Protein 4HWT (pdb70)

Solvent-accessible surface area: 33401 Å² total; per-residue (Å²): 197,27,10,97,89,16,0,128,92,15,58,0,1,14,66,51,131,16,2,44,10,5,7,0,2,10,25,40,1,1,52,0,2,37,16,0,11,82,2,0,53,29,17,7,65,124,59,37,21,76,33,1,21,4,0,3,2,2,7,8,122,0,1,84,51,0,0,0,48,82,33,34,42,120,55,12,11,43,11,123,4,87,190,74,64,8,0,2,2,0,24,2,4,0,3,0,0,16,0,2,78,62,84,116,16,35,121,181,54,13,36,15,45,2,0,3,16,19,12,0,4,51,52,36,125,54,84,39,31,61,11,1,60,114,17,14,13,19,24,32,0,8,0,3,1,0,0,8,95,141,50,6,72,101,18,0,91,33,9,3,64,3,1,113,42,1,0,68,40,7,50,12,70,38,90,1,22,10,0,29,62,26,167,135,59,18,39,93,107,140,53,3,52,114,2,26,133,48,0,74,85,2,0,88,88,31,67,93,176,69,103,116,42,95,28,82,8,14,16,5,1,2,36,0,29,1,43,0,83,6,84,101,37,94,105,33,128,12,4,24,4,20,0,0,27,11,0,0,101,94,19,107,0,52,9,69,59,138,134,116,83,2,0,1,0,7,7,7,5,0,14,12,0,3,64,0,0,4,6,0,0,29,14,47,47,0,90,2,4,10,12,0,1,1,16,0,0,22,0,0,3,81,25,106,103,2,41,150,16,0,80,117,0,44,81,64,0,28,91,30,124,0,37,5,44,42,29,64,73,121,72,35,96,54,110,115,11,6,139,56,3,24,114,37,32,12,13,25,0,0,17,0,4,95,124,13,73,137,51,30,13,0,49,12,57,18,23,93,86,136,113,76,25,69,112,63,14,84,75,6,34,120,145,4,54,104,30,55,114,143,52,30,107,141,142,220,46,9,109,103,26,0,119,86,22,69,0,2,13,71,62,155,24,1,48,10,2,8,0,2,13,23,34,1,1,40,0,2,38,16,0,15,90,3,0,64,30,15,7,80,157,69,43,21,71,34,2,19,5,0,4,13,2,9,9,113,1,0,98,54,0,1,0,67,132,25,43,46,133,43,11,4,49,15,114,13,102,192,78,72,11,0,1,2,0,24,2,4,0,2,0,0,16,1,1,78,58,84,114,19,32,68,173,49,18,32,16,43,1,0,2,16,19,13,0,2,42,39,37,134,62,84,42,32,51,11,2,59,114,17,4,13,18,22,30,0,8,0,2,1,0,0,10,99,140,45,5,90,101,20,0,115,34,4,1,43,3,1,100,50,0,0,71,56,9,62,13,64,29,64,1,6,6,0,28,73,22,152,117,53,14,47,88,85,127,41,3,72,101,2,30,124,46,0,68,69,3,0,105,96,16,76,80,194,62,105,111,51,92,30,74,8,18,13,3,2,1,41,0,26,2,38,0,85,5,86,99,41,84,105,36,129,14,6,24,2,18,1,0,28,7,0,1,93,100,22,101,0,39,7,80,5,98,134,83,86,121,123,84,97,3,1,1,0,8,3,8,3,0,13,12,0,3,75,0,0,4,7,0,0,25,20,29,42,0,89,3,2,1,9,0,1,1,18,0,0,21,0,0,4,83,24,98,112,4,40,142,14,0,80,112,0,44,72,70,0,37,70,20,108,4,43,5,39,42,28,59,79,116,67,56,96,55,110,109,12,6,127,64,4,12,111,43,38,13,0,2,0,0,14,0,5,92,133,13,66,134,60,30,12,0,49,1,54,5,19,100,84,96,95,35,20,71,74,56,14,80,76,1,29,115,66,0,50,82,6,51,118,160,49,28,110,18,72,97,8,142

CATH classification: 3.30.930.10 (+1 more: 3.40.50.800)

Sequence (797 aa):
RDHRKIGRDQELYFFHELSPGSCFFLPKGAYIYNALIEFIRSEYRKRGFQEVVTPNIFNSRLWMTSGHWQHYSENMFSFEVEKELFALKPMNCPGHCLMFDHRPRSWRELPLRLADFGVLHRNELSGALTGLTRVRRFQQDDAHIFCAMEQIEDEIKGCLDFLRTVYSVFGFSFKLNLSTRPEKFLGDIEVWDQAEKQLENSLNEFGEKWELNSGDGAFYGPKIDIQIKDAIGRYHQCATIQLDFQLPIRFNLTYVSDKKRPVIVHRAILGSVERMIAILTENYGGKWPFWLSPRQVMVVPVGPTCDEYAQKVRQQFHDAKFMADIDLDPGCTLNKKIRNAQLAQYNFILVVGEKEKISGTVNIRTRDNKVHGERTISETIERLQQLKEFRSKQARDHRKIGRDQELYFFHELSPGSCFFLPKGAYIYNALIEFIRSEYRKRGFQEVVTPNIFNSRLWMTSGHWQHYSENMFSFEVEKELFALKPMNCPGHCLMFDHRPRSWRELPLRLADFGVLHRNELSGALTGLTRVRRFQQDDAHIFCAMEQIEDEIKGCLDFLRTVYSVFGFSFKLNLSTRPEKFLGDIEVWDQAEKQLENSLNEFGEKWELNSGDGAFYGPKIDIQIKDAIGRYHQCATIQLDFQLPIRFNLTYVSHDGDDKKRPVIVHRAILGSVERMIAILTENYGGKWPFWLSPRQVMVVPVGPTCDEYAQKVRQQFHDAKFMADIDLDPGCTLNKKIRNAQLAQYNFILVVGEKEKISGTVNIRTRDNKVHGERTISETIERLQQLKEFRSKQAEEE

Organism: Homo sapiens (NCBI:txid9606)

GO terms:
  GO:0005829 cytosol (C, TAS)
  GO:0005515 protein binding (F, IPI)
  GO:0004829 threonine-tRNA ligase activity (F, IDA)
  GO:0008270 zinc ion binding (F, IDA)
  GO:0006435 threonyl-tRNA aminoacylation (P, IDA)
  GO:0005524 ATP binding (F, IMP)
  GO:0070062 extracellular exosome (C, HDA)
  GO:0042802 identical protein binding (F, IPI)

B-factor: mean 44.94, std 14.16, range [25.44, 132.17]

Foldseek 3Di:
DFLQVLCVLLVQWHDDPVFFQDIDGGPQVVLLLVLVVVVLVVVCVVQVADEDEFDFKDFCVLCVLQVCCVPPVQFWDWDDDPNTIMTGAQDCVSVVLCVLVVDAAALVCPQHKYWYFDKHATDDDRVPGDFLAGGGIFTFRKMKTWHDPVCVLVVVVVLVVSQVVVVVLQPKDKAKEKEAAAPQADDDPVVQVVQSVSCVVSVCVPPGDYYYDYRRADSFFIKIWMWIAFQVRDTDTAKIWTKGPRSQVSSVDWHPNVTHTIIMIMITRRRTSSNVSRVQCVRCVSQDQQLSGLQAEEEEEQAPVCVVVSVVLQVVCVVLPHNGYYDHPRPAHPVRVLVVSLVSNHQKYWYHYPVCSVVQWTWIAGSVGDTPGIDHSVVVSVVSCVCNVSSDDDD/DFLQVLCVVLVQWHDDPVFFQDIGGGPQNVLLLVLVVVVLVVLCVVQQADEDEFDQKDFCVLCVLQVCCVQPVQWWDWDDDPRTIMTGAQDCVSRVLCVLVVDAAALVCPFHKYWYQDKHATDDDPVVGDFLAGGGIFGFRKIKTWHDPVCVLVVLVVQVVSLVVVVVLLPKDKAKEKEAAAPLAADDPVVQVVQSVSVVVSVVVPDDDYYYPYRGADNFHIKIWMWIAFPVGDTHTAKIWTKGPGSCVSSVAWHHYPPPDHIDGIIMIMITRRRTSSNNSRVVCVRCVQQDAQLSGLQAEEEEEQAQVCVVVSVVLQVVLVVLPHNYYYDHDHPDHPVVVVVVSLVSNHAWYWYDYPVCSVVQWTWIAGSVGDTPGIDHSVVQSVLSVVCNVVSHGPVPSD

InterPro domains:
  IPR002314 Aminoacyl-tRNA synthetase, class II (G/ P/ S/T) [PF00587] (399-608)
  IPR002320 Threonine-tRNA ligase, class IIa [MF_00184] (148-710)
  IPR002320 Threonine-tRNA ligase, class IIa [PR01047] (408-436)
  IPR002320 Threonine-tRNA ligase, class IIa [PR01047] (441-464)
  IPR002320 Threonine-tRNA ligase, class IIa [PR01047] (542-570)
  IPR002320 Threonine-tRNA ligase, class IIa [PR01047] (586-599)
  IPR002320 Threonine-tRNA ligase, class IIa [PR01047] (613-625)
  IPR002320 Threonine-tRNA ligase, class IIa [TIGR00418] (154-710)
  IPR004095 TGS [PF02824] (83-143)
  IPR004095 TGS [PS51880] (79-143)
  IPR004154 Anticodon-binding [PF03129] (620-710)
  IPR006195 Aminoacyl-tRNA synthetase, class II [PS50862] (347-613)
  IPR012675 Beta-grasp domain superfamily [G3DSA:3.10.20.30] (81-142)
  IPR012676 TGS-like [SSF81271] (83-143)
  IPR012947 Threonyl/alanyl tRNA synthetase, SAD [PF07973] (250-298)
  IPR012947 Threonyl/alanyl tRNA synthetase, SAD [SM00863] (249-298)
  IPR018163 Threonyl/alanyl tRNA synthetase, class II-like, putative editing domain superfamily [SSF55186] (145-321)
  IPR033728 Threonine-tRNA ligase catalytic core domain [cd00771] (321-618)
  IPR036621 Anticodon-binding domain superfamily [G3DSA:3.40.50.800] (612-723)
  IPR045864 Class II Aminoacyl-tRNA synthetase/Biotinyl protein ligase (BPL) and lipoyl protein ligase (LPL) [G3DSA:3.30.930.10] (304-611)

Secondary structure (DSSP, 8-state):
--HHHHHHHTTSEE--TTSTT--EE-HHHHHHHHHHHHHHHHHHHHTT-EE-B--SEEEHHHHHHHTHHHHSGGGS-EEEETTEEEEE-S-SHHHHHHHHHTS--BGGG-SEEEEE--EEE----GGG-BTTTB-SEEE--EEEEEE-GGGHHHHHHHHHHHHHHHHHHHT-EEEEEEE---SS--S-HHHHHHHHHHHHHHHHHTTS-EEEETT-SBTTB-EEEEEEE-TTS-EEEEEEEEEESHHHHHTT--EE--EEPPEEEEEESSS-HHHHHHHHHHHTTT---GGG-S--EEEEESSGGGHHHHHHHHHHHHTTT--EEE---TTS-HHHHHHHHHHTT-SEEEEE-HHHHHHTEEEEEETTS-EEEEEEHHHHHHHHHHHHHTT----/--HHHHHHHTTSEE--TTSTT--EE-HHHHHHHHHHHHHHHHHHHHHT-EE-B--SEEEHHHHHHHTHHHHHGGG--EEEETTEEEEE-S-SHHHHHHHHTTS--BGGGPSEEEEE--EEE----GGG-BTTTB-SEEE--EEEEEE-GGGHHHHHHHHHHHHHHHHHHHT-EEEEEEE---SS--S-HHHHHHHHHHHHHHHHHSSS-EEEETT-S-SS--EEEEEEE-SSS-EEEEEEEEEESSHHHHTT--BB-STTSPPBPPEEEEEESSS-HHHHHHHHHHHHTT---GGG-S--EEEEESSGGGHHHHHHHHHHHHHTT--EEE---TTS-HHHHHHHHHHTT-SEEEEE-HHHHHHTEEEEEETT--EEEEEEHHHHHHHHHHHHHTT--SS---

Nearest PDB structures (foldseek):
  4hwt-assembly1_A  TM=1.003E+00  e=1.333E-90  Homo sapiens
  4p3n-assembly2_C  TM=9.675E-01  e=3.488E-82  Homo sapiens
  4hwr-assembly1_A  TM=9.822E-01  e=8.538E-59  Escherichia coli K-12
  4eo4-assembly2_D  TM=9.541E-01  e=7.694E-54  Saccharomyces cerevisiae S288C
  3qo5-assembly1_A-2  TM=8.547E-01  e=5.492E-16  Candida albicans

Radius of gyration: 27.37 Å; Cα contacts (8 Å, |Δi|>4): 1613; chains: 2; bounding box: 66×72×77 Å

Structure (mmCIF, N/CA/C/O backbone):
data_4HWT
#
_entry.id   4HWT
#
_cell.length_a   73.897
_cell.length_b   73.897
_cell.length_c   357.587
_cell.angle_alpha   90.000
_cell.angle_beta   90.000
_cell.angle_gamma   90.000
#
_symmetry.space_group_name_H-M   'P 41 21 2'
#
loop_
_entity.id
_entity.type
_entity.pdbx_description
1 polymer 'Threonine--tRNA ligase, cytoplasmic'
2 non-polymer 'ZINC ION'
3 non-polymer N-{[3-(2H-indazol-5-yl)phenyl]sulfonyl}-L-threoninamide
4 water water
#
loop_
_atom_site.group_PDB
_atom_site.id
_atom_site.type_symbol
_atom_site.label_atom_id
_atom_site.label_alt_id
_atom_site.label_comp_id
_atom_site.label_asym_id
_atom_site.label_entity_id
_atom_site.label_seq_id
_atom_site.pdbx_PDB_ins_code
_atom_site.Cartn_x
_atom_site.Cartn_y
_atom_site.Cartn_z
_atom_site.occupancy
_atom_site.B_iso_or_equiv
_atom_site.auth_seq_id
_atom_site.auth_comp_id
_atom_site.auth_asym_id
_atom_site.auth_atom_id
_atom_site.pdbx_PDB_model_num
ATOM 1 N N . ARG A 1 3 ? -3.517 -26.681 -40.501 1.00 69.33 354 ARG A N 1
ATOM 2 C CA . ARG A 1 3 ? -3.539 -25.629 -39.427 1.00 69.86 354 ARG A CA 1
ATOM 3 C C . ARG A 1 3 ? -3.445 -26.223 -38.020 1.00 66.30 354 ARG A C 1
ATOM 4 O O . ARG A 1 3 ? -3.108 -25.528 -37.059 1.00 72.20 354 ARG A O 1
ATOM 12 N N . ASP A 1 4 ? -3.767 -27.506 -37.915 1.00 60.14 355 ASP A N 1
ATOM 13 C CA . ASP A 1 4 ? -3.747 -28.262 -36.668 1.00 54.43 355 ASP A CA 1
ATOM 14 C C . ASP A 1 4 ? -2.460 -29.099 -36.617 1.00 49.06 355 ASP A C 1
ATOM 15 O O . ASP A 1 4 ? -2.140 -29.792 -37.587 1.00 45.87 355 ASP A O 1
ATOM 20 N N . HIS A 1 5 ? -1.728 -29.040 -35.499 1.00 45.67 356 HIS A N 1
ATOM 21 C CA . HIS A 1 5 ? -0.427 -29.746 -35.411 1.00 43.67 356 HIS A CA 1
ATOM 22 C C . HIS A 1 5 ? -0.529 -31.225 -35.635 1.00 42.53 356 HIS A C 1
ATOM 23 O O . HIS A 1 5 ? 0.337 -31.804 -36.285 1.00 42.74 356 HIS A O 1
ATOM 30 N N . ARG A 1 6 ? -1.585 -31.844 -35.132 1.00 42.50 357 ARG A N 1
ATOM 31 C CA . ARG A 1 6 ? -1.866 -33.264 -35.431 1.00 44.13 357 ARG A CA 1
ATOM 32 C C . ARG A 1 6 ? -1.909 -33.560 -36.924 1.00 43.15 357 ARG A C 1
ATOM 33 O O . ARG A 1 6 ? -1.254 -34.494 -37.391 1.00 42.32 357 ARG A O 1
ATOM 41 N N . LYS A 1 7 ? -2.681 -32.780 -37.674 1.00 42.45 358 LYS A N 1
ATOM 42 C CA . LYS A 1 7 ? -2.725 -33.006 -39.112 1.00 42.26 358 LYS A CA 1
ATOM 43 C C . LYS A 1 7 ? -1.373 -32.696 -39.790 1.00 40.02 358 LYS A C 1
ATOM 44 O O . LYS A 1 7 ? -0.861 -33.514 -40.537 1.00 38.39 358 LYS A O 1
ATOM 50 N N . ILE A 1 8 ? -0.797 -31.531 -39.510 1.00 38.97 359 ILE A N 1
ATOM 51 C CA . ILE A 1 8 ? 0.506 -31.200 -40.076 1.00 38.60 359 ILE A CA 1
ATOM 52 C C . ILE A 1 8 ? 1.547 -32.283 -39.729 1.00 37.76 359 ILE A C 1
ATOM 53 O O . ILE A 1 8 ? 2.311 -32.685 -40.593 1.00 35.69 359 ILE A O 1
ATOM 58 N N . GLY A 1 9 ? 1.519 -32.771 -38.484 1.00 37.55 360 GLY A N 1
ATOM 59 C CA . GLY A 1 9 ? 2.479 -33.764 -38.000 1.00 37.59 360 GLY A CA 1
ATOM 60 C C . GLY A 1 9 ? 2.379 -35.067 -38.739 1.00 37.86 360 GLY A C 1
ATOM 61 O O . GLY A 1 9 ? 3.383 -35.728 -39.017 1.00 37.86 360 GLY A O 1
ATOM 62 N N . ARG A 1 10 ? 1.149 -35.408 -39.081 1.00 39.21 361 ARG A N 1
ATOM 63 C CA . ARG A 1 10 ? 0.829 -36.611 -39.820 1.00 40.67 361 ARG A CA 1
ATOM 64 C C . ARG A 1 10 ? 1.340 -36.463 -41.262 1.00 40.03 361 ARG A C 1
ATOM 65 O O . ARG A 1 10 ? 2.082 -37.338 -41.762 1.00 39.18 361 ARG A O 1
ATOM 73 N N . ASP A 1 11 ? 0.962 -35.352 -41.909 1.00 39.01 362 ASP A N 1
ATOM 74 C CA . ASP A 1 11 ? 1.320 -35.092 -43.299 1.00 39.64 362 ASP A CA 1
ATOM 75 C C . ASP A 1 11 ? 2.830 -34.957 -43.487 1.00 38.49 362 ASP A C 1
ATOM 76 O O . ASP A 1 11 ? 3.336 -35.273 -44.567 1.00 38.03 362 ASP A O 1
ATOM 81 N N . GLN A 1 12 ? 3.539 -34.452 -42.470 1.00 36.72 363 GLN A N 1
ATOM 82 C CA . GLN A 1 12 ? 4.965 -34.181 -42.619 1.00 35.91 363 GLN A CA 1
ATOM 83 C C . GLN A 1 12 ? 5.793 -35.341 -42.088 1.00 35.30 363 GLN A C 1
ATOM 84 O O . GLN A 1 12 ? 7.028 -35.292 -42.098 1.00 33.19 363 GLN A O 1
ATOM 90 N N . GLU A 1 13 ? 5.101 -36.387 -41.635 1.00 34.84 364 GLU A N 1
ATOM 91 C CA . GLU A 1 13 ? 5.754 -37.535 -41.059 1.00 35.64 364 GLU A CA 1
ATOM 92 C C . GLU A 1 13 ? 6.669 -37.177 -39.894 1.00 34.10 364 GLU A C 1
ATOM 93 O O . GLU A 1 13 ? 7.773 -37.732 -39.770 1.00 33.85 364 GLU A O 1
ATOM 99 N N . LEU A 1 14 ? 6.188 -36.287 -39.037 1.00 32.04 365 LEU A N 1
ATOM 100 C CA . LEU A 1 14 ? 6.893 -35.878 -37.822 1.00 32.02 365 LEU A CA 1
ATOM 101 C C . LEU A 1 14 ? 6.516 -36.745 -36.589 1.00 31.80 365 LEU A C 1
ATOM 102 O O . LEU A 1 14 ? 7.373 -37.166 -35.806 1.00 31.18 365 LEU A O 1
ATOM 107 N N . TYR A 1 15 ? 5.220 -36.984 -36.418 1.00 31.76 366 TYR A N 1
ATOM 108 C CA . TYR A 1 15 ? 4.729 -37.684 -35.234 1.00 32.50 366 TYR A CA 1
ATOM 109 C C . TYR A 1 15 ? 3.328 -38.140 -35.455 1.00 32.93 366 TYR A C 1
ATOM 110 O O . TYR A 1 15 ? 2.618 -37.604 -36.299 1.00 32.89 366 TYR A O 1
ATOM 119 N N . PHE A 1 16 ? 2.936 -39.131 -34.675 1.00 33.44 367 PHE A N 1
ATOM 120 C CA . PHE A 1 16 ? 1.569 -39.593 -34.665 1.00 34.31 367 PHE A CA 1
ATOM 121 C C . PHE A 1 16 ? 1.212 -40.084 -33.267 1.00 35.00 367 PHE A C 1
ATOM 122 O O . PHE A 1 16 ? 2.081 -40.145 -32.394 1.00 35.18 367 PHE A O 1
ATOM 130 N N . PHE A 1 17 ? -0.056 -40.445 -33.067 1.00 36.06 368 PHE A N 1
ATOM 131 C CA . PHE A 1 17 ? -0.555 -40.882 -31.744 1.00 36.50 368 PHE A CA 1
ATOM 132 C C . PHE A 1 17 ? -1.216 -42.224 -31.876 1.00 36.50 368 PHE A C 1
ATOM 133 O O . PHE A 1 17 ? -1.698 -42.581 -32.950 1.00 36.91 368 PHE A O 1
ATOM 141 N N . HIS A 1 18 ? -1.228 -42.982 -30.800 1.00 36.69 369 HIS A N 1
ATOM 142 C CA . HIS A 1 18 ? -1.799 -44.318 -30.852 1.00 38.24 369 HIS A CA 1
ATOM 143 C C . HIS A 1 18 ? -2.629 -44.555 -29.636 1.00 39.83 369 HIS A C 1
ATOM 144 O O . HIS A 1 18 ? -2.275 -44.093 -28.563 1.00 39.87 369 HIS A O 1
ATOM 151 N N . GLU A 1 19 ? -3.756 -45.242 -29.807 1.00 42.22 370 GLU A N 1
ATOM 152 C CA . GLU A 1 19 ? -4.712 -45.558 -28.704 1.00 44.96 370 GLU A CA 1
ATOM 153 C C . GLU A 1 19 ? -4.041 -46.391 -27.611 1.00 43.86 370 GLU A C 1
ATOM 154 O O . GLU A 1 19 ? -4.463 -46.353 -26.469 1.00 45.07 370 GLU A O 1
ATOM 160 N N . LEU A 1 20 ? -3.011 -47.157 -27.968 1.00 42.65 371 LEU A N 1
ATOM 161 C CA . LEU A 1 20 ? -2.329 -48.030 -27.018 1.00 41.40 371 LEU A CA 1
ATOM 162 C C . LEU A 1 20 ? -1.452 -47.244 -26.041 1.00 41.18 371 LEU A C 1
ATOM 163 O O . LEU A 1 20 ? -0.968 -47.786 -25.047 1.00 41.58 371 LEU A O 1
ATOM 168 N N . SER A 1 21 ? -1.252 -45.960 -26.315 1.00 40.90 372 SER A N 1
ATOM 169 C CA . SER A 1 21 ? -0.565 -45.090 -25.370 1.00 40.51 372 SER A CA 1
ATOM 170 C C . SER A 1 21 ? -1.134 -43.670 -25.397 1.00 40.25 372 SER A C 1
ATOM 171 O O . SER A 1 21 ? -0.452 -42.731 -25.828 1.00 40.19 372 SER A O 1
ATOM 174 N N . PRO A 1 22 ? -2.377 -43.496 -24.895 1.00 40.66 373 PRO A N 1
ATOM 175 C CA . PRO A 1 22 ? -3.016 -42.170 -24.992 1.00 40.40 373 PRO A CA 1
ATOM 176 C C . PRO A 1 22 ? -2.215 -41.138 -24.201 1.00 40.51 373 PRO A C 1
ATOM 177 O O . PRO A 1 22 ? -1.741 -41.433 -23.107 1.00 40.62 373 PRO A O 1
ATOM 181 N N . GLY A 1 23 ? -2.018 -39.954 -24.771 1.00 40.06 374 GLY A N 1
ATOM 182 C CA . GLY A 1 23 ? -1.263 -38.917 -24.087 1.00 38.80 374 GLY A CA 1
ATOM 183 C C . GLY A 1 23 ? 0.255 -38.979 -24.196 1.00 37.82 374 GLY A C 1
ATOM 184 O O . GLY A 1 23 ? 0.948 -38.170 -23.561 1.00 36.98 374 GLY A O 1
ATOM 185 N N . SER A 1 24 ? 0.771 -39.929 -24.975 1.00 36.94 375 SER A N 1
ATOM 186 C CA . SER A 1 24 ? 2.200 -39.983 -25.316 1.00 36.23 375 SER A CA 1
ATOM 187 C C . SER A 1 24 ? 2.383 -39.929 -26.826 1.00 36.30 375 SER A C 1
ATOM 188 O O . SER A 1 24 ? 1.529 -40.368 -27.574 1.00 38.76 375 SER A O 1
ATOM 191 N N . CYS A 1 25 ? 3.508 -39.401 -27.285 1.00 35.58 376 CYS A N 1
ATOM 192 C CA . CYS A 1 25 ? 3.703 -39.204 -28.706 1.00 33.78 376 CYS A CA 1
ATOM 193 C C . CYS A 1 25 ? 4.751 -40.156 -29.320 1.00 33.33 376 CYS A C 1
ATOM 194 O O . CYS A 1 25 ? 5.749 -40.521 -28.680 1.00 33.15 376 CYS A O 1
ATOM 197 N N . PHE A 1 26 ? 4.522 -40.558 -30.564 1.00 32.56 377 PHE A N 1
ATOM 198 C CA . PHE A 1 26 ? 5.548 -41.272 -31.331 1.00 31.57 377 PHE A CA 1
ATOM 199 C C . PHE A 1 26 ? 6.147 -40.280 -32.290 1.00 31.16 377 PHE A C 1
ATOM 200 O O . PHE A 1 26 ? 5.459 -39.848 -33.235 1.00 31.47 377 PHE A O 1
ATOM 208 N N . PHE A 1 27 ? 7.402 -39.909 -32.058 1.00 29.73 378 PHE A N 1
ATOM 209 C CA . PHE A 1 27 ? 8.087 -39.002 -32.947 1.00 29.41 378 PHE A CA 1
ATOM 210 C C . PHE A 1 27 ? 8.864 -39.778 -33.981 1.00 29.25 378 PHE A C 1
ATOM 211 O O . PHE A 1 27 ? 9.884 -40.405 -33.668 1.00 29.54 378 PHE A O 1
ATOM 219 N N . LEU A 1 28 ? 8.400 -39.707 -35.228 1.00 29.32 379 LEU A N 1
ATOM 220 C CA . LEU A 1 28 ? 9.115 -40.305 -36.344 1.00 29.21 379 LEU A CA 1
ATOM 221 C C . LEU A 1 28 ? 10.481 -39.588 -36.521 1.00 29.04 379 LEU A C 1
ATOM 222 O O . LEU A 1 28 ? 10.688 -38.504 -35.953 1.00 29.05 379 LEU A O 1
ATOM 227 N N . PRO A 1 29 ? 11.411 -40.154 -37.300 1.00 28.92 380 PRO A N 1
ATOM 228 C CA . PRO A 1 29 ? 12.750 -39.523 -37.427 1.00 28.78 380 PRO A CA 1
ATOM 229 C C . PRO A 1 29 ? 12.734 -37.978 -37.624 1.00 28.87 380 PRO A C 1
ATOM 230 O O . PRO A 1 29 ? 13.401 -37.268 -36.878 1.00 28.81 380 PRO A O 1
ATOM 234 N N . LYS A 1 30 ? 11.915 -37.458 -38.542 1.00 29.03 381 LYS A N 1
ATOM 235 C CA . LYS A 1 30 ? 11.882 -36.008 -38.802 1.00 29.14 381 LYS A CA 1
ATOM 236 C C . LYS A 1 30 ? 11.322 -35.182 -37.627 1.00 29.23 381 LYS A C 1
ATOM 237 O O . LYS A 1 30 ? 11.747 -34.036 -37.414 1.00 29.26 381 LYS A O 1
ATOM 243 N N . GLY A 1 31 ? 10.391 -35.755 -36.857 1.00 29.28 382 GLY A N 1
ATOM 244 C CA . GLY A 1 31 ? 9.904 -35.106 -35.632 1.00 29.37 382 GLY A CA 1
ATOM 245 C C . GLY A 1 31 ? 10.919 -35.190 -34.506 1.00 29.22 382 GLY A C 1
ATOM 246 O O . GLY A 1 31 ? 11.094 -34.237 -33.704 1.00 29.27 382 GLY A O 1
ATOM 247 N N . ALA A 1 32 ? 11.604 -36.338 -34.451 1.00 29.04 383 ALA A N 1
ATOM 248 C CA . ALA A 1 32 ? 12.672 -36.549 -33.463 1.00 28.90 383 ALA A CA 1
ATOM 249 C C . ALA A 1 32 ? 13.800 -35.581 -33.712 1.00 28.84 383 ALA A C 1
ATOM 250 O O . ALA A 1 32 ? 14.395 -35.082 -32.771 1.00 28.89 383 ALA A O 1
ATOM 252 N N . TYR A 1 33 ? 14.109 -35.317 -34.976 1.00 28.83 384 TYR A N 1
ATOM 253 C CA . TYR A 1 33 ? 15.087 -34.264 -35.317 1.00 28.83 384 TYR A CA 1
ATOM 254 C C . TYR A 1 33 ? 14.723 -32.906 -34.680 1.00 28.99 384 TYR A C 1
ATOM 255 O O . TYR A 1 33 ? 15.593 -32.225 -34.096 1.00 28.97 384 TYR A O 1
ATOM 264 N N . ILE A 1 34 ? 13.441 -32.528 -34.803 1.00 29.16 385 ILE A N 1
ATOM 265 C CA . ILE A 1 34 ? 12.943 -31.260 -34.271 1.00 29.35 385 ILE A CA 1
ATOM 266 C C . ILE A 1 34 ? 13.029 -31.252 -32.741 1.00 29.34 385 ILE A C 1
ATOM 267 O O . ILE A 1 34 ? 13.457 -30.273 -32.124 1.00 29.42 385 ILE A O 1
ATOM 272 N N . TYR A 1 35 ? 12.617 -32.360 -32.153 1.00 29.28 386 TYR A N 1
ATOM 273 C CA . TYR A 1 35 ? 12.678 -32.570 -30.719 1.00 29.28 386 TYR A CA 1
ATOM 274 C C . TYR A 1 35 ? 14.093 -32.275 -30.192 1.00 29.17 386 TYR A C 1
ATOM 275 O O . TYR A 1 35 ? 14.268 -31.490 -29.248 1.00 29.27 386 TYR A O 1
ATOM 284 N N . ASN A 1 36 ? 15.088 -32.934 -30.790 1.00 28.98 387 ASN A N 1
ATOM 285 C CA . ASN A 1 36 ? 16.461 -32.777 -30.352 1.00 28.87 387 ASN A CA 1
ATOM 286 C C . ASN A 1 36 ? 17.053 -31.420 -30.682 1.00 28.96 387 ASN A C 1
ATOM 287 O O . ASN A 1 36 ? 17.910 -30.929 -29.943 1.00 28.96 387 ASN A O 1
ATOM 292 N N . ALA A 1 37 ? 16.626 -30.809 -31.790 1.00 29.19 388 ALA A N 1
ATOM 293 C CA . ALA A 1 37 ? 17.162 -29.490 -32.127 1.00 29.94 388 ALA A CA 1
ATOM 294 C C . ALA A 1 37 ? 16.719 -28.494 -31.050 1.00 30.93 388 ALA A C 1
ATOM 295 O O . ALA A 1 37 ? 17.491 -27.605 -30.666 1.00 32.06 388 ALA A O 1
ATOM 297 N N . LEU A 1 38 ? 15.512 -28.683 -30.525 1.00 30.79 389 LEU A N 1
ATOM 298 C CA . LEU A 1 38 ? 15.026 -27.793 -29.467 1.00 30.83 389 LEU A CA 1
ATOM 299 C C . LEU A 1 38 ? 15.836 -27.993 -28.175 1.00 30.85 389 LEU A C 1
ATOM 300 O O . LEU A 1 38 ? 16.277 -27.013 -27.564 1.00 30.42 389 LEU A O 1
ATOM 305 N N . ILE A 1 39 ? 16.035 -29.248 -27.755 1.00 30.04 390 ILE A N 1
ATOM 306 C CA . ILE A 1 39 ? 16.851 -29.517 -26.581 1.00 30.55 390 ILE A CA 1
ATOM 307 C C . ILE A 1 39 ? 18.262 -28.900 -26.806 1.00 31.45 390 ILE A C 1
ATOM 308 O O . ILE A 1 39 ? 18.822 -28.243 -25.912 1.00 30.89 390 ILE A O 1
ATOM 313 N N . GLU A 1 40 ? 18.805 -29.076 -28.015 1.00 32.22 391 GLU A N 1
ATOM 314 C CA . GLU A 1 40 ? 20.148 -28.547 -28.340 1.00 33.09 391 GLU A CA 1
ATOM 315 C C . GLU A 1 40 ? 20.266 -27.024 -28.198 1.00 32.03 391 GLU A C 1
ATOM 316 O O . GLU A 1 40 ? 21.267 -26.506 -27.691 1.00 30.94 391 GLU A O 1
ATOM 322 N N . PHE A 1 41 ? 19.249 -26.327 -28.691 1.00 31.04 392 PHE A N 1
ATOM 323 C CA . PHE A 1 41 ? 19.141 -24.879 -28.599 1.00 30.71 392 PHE A CA 1
ATOM 324 C C . PHE A 1 41 ? 19.171 -24.440 -27.126 1.00 31.01 392 PHE A C 1
ATOM 325 O O . PHE A 1 41 ? 20.013 -23.624 -26.722 1.00 30.77 392 PHE A O 1
ATOM 333 N N . ILE A 1 42 ? 18.265 -24.999 -26.319 1.00 30.01 393 ILE A N 1
ATOM 334 C CA . ILE A 1 42 ? 18.316 -24.743 -24.901 1.00 30.12 393 ILE A CA 1
ATOM 335 C C . ILE A 1 42 ? 19.707 -25.073 -24.302 1.00 30.32 393 ILE A C 1
ATOM 336 O O . ILE A 1 42 ? 20.300 -24.255 -23.591 1.00 30.76 393 ILE A O 1
ATOM 341 N N . ARG A 1 43 ? 20.233 -26.262 -24.579 1.00 29.87 394 ARG A N 1
ATOM 342 C CA . ARG A 1 43 ? 21.582 -26.593 -24.094 1.00 29.77 394 ARG A CA 1
ATOM 343 C C . ARG A 1 43 ? 22.603 -25.524 -24.367 1.00 30.62 394 ARG A C 1
ATOM 344 O O . ARG A 1 43 ? 23.385 -25.224 -23.489 1.00 31.68 394 ARG A O 1
ATOM 352 N N . SER A 1 44 ? 22.591 -24.916 -25.557 1.00 31.59 395 SER A N 1
ATOM 353 C CA . SER A 1 44 ? 23.660 -23.981 -25.903 1.00 32.36 395 SER A CA 1
ATOM 354 C C . SER A 1 44 ? 23.523 -22.665 -25.124 1.00 32.98 395 SER A C 1
ATOM 355 O O . SER A 1 44 ? 24.513 -21.975 -24.880 1.00 33.81 395 SER A O 1
ATOM 358 N N . GLU A 1 45 ? 22.294 -22.320 -24.756 1.00 33.21 396 GLU A N 1
ATOM 359 C CA . GLU A 1 45 ? 22.062 -21.221 -23.840 1.00 33.79 396 GLU A CA 1
ATOM 360 C C . GLU A 1 45 ? 22.511 -21.547 -22.399 1.00 34.14 396 GLU A C 1
ATOM 361 O O . GLU A 1 45 ? 23.144 -20.705 -21.754 1.00 34.91 396 GLU A O 1
ATOM 367 N N . TYR A 1 46 ? 22.227 -22.758 -21.913 1.00 33.60 397 TYR A N 1
ATOM 368 C CA . TYR A 1 46 ? 22.710 -23.201 -20.591 1.00 34.24 397 TYR A CA 1
ATOM 369 C C . TYR A 1 46 ? 24.216 -23.017 -20.426 1.00 35.30 397 TYR A C 1
ATOM 370 O O . TYR A 1 46 ? 24.682 -22.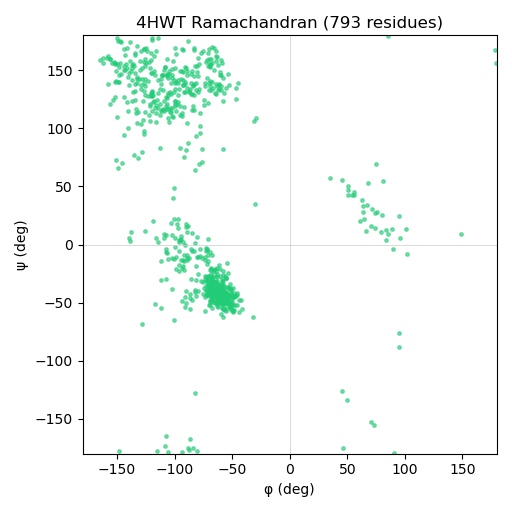568 -19.387 1.00 35.57 397 TYR A O 1
ATOM 379 N N . ARG A 1 47 ? 24.973 -23.383 -21.451 1.00 36.60 398 ARG A N 1
ATOM 380 C CA . ARG A 1 47 ? 26.409 -23.321 -21.375 1.00 38.63 398 ARG A CA 1
ATOM 381 C C . ARG A 1 47 ? 26.846 -21.860 -21.202 1.00 38.91 398 ARG A C 1
ATOM 382 O O . ARG A 1 47 ? 27.818 -21.585 -20.524 1.00 39.92 398 ARG A O 1
ATOM 390 N N . LYS A 1 48 ? 26.088 -20.933 -21.776 1.00 39.34 399 LYS A N 1
ATOM 391 C CA . LYS A 1 48 ? 26.435 -19.511 -21.755 1.00 38.87 399 LYS A CA 1
ATOM 392 C C . LYS A 1 48 ? 26.018 -18.867 -20.437 1.00 38.33 399 LYS A C 1
ATOM 393 O O . LYS A 1 48 ? 26.507 -17.789 -20.069 1.00 38.96 399 LYS A O 1
ATOM 399 N N . ARG A 1 49 ? 25.123 -19.531 -19.719 1.00 36.25 400 ARG A N 1
ATOM 400 C CA . ARG A 1 49 ? 24.500 -18.928 -18.559 1.00 35.53 400 ARG A CA 1
ATOM 401 C C . ARG A 1 49 ? 24.736 -19.639 -17.229 1.00 34.65 400 ARG A C 1
ATOM 402 O O . ARG A 1 49 ? 23.980 -19.453 -16.305 1.00 34.72 400 ARG A O 1
ATOM 410 N N . GLY A 1 50 ? 25.774 -20.457 -17.142 1.00 34.59 401 GLY A N 1
ATOM 411 C CA . GLY A 1 50 ? 26.107 -21.179 -15.910 1.00 34.43 401 GLY A CA 1
ATOM 412 C C . GLY A 1 50 ? 25.063 -22.199 -15.432 1.00 34.14 401 GLY A C 1
ATOM 413 O O . GLY A 1 50 ? 24.896 -22.392 -14.218 1.00 34.64 401 GLY A O 1
ATOM 414 N N . PHE A 1 51 ? 24.351 -22.846 -16.360 1.00 32.73 402 PHE A N 1
ATOM 415 C CA . PHE A 1 51 ? 23.455 -23.956 -15.995 1.00 31.71 402 PHE A CA 1
ATOM 416 C C . PHE A 1 51 ? 24.141 -25.310 -16.259 1.00 31.24 402 PHE A C 1
ATOM 417 O O . PHE A 1 51 ? 24.760 -25.499 -17.303 1.00 31.31 402 PHE A O 1
ATOM 425 N N . GLN A 1 52 ? 23.949 -26.266 -15.355 1.00 31.12 403 GLN A N 1
ATOM 426 C CA . GLN A 1 52 ? 24.646 -27.555 -15.384 1.00 31.54 403 GLN A CA 1
ATOM 427 C C . GLN A 1 52 ? 23.641 -28.706 -15.467 1.00 31.43 403 GLN A C 1
ATOM 428 O O . GLN A 1 52 ? 22.781 -28.863 -14.599 1.00 31.83 403 GLN A O 1
ATOM 434 N N . GLU A 1 53 ? 23.740 -29.507 -16.512 1.00 30.76 404 GLU A N 1
ATOM 435 C CA . GLU A 1 53 ? 22.707 -30.502 -16.788 1.00 31.32 404 GLU A CA 1
ATOM 436 C C . GLU A 1 53 ? 22.957 -31.762 -15.944 1.00 30.77 404 GLU A C 1
ATOM 437 O O . GLU A 1 53 ? 24.113 -32.120 -15.678 1.00 31.37 404 GLU A O 1
ATOM 443 N N . VAL A 1 54 ? 21.891 -32.414 -15.506 1.00 30.15 405 VAL A N 1
ATOM 444 C CA . VAL A 1 54 ? 22.034 -33.621 -14.700 1.00 30.47 405 VAL A CA 1
ATOM 445 C C . VAL A 1 54 ? 21.075 -34.692 -15.208 1.00 31.30 405 VAL A C 1
ATOM 446 O O . VAL A 1 54 ? 20.142 -34.407 -15.961 1.00 32.05 405 VAL A O 1
ATOM 450 N N . VAL A 1 55 ? 21.316 -35.931 -14.828 1.00 31.51 406 VAL A N 1
ATOM 451 C CA . VAL A 1 55 ? 20.371 -36.988 -15.158 1.00 32.05 406 VAL A CA 1
ATOM 452 C C . VAL A 1 55 ? 19.870 -37.623 -13.865 1.00 32.18 406 VAL A C 1
ATOM 453 O O . VAL A 1 55 ? 20.671 -37.939 -12.995 1.00 32.88 406 VAL A O 1
ATOM 457 N N . THR A 1 56 ? 18.554 -37.765 -13.717 1.00 32.20 407 THR A N 1
ATOM 458 C CA . THR A 1 56 ? 17.969 -38.277 -12.494 1.00 32.77 407 THR A CA 1
ATOM 459 C C . THR A 1 56 ? 17.087 -39.486 -12.784 1.00 33.64 407 THR A C 1
ATOM 460 O O . THR A 1 56 ? 16.745 -39.750 -13.940 1.00 33.43 407 THR A O 1
ATOM 464 N N . PRO A 1 57 ? 16.710 -40.222 -11.736 1.00 33.66 408 PRO A N 1
ATOM 465 C CA . PRO A 1 57 ? 15.781 -41.358 -11.856 1.00 34.43 408 PRO A CA 1
ATOM 466 C C . PRO A 1 57 ? 14.397 -40.890 -12.284 1.00 35.07 408 PRO A C 1
ATOM 467 O O . PRO A 1 57 ? 14.112 -39.680 -12.279 1.00 33.79 408 PRO A O 1
ATOM 471 N N . ASN A 1 58 ? 13.552 -41.851 -12.642 1.00 35.63 409 ASN A N 1
ATOM 472 C CA . ASN A 1 58 ? 12.175 -41.572 -13.054 1.00 37.40 409 ASN A CA 1
ATOM 473 C C . ASN A 1 58 ? 11.162 -42.095 -12.028 1.00 37.93 409 ASN A C 1
ATOM 474 O O . ASN A 1 58 ? 10.084 -41.525 -11.885 1.00 38.51 409 ASN A O 1
ATOM 479 N N . ILE A 1 59 ? 11.527 -43.179 -11.342 1.00 38.44 410 ILE A N 1
ATOM 480 C CA . ILE A 1 59 ? 10.713 -43.752 -10.283 1.00 40.71 410 ILE A CA 1
ATOM 481 C C . ILE A 1 59 ? 11.344 -43.554 -8.886 1.00 41.21 410 ILE A C 1
ATOM 482 O O . ILE A 1 59 ? 12.557 -43.750 -8.683 1.00 40.61 410 ILE A O 1
ATOM 487 N N . PHE A 1 60 ? 10.525 -43.106 -7.945 1.00 40.99 411 PHE A N 1
ATOM 488 C CA . PHE A 1 60 ? 10.977 -42.841 -6.581 1.00 41.67 411 PHE A CA 1
ATOM 489 C C . PHE A 1 60 ? 9.983 -43.428 -5.586 1.00 42.79 411 PHE A C 1
ATOM 490 O O . PHE A 1 60 ? 8.758 -43.303 -5.772 1.00 42.55 411 PHE A O 1
ATOM 498 N N . ASN A 1 61 ? 10.516 -44.048 -4.535 1.00 43.17 412 ASN A N 1
ATOM 499 C CA . ASN A 1 61 ? 9.747 -44.466 -3.374 1.00 44.28 412 ASN A CA 1
ATOM 500 C C . ASN A 1 61 ? 8.806 -43.350 -2.926 1.00 45.21 412 ASN A C 1
ATOM 501 O O . ASN A 1 61 ? 9.202 -42.178 -2.905 1.00 45.07 412 ASN A O 1
ATOM 506 N N . SER A 1 62 ? 7.576 -43.705 -2.549 1.00 46.28 413 SER A N 1
ATOM 507 C CA . SER A 1 62 ? 6.582 -42.703 -2.126 1.00 48.04 413 SER A CA 1
ATOM 508 C C . SER A 1 62 ? 7.039 -41.794 -0.976 1.00 48.87 413 SER A C 1
ATOM 509 O O . SER A 1 62 ? 6.602 -40.640 -0.885 1.00 48.66 413 SER A O 1
ATOM 512 N N . ARG A 1 63 ? 7.921 -42.295 -0.110 1.00 50.30 414 ARG A N 1
ATOM 513 C CA . ARG A 1 63 ? 8.452 -41.473 0.998 1.00 52.18 414 ARG A CA 1
ATOM 514 C C . ARG A 1 63 ? 9.018 -40.109 0.554 1.00 51.63 414 ARG A C 1
ATOM 515 O O . ARG A 1 63 ? 8.904 -39.099 1.272 1.00 52.29 414 ARG A O 1
ATOM 523 N N . LEU A 1 64 ? 9.601 -40.070 -0.641 1.00 50.27 415 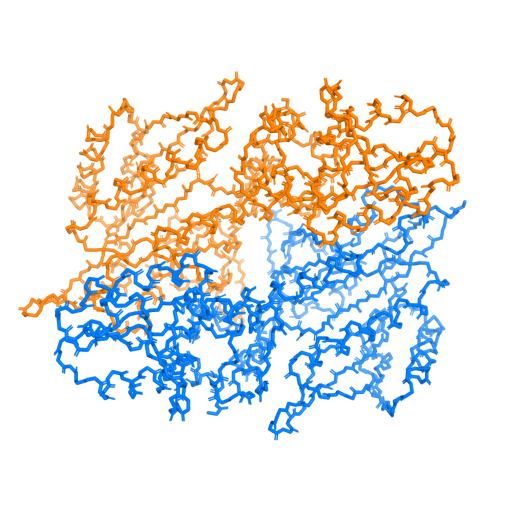LEU A N 1
ATOM 524 C CA . LEU A 1 64 ? 10.150 -38.822 -1.187 1.00 48.31 415 LEU A CA 1
ATOM 525 C C . LEU A 1 64 ? 9.038 -37.834 -1.517 1.00 48.02 415 LEU A C 1
ATOM 526 O O . LEU A 1 64 ? 9.167 -36.628 -1.265 1.00 48.48 415 LEU A O 1
ATOM 531 N N . TRP A 1 65 ? 7.936 -38.351 -2.053 1.00 46.91 416 TRP A N 1
ATOM 532 C CA . TRP A 1 65 ? 6.783 -37.519 -2.365 1.00 47.67 416 TRP A CA 1
ATOM 533 C C . TRP A 1 65 ? 6.069 -37.020 -1.119 1.00 50.27 416 TRP A C 1
ATOM 534 O O . TRP A 1 65 ? 5.448 -35.941 -1.149 1.00 49.91 416 TRP A O 1
ATOM 545 N N . MET A 1 66 ? 6.175 -37.785 -0.021 1.00 52.44 417 MET A N 1
ATOM 546 C CA . MET A 1 66 ? 5.719 -37.355 1.302 1.00 54.57 417 MET A CA 1
ATOM 547 C C . MET A 1 66 ? 6.613 -36.241 1.821 1.00 54.71 417 MET A C 1
ATOM 548 O O . MET A 1 66 ? 6.113 -35.205 2.265 1.00 55.82 417 MET A O 1
ATOM 553 N N . THR A 1 67 ? 7.930 -36.445 1.763 1.00 52.90 418 THR A N 1
ATOM 554 C CA . THR A 1 67 ? 8.877 -35.400 2.154 1.00 51.93 418 THR A CA 1
ATOM 555 C C . THR A 1 67 ? 8.666 -34.120 1.338 1.00 52.25 418 THR A C 1
ATOM 556 O O . THR A 1 67 ? 8.626 -33.026 1.895 1.00 53.61 418 THR A O 1
ATOM 560 N N . SER A 1 68 ? 8.525 -34.253 0.022 1.00 51.10 419 SER A N 1
ATOM 561 C CA . SER A 1 68 ? 8.427 -33.076 -0.837 1.00 50.89 419 SER A CA 1
ATOM 562 C C . SER A 1 68 ? 7.098 -32.348 -0.677 1.00 51.15 419 SER A C 1
ATOM 563 O O . SER A 1 68 ? 7.036 -31.128 -0.829 1.00 50.44 419 SER A O 1
ATOM 566 N N . GLY A 1 69 ? 6.047 -33.096 -0.357 1.00 51.60 420 GLY A N 1
ATOM 567 C CA . GLY A 1 69 ? 4.697 -32.527 -0.244 1.00 53.65 420 GLY A CA 1
ATOM 568 C C . GLY A 1 69 ? 3.873 -32.811 -1.487 1.00 55.11 420 GLY A C 1
ATOM 569 O O . GLY A 1 69 ? 2.812 -32.227 -1.694 1.00 56.19 420 GLY A O 1
ATOM 570 N N . HIS A 1 70 ? 4.372 -33.726 -2.313 1.00 52.48 421 HIS A N 1
ATOM 571 C CA . HIS A 1 70 ? 3.729 -34.106 -3.562 1.00 53.32 421 HIS A CA 1
ATOM 572 C C . HIS A 1 70 ? 2.696 -35.174 -3.357 1.00 53.52 421 HIS A C 1
ATOM 573 O O . HIS A 1 70 ? 1.738 -35.262 -4.100 1.00 53.78 421 HIS A O 1
ATOM 580 N N . TRP A 1 71 ? 2.893 -36.011 -2.353 1.00 55.74 422 TRP A N 1
ATOM 581 C CA . TRP A 1 71 ? 1.973 -37.097 -2.119 1.00 59.47 422 TRP A CA 1
ATOM 582 C C . TRP A 1 71 ? 0.680 -36.563 -1.554 1.00 61.68 422 TRP A C 1
ATOM 583 O O . TRP A 1 71 ? -0.392 -37.099 -1.831 1.00 63.44 422 TRP A O 1
ATOM 594 N N . GLN A 1 72 ? 0.772 -35.477 -0.786 1.00 65.01 423 GLN A N 1
ATOM 595 C CA . GLN A 1 72 ? -0.393 -34.862 -0.138 1.00 69.41 423 GLN A CA 1
ATOM 596 C C . GLN A 1 72 ? -1.171 -33.951 -1.092 1.00 71.67 423 GLN A C 1
ATOM 597 O O . GLN A 1 72 ? -2.393 -33.818 -0.978 1.00 72.99 423 GLN A O 1
ATOM 603 N N . HIS A 1 73 ? -0.452 -33.352 -2.046 1.00 74.80 424 HIS A N 1
ATOM 604 C CA . HIS A 1 73 ? -0.990 -32.298 -2.916 1.00 75.17 424 HIS A CA 1
ATOM 605 C C . HIS A 1 73 ? -1.149 -32.686 -4.372 1.00 73.93 424 HIS A C 1
ATOM 606 O O . HIS A 1 73 ? -1.834 -31.990 -5.134 1.00 74.59 424 HIS A O 1
ATOM 613 N N . TYR A 1 74 ? -0.540 -33.798 -4.774 1.00 70.61 425 TYR A N 1
ATOM 614 C CA . TYR A 1 74 ? -0.431 -34.135 -6.193 1.00 70.82 425 TYR A CA 1
ATOM 615 C C . TYR A 1 74 ? -0.685 -35.622 -6.438 1.00 72.53 425 TYR A C 1
ATOM 616 O O . TYR A 1 74 ? -0.578 -36.094 -7.573 1.00 73.55 425 TYR A O 1
ATOM 625 N N . SER A 1 75 ? -1.018 -36.343 -5.366 1.00 72.39 426 SER A N 1
ATOM 626 C CA . SER A 1 75 ? -1.254 -37.793 -5.376 1.00 73.01 426 SER A CA 1
ATOM 627 C C . SER A 1 75 ? -2.042 -38.249 -6.604 1.00 76.92 426 SER A C 1
ATOM 628 O O . SER A 1 75 ? -1.599 -39.115 -7.364 1.00 78.22 426 SER A O 1
ATOM 631 N N . GLU A 1 76 ? -3.209 -37.642 -6.791 1.00 79.89 427 GLU A N 1
ATOM 632 C CA . GLU A 1 76 ? -4.142 -38.016 -7.853 1.00 84.16 427 GLU A CA 1
ATOM 633 C C . GLU A 1 76 ? -3.532 -37.854 -9.259 1.00 79.34 427 GLU A C 1
ATOM 634 O O . GLU A 1 76 ? -3.737 -38.702 -10.133 1.00 80.03 427 GLU A O 1
ATOM 640 N N . ASN A 1 77 ? -2.743 -36.792 -9.436 1.00 73.36 428 ASN A N 1
ATOM 641 C CA . ASN A 1 77 ? -2.002 -36.526 -10.681 1.00 71.61 428 ASN A CA 1
ATOM 642 C C . ASN A 1 77 ? -0.815 -37.455 -10.961 1.00 65.43 428 ASN A C 1
ATOM 643 O O . ASN A 1 77 ? -0.075 -37.233 -11.919 1.00 64.63 428 ASN A O 1
ATOM 648 N N . MET A 1 78 ? -0.604 -38.468 -10.129 1.00 55.37 429 MET A N 1
ATOM 649 C CA . MET A 1 78 ? 0.608 -39.274 -10.248 1.00 53.47 429 MET A CA 1
ATOM 650 C C . MET A 1 78 ? 0.291 -40.732 -10.521 1.00 52.61 429 MET A C 1
ATOM 651 O O . MET A 1 78 ? -0.724 -41.225 -10.063 1.00 52.00 429 MET A O 1
ATOM 656 N N . PHE A 1 79 ? 1.159 -41.408 -11.271 1.00 52.35 430 PHE A N 1
ATOM 657 C CA . PHE A 1 79 ? 1.060 -42.854 -11.450 1.00 53.59 430 PHE A CA 1
ATOM 658 C C . PHE A 1 79 ? 1.892 -43.611 -10.419 1.00 54.14 430 PHE A C 1
ATOM 659 O O . PHE A 1 79 ? 3.135 -43.483 -10.376 1.00 50.47 430 PHE A O 1
ATOM 667 N N . SER A 1 80 ? 1.205 -44.418 -9.610 1.00 54.14 431 SER A N 1
ATOM 668 C CA . SER A 1 80 ? 1.866 -45.192 -8.571 1.00 55.33 431 SER A CA 1
ATOM 669 C C . SER A 1 80 ? 1.669 -46.700 -8.717 1.00 54.89 431 SER A C 1
ATOM 670 O O . SER A 1 80 ? 0.736 -47.153 -9.369 1.00 55.56 431 SER A O 1
ATOM 673 N N . PHE A 1 81 ? 2.568 -47.465 -8.100 1.00 54.16 432 PHE A N 1
ATOM 674 C CA . PHE A 1 81 ? 2.548 -48.926 -8.154 1.00 53.82 432 PHE A CA 1
ATOM 675 C C . PHE A 1 81 ? 3.398 -49.499 -7.024 1.00 54.98 432 PHE A C 1
ATOM 676 O O . PHE A 1 81 ? 4.253 -48.809 -6.451 1.00 52.80 432 PHE A O 1
ATOM 684 N N . GLU A 1 82 ? 3.156 -50.765 -6.706 1.00 57.39 433 GLU A N 1
ATOM 685 C CA . GLU A 1 82 ? 3.907 -51.445 -5.660 1.00 58.99 433 GLU A CA 1
ATOM 686 C C . GLU A 1 82 ? 5.101 -52.178 -6.214 1.00 58.66 433 GLU A C 1
ATOM 687 O O . GLU A 1 82 ? 5.084 -52.642 -7.349 1.00 59.91 433 GLU A O 1
ATOM 693 N N . VAL A 1 83 ? 6.141 -52.260 -5.397 1.00 57.81 434 VAL A N 1
ATOM 694 C CA . VAL A 1 83 ? 7.334 -53.034 -5.691 1.00 59.88 434 VAL A CA 1
ATOM 695 C C . VAL A 1 83 ? 7.803 -53.616 -4.353 1.00 62.11 434 VAL A C 1
ATOM 696 O O . VAL A 1 83 ? 7.993 -52.861 -3.396 1.00 61.57 434 VAL A O 1
ATOM 700 N N . GLU A 1 84 ? 8.010 -54.934 -4.290 1.00 64.74 435 GLU A N 1
ATOM 701 C CA . GLU A 1 84 ? 8.338 -55.652 -3.033 1.00 68.30 435 GLU A CA 1
ATOM 702 C C . GLU A 1 84 ? 7.635 -55.039 -1.816 1.00 69.57 435 GLU A C 1
ATOM 703 O O . GLU A 1 84 ? 8.284 -54.610 -0.850 1.00 69.37 435 GLU A O 1
ATOM 709 N N . LYS A 1 85 ? 6.311 -54.965 -1.875 1.00 71.20 436 LYS A N 1
ATOM 710 C CA . LYS A 1 85 ? 5.532 -54.502 -0.721 1.00 76.43 436 LYS A CA 1
ATOM 711 C C . LYS A 1 85 ? 5.767 -53.020 -0.363 1.00 74.14 436 LYS A C 1
ATOM 712 O O . LYS A 1 85 ? 5.359 -52.557 0.704 1.00 75.74 436 LYS A O 1
ATOM 718 N N . GLU A 1 86 ? 6.424 -52.278 -1.247 1.00 69.08 437 GLU A N 1
ATOM 719 C CA . GLU A 1 86 ? 6.573 -50.846 -1.039 1.00 65.86 437 GLU A CA 1
ATOM 720 C C . GLU A 1 86 ? 5.997 -50.067 -2.215 1.00 61.55 437 GLU A C 1
ATOM 721 O O . GLU A 1 86 ? 5.866 -50.602 -3.310 1.00 61.92 437 GLU A O 1
ATOM 727 N N . LEU A 1 87 ? 5.633 -48.812 -1.971 1.00 57.80 438 LEU A N 1
ATOM 728 C CA . LEU A 1 87 ? 4.947 -47.977 -2.952 1.00 54.65 438 LEU A CA 1
ATOM 729 C C . LEU A 1 87 ? 5.907 -47.000 -3.662 1.00 52.37 438 LEU A C 1
ATOM 730 O O . LEU A 1 87 ? 6.600 -46.198 -3.010 1.00 51.23 438 LEU A O 1
ATOM 735 N N . PHE A 1 88 ? 5.936 -47.086 -4.994 1.00 49.41 439 PHE A N 1
ATOM 736 C CA . PHE A 1 88 ? 6.708 -46.172 -5.848 1.00 47.77 439 PHE A CA 1
ATOM 737 C C . PHE A 1 88 ? 5.814 -45.362 -6.789 1.00 46.75 439 PHE A C 1
ATOM 738 O O . PHE A 1 88 ? 4.658 -45.715 -7.019 1.00 48.94 439 PHE A O 1
ATOM 746 N N . ALA A 1 89 ? 6.349 -44.275 -7.335 1.00 44.94 440 ALA A N 1
ATOM 747 C CA . ALA A 1 89 ? 5.625 -43.472 -8.319 1.00 43.30 440 ALA A CA 1
ATOM 748 C C . ALA A 1 89 ? 6.569 -42.825 -9.329 1.00 41.67 440 ALA A C 1
ATOM 749 O O . ALA A 1 89 ? 7.692 -42.475 -8.993 1.00 42.61 440 ALA A O 1
ATOM 751 N N . LEU A 1 90 ? 6.095 -42.701 -10.565 1.00 39.93 441 LEU A N 1
ATOM 752 C CA . LEU A 1 90 ? 6.800 -42.037 -11.641 1.00 38.41 441 LEU A CA 1
ATOM 753 C C . LEU A 1 90 ? 6.832 -40.544 -11.313 1.00 37.77 441 LEU A C 1
ATOM 754 O O . LEU A 1 90 ? 5.855 -40.005 -10.795 1.00 38.06 441 LEU A O 1
ATOM 759 N N . LYS A 1 91 ? 7.944 -39.878 -11.594 1.00 35.78 442 LYS A N 1
ATOM 760 C CA . LYS A 1 91 ? 8.041 -38.457 -11.251 1.00 35.18 442 LYS A CA 1
ATOM 761 C C . LYS A 1 91 ? 7.139 -37.586 -12.112 1.00 35.18 442 LYS A C 1
ATOM 762 O O . LYS A 1 91 ? 7.033 -37.794 -13.315 1.00 35.22 442 LYS A O 1
ATOM 768 N N . PRO A 1 92 ? 6.449 -36.628 -11.478 1.00 35.42 443 PRO A N 1
ATOM 769 C CA . PRO A 1 92 ? 5.725 -35.600 -12.210 1.00 35.02 443 PRO A CA 1
ATOM 770 C C . PRO A 1 92 ? 6.521 -34.309 -12.287 1.00 35.05 443 PRO A C 1
ATOM 771 O O . PRO A 1 92 ? 6.149 -33.398 -13.024 1.00 33.65 443 PRO A O 1
ATOM 775 N N . MET A 1 93 ? 7.605 -34.243 -11.516 1.00 35.34 444 MET A N 1
ATOM 776 C CA . MET A 1 93 ? 8.454 -33.058 -11.461 1.00 36.39 444 MET A CA 1
ATOM 777 C C . MET A 1 93 ? 9.870 -33.496 -11.120 1.00 35.59 444 MET A C 1
ATOM 778 O O . MET A 1 93 ? 10.064 -34.589 -10.548 1.00 35.50 444 MET A O 1
ATOM 783 N N . ASN A 1 94 ? 10.861 -32.688 -11.497 1.00 34.99 445 ASN A N 1
ATOM 784 C CA . ASN A 1 94 ? 12.252 -33.028 -11.176 1.00 35.31 445 ASN A CA 1
ATOM 785 C C . ASN A 1 94 ? 12.738 -32.503 -9.832 1.00 35.46 445 ASN A C 1
ATOM 786 O O . ASN A 1 94 ? 13.806 -32.912 -9.359 1.00 36.66 445 ASN A O 1
ATOM 791 N N . CYS A 1 95 ? 11.981 -31.598 -9.228 1.00 34.97 446 CYS A N 1
ATOM 792 C CA . CYS A 1 95 ? 12.489 -30.808 -8.087 1.00 36.07 446 CYS A CA 1
ATOM 793 C C . CYS A 1 95 ? 12.982 -31.664 -6.910 1.00 36.12 446 CYS A C 1
ATOM 794 O O . CYS A 1 95 ? 14.085 -31.421 -6.388 1.00 36.05 446 CYS A O 1
ATOM 797 N N . PRO A 1 96 ? 12.196 -32.681 -6.506 1.00 35.96 447 PRO A N 1
ATOM 798 C CA . PRO A 1 96 ? 12.644 -33.467 -5.337 1.00 35.60 447 PRO A CA 1
ATOM 799 C C . PRO A 1 96 ? 13.956 -34.208 -5.600 1.00 35.47 447 PRO A C 1
ATOM 800 O O . PRO A 1 96 ? 14.829 -34.258 -4.736 1.00 35.43 447 PRO A O 1
ATOM 804 N N . GLY A 1 97 ? 14.123 -34.772 -6.785 1.00 35.08 448 GLY A N 1
ATOM 805 C CA . GLY A 1 97 ? 15.410 -35.381 -7.117 1.00 34.37 448 GLY A CA 1
ATOM 806 C C . GLY A 1 97 ? 16.523 -34.354 -7.017 1.00 33.96 448 GLY A C 1
ATOM 807 O O . GLY A 1 97 ? 17.582 -34.639 -6.493 1.00 34.61 448 GLY A O 1
ATOM 808 N N . HIS A 1 98 ? 16.280 -33.137 -7.470 1.00 33.33 449 HIS A N 1
ATOM 809 C CA . HIS A 1 98 ? 17.314 -32.112 -7.360 1.00 33.63 449 HIS A CA 1
ATOM 810 C C . HIS A 1 98 ? 17.655 -31.744 -5.935 1.00 34.89 449 HIS A C 1
ATOM 811 O O . HIS A 1 98 ? 18.820 -31.462 -5.628 1.00 35.56 449 HIS A O 1
ATOM 818 N N . CYS A 1 99 ? 16.664 -31.807 -5.043 1.00 35.35 450 CYS A N 1
ATOM 819 C CA . CYS A 1 99 ? 16.883 -31.534 -3.629 1.00 36.15 450 CYS A CA 1
ATOM 820 C C . CYS A 1 99 ? 17.812 -32.592 -3.042 1.00 36.33 450 CYS A C 1
ATOM 821 O O . CYS A 1 99 ? 18.766 -32.267 -2.331 1.00 36.10 450 CYS A O 1
ATOM 824 N N . LEU A 1 100 ? 17.552 -33.853 -3.392 1.00 36.22 451 LEU A N 1
ATOM 825 C CA . LEU A 1 100 ? 18.443 -34.932 -3.023 1.00 36.63 451 LEU A CA 1
ATOM 826 C C . LEU A 1 100 ? 19.889 -34.646 -3.478 1.00 36.76 451 LEU A C 1
ATOM 827 O O . LEU A 1 100 ? 20.839 -34.830 -2.699 1.00 36.61 451 LEU A O 1
ATOM 832 N N . MET A 1 101 ? 20.043 -34.164 -4.718 1.00 35.96 452 MET A N 1
ATOM 833 C CA . MET A 1 101 ? 21.366 -33.906 -5.284 1.00 35.46 452 MET A CA 1
ATOM 834 C C . MET A 1 101 ? 22.054 -32.776 -4.553 1.00 35.60 452 MET A C 1
ATOM 835 O O . MET A 1 101 ? 23.242 -32.860 -4.257 1.00 35.69 452 MET A O 1
ATOM 840 N N . PHE A 1 102 ? 21.313 -31.713 -4.270 1.00 35.50 453 PHE A N 1
ATOM 841 C CA . PHE A 1 102 ? 21.880 -30.600 -3.550 1.00 35.94 453 PHE A CA 1
ATOM 842 C C . PHE A 1 102 ? 22.307 -31.061 -2.161 1.00 36.45 453 PHE A C 1
ATOM 843 O O . PHE A 1 102 ? 23.318 -30.607 -1.640 1.00 35.94 453 PHE A O 1
ATOM 851 N N . ASP A 1 103 ? 21.509 -31.948 -1.569 1.00 37.07 454 ASP A N 1
ATOM 852 C CA . ASP A 1 103 ? 21.734 -32.414 -0.210 1.00 37.83 454 ASP A CA 1
ATOM 853 C C . ASP A 1 103 ? 22.797 -33.503 -0.104 1.00 37.86 454 ASP A C 1
ATOM 854 O O . ASP A 1 103 ? 23.221 -33.824 0.987 1.00 39.14 454 ASP A O 1
ATOM 859 N N . HIS A 1 104 ? 23.231 -34.050 -1.239 1.00 37.09 455 HIS A N 1
ATOM 860 C CA . HIS A 1 104 ? 24.173 -35.174 -1.293 1.00 37.27 455 HIS A CA 1
ATOM 861 C C . HIS A 1 104 ? 25.484 -34.992 -0.526 1.00 37.72 455 HIS A C 1
ATOM 862 O O . HIS A 1 104 ? 26.140 -35.958 -0.151 1.00 37.71 455 HIS A O 1
ATOM 869 N N . ARG A 1 105 ? 25.891 -33.747 -0.321 1.00 38.65 456 ARG A N 1
ATOM 870 C CA . ARG A 1 105 ? 27.163 -33.419 0.356 1.00 39.77 456 ARG A CA 1
ATOM 871 C C . ARG A 1 105 ? 27.067 -31.963 0.805 1.00 40.52 456 ARG A C 1
ATOM 872 O O . ARG A 1 105 ? 26.295 -31.212 0.211 1.00 39.36 456 ARG A O 1
ATOM 880 N N . PRO A 1 106 ? 27.850 -31.557 1.841 1.00 42.55 457 PRO A N 1
ATOM 881 C CA . PRO A 1 106 ? 27.702 -30.189 2.353 1.00 43.16 457 PRO A CA 1
ATOM 882 C C . PRO A 1 106 ? 28.003 -29.171 1.267 1.00 43.25 457 PRO A C 1
ATOM 883 O O . PRO A 1 106 ? 28.867 -29.403 0.418 1.00 43.67 457 PRO A O 1
ATOM 887 N N . ARG A 1 107 ? 27.287 -28.054 1.307 1.00 43.82 458 ARG A N 1
ATOM 888 C CA . ARG A 1 107 ? 27.389 -27.039 0.291 1.00 43.38 458 ARG A CA 1
ATOM 889 C C . ARG A 1 107 ? 27.966 -25.742 0.820 1.00 44.63 458 ARG A C 1
ATOM 890 O O . ARG A 1 107 ? 27.661 -25.288 1.923 1.00 45.47 458 ARG A O 1
ATOM 898 N N . SER A 1 108 ? 28.781 -25.135 -0.022 1.00 46.00 459 SER A N 1
ATOM 899 C CA . SER A 1 108 ? 29.495 -23.938 0.313 1.00 47.08 459 SER A CA 1
ATOM 900 C C . SER A 1 108 ? 28.825 -22.778 -0.426 1.00 47.90 459 SER A C 1
ATOM 901 O O . SER A 1 108 ? 28.378 -22.936 -1.552 1.00 48.18 459 SER A O 1
ATOM 904 N N . TRP A 1 109 ? 28.753 -21.617 0.211 1.00 49.85 460 TRP A N 1
ATOM 905 C CA . TRP A 1 109 ? 28.170 -20.426 -0.414 1.00 51.14 460 TRP A CA 1
ATOM 906 C C . TRP A 1 109 ? 28.878 -20.056 -1.691 1.00 51.05 460 TRP A C 1
ATOM 907 O O . TRP A 1 109 ? 28.314 -19.361 -2.526 1.00 51.87 460 TRP A O 1
ATOM 918 N N . ARG A 1 110 ? 30.129 -20.498 -1.836 1.00 51.69 461 ARG A N 1
ATOM 919 C CA . ARG A 1 110 ? 30.948 -20.195 -3.019 1.00 52.26 461 ARG A CA 1
ATOM 920 C C . ARG A 1 110 ? 30.453 -20.873 -4.302 1.00 49.79 461 ARG A C 1
ATOM 921 O O . ARG A 1 110 ? 30.710 -20.373 -5.389 1.00 48.99 461 ARG A O 1
ATOM 929 N N . GLU A 1 111 ? 29.786 -22.023 -4.176 1.00 47.02 462 GLU A N 1
ATOM 930 C CA . GLU A 1 111 ? 29.251 -22.718 -5.347 1.00 44.54 462 GLU A CA 1
ATOM 931 C C . GLU A 1 111 ? 27.844 -22.195 -5.739 1.00 43.02 462 GLU A C 1
ATOM 932 O O . GLU A 1 111 ? 27.310 -22.574 -6.775 1.00 41.52 462 GLU A O 1
ATOM 938 N N . LEU A 1 112 ? 27.292 -21.281 -4.938 1.00 41.79 463 LEU A N 1
ATOM 939 C CA . LEU A 1 112 ? 25.992 -20.669 -5.240 1.00 41.19 463 LEU A CA 1
ATOM 940 C C . LEU A 1 112 ? 26.114 -19.364 -6.023 1.00 40.61 463 LEU A C 1
ATOM 941 O O . LEU A 1 112 ? 26.967 -18.544 -5.705 1.00 40.35 463 LEU A O 1
ATOM 946 N N . PRO A 1 113 ? 25.202 -19.127 -6.996 1.00 40.30 464 PRO A N 1
ATOM 947 C CA . PRO A 1 113 ? 24.026 -19.949 -7.377 1.00 39.00 464 PRO A CA 1
ATOM 948 C C . PRO A 1 113 ? 24.393 -21.229 -8.123 1.00 37.96 464 PRO A C 1
ATOM 949 O O . PRO A 1 113 ? 25.265 -21.221 -8.988 1.00 38.05 464 PRO A O 1
ATOM 953 N N . LEU A 1 114 ? 23.746 -22.323 -7.752 1.00 37.30 465 LEU A N 1
ATOM 954 C CA . LEU A 1 114 ? 23.969 -23.623 -8.354 1.00 36.33 465 LEU A CA 1
ATOM 955 C C . LEU A 1 114 ? 22.713 -23.968 -9.138 1.00 36.25 465 LEU A C 1
ATOM 956 O O . LEU A 1 114 ? 21.597 -24.077 -8.572 1.00 37.56 465 LEU A O 1
ATOM 961 N N . ARG A 1 115 ? 22.870 -24.080 -10.452 1.00 34.69 466 ARG A N 1
ATOM 962 C CA . ARG A 1 115 ? 21.710 -24.222 -11.337 1.00 33.91 466 ARG A CA 1
ATOM 963 C C . ARG A 1 115 ? 21.685 -25.619 -11.976 1.00 33.44 466 ARG A C 1
ATOM 964 O O . ARG A 1 115 ? 22.566 -25.951 -12.773 1.00 33.27 466 ARG A O 1
ATOM 972 N N . LEU A 1 116 ? 20.716 -26.446 -11.591 1.00 32.30 467 LEU A N 1
ATOM 973 C CA . LEU A 1 116 ? 20.643 -27.795 -12.109 1.00 31.92 467 LEU A CA 1
ATOM 974 C C . LEU A 1 116 ? 19.551 -27.943 -13.166 1.00 31.39 467 LEU A C 1
ATOM 975 O O . LEU A 1 116 ? 18.358 -27.754 -12.878 1.00 32.15 467 LEU A O 1
ATOM 980 N N . ALA A 1 117 ? 19.969 -28.275 -14.387 1.00 29.67 468 ALA A N 1
ATOM 981 C CA . ALA A 1 117 ? 19.062 -28.459 -15.506 1.00 29.04 468 ALA A CA 1
ATOM 982 C C . ALA A 1 117 ? 18.855 -29.944 -15.747 1.00 29.24 468 ALA A C 1
ATOM 983 O O . ALA A 1 117 ? 19.799 -30.738 -15.566 1.00 28.82 468 ALA A O 1
ATOM 985 N N . ASP A 1 118 ? 17.638 -30.314 -16.167 1.00 28.94 469 ASP A N 1
ATOM 986 C CA . ASP A 1 118 ? 17.240 -31.705 -16.320 1.00 29.44 469 ASP A CA 1
ATOM 987 C C . ASP A 1 118 ? 16.160 -31.820 -17.404 1.00 29.93 469 ASP A C 1
ATOM 988 O O . ASP A 1 118 ? 15.131 -31.106 -17.324 1.00 30.26 469 ASP A O 1
ATOM 993 N N . PHE A 1 119 ? 16.378 -32.703 -18.394 1.00 29.10 470 PHE A N 1
ATOM 994 C CA . PHE A 1 119 ? 15.400 -32.933 -19.493 1.00 28.54 470 PHE A CA 1
ATOM 995 C C . PHE A 1 119 ? 14.623 -34.232 -19.302 1.00 29.09 470 PHE A C 1
ATOM 996 O O . PHE A 1 119 ? 14.069 -34.771 -20.237 1.00 29.48 470 PHE A O 1
ATOM 1004 N N . GLY A 1 120 ? 14.607 -34.754 -18.092 1.00 29.27 471 GLY A N 1
ATOM 1005 C CA . GLY A 1 120 ? 14.013 -36.036 -17.826 1.00 29.52 471 GLY A CA 1
ATOM 1006 C C . GLY A 1 120 ? 12.553 -36.128 -18.196 1.00 30.77 471 GLY A C 1
ATOM 1007 O O . GLY A 1 120 ? 11.830 -35.110 -18.312 1.00 31.04 471 GLY A O 1
ATOM 1008 N N . VAL A 1 121 ? 12.129 -37.364 -18.423 1.00 30.74 472 VAL A N 1
ATOM 1009 C CA . VAL A 1 121 ? 10.754 -37.663 -18.765 1.00 31.11 472 VAL A CA 1
ATOM 1010 C C . VAL A 1 121 ? 9.920 -37.519 -17.503 1.00 32.00 472 VAL A C 1
ATOM 1011 O O . VAL A 1 121 ? 10.190 -38.136 -16.483 1.00 32.28 472 VAL A O 1
ATOM 1015 N N . LEU A 1 122 ? 8.907 -36.680 -17.593 1.00 33.16 473 LEU A N 1
ATOM 1016 C CA . LEU A 1 122 ? 7.934 -36.510 -16.523 1.00 34.53 473 LEU A CA 1
ATOM 1017 C C . LEU A 1 122 ? 6.619 -37.181 -16.934 1.00 35.53 473 LEU A C 1
ATOM 1018 O O . LEU A 1 122 ? 6.267 -37.176 -18.113 1.00 35.89 473 LEU A O 1
ATOM 1023 N N . HIS A 1 123 ? 5.891 -37.745 -15.977 1.00 36.50 474 HIS A N 1
ATOM 1024 C CA . HIS A 1 123 ? 4.524 -38.200 -16.235 1.00 37.88 474 HIS A CA 1
ATOM 1025 C C . HIS A 1 123 ? 3.527 -37.602 -15.263 1.00 40.35 474 HIS A C 1
ATOM 1026 O O . HIS A 1 123 ? 3.765 -37.547 -14.043 1.00 39.84 474 HIS A O 1
ATOM 1033 N N . ARG A 1 124 ? 2.383 -37.163 -15.789 1.00 42.44 475 ARG A N 1
ATOM 1034 C CA . ARG A 1 124 ? 1.271 -36.717 -14.947 1.00 45.05 475 ARG A CA 1
ATOM 1035 C C . ARG A 1 124 ? -0.016 -37.357 -15.445 1.00 47.62 475 ARG A C 1
ATOM 1036 O O . ARG A 1 124 ? -0.198 -37.519 -16.650 1.00 48.16 475 ARG A O 1
ATOM 1044 N N . ASN A 1 125 ? -0.907 -37.730 -14.527 1.00 49.95 476 ASN A N 1
ATOM 1045 C CA . ASN A 1 125 ? -2.110 -38.465 -14.917 1.00 52.25 476 ASN A CA 1
ATOM 1046 C C . ASN A 1 125 ? -3.255 -37.537 -15.288 1.00 53.33 476 ASN A C 1
ATOM 1047 O O . ASN A 1 125 ? -4.055 -37.171 -14.451 1.00 56.70 476 ASN A O 1
ATOM 1052 N N . GLU A 1 126 ? -3.302 -37.137 -16.551 1.00 57.03 477 GLU A N 1
ATOM 1053 C CA . GLU A 1 126 ? -4.450 -36.407 -17.085 1.00 59.75 477 GLU A CA 1
ATOM 1054 C C . GLU A 1 126 ? -5.588 -37.359 -17.424 1.00 59.84 477 GLU A C 1
ATOM 1055 O O . GLU A 1 126 ? -5.362 -38.501 -17.864 1.00 57.32 477 GLU A O 1
ATOM 1061 N N . LEU A 1 127 ? -6.809 -36.875 -17.221 1.00 61.55 478 LEU A N 1
ATOM 1062 C CA . LEU A 1 127 ? -8.008 -37.596 -17.636 1.00 61.94 478 LEU A CA 1
ATOM 1063 C C . LEU A 1 127 ? -8.001 -37.779 -19.171 1.00 59.79 478 LEU A C 1
ATOM 1064 O O . LEU A 1 127 ? -7.718 -36.828 -19.917 1.00 58.83 478 LEU A O 1
ATOM 1069 N N . SER A 1 128 ? -8.304 -38.995 -19.628 1.00 57.69 479 SER A N 1
ATOM 1070 C CA . SER A 1 128 ? -8.334 -39.325 -21.066 1.00 58.53 479 SER A CA 1
ATOM 1071 C C . SER A 1 128 ? -9.167 -38.374 -21.941 1.00 59.33 479 SER A C 1
ATOM 1072 O O . SER A 1 128 ? -8.733 -38.009 -23.038 1.00 59.12 479 SER A O 1
ATOM 1075 N N . GLY A 1 129 ? -10.354 -37.990 -21.460 1.00 60.09 480 GLY A N 1
ATOM 1076 C CA . GLY A 1 129 ? -11.247 -37.085 -22.191 1.00 58.68 480 GLY A CA 1
ATOM 1077 C C . GLY A 1 129 ? -10.717 -35.663 -22.332 1.00 59.17 480 GLY A C 1
ATOM 1078 O O . GLY A 1 129 ? -11.302 -34.855 -23.053 1.00 58.97 480 GLY A O 1
ATOM 1079 N N . ALA A 1 130 ? -9.620 -35.349 -21.642 1.00 58.29 481 ALA A N 1
ATOM 1080 C CA . ALA A 1 130 ? -8.988 -34.035 -21.768 1.00 59.46 481 ALA A CA 1
ATOM 1081 C C . ALA A 1 130 ? -7.655 -34.072 -22.545 1.00 59.30 481 ALA A C 1
ATOM 1082 O O . ALA A 1 130 ? -6.942 -33.068 -22.599 1.00 61.62 481 ALA A O 1
ATOM 1084 N N . LEU A 1 131 ? -7.329 -35.220 -23.142 1.00 57.94 482 LEU A N 1
ATOM 1085 C CA . LEU A 1 131 ? -6.076 -35.400 -23.896 1.00 55.38 482 LEU A CA 1
ATOM 1086 C C . LEU A 1 131 ? -6.198 -34.985 -25.370 1.00 55.78 482 LEU A C 1
ATOM 1087 O O . LEU A 1 131 ? -7.135 -35.412 -26.061 1.00 57.22 482 LEU A O 1
ATOM 1092 N N . THR A 1 132 ? -5.247 -34.174 -25.850 1.00 53.21 483 THR A N 1
ATOM 1093 C CA . THR A 1 132 ? -5.259 -33.678 -27.232 1.00 51.21 483 THR A CA 1
ATOM 1094 C C . THR A 1 132 ? -3.852 -33.439 -27.762 1.00 47.34 483 THR A C 1
ATOM 1095 O O . THR A 1 132 ? -3.176 -32.490 -27.357 1.00 45.59 483 THR A O 1
ATOM 1099 N N . GLY A 1 133 ? -3.448 -34.290 -28.698 1.00 44.26 484 GLY A N 1
ATOM 1100 C CA . GLY A 1 133 ? -2.182 -34.148 -29.394 1.00 43.28 484 GLY A CA 1
ATOM 1101 C C . GLY A 1 133 ? -1.041 -33.839 -28.446 1.00 42.93 484 GLY A C 1
ATOM 1102 O O . GLY A 1 133 ? -0.834 -34.526 -27.450 1.00 42.97 484 GLY A O 1
ATOM 1103 N N . LEU A 1 134 ? -0.330 -32.763 -28.730 1.00 41.27 485 LEU A N 1
ATOM 1104 C CA . LEU A 1 134 ? 0.811 -32.415 -27.929 1.00 41.56 485 LEU A CA 1
ATOM 1105 C C . LEU A 1 134 ? 0.520 -31.324 -26.898 1.00 43.30 485 LEU A C 1
ATOM 1106 O O . LEU A 1 134 ? 1.427 -30.900 -26.189 1.00 42.61 485 LEU A O 1
ATOM 1111 N N . THR A 1 135 ? -0.748 -30.926 -26.789 1.00 45.50 486 THR A N 1
ATOM 1112 C CA . THR A 1 135 ? -1.187 -29.819 -25.935 1.00 48.78 486 THR A CA 1
ATOM 1113 C C . THR A 1 135 ? -1.483 -30.262 -24.504 1.00 49.76 486 THR A C 1
ATOM 1114 O O . THR A 1 135 ? -0.913 -29.723 -23.563 1.00 52.30 486 THR A O 1
ATOM 1118 N N . ARG A 1 136 ? -2.362 -31.243 -24.337 1.00 51.79 487 ARG A N 1
ATOM 1119 C CA . ARG A 1 136 ? -2.634 -31.829 -23.026 1.00 52.74 487 ARG A CA 1
ATOM 1120 C C . ARG A 1 136 ? -2.193 -33.301 -23.087 1.00 50.10 487 ARG A C 1
ATOM 1121 O O . ARG A 1 136 ? -2.764 -34.100 -23.827 1.00 49.80 487 ARG A O 1
ATOM 1129 N N . VAL A 1 137 ? -1.155 -33.645 -22.326 1.00 46.91 488 VAL A N 1
ATOM 1130 C CA . VAL A 1 137 ? -0.483 -34.950 -22.457 1.00 44.82 488 VAL A CA 1
ATOM 1131 C C . VAL A 1 137 ? -0.239 -35.646 -21.104 1.00 45.10 488 VAL A C 1
ATOM 1132 O O . VAL A 1 137 ? -0.443 -35.049 -20.039 1.00 46.79 488 VAL A O 1
ATOM 1136 N N . ARG A 1 138 ? 0.186 -36.904 -21.144 1.00 42.93 489 ARG A N 1
ATOM 1137 C CA . ARG A 1 138 ? 0.592 -37.576 -19.932 1.00 41.82 489 ARG A CA 1
ATOM 1138 C C . ARG A 1 138 ? 2.118 -37.659 -19.777 1.00 40.52 489 ARG A C 1
ATOM 1139 O O . ARG A 1 138 ? 2.614 -37.537 -18.653 1.00 40.15 489 ARG A O 1
ATOM 1147 N N . ARG A 1 139 ? 2.856 -37.892 -20.871 1.00 39.54 490 ARG A N 1
ATOM 1148 C CA . ARG A 1 139 ? 4.333 -37.881 -20.786 1.00 38.17 490 ARG A CA 1
ATOM 1149 C C . ARG A 1 139 ? 4.917 -36.703 -21.540 1.00 37.25 490 ARG A C 1
ATOM 1150 O O . ARG A 1 139 ? 4.445 -36.362 -22.636 1.00 37.10 490 ARG A O 1
ATOM 1158 N N . PHE A 1 140 ? 5.920 -36.064 -20.939 1.00 35.91 491 PHE A N 1
ATOM 1159 C CA . PHE A 1 140 ? 6.551 -34.882 -21.549 1.00 35.00 491 PHE A CA 1
ATOM 1160 C C . PHE A 1 140 ? 7.973 -34.659 -21.037 1.00 33.93 491 PHE A C 1
ATOM 1161 O O . PHE A 1 140 ? 8.348 -35.204 -20.010 1.00 33.56 491 PHE A O 1
ATOM 1169 N N . GLN A 1 141 ? 8.793 -33.921 -21.767 1.00 33.36 492 GLN A N 1
ATOM 1170 C CA . GLN A 1 141 ? 10.085 -33.551 -21.175 1.00 33.35 492 GLN A CA 1
ATOM 1171 C C . GLN A 1 141 ? 10.080 -32.060 -21.082 1.00 34.01 492 GLN A C 1
ATOM 1172 O O . GLN A 1 141 ? 9.857 -31.396 -22.102 1.00 35.72 492 GLN A O 1
ATOM 1178 N N . GLN A 1 142 ? 10.285 -31.524 -19.878 1.00 34.17 493 GLN A N 1
ATOM 1179 C CA . GLN A 1 142 ? 10.364 -30.086 -19.691 1.00 34.58 493 GLN A CA 1
ATOM 1180 C C . GLN A 1 142 ? 11.800 -29.643 -19.863 1.00 34.45 493 GLN A C 1
ATOM 1181 O O . GLN A 1 142 ? 12.707 -30.389 -19.487 1.00 34.54 493 GLN A O 1
ATOM 1187 N N . ASP A 1 143 ? 12.017 -28.418 -20.346 1.00 33.62 494 ASP A N 1
ATOM 1188 C CA . ASP A 1 143 ? 13.332 -27.797 -20.232 1.00 33.67 494 ASP A CA 1
ATOM 1189 C C . ASP A 1 143 ? 13.441 -27.196 -18.837 1.00 34.37 494 ASP A C 1
ATOM 1190 O O . ASP A 1 143 ? 13.531 -25.986 -18.676 1.00 35.10 494 ASP A O 1
ATOM 1195 N N . ASP A 1 144 ? 13.412 -28.075 -17.840 1.00 33.96 495 ASP A N 1
ATOM 1196 C CA . ASP A 1 144 ? 13.388 -27.733 -16.435 1.00 33.99 495 ASP A CA 1
ATOM 1197 C C . ASP A 1 144 ? 14.779 -27.384 -15.870 1.00 33.62 495 ASP A C 1
ATOM 1198 O O . ASP A 1 144 ? 15.816 -27.897 -16.334 1.00 33.43 495 ASP A O 1
ATOM 1203 N N . ALA A 1 145 ? 14.795 -26.487 -14.888 1.00 33.66 496 ALA A N 1
ATOM 1204 C CA . ALA A 1 145 ? 15.965 -26.289 -14.033 1.00 33.70 496 ALA A CA 1
ATOM 1205 C C . ALA A 1 145 ? 15.557 -25.731 -12.660 1.00 34.34 496 ALA A C 1
ATOM 1206 O O . ALA A 1 145 ? 14.496 -25.110 -12.524 1.00 34.44 496 ALA A O 1
ATOM 1208 N N . HIS A 1 146 ? 16.416 -25.968 -11.660 1.00 34.65 497 HIS A N 1
ATOM 1209 C CA . HIS A 1 146 ? 16.260 -25.429 -10.306 1.00 35.29 497 HIS A CA 1
ATOM 1210 C C . HIS A 1 146 ? 17.508 -24.738 -9.902 1.00 35.95 497 HIS A C 1
ATOM 1211 O O . HIS A 1 146 ? 18.608 -25.330 -9.933 1.00 35.52 497 HIS A O 1
ATOM 1218 N N . ILE A 1 147 ? 17.337 -23.464 -9.542 1.00 36.70 498 ILE A N 1
ATOM 1219 C CA . ILE A 1 147 ? 18.422 -22.612 -9.144 1.00 36.99 498 ILE A CA 1
ATOM 1220 C C . ILE A 1 147 ? 18.425 -22.640 -7.630 1.00 37.71 498 ILE A C 1
ATOM 1221 O O . ILE A 1 147 ? 17.419 -22.295 -7.015 1.00 38.87 498 ILE A O 1
ATOM 1226 N N . PHE A 1 148 ? 19.553 -23.072 -7.055 1.00 37.36 499 PHE A N 1
ATOM 1227 C CA . PHE A 1 148 ? 19.802 -22.988 -5.625 1.00 37.88 499 PHE A CA 1
ATOM 1228 C C . PHE A 1 148 ? 20.663 -21.753 -5.357 1.00 39.28 499 PHE A C 1
ATOM 1229 O O . PHE A 1 148 ? 21.808 -21.669 -5.825 1.00 38.55 499 PHE A O 1
ATOM 1237 N N . CYS A 1 149 ? 20.093 -20.777 -4.643 1.00 40.23 500 CYS A N 1
ATOM 1238 C CA . CYS A 1 149 ? 20.801 -19.526 -4.384 1.00 40.69 500 CYS A CA 1
ATOM 1239 C C . CYS A 1 149 ? 20.587 -18.960 -2.970 1.00 42.27 500 CYS A C 1
ATOM 1240 O O . CYS A 1 149 ? 19.730 -19.440 -2.196 1.00 41.51 500 CYS A O 1
ATOM 1243 N N . ALA A 1 150 ? 21.399 -17.959 -2.640 1.00 43.70 501 ALA A N 1
ATOM 1244 C CA . ALA A 1 150 ? 21.285 -17.233 -1.372 1.00 46.51 501 ALA A CA 1
ATOM 1245 C C . ALA A 1 150 ? 20.205 -16.169 -1.478 1.00 48.99 501 ALA A C 1
ATOM 1246 O O . ALA A 1 150 ? 19.906 -15.684 -2.573 1.00 49.31 501 ALA A O 1
ATOM 1248 N N . MET A 1 151 ? 19.626 -15.818 -0.334 1.00 52.23 502 MET A N 1
ATOM 1249 C CA . MET A 1 151 ? 18.567 -14.823 -0.255 1.00 55.86 502 MET A CA 1
ATOM 1250 C C . MET A 1 151 ? 18.887 -13.565 -1.067 1.00 55.91 502 MET A C 1
ATOM 1251 O O . MET A 1 151 ? 18.087 -13.108 -1.888 1.00 54.91 502 MET A O 1
ATOM 1256 N N . GLU A 1 152 ? 20.066 -13.010 -0.821 1.00 56.31 503 GLU A N 1
ATOM 1257 C CA . GLU A 1 152 ? 20.480 -11.784 -1.473 1.00 58.00 503 GLU A CA 1
ATOM 1258 C C . GLU A 1 152 ? 20.836 -11.997 -2.947 1.00 56.43 503 GLU A C 1
ATOM 1259 O O . GLU A 1 152 ? 21.140 -11.050 -3.658 1.00 57.59 503 GLU A O 1
ATOM 1265 N N . GLN A 1 153 ? 20.786 -13.237 -3.412 1.00 53.82 504 GLN A N 1
ATOM 1266 C CA . GLN A 1 153 ? 21.040 -13.488 -4.821 1.00 52.52 504 GLN A CA 1
ATOM 1267 C C . GLN A 1 153 ? 19.773 -13.515 -5.683 1.00 51.72 504 GLN A C 1
ATOM 1268 O O . GLN A 1 153 ? 19.867 -13.331 -6.894 1.00 51.97 504 GLN A O 1
ATOM 1274 N N . ILE A 1 154 ? 18.608 -13.735 -5.057 1.00 51.93 505 ILE A N 1
ATOM 1275 C CA . ILE A 1 154 ? 17.298 -13.829 -5.745 1.00 52.05 505 ILE A CA 1
ATOM 1276 C C . ILE A 1 154 ? 17.092 -12.774 -6.834 1.00 52.57 505 ILE A C 1
ATOM 1277 O O . ILE A 1 154 ? 16.679 -13.089 -7.946 1.00 52.33 505 ILE A O 1
ATOM 1282 N N . GLU A 1 155 ? 17.391 -11.523 -6.499 1.00 54.54 506 GLU A N 1
ATOM 1283 C CA . GLU A 1 155 ? 17.088 -10.403 -7.372 1.00 55.34 506 GLU A CA 1
ATOM 1284 C C . GLU A 1 155 ? 17.777 -10.561 -8.724 1.00 52.87 506 GLU A C 1
ATOM 1285 O O . GLU A 1 155 ? 17.136 -10.415 -9.748 1.00 50.28 506 GLU A O 1
ATOM 1291 N N . ASP A 1 156 ? 19.069 -10.883 -8.720 1.00 54.38 507 ASP A N 1
ATOM 1292 C CA . ASP A 1 156 ? 19.838 -11.016 -9.968 1.00 55.01 507 ASP A CA 1
ATOM 1293 C C . ASP A 1 156 ? 19.401 -12.222 -10.784 1.00 51.77 507 ASP A C 1
ATOM 1294 O O . ASP A 1 156 ? 19.322 -12.143 -12.008 1.00 51.20 507 ASP A O 1
ATOM 1299 N N . GLU A 1 157 ? 19.138 -13.329 -10.089 1.00 49.35 508 GLU A N 1
ATOM 1300 C CA . GLU A 1 157 ? 18.761 -14.590 -10.728 1.00 48.07 508 GLU A CA 1
ATOM 1301 C C . GLU A 1 157 ? 17.435 -14.473 -11.449 1.00 48.27 508 GLU A C 1
ATOM 1302 O O . GLU A 1 157 ? 17.285 -14.990 -12.575 1.00 46.38 508 GLU A O 1
ATOM 1308 N N . ILE A 1 158 ? 16.480 -13.788 -10.811 1.00 47.79 509 ILE A N 1
ATOM 1309 C CA . ILE A 1 158 ? 15.194 -13.572 -11.448 1.00 48.61 509 ILE A CA 1
ATOM 1310 C C . ILE A 1 158 ? 15.360 -12.624 -12.640 1.00 49.99 509 ILE A C 1
ATOM 1311 O O . ILE A 1 158 ? 14.799 -12.870 -13.708 1.00 49.70 509 ILE A O 1
ATOM 1316 N N . LYS A 1 159 ? 16.154 -11.567 -12.476 1.00 51.35 510 LYS A N 1
ATOM 1317 C CA . LYS A 1 159 ? 16.576 -10.779 -13.632 1.00 53.21 510 LYS A CA 1
ATOM 1318 C C . LYS A 1 159 ? 17.136 -11.687 -14.737 1.00 51.14 510 LYS A C 1
ATOM 1319 O O . LYS A 1 159 ? 16.780 -11.521 -15.900 1.00 50.91 510 LYS A O 1
ATOM 1325 N N . GLY A 1 160 ? 17.993 -12.643 -14.360 1.00 47.35 511 GLY A N 1
ATOM 1326 C CA . GLY A 1 160 ? 18.637 -13.536 -15.319 1.00 44.70 511 GLY A CA 1
ATOM 1327 C C . GLY A 1 160 ? 17.624 -14.409 -16.040 1.00 42.62 511 GLY A C 1
ATOM 1328 O O . GLY A 1 160 ? 17.690 -14.555 -17.255 1.00 41.22 511 GLY A O 1
ATOM 1329 N N . CYS A 1 161 ? 16.690 -14.975 -15.275 1.00 41.13 512 CYS A N 1
ATOM 1330 C CA . CYS A 1 161 ? 15.573 -15.734 -15.800 1.00 41.02 512 CYS A CA 1
ATOM 1331 C C . CYS A 1 161 ? 14.748 -14.943 -16.835 1.00 41.28 512 CYS A C 1
ATOM 1332 O O . CYS A 1 161 ? 14.255 -15.503 -17.833 1.00 40.70 512 CYS A O 1
ATOM 1335 N N . LEU A 1 162 ? 14.608 -13.645 -16.592 1.00 41.28 513 LEU A N 1
ATOM 1336 C CA . LEU A 1 162 ? 13.909 -12.751 -17.508 1.00 41.28 513 LEU A CA 1
ATOM 1337 C C . LEU A 1 162 ? 14.692 -12.565 -18.781 1.00 40.51 513 LEU A C 1
ATOM 1338 O O . LEU A 1 162 ? 14.126 -12.689 -19.861 1.00 40.81 513 LEU A O 1
ATOM 1343 N N . ASP A 1 163 ? 15.987 -12.280 -18.654 1.00 40.67 514 ASP A N 1
ATOM 1344 C CA . ASP A 1 163 ? 16.869 -12.193 -19.814 1.00 40.98 514 ASP A CA 1
ATOM 1345 C C . ASP A 1 163 ? 16.877 -13.470 -20.640 1.00 39.61 514 ASP A C 1
ATOM 1346 O O . ASP A 1 163 ? 16.697 -13.410 -21.851 1.00 39.83 514 ASP A O 1
ATOM 1351 N N . PHE A 1 164 ? 17.084 -14.617 -19.990 1.00 38.88 515 PHE A N 1
ATOM 1352 C CA . PHE A 1 164 ? 17.049 -15.931 -20.664 1.00 38.06 515 PHE A CA 1
ATOM 1353 C C . PHE A 1 164 ? 15.775 -16.044 -21.526 1.00 38.20 515 PHE A C 1
ATOM 1354 O O . PHE A 1 164 ? 15.837 -16.319 -22.734 1.00 37.47 515 PHE A O 1
ATOM 1362 N N . LEU A 1 165 ? 14.633 -15.780 -20.893 1.00 40.07 516 LEU A N 1
ATOM 1363 C CA . LEU A 1 165 ? 13.313 -15.734 -21.536 1.00 41.33 516 LEU A CA 1
ATOM 1364 C C . LEU A 1 165 ? 13.267 -14.882 -22.796 1.00 42.37 516 LEU A C 1
ATOM 1365 O O . LEU A 1 165 ? 12.832 -15.341 -23.873 1.00 39.79 516 LEU A O 1
ATOM 1370 N N . ARG A 1 166 ? 13.661 -13.617 -22.639 1.00 43.72 517 ARG A N 1
ATOM 1371 C CA . ARG A 1 166 ? 13.587 -12.697 -23.753 1.00 46.05 517 ARG A CA 1
ATOM 1372 C C . ARG A 1 166 ? 14.427 -13.223 -24.897 1.00 43.65 517 ARG A C 1
ATOM 1373 O O . ARG A 1 166 ? 13.947 -13.251 -26.022 1.00 43.19 517 ARG A O 1
ATOM 1381 N N . THR A 1 167 ? 15.646 -13.688 -24.617 1.00 43.33 518 THR A N 1
ATOM 1382 C CA . THR A 1 167 ? 16.559 -14.060 -25.698 1.00 42.62 518 THR A CA 1
ATOM 1383 C C . THR A 1 167 ? 16.066 -15.275 -26.461 1.00 41.35 518 THR A C 1
ATOM 1384 O O . THR A 1 167 ? 16.217 -15.314 -27.675 1.00 42.31 518 THR A O 1
ATOM 1388 N N . VAL A 1 168 ? 15.455 -16.236 -25.762 1.00 40.23 519 VAL A N 1
ATOM 1389 C CA . VAL A 1 168 ? 14.901 -17.441 -26.416 1.00 39.04 519 VAL A CA 1
ATOM 1390 C C . VAL A 1 168 ? 13.716 -17.042 -27.283 1.00 39.56 519 VAL A C 1
ATOM 1391 O O . VAL A 1 168 ? 13.706 -17.338 -28.487 1.00 38.94 519 VAL A O 1
ATOM 1395 N N . TYR A 1 169 ? 12.738 -16.357 -26.686 1.00 39.18 520 TYR A N 1
ATOM 1396 C CA . TYR A 1 169 ? 11.516 -16.003 -27.408 1.00 40.57 520 TYR A CA 1
ATOM 1397 C C . TYR A 1 169 ? 11.764 -15.045 -28.564 1.00 40.53 520 TYR A C 1
ATOM 1398 O O . TYR A 1 169 ? 11.089 -15.105 -29.590 1.00 40.07 520 TYR A O 1
ATOM 1407 N N . SER A 1 170 ? 12.762 -14.194 -28.399 1.00 40.20 521 SER A N 1
ATOM 1408 C CA . SER A 1 170 ? 13.253 -13.379 -29.496 1.00 41.63 521 SER A CA 1
ATOM 1409 C C . SER A 1 170 ? 13.779 -14.216 -30.686 1.00 40.95 521 SER A C 1
ATOM 1410 O O . SER A 1 170 ? 13.442 -13.890 -31.815 1.00 41.34 521 SER A O 1
ATOM 1413 N N . VAL A 1 171 ? 14.560 -15.289 -30.448 1.00 40.25 522 VAL A N 1
ATOM 1414 C CA . VAL A 1 171 ? 14.894 -16.270 -31.524 1.00 39.20 522 VAL A CA 1
ATOM 1415 C C . VAL A 1 171 ? 13.641 -16.817 -32.241 1.00 38.19 522 VAL A C 1
ATOM 1416 O O . VAL A 1 171 ? 13.565 -16.791 -33.462 1.00 38.43 522 VAL A O 1
ATOM 1420 N N . PHE A 1 172 ? 12.636 -17.269 -31.511 1.00 38.44 523 PHE A N 1
ATOM 1421 C CA . PHE A 1 172 ? 11.367 -17.640 -32.187 1.00 38.22 523 PHE A CA 1
ATOM 1422 C C . PHE A 1 172 ? 10.612 -16.481 -32.856 1.00 40.41 523 PHE A C 1
ATOM 1423 O O . PHE A 1 172 ? 9.798 -16.726 -33.755 1.00 41.99 523 PHE A O 1
ATOM 1431 N N . GLY A 1 173 ? 10.866 -15.232 -32.441 1.00 40.78 524 GLY A N 1
ATOM 1432 C CA . GLY A 1 173 ? 10.065 -14.090 -32.926 1.00 42.14 524 GLY A CA 1
ATOM 1433 C C . GLY A 1 173 ? 8.807 -13.760 -32.108 1.00 44.13 524 GLY A C 1
ATOM 1434 O O . GLY A 1 173 ? 7.952 -12.972 -32.544 1.00 45.44 524 GLY A O 1
ATOM 1435 N N . PHE A 1 174 ? 8.693 -14.335 -30.913 1.00 44.17 525 PHE A N 1
ATOM 1436 C CA . PHE A 1 174 ? 7.496 -14.143 -30.074 1.00 45.34 525 PHE A CA 1
ATOM 1437 C C . PHE A 1 174 ? 7.601 -12.999 -29.075 1.00 46.22 525 PHE A C 1
ATOM 1438 O O . PHE A 1 174 ? 8.600 -12.858 -28.382 1.00 45.81 525 PHE A O 1
ATOM 1446 N N . SER A 1 175 ? 6.526 -12.224 -28.957 1.00 48.66 526 SER A N 1
ATOM 1447 C CA . SER A 1 175 ? 6.327 -11.365 -27.787 1.00 49.92 526 SER A CA 1
ATOM 1448 C C . SER A 1 175 ? 5.722 -12.184 -26.660 1.00 49.17 526 SER A C 1
ATOM 1449 O O . SER A 1 175 ? 5.257 -13.290 -26.880 1.00 47.94 526 SER A O 1
ATOM 1452 N N . PHE A 1 176 ? 5.694 -11.610 -25.462 1.00 50.05 527 PHE A N 1
ATOM 1453 C CA . PHE A 1 176 ? 5.192 -12.303 -24.286 1.00 52.38 527 PHE A CA 1
ATOM 1454 C C . PHE A 1 176 ? 4.641 -11.295 -23.283 1.00 56.20 527 PHE A C 1
ATOM 1455 O O . PHE A 1 176 ? 5.017 -10.120 -23.314 1.00 56.91 527 PHE A O 1
ATOM 1463 N N . LYS A 1 177 ? 3.743 -11.766 -22.414 1.00 59.76 528 LYS A N 1
ATOM 1464 C CA . LYS A 1 177 ? 3.155 -10.976 -21.329 1.00 63.69 528 LYS A CA 1
ATOM 1465 C C . LYS A 1 177 ? 3.400 -11.738 -20.039 1.00 65.03 528 LYS A C 1
ATOM 1466 O O . LYS A 1 177 ? 3.557 -12.968 -20.058 1.00 64.85 528 LYS A O 1
ATOM 1472 N N . LEU A 1 178 ? 3.407 -11.004 -18.927 1.00 67.05 529 LEU A N 1
ATOM 1473 C CA . LEU A 1 178 ? 3.681 -11.555 -17.595 1.00 68.67 529 LEU A CA 1
ATOM 1474 C C . LEU A 1 178 ? 2.473 -11.529 -16.632 1.00 68.43 529 LEU A C 1
ATOM 1475 O O . LEU A 1 178 ? 1.784 -10.513 -16.489 1.00 66.04 529 LEU A O 1
ATOM 1480 N N . ASN A 1 179 ? 2.254 -12.658 -15.960 1.00 70.00 530 ASN A N 1
ATOM 1481 C CA . ASN A 1 179 ? 1.260 -12.785 -14.893 1.00 70.96 530 ASN A CA 1
ATOM 1482 C C . ASN A 1 179 ? 1.925 -13.139 -13.578 1.00 70.60 530 ASN A C 1
ATOM 1483 O O . ASN A 1 179 ? 2.970 -13.790 -13.583 1.00 72.93 530 ASN A O 1
ATOM 1488 N N . LEU A 1 180 ? 1.339 -12.703 -12.460 1.00 68.34 531 LEU A N 1
ATOM 1489 C CA . LEU A 1 180 ? 1.764 -13.155 -11.133 1.00 65.63 531 LEU A CA 1
ATOM 1490 C C . LEU A 1 180 ? 0.711 -14.088 -10.563 1.00 66.68 531 LEU A C 1
ATOM 1491 O O . LEU A 1 180 ? -0.443 -13.691 -10.370 1.00 67.84 531 LEU A O 1
ATOM 1496 N N . SER A 1 181 ? 1.124 -15.324 -10.299 1.00 66.14 532 SER A N 1
ATOM 1497 C CA . SER A 1 181 ? 0.281 -16.334 -9.676 1.00 67.58 532 SER A CA 1
ATOM 1498 C C . SER A 1 181 ? 0.449 -16.378 -8.151 1.00 69.78 532 SER A C 1
ATOM 1499 O O . SER A 1 181 ? 1.505 -16.758 -7.635 1.00 70.83 532 SER A O 1
ATOM 1502 N N . THR A 1 182 ? -0.624 -16.002 -7.459 1.00 71.41 533 THR A N 1
ATOM 1503 C CA . THR A 1 182 ? -0.714 -15.893 -6.002 1.00 72.13 533 THR A CA 1
ATOM 1504 C C . THR A 1 182 ? -0.921 -17.272 -5.362 1.00 71.69 533 THR A C 1
ATOM 1505 O O . THR A 1 182 ? -1.364 -18.194 -6.032 1.00 68.97 533 THR A O 1
ATOM 1509 N N . ARG A 1 183 ? -0.634 -17.403 -4.066 1.00 73.58 534 ARG A N 1
ATOM 1510 C CA . ARG A 1 183 ? -0.879 -18.664 -3.354 1.00 76.03 534 ARG A CA 1
ATOM 1511 C C . ARG A 1 183 ? -2.259 -19.259 -3.621 1.00 76.88 534 ARG A C 1
ATOM 1512 O O . ARG A 1 183 ? -3.260 -18.544 -3.611 1.00 77.37 534 ARG A O 1
ATOM 1520 N N . PRO A 1 184 ? -2.309 -20.574 -3.878 1.00 76.54 535 PRO A N 1
ATOM 1521 C CA . PRO A 1 184 ? -3.582 -21.252 -4.059 1.00 78.78 535 PRO A CA 1
ATOM 1522 C C . PRO A 1 184 ? -4.194 -21.664 -2.715 1.00 81.40 535 PRO A C 1
ATOM 1523 O O . PRO A 1 184 ? -3.664 -21.313 -1.657 1.00 81.35 535 PRO A O 1
ATOM 1527 N N . GLU A 1 185 ? -5.313 -22.379 -2.767 1.00 85.61 536 GLU A N 1
ATOM 1528 C CA . GLU A 1 185 ? -5.842 -23.071 -1.594 1.00 89.55 536 GLU A CA 1
ATOM 1529 C C . GLU A 1 185 ? -5.266 -24.483 -1.586 1.00 90.96 536 GLU A C 1
ATOM 1530 O O . GLU A 1 185 ? -5.173 -25.114 -2.648 1.00 90.65 536 GLU A O 1
ATOM 1536 N N . LYS A 1 186 ? -4.871 -24.963 -0.402 1.00 90.49 537 LYS A N 1
ATOM 1537 C CA . LYS A 1 186 ? -4.169 -26.250 -0.260 1.00 92.54 537 LYS A CA 1
ATOM 1538 C C . LYS A 1 186 ? -2.654 -26.083 -0.586 1.00 91.46 537 LYS A C 1
ATOM 1539 O O . LYS A 1 186 ? -2.099 -26.786 -1.442 1.00 94.44 537 LYS A O 1
ATOM 1545 N N . PHE A 1 187 ? -2.000 -25.136 0.099 1.00 86.86 538 PHE A N 1
ATOM 1546 C CA . PHE A 1 187 ? -0.542 -24.909 -0.018 1.00 82.24 538 PHE A CA 1
ATOM 1547 C C . PHE A 1 187 ? 0.223 -25.424 1.213 1.00 78.43 538 PHE A C 1
ATOM 1548 O O . PHE A 1 187 ? -0.377 -25.989 2.137 1.00 75.97 538 PHE A O 1
ATOM 1556 N N . LEU A 1 188 ? 1.545 -25.238 1.223 1.00 73.66 539 LEU A N 1
ATOM 1557 C CA . LEU A 1 188 ? 2.320 -25.492 2.441 1.00 71.48 539 LEU A CA 1
ATOM 1558 C C . LEU A 1 188 ? 3.207 -24.345 2.927 1.00 68.89 539 LEU A C 1
ATOM 1559 O O . LEU A 1 188 ? 3.559 -23.445 2.159 1.00 65.87 539 LEU A O 1
ATOM 1564 N N . GLY A 1 189 ? 3.516 -24.372 4.225 1.00 68.53 540 GLY A N 1
ATOM 1565 C CA . GLY A 1 189 ? 4.299 -23.327 4.881 1.00 68.19 540 GLY A CA 1
ATOM 1566 C C . GLY A 1 189 ? 3.462 -22.200 5.460 1.00 71.36 540 GLY A C 1
ATOM 1567 O O . GLY A 1 189 ? 2.227 -22.216 5.361 1.00 71.59 540 GLY A O 1
ATOM 1568 N N . ASP A 1 190 ? 4.145 -21.219 6.055 1.00 71.32 541 ASP A N 1
ATOM 1569 C CA . ASP A 1 190 ? 3.513 -20.074 6.712 1.00 72.85 541 ASP A CA 1
ATOM 1570 C C . ASP A 1 190 ? 3.053 -19.011 5.729 1.00 73.06 541 ASP A C 1
ATOM 1571 O O . ASP A 1 190 ? 3.794 -18.627 4.825 1.00 71.68 541 ASP A O 1
ATOM 1576 N N . ILE A 1 191 ? 1.829 -18.529 5.926 1.00 76.06 542 ILE A N 1
ATOM 1577 C CA . ILE A 1 191 ? 1.267 -17.455 5.109 1.00 79.11 542 ILE A CA 1
ATOM 1578 C C . ILE A 1 191 ? 2.266 -16.292 5.019 1.00 77.33 542 ILE A C 1
ATOM 1579 O O . ILE A 1 191 ? 2.404 -15.662 3.966 1.00 74.80 542 ILE A O 1
ATOM 1584 N N . GLU A 1 192 ? 2.962 -16.038 6.129 1.00 78.13 543 GLU A N 1
ATOM 1585 C CA . GLU A 1 192 ? 3.868 -14.905 6.277 1.00 79.10 543 GLU A CA 1
ATOM 1586 C C . GLU A 1 192 ? 4.991 -14.958 5.244 1.00 75.94 543 GLU A C 1
ATOM 1587 O O . GLU A 1 192 ? 5.258 -13.979 4.551 1.00 74.50 543 GLU A O 1
ATOM 1593 N N . VAL A 1 193 ? 5.633 -16.120 5.152 1.00 75.03 544 VAL A N 1
ATOM 1594 C CA . VAL A 1 193 ? 6.723 -16.385 4.199 1.00 72.35 544 VAL A CA 1
ATOM 1595 C C . VAL A 1 193 ? 6.261 -16.237 2.738 1.00 67.98 544 VAL A C 1
ATOM 1596 O O . VAL A 1 193 ? 6.948 -15.625 1.917 1.00 67.05 544 VAL A O 1
ATOM 1600 N N . TRP A 1 194 ? 5.101 -16.815 2.432 1.00 65.11 545 TRP A N 1
ATOM 1601 C CA . TRP A 1 194 ? 4.419 -16.611 1.158 1.00 63.91 545 TRP A CA 1
ATOM 1602 C C . TRP A 1 194 ? 4.314 -15.154 0.775 1.00 64.01 545 TRP A C 1
ATOM 1603 O O . TRP A 1 194 ? 4.781 -14.764 -0.303 1.00 65.60 545 TRP A O 1
ATOM 1614 N N . ASP A 1 195 ? 3.720 -14.345 1.657 1.00 64.81 546 ASP A N 1
ATOM 1615 C CA . ASP A 1 195 ? 3.630 -12.884 1.484 1.00 67.97 546 ASP A CA 1
ATOM 1616 C C . ASP A 1 195 ? 4.989 -12.287 1.083 1.00 65.58 546 ASP A C 1
ATOM 1617 O O . ASP A 1 195 ? 5.070 -11.451 0.183 1.00 64.99 546 ASP A O 1
ATOM 1622 N N . GLN A 1 196 ? 6.039 -12.739 1.765 1.00 67.02 547 GLN A N 1
ATOM 1623 C CA . GLN A 1 196 ? 7.426 -12.329 1.530 1.00 70.04 547 GLN A CA 1
ATOM 1624 C C . GLN A 1 196 ? 7.912 -12.694 0.119 1.00 68.60 547 GLN A C 1
ATOM 1625 O O . GLN A 1 196 ? 8.692 -11.941 -0.491 1.00 67.68 547 GLN A O 1
ATOM 1631 N N . ALA A 1 197 ? 7.438 -13.847 -0.376 1.00 66.99 548 ALA A N 1
ATOM 1632 C CA . ALA A 1 197 ? 7.811 -14.394 -1.691 1.00 66.60 548 ALA A CA 1
ATOM 1633 C C . ALA A 1 197 ? 7.033 -13.702 -2.797 1.00 65.24 548 ALA A C 1
ATOM 1634 O O . ALA A 1 197 ? 7.579 -13.404 -3.862 1.00 64.20 548 ALA A O 1
ATOM 1636 N N . GLU A 1 198 ? 5.754 -13.450 -2.535 1.00 64.38 549 GLU A N 1
ATOM 1637 C CA . GLU A 1 198 ? 4.928 -12.660 -3.436 1.00 66.57 549 GLU A CA 1
ATOM 1638 C C . GLU A 1 198 ? 5.446 -11.227 -3.600 1.00 64.94 549 GLU A C 1
ATOM 1639 O O . GLU A 1 198 ? 5.410 -10.677 -4.704 1.00 63.79 549 GLU A O 1
ATOM 1645 N N . LYS A 1 199 ? 5.934 -10.631 -2.512 1.00 64.45 550 LYS A N 1
ATOM 1646 C CA . LYS A 1 199 ? 6.457 -9.259 -2.569 1.00 66.33 550 LYS A CA 1
ATOM 1647 C C . LYS A 1 199 ? 7.706 -9.147 -3.445 1.00 64.22 550 LYS A C 1
ATOM 1648 O O . LYS A 1 199 ? 7.853 -8.178 -4.196 1.00 65.34 550 LYS A O 1
ATOM 1654 N N . GLN A 1 200 ? 8.578 -10.147 -3.380 1.00 62.77 551 GLN A N 1
ATOM 1655 C CA . GLN A 1 200 ? 9.765 -10.157 -4.232 1.00 64.24 551 GLN A CA 1
ATOM 1656 C C . GLN A 1 200 ? 9.431 -10.347 -5.726 1.00 64.81 551 GLN A C 1
ATOM 1657 O O . GLN A 1 200 ? 10.112 -9.775 -6.600 1.00 67.15 551 GLN A O 1
ATOM 1663 N N . LEU A 1 201 ? 8.398 -11.141 -6.024 1.00 64.04 552 LEU A N 1
ATOM 1664 C CA . LEU A 1 201 ? 7.975 -11.359 -7.430 1.00 65.48 552 LEU A CA 1
ATOM 1665 C C . LEU A 1 201 ? 7.320 -10.102 -8.009 1.00 67.37 552 LEU A C 1
ATOM 1666 O O . LEU A 1 201 ? 7.594 -9.714 -9.144 1.00 70.09 552 LEU A O 1
ATOM 1671 N N . GLU A 1 202 ? 6.458 -9.481 -7.210 1.00 67.74 553 GLU A N 1
ATOM 1672 C CA . GLU A 1 202 ? 5.886 -8.186 -7.513 1.00 69.84 553 GLU A CA 1
ATOM 1673 C C . GLU A 1 202 ? 7.002 -7.192 -7.873 1.00 68.71 553 GLU A C 1
ATOM 1674 O O . GLU A 1 202 ? 6.970 -6.580 -8.943 1.00 68.87 553 GLU A O 1
ATOM 1680 N N . ASN A 1 203 ? 7.996 -7.055 -6.989 1.00 68.57 554 ASN A N 1
ATOM 1681 C CA . ASN A 1 203 ? 9.090 -6.091 -7.181 1.00 68.12 554 ASN A CA 1
ATOM 1682 C C . ASN A 1 203 ? 9.854 -6.308 -8.485 1.00 68.59 554 ASN A C 1
ATOM 1683 O O . ASN A 1 203 ? 9.848 -5.441 -9.363 1.00 68.62 554 ASN A O 1
ATOM 1688 N N . SER A 1 204 ? 10.480 -7.475 -8.618 1.00 67.50 555 SER A N 1
ATOM 1689 C CA . SER A 1 204 ? 11.203 -7.827 -9.843 1.00 71.44 555 SER A CA 1
ATOM 1690 C C . SER A 1 204 ? 10.343 -7.731 -11.114 1.00 73.79 555 SER A C 1
ATOM 1691 O O . SER A 1 204 ? 10.860 -7.452 -12.200 1.00 76.44 555 SER A O 1
ATOM 1694 N N . LEU A 1 205 ? 9.036 -7.941 -10.954 1.00 67.87 556 LEU A N 1
ATOM 1695 C CA . LEU A 1 205 ? 8.051 -7.866 -12.043 1.00 69.72 556 LEU A CA 1
ATOM 1696 C C . LEU A 1 205 ? 7.830 -6.448 -12.594 1.00 73.04 556 LEU A C 1
ATOM 1697 O O . LEU A 1 205 ? 7.407 -6.281 -13.742 1.00 74.78 556 LEU A O 1
ATOM 1702 N N . ASN A 1 206 ? 8.089 -5.427 -11.782 1.00 77.74 557 ASN A N 1
ATOM 1703 C CA . ASN A 1 206 ? 8.129 -4.068 -12.322 1.00 80.38 557 ASN A CA 1
ATOM 1704 C C . ASN A 1 206 ? 9.491 -3.347 -12.245 1.00 80.68 557 ASN A C 1
ATOM 1705 O O . ASN A 1 206 ? 9.582 -2.177 -12.607 1.00 82.63 557 ASN A O 1
ATOM 1710 N N . GLU A 1 207 ? 10.541 -4.051 -11.808 1.00 79.21 558 GLU A N 1
ATOM 1711 C CA . GLU A 1 207 ? 11.916 -3.655 -12.145 1.00 80.10 558 GLU A CA 1
ATOM 1712 C C . GLU A 1 207 ? 12.069 -3.919 -13.644 1.00 77.43 558 GLU A C 1
ATOM 1713 O O . GLU A 1 207 ? 12.611 -3.102 -14.386 1.00 75.32 558 GLU A O 1
ATOM 1719 N N . PHE A 1 208 ? 11.572 -5.080 -14.066 1.00 73.14 559 PHE A N 1
ATOM 1720 C CA . PHE A 1 208 ? 11.436 -5.446 -15.466 1.00 75.33 559 PHE A CA 1
ATOM 1721 C C . PHE A 1 208 ? 10.239 -4.699 -16.050 1.00 79.47 559 PHE A C 1
ATOM 1722 O O . PHE A 1 208 ? 9.133 -5.244 -16.143 1.00 82.91 559 PHE A O 1
ATOM 1730 N N . GLY A 1 209 ? 10.470 -3.446 -16.431 1.00 83.40 560 GLY A N 1
ATOM 1731 C CA . GLY A 1 209 ? 9.400 -2.498 -16.751 1.00 84.32 560 GLY A CA 1
ATOM 1732 C C . GLY A 1 209 ? 8.464 -2.947 -17.850 1.00 85.49 560 GLY A C 1
ATOM 1733 O O . GLY A 1 209 ? 8.617 -2.558 -19.010 1.00 89.99 560 GLY A O 1
ATOM 1734 N N . GLU A 1 210 ? 7.488 -3.768 -17.478 1.00 82.91 561 GLU A N 1
ATOM 1735 C CA . GLU A 1 210 ? 6.549 -4.327 -18.429 1.00 79.87 561 GLU A CA 1
ATOM 1736 C C . GLU A 1 210 ? 5.220 -4.507 -17.725 1.00 79.07 561 GLU A C 1
ATOM 1737 O O . GLU A 1 210 ? 5.179 -4.890 -16.557 1.00 78.97 561 GLU A O 1
ATOM 1743 N N . LYS A 1 211 ? 4.139 -4.193 -18.431 1.00 80.86 562 LYS A N 1
ATOM 1744 C CA . LYS A 1 211 ? 2.788 -4.333 -17.896 1.00 83.79 562 LYS A CA 1
ATOM 1745 C C . LYS A 1 211 ? 2.592 -5.760 -17.432 1.00 80.88 562 LYS A C 1
ATOM 1746 O O . LYS A 1 211 ? 2.962 -6.700 -18.136 1.00 81.33 562 LYS A O 1
ATOM 1752 N N . TRP A 1 212 ? 2.018 -5.927 -16.248 1.00 78.94 563 TRP A N 1
ATOM 1753 C CA . TRP A 1 212 ? 1.791 -7.266 -15.727 1.00 74.40 563 TRP A CA 1
ATOM 1754 C C . TRP A 1 212 ? 0.495 -7.411 -14.998 1.00 77.09 563 TRP A C 1
ATOM 1755 O O . TRP A 1 212 ? -0.015 -6.455 -14.404 1.00 77.49 563 TRP A O 1
ATOM 1766 N N . GLU A 1 213 ? -0.030 -8.630 -15.028 1.00 79.47 564 GLU A N 1
ATOM 1767 C CA . GLU A 1 213 ? -1.364 -8.919 -14.531 1.00 85.52 564 GLU A CA 1
ATOM 1768 C C . GLU A 1 213 ? -1.328 -9.753 -13.267 1.00 85.98 564 GLU A C 1
ATOM 1769 O O . GLU A 1 213 ? -0.442 -10.589 -13.091 1.00 86.17 564 GLU A O 1
ATOM 1775 N N . LEU A 1 214 ? -2.295 -9.507 -12.387 1.00 90.17 565 LEU A N 1
ATOM 1776 C CA . LEU A 1 214 ? -2.527 -10.376 -11.247 1.00 89.59 565 LEU A CA 1
ATOM 1777 C C . LEU A 1 214 ? -3.343 -11.578 -11.736 1.00 87.67 565 LEU A C 1
ATOM 1778 O O . LEU A 1 214 ? -4.062 -11.492 -12.734 1.00 88.09 565 LEU A O 1
ATOM 1783 N N . ASN A 1 215 ? -3.200 -12.699 -11.038 1.00 86.93 566 ASN A N 1
ATOM 1784 C CA . ASN A 1 215 ? -3.767 -13.979 -11.446 1.00 83.40 566 ASN A CA 1
ATOM 1785 C C . ASN A 1 215 ? -4.058 -14.824 -10.187 1.00 81.36 566 ASN A C 1
ATOM 1786 O O . ASN A 1 215 ? -3.364 -15.805 -9.895 1.00 77.89 566 ASN A O 1
ATOM 1791 N N . SER A 1 216 ? -5.096 -14.426 -9.452 1.00 80.08 567 SER A N 1
ATOM 1792 C CA . SER A 1 216 ? -5.287 -14.867 -8.061 1.00 79.65 567 SER A CA 1
ATOM 1793 C C . SER A 1 216 ? -5.347 -16.382 -7.852 1.00 76.01 567 SER A C 1
ATOM 1794 O O . SER A 1 216 ? -6.077 -17.091 -8.547 1.00 73.20 567 SER A O 1
ATOM 1797 N N . GLY A 1 217 ? -4.552 -16.859 -6.895 1.00 75.01 568 GLY A N 1
ATOM 1798 C CA . GLY A 1 217 ? -4.603 -18.246 -6.438 1.00 75.34 568 GLY A CA 1
ATOM 1799 C C . GLY A 1 217 ? -4.100 -19.317 -7.391 1.00 73.44 568 GLY A C 1
ATOM 1800 O O . GLY A 1 217 ? -4.375 -20.499 -7.187 1.00 74.79 568 GLY A O 1
ATOM 1801 N N . ASP A 1 218 ? -3.360 -18.922 -8.425 1.00 72.19 569 ASP A N 1
ATOM 1802 C CA . ASP A 1 218 ? -2.833 -19.891 -9.392 1.00 70.81 569 ASP A CA 1
ATOM 1803 C C . ASP A 1 218 ? -1.407 -20.348 -9.107 1.00 67.76 569 ASP A C 1
ATOM 1804 O O . ASP A 1 218 ? -0.826 -21.109 -9.879 1.00 67.83 569 ASP A O 1
ATOM 1809 N N . GLY A 1 219 ? -0.848 -19.892 -7.992 1.00 66.79 570 GLY A N 1
ATOM 1810 C CA . GLY A 1 219 ? 0.492 -20.317 -7.570 1.00 63.12 570 GLY A CA 1
ATOM 1811 C C . GLY A 1 219 ? 0.579 -21.819 -7.349 1.00 60.11 570 GLY A C 1
ATOM 1812 O O . GLY A 1 219 ? -0.457 -22.491 -7.183 1.00 59.32 570 GLY A O 1
ATOM 1813 N N . ALA A 1 220 ? 1.810 -22.344 -7.392 1.00 54.86 571 ALA A N 1
ATOM 1814 C CA . ALA A 1 220 ? 2.091 -23.743 -7.017 1.00 53.96 571 ALA A CA 1
ATOM 1815 C C . ALA A 1 220 ? 1.986 -23.901 -5.499 1.00 54.46 571 ALA A C 1
ATOM 1816 O O . ALA A 1 220 ? 2.140 -22.922 -4.750 1.00 54.18 571 ALA A O 1
ATOM 1818 N N . PHE A 1 221 ? 1.737 -25.130 -5.047 1.00 54.16 572 PHE A N 1
ATOM 1819 C CA . PHE A 1 221 ? 1.603 -25.408 -3.614 1.00 55.30 572 PHE A CA 1
ATOM 1820 C C . PHE A 1 221 ? 2.875 -25.082 -2.811 1.00 54.80 572 PHE A C 1
ATOM 1821 O O . PHE A 1 221 ? 2.825 -24.955 -1.595 1.00 57.20 572 PHE A O 1
ATOM 1829 N N . TYR A 1 222 ? 4.014 -24.944 -3.488 1.00 52.32 573 TYR A N 1
ATOM 1830 C CA . TYR A 1 222 ? 5.279 -24.689 -2.800 1.00 51.98 573 TYR A CA 1
ATOM 1831 C C . TYR A 1 222 ? 5.763 -23.255 -3.004 1.00 51.03 573 TYR A C 1
ATOM 1832 O O . TYR A 1 222 ? 6.753 -22.849 -2.401 1.00 52.46 573 TYR A O 1
ATOM 1841 N N . GLY A 1 223 ? 5.080 -22.493 -3.852 1.00 49.97 574 GLY A N 1
ATOM 1842 C CA . GLY A 1 223 ? 5.510 -21.123 -4.133 1.00 50.08 574 GLY A CA 1
ATOM 1843 C C . GLY A 1 223 ? 4.667 -20.336 -5.131 1.00 50.16 574 GLY A C 1
ATOM 1844 O O . GLY A 1 223 ? 3.976 -20.928 -5.965 1.00 46.96 574 GLY A O 1
ATOM 1845 N N . PRO A 1 224 ? 4.722 -18.986 -5.035 1.00 51.91 575 PRO A N 1
ATOM 1846 C CA . PRO A 1 224 ? 4.151 -18.087 -6.029 1.00 51.97 575 PRO A CA 1
ATOM 1847 C C . PRO A 1 224 ? 4.931 -18.145 -7.346 1.00 51.91 575 PRO A C 1
ATOM 1848 O O . PRO A 1 224 ? 6.126 -18.488 -7.353 1.00 51.78 575 PRO A O 1
ATOM 1852 N N . LYS A 1 225 ? 4.263 -17.801 -8.445 1.00 53.38 576 LYS A N 1
ATOM 1853 C CA . LYS A 1 225 ? 4.844 -17.949 -9.770 1.00 52.79 576 LYS A CA 1
ATOM 1854 C C . LYS A 1 225 ? 4.740 -16.672 -10.571 1.00 53.14 576 LYS A C 1
ATOM 1855 O O . LYS A 1 225 ? 3.693 -16.021 -10.575 1.00 53.44 576 LYS A O 1
ATOM 1861 N N . ILE A 1 226 ? 5.820 -16.328 -11.269 1.00 50.92 577 ILE A N 1
ATOM 1862 C CA . ILE A 1 226 ? 5.691 -15.512 -12.459 1.00 49.77 577 ILE A CA 1
ATOM 1863 C C . ILE A 1 226 ? 5.344 -16.462 -13.600 1.00 49.85 577 ILE A C 1
ATOM 1864 O O . ILE A 1 226 ? 6.138 -17.341 -13.942 1.00 48.92 577 ILE A O 1
ATOM 1869 N N . ASP A 1 227 ? 4.150 -16.299 -14.169 1.00 50.69 578 ASP A N 1
ATOM 1870 C CA . ASP A 1 227 ? 3.759 -17.044 -15.359 1.00 51.31 578 ASP A CA 1
ATOM 1871 C C . ASP A 1 227 ? 3.871 -16.162 -16.599 1.00 52.63 578 ASP A C 1
ATOM 1872 O O . ASP A 1 227 ? 3.764 -14.929 -16.510 1.00 53.04 578 ASP A O 1
ATOM 1877 N N . ILE A 1 228 ? 4.133 -16.800 -17.743 1.00 51.65 579 ILE A N 1
ATOM 1878 C CA . ILE A 1 228 ? 4.419 -16.090 -18.989 1.00 50.14 579 ILE A CA 1
ATOM 1879 C C . ILE A 1 228 ? 3.682 -16.753 -20.141 1.00 51.25 579 ILE A C 1
ATOM 1880 O O . ILE A 1 228 ? 3.825 -17.954 -20.383 1.00 52.52 579 ILE A O 1
ATOM 1885 N N . GLN A 1 229 ? 2.864 -15.973 -20.834 1.00 52.25 580 GLN A N 1
ATOM 1886 C CA . GLN A 1 229 ? 2.273 -16.441 -22.075 1.00 52.69 580 GLN A CA 1
ATOM 1887 C C . GLN A 1 229 ? 3.028 -15.785 -23.200 1.00 51.06 580 GLN A C 1
ATOM 1888 O O . GLN A 1 229 ? 3.383 -14.616 -23.115 1.00 49.61 580 GLN A O 1
ATOM 1894 N N . ILE A 1 230 ? 3.298 -16.557 -24.238 1.00 50.67 581 ILE A N 1
ATOM 1895 C CA . ILE A 1 230 ? 3.901 -16.024 -25.434 1.00 49.44 581 ILE A CA 1
ATOM 1896 C C . ILE A 1 230 ? 2.798 -15.813 -26.471 1.00 49.83 581 ILE A C 1
ATOM 1897 O O . ILE A 1 230 ? 1.778 -16.505 -26.454 1.00 47.98 581 ILE A O 1
ATOM 1902 N N . LYS A 1 231 ? 3.006 -14.849 -27.358 1.00 50.36 582 LYS A N 1
ATOM 1903 C CA . LYS A 1 231 ? 2.088 -14.616 -28.461 1.00 51.62 582 LYS A CA 1
ATOM 1904 C C . LYS A 1 231 ? 2.783 -15.045 -29.746 1.00 50.27 582 LYS A C 1
ATOM 1905 O O . LYS A 1 231 ? 3.879 -14.569 -30.067 1.00 50.50 582 LYS A O 1
ATOM 1911 N N . ASP A 1 232 ? 2.148 -15.950 -30.474 1.00 49.33 583 ASP A N 1
ATOM 1912 C CA . ASP A 1 232 ? 2.756 -16.461 -31.681 1.00 50.03 583 ASP A CA 1
ATOM 1913 C C . ASP A 1 232 ? 2.400 -15.598 -32.903 1.00 52.05 583 ASP A C 1
ATOM 1914 O O . ASP A 1 232 ? 1.745 -14.551 -32.780 1.00 56.02 583 ASP A O 1
ATOM 1919 N N . ALA A 1 233 ? 2.828 -16.051 -34.076 1.00 51.74 584 ALA A N 1
ATOM 1920 C CA . ALA A 1 233 ? 2.678 -15.301 -35.310 1.00 53.36 584 ALA A CA 1
ATOM 1921 C C . ALA A 1 233 ? 1.224 -15.156 -35.748 1.00 53.51 584 ALA A C 1
ATOM 1922 O O . ALA A 1 233 ? 0.892 -14.192 -36.415 1.00 55.38 584 ALA A O 1
ATOM 1924 N N . ILE A 1 234 ? 0.371 -16.110 -35.374 1.00 53.08 585 ILE A N 1
ATOM 1925 C CA . ILE A 1 234 ? -1.064 -16.054 -35.692 1.00 52.48 585 ILE A CA 1
ATOM 1926 C C . ILE A 1 234 ? -1.787 -15.130 -34.713 1.00 52.25 585 ILE A C 1
ATOM 1927 O O . ILE A 1 234 ? -2.956 -14.771 -34.936 1.00 53.54 585 ILE A O 1
ATOM 1932 N N . GLY A 1 235 ? -1.081 -14.742 -33.647 1.00 50.23 586 GLY A N 1
ATOM 1933 C CA . GLY A 1 235 ? -1.627 -13.891 -32.596 1.00 50.46 586 GLY A CA 1
ATOM 1934 C C . GLY A 1 235 ? -2.166 -14.645 -31.384 1.00 50.66 586 GLY A C 1
ATOM 1935 O O . GLY A 1 235 ? -2.723 -14.031 -30.492 1.00 51.61 586 GLY A O 1
ATOM 1936 N N . ARG A 1 236 ? -1.998 -15.969 -31.339 1.00 50.43 587 ARG A N 1
ATOM 1937 C CA . ARG A 1 236 ? -2.495 -16.783 -30.218 1.00 50.84 587 ARG A CA 1
ATOM 1938 C C . ARG A 1 236 ? -1.534 -16.818 -29.027 1.00 50.54 587 ARG A C 1
ATOM 1939 O O . ARG A 1 236 ? -0.322 -16.983 -29.193 1.00 49.30 587 ARG A O 1
ATOM 1947 N N . TYR A 1 237 ? -2.088 -16.693 -27.824 1.00 51.38 588 TYR A N 1
ATOM 1948 C CA . TYR A 1 237 ? -1.290 -16.808 -26.597 1.00 50.93 588 TYR A CA 1
ATOM 1949 C C . TYR A 1 237 ? -1.228 -18.230 -26.065 1.00 49.43 588 TYR A C 1
ATOM 1950 O O . TYR A 1 237 ? -2.221 -18.957 -26.074 1.00 49.59 588 TYR A O 1
ATOM 1959 N N . HIS A 1 238 ? -0.045 -18.611 -25.601 1.00 48.63 589 HIS A N 1
ATOM 1960 C CA . HIS A 1 238 ? 0.201 -19.941 -25.067 1.00 49.18 589 HIS A CA 1
ATOM 1961 C C . HIS A 1 238 ? 0.934 -19.802 -23.766 1.00 51.20 589 HIS A C 1
ATOM 1962 O O . HIS A 1 238 ? 1.831 -18.969 -23.645 1.00 50.45 589 HIS A O 1
ATOM 1969 N N . GLN A 1 239 ? 0.562 -20.601 -22.772 1.00 54.27 590 GLN A N 1
ATOM 1970 C CA . GLN A 1 239 ? 1.322 -20.648 -21.518 1.00 56.17 590 GLN A CA 1
ATOM 1971 C C . GLN A 1 239 ? 2.505 -21.594 -21.621 1.00 54.47 590 GLN A C 1
ATOM 1972 O O . GLN A 1 239 ? 2.331 -22.790 -21.855 1.00 55.90 590 GLN A O 1
ATOM 1978 N N . CYS A 1 240 ? 3.705 -21.052 -21.451 1.00 51.43 591 CYS A N 1
ATOM 1979 C CA . CYS A 1 240 ? 4.917 -21.830 -21.593 1.00 49.52 591 CYS A CA 1
ATOM 1980 C C . CYS A 1 240 ? 5.805 -21.670 -20.374 1.00 48.95 591 CYS A C 1
ATOM 1981 O O . CYS A 1 240 ? 5.998 -22.611 -19.606 1.00 50.21 591 CYS A O 1
ATOM 1984 N N . ALA A 1 241 ? 6.349 -20.467 -20.219 1.00 46.48 592 ALA A N 1
ATOM 1985 C CA . ALA A 1 241 ? 7.366 -20.205 -19.234 1.00 46.09 592 ALA A CA 1
ATOM 1986 C C . ALA A 1 241 ? 6.798 -19.890 -17.866 1.00 47.57 592 ALA A C 1
ATOM 1987 O O . ALA A 1 241 ? 5.712 -19.331 -17.727 1.00 48.28 592 ALA A O 1
ATOM 1989 N N . THR A 1 242 ? 7.577 -20.262 -16.864 1.00 47.38 593 THR A N 1
ATOM 1990 C CA . THR A 1 242 ? 7.241 -20.042 -15.488 1.00 49.17 593 THR A CA 1
ATOM 1991 C C . THR A 1 242 ? 8.537 -19.839 -14.686 1.00 48.92 593 THR A C 1
ATOM 1992 O O . THR A 1 242 ? 9.540 -20.484 -14.958 1.00 47.73 593 THR A O 1
ATOM 1996 N N . ILE A 1 243 ? 8.505 -18.895 -13.748 1.00 44.80 594 ILE A N 1
ATOM 1997 C CA . ILE A 1 243 ? 9.581 -18.638 -12.785 1.00 44.04 594 ILE A CA 1
ATOM 1998 C C . ILE A 1 243 ? 8.919 -18.703 -11.413 1.00 45.71 594 ILE A C 1
ATOM 1999 O O . ILE A 1 243 ? 8.075 -17.863 -11.089 1.00 47.39 594 ILE A O 1
ATOM 2004 N N . GLN A 1 244 ? 9.300 -19.697 -10.619 1.00 44.87 595 GLN A N 1
ATOM 2005 C CA . GLN A 1 244 ? 8.601 -20.017 -9.398 1.00 46.25 595 GLN A CA 1
ATOM 2006 C C . GLN A 1 244 ? 9.564 -19.873 -8.235 1.00 46.53 595 GLN A C 1
ATOM 2007 O O . GLN A 1 244 ? 10.694 -20.374 -8.271 1.00 44.68 595 GLN A O 1
ATOM 2013 N N . LEU A 1 245 ? 9.114 -19.189 -7.195 1.00 47.99 596 LEU A N 1
ATOM 2014 C CA . LEU A 1 245 ? 9.977 -18.882 -6.079 1.00 48.91 596 LEU A CA 1
ATOM 2015 C C . LEU A 1 245 ? 9.609 -19.736 -4.870 1.00 49.28 596 LEU A C 1
ATOM 2016 O O . LEU A 1 245 ? 8.517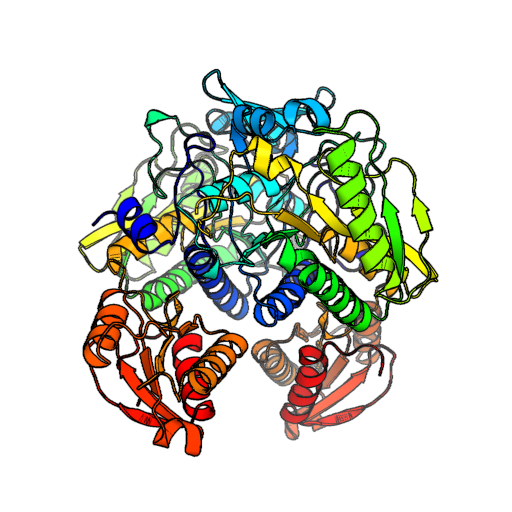 -19.618 -4.330 1.00 51.74 596 LEU A O 1
ATOM 2021 N N . ASP A 1 246 ? 10.541 -20.581 -4.446 1.00 48.63 597 ASP A N 1
ATOM 2022 C CA . ASP A 1 246 ? 10.225 -21.672 -3.526 1.00 49.15 597 ASP A CA 1
ATOM 2023 C C . ASP A 1 246 ? 11.042 -21.606 -2.255 1.00 49.61 597 ASP A C 1
ATOM 2024 O O . ASP A 1 246 ? 12.253 -21.823 -2.275 1.00 49.47 597 ASP A O 1
ATOM 2029 N N . PHE A 1 247 ? 10.353 -21.312 -1.152 1.00 52.04 598 PHE A N 1
ATOM 2030 C CA . PHE A 1 247 ? 10.941 -21.288 0.178 1.00 51.76 598 PHE A CA 1
ATOM 2031 C C . PHE A 1 247 ? 10.579 -22.544 0.970 1.00 50.97 598 PHE A C 1
ATOM 2032 O O . PHE A 1 247 ? 11.140 -22.801 2.032 1.00 50.47 598 PHE A O 1
ATOM 2040 N N . GLN A 1 248 ? 9.635 -23.315 0.452 1.00 50.85 599 GLN A N 1
ATOM 2041 C CA . GLN A 1 248 ? 9.060 -24.418 1.207 1.00 51.39 599 GLN A CA 1
ATOM 2042 C C . GLN A 1 248 ? 9.869 -25.702 1.108 1.00 48.97 599 GLN A C 1
ATOM 2043 O O . GLN A 1 248 ? 10.153 -26.335 2.132 1.00 48.48 599 GLN A O 1
ATOM 2049 N N . LEU A 1 249 ? 10.246 -26.084 -0.109 1.00 47.02 600 LEU A N 1
ATOM 2050 C CA . LEU A 1 249 ? 11.040 -27.291 -0.290 1.00 45.61 600 LEU A CA 1
ATOM 2051 C C . LEU A 1 249 ? 12.357 -27.289 0.493 1.00 45.03 600 LEU A C 1
ATOM 2052 O O . LEU A 1 249 ? 12.735 -28.325 1.028 1.00 44.67 600 LEU A O 1
ATOM 2057 N N . PRO A 1 250 ? 13.052 -26.132 0.588 1.00 45.39 601 PRO A N 1
ATOM 2058 C CA . PRO A 1 250 ? 14.225 -26.146 1.467 1.00 46.15 601 PRO A CA 1
ATOM 2059 C C . PRO A 1 250 ? 13.940 -26.557 2.920 1.00 47.94 601 PRO A C 1
ATOM 2060 O O . PRO A 1 250 ? 14.707 -27.357 3.471 1.00 48.69 601 PRO A O 1
ATOM 2064 N N . ILE A 1 251 ? 12.853 -26.056 3.518 1.00 50.30 602 ILE A N 1
ATOM 2065 C CA . ILE A 1 251 ? 12.417 -26.488 4.870 1.00 51.20 602 ILE A CA 1
ATOM 2066 C C . ILE A 1 251 ? 12.141 -28.006 4.872 1.00 51.47 602 ILE A C 1
ATOM 2067 O O . ILE A 1 251 ? 12.775 -28.764 5.599 1.00 50.19 602 ILE A O 1
ATOM 2072 N N . ARG A 1 252 ? 11.200 -28.426 4.027 1.00 52.19 603 ARG A N 1
ATOM 2073 C CA . ARG A 1 252 ? 10.815 -29.833 3.866 1.00 53.94 603 ARG A CA 1
ATOM 2074 C C . ARG A 1 252 ? 11.996 -30.814 3.741 1.00 52.57 603 ARG A C 1
ATOM 2075 O O . ARG A 1 252 ? 11.975 -31.911 4.324 1.00 52.26 603 ARG A O 1
ATOM 2083 N N . PHE A 1 253 ? 13.015 -30.420 2.975 1.00 49.10 604 PHE A N 1
ATOM 2084 C CA . PHE A 1 253 ? 14.189 -31.270 2.781 1.00 48.31 604 PHE A CA 1
ATOM 2085 C C . PHE A 1 253 ? 15.344 -31.018 3.755 1.00 47.72 604 PHE A C 1
ATOM 2086 O O . PHE A 1 253 ? 16.385 -31.649 3.642 1.00 47.83 604 PHE A O 1
ATOM 2094 N N . ASN A 1 254 ? 15.159 -30.100 4.697 1.00 48.55 605 ASN A N 1
ATOM 2095 C CA . ASN A 1 254 ? 16.218 -29.731 5.659 1.00 49.08 605 ASN A CA 1
ATOM 2096 C C . ASN A 1 254 ? 17.517 -29.334 4.943 1.00 47.54 605 ASN A C 1
ATOM 2097 O O . ASN A 1 254 ? 18.607 -29.746 5.340 1.00 48.00 605 ASN A O 1
ATOM 2102 N N . LEU A 1 255 ? 17.377 -28.550 3.873 1.00 45.87 606 LEU A N 1
ATOM 2103 C CA . LEU A 1 255 ? 18.512 -28.117 3.064 1.00 44.79 606 LEU A CA 1
ATOM 2104 C C . LEU A 1 255 ? 19.180 -26.902 3.705 1.00 44.62 606 LEU A C 1
ATOM 2105 O O . LEU A 1 255 ? 18.510 -25.926 4.056 1.00 45.03 606 LEU A O 1
ATOM 2110 N N . THR A 1 256 ? 20.495 -26.989 3.871 1.00 43.81 607 THR A N 1
ATOM 2111 C CA . THR A 1 256 ? 21.302 -25.886 4.370 1.00 44.67 607 THR A CA 1
ATOM 2112 C C . THR A 1 256 ? 22.561 -25.746 3.513 1.00 44.07 607 THR A C 1
ATOM 2113 O O . THR A 1 256 ? 22.891 -26.645 2.759 1.00 44.44 607 THR A O 1
ATOM 2117 N N . TYR A 1 257 ? 23.247 -24.614 3.632 1.00 44.59 608 TYR A N 1
ATOM 2118 C CA . TYR A 1 257 ? 24.591 -24.423 3.061 1.00 44.89 608 TYR A CA 1
ATOM 2119 C C . TYR A 1 257 ? 25.501 -23.688 4.070 1.00 46.53 608 TYR A C 1
ATOM 2120 O O . TYR A 1 257 ? 25.017 -22.955 4.927 1.00 48.60 608 TYR A O 1
ATOM 2129 N N . VAL A 1 258 ? 26.812 -23.883 3.974 1.00 46.95 609 VAL A N 1
ATOM 2130 C CA . VAL A 1 258 ? 27.761 -23.146 4.825 1.00 48.03 609 VAL A CA 1
ATOM 2131 C C . VAL A 1 258 ? 27.993 -21.719 4.333 1.00 48.73 609 VAL A C 1
ATOM 2132 O O . VAL A 1 258 ? 28.550 -21.510 3.256 1.00 49.75 609 VAL A O 1
ATOM 2136 N N . SER A 1 259 ? 27.558 -20.738 5.117 1.00 87.36 610 SER A N 1
ATOM 2137 C CA . SER A 1 259 ? 27.855 -19.341 4.817 1.00 91.39 610 SER A CA 1
ATOM 2138 C C . SER A 1 259 ? 29.203 -18.895 5.405 1.00 87.17 610 SER A C 1
ATOM 2139 O O . SER A 1 259 ? 29.940 -18.117 4.791 1.00 96.62 610 SER A O 1
ATOM 2142 N N . ASP A 1 264 ? 28.671 -20.707 9.718 1.00 92.50 615 ASP A N 1
ATOM 2143 C CA . ASP A 1 264 ? 27.267 -20.965 10.066 1.00 98.91 615 ASP A CA 1
ATOM 2144 C C . ASP A 1 264 ? 26.454 -21.684 8.956 1.00 97.78 615 ASP A C 1
ATOM 2145 O O . ASP A 1 264 ? 27.035 -22.060 7.945 1.00 90.87 615 ASP A O 1
ATOM 2150 N N . LYS A 1 265 ? 25.135 -21.876 9.151 1.00 60.28 616 LYS A N 1
ATOM 2151 C CA . LYS A 1 265 ? 24.291 -22.770 8.289 1.00 60.56 616 LYS A CA 1
ATOM 2152 C C . LYS A 1 265 ? 22.816 -22.342 7.976 1.00 61.13 616 LYS A C 1
ATOM 2153 O O . LYS A 1 265 ? 21.885 -22.675 8.723 1.00 61.62 616 LYS A O 1
ATOM 2159 N N . LYS A 1 266 ? 22.642 -21.670 6.827 1.00 58.44 617 LYS A N 1
ATOM 2160 C CA . LYS A 1 266 ? 21.375 -21.118 6.325 1.00 56.16 617 LYS A CA 1
ATOM 2161 C C . LYS A 1 266 ? 20.661 -21.979 5.254 1.00 53.65 617 LYS A C 1
ATOM 2162 O O . LYS A 1 266 ? 21.236 -22.908 4.699 1.00 52.40 617 LYS A O 1
ATOM 2168 N N . ARG A 1 267 ? 19.419 -21.624 4.946 1.00 51.38 618 ARG A N 1
ATOM 2169 C CA . ARG A 1 267 ? 18.603 -22.302 3.949 1.00 51.23 618 ARG A CA 1
ATOM 2170 C C . ARG A 1 267 ? 18.875 -21.701 2.562 1.00 49.65 618 ARG A C 1
ATOM 2171 O O . ARG A 1 267 ? 18.912 -20.473 2.413 1.00 50.70 618 ARG A O 1
ATOM 2179 N N . PRO A 1 268 ? 19.066 -22.558 1.541 1.00 47.09 619 PRO A N 1
ATOM 2180 C CA . PRO A 1 268 ? 18.994 -22.079 0.155 1.00 45.88 619 PRO A CA 1
ATOM 2181 C C . PRO A 1 268 ? 17.580 -21.684 -0.269 1.00 45.81 619 PRO A C 1
ATOM 2182 O O . PRO A 1 268 ? 16.615 -22.212 0.257 1.00 46.64 619 PRO A O 1
ATOM 2186 N N . VAL A 1 269 ? 17.482 -20.775 -1.233 1.00 45.10 620 VAL A N 1
ATOM 2187 C CA . VAL A 1 269 ? 16.238 -20.481 -1.926 1.00 45.36 620 VAL A CA 1
ATOM 2188 C C . VAL A 1 269 ? 16.219 -21.266 -3.254 1.00 43.30 620 VAL A C 1
ATOM 2189 O O . VAL A 1 269 ? 17.266 -21.370 -3.927 1.00 41.90 620 VAL A O 1
ATOM 2193 N N . ILE A 1 270 ? 15.059 -21.836 -3.616 1.00 42.14 621 ILE A N 1
ATOM 2194 C CA . ILE A 1 270 ? 14.908 -22.497 -4.922 1.00 41.55 621 ILE A CA 1
ATOM 2195 C C . ILE A 1 270 ? 14.075 -21.683 -5.903 1.00 42.30 621 ILE A C 1
ATOM 2196 O O . ILE A 1 270 ? 12.982 -21.243 -5.568 1.00 43.56 621 ILE A O 1
ATOM 2201 N N . VAL A 1 271 ? 14.598 -21.497 -7.113 1.00 41.24 622 VAL A N 1
ATOM 2202 C CA . VAL A 1 271 ? 13.812 -20.931 -8.205 1.00 40.14 622 VAL A CA 1
ATOM 2203 C C . VAL A 1 271 ? 13.551 -22.025 -9.219 1.00 38.64 622 VAL A C 1
ATOM 2204 O O . VAL A 1 271 ? 14.490 -22.584 -9.802 1.00 37.90 622 VAL A O 1
ATOM 2208 N N . HIS A 1 272 ? 12.281 -22.367 -9.403 1.00 38.82 623 HIS A N 1
ATOM 2209 C CA . HIS A 1 272 ? 11.943 -23.315 -10.434 1.00 37.82 623 HIS A CA 1
ATOM 2210 C C . HIS A 1 272 ? 11.720 -22.482 -11.641 1.00 37.95 623 HIS A C 1
ATOM 2211 O O . HIS A 1 272 ? 11.168 -21.374 -11.537 1.00 38.73 623 HIS A O 1
ATOM 2218 N N . ARG A 1 273 ? 12.079 -23.023 -12.800 1.00 35.96 624 ARG A N 1
ATOM 2219 C CA . ARG A 1 273 ? 12.029 -22.274 -14.030 1.00 36.85 624 ARG A CA 1
ATOM 2220 C C . ARG A 1 273 ? 11.948 -23.234 -15.237 1.00 35.82 624 ARG A C 1
ATOM 2221 O O . ARG A 1 273 ? 12.620 -24.264 -15.282 1.00 35.28 624 ARG A O 1
ATOM 2229 N N . ALA A 1 274 ? 11.116 -22.886 -16.205 1.00 36.25 625 ALA A N 1
ATOM 2230 C CA . ALA A 1 274 ? 11.136 -23.521 -17.506 1.00 35.93 625 ALA A CA 1
ATOM 2231 C C . ALA A 1 274 ? 10.824 -22.436 -18.507 1.00 36.45 625 ALA A C 1
ATOM 2232 O O . ALA A 1 274 ? 10.145 -21.452 -18.168 1.00 38.40 625 ALA A O 1
ATOM 2234 N N . ILE A 1 275 ? 11.298 -22.598 -19.737 1.00 35.08 626 ILE A N 1
ATOM 2235 C CA . ILE A 1 275 ? 11.106 -21.549 -20.717 1.00 35.17 626 ILE A CA 1
ATOM 2236 C C . ILE A 1 275 ? 10.256 -22.072 -21.849 1.00 35.52 626 ILE A C 1
ATOM 2237 O O . ILE A 1 275 ? 9.261 -21.445 -22.234 1.00 37.09 626 ILE A O 1
ATOM 2242 N N . LEU A 1 276 ? 10.648 -23.212 -22.405 1.00 34.71 627 LEU A N 1
ATOM 2243 C CA . LEU A 1 276 ? 9.829 -23.828 -23.433 1.00 34.55 627 LEU A CA 1
ATOM 2244 C C . LEU A 1 276 ? 8.547 -24.399 -22.854 1.00 34.79 627 LEU A C 1
ATOM 2245 O O . LEU A 1 276 ? 7.547 -24.495 -23.562 1.00 34.58 627 LEU A O 1
ATOM 2250 N N . GLY A 1 277 ? 8.584 -24.802 -21.581 1.00 34.59 628 GLY A N 1
ATOM 2251 C CA . GLY A 1 277 ? 7.430 -25.471 -20.954 1.00 35.48 628 GLY A CA 1
ATOM 2252 C C . GLY A 1 277 ? 7.635 -26.955 -21.055 1.00 35.78 628 GLY A C 1
ATOM 2253 O O . GLY A 1 277 ? 8.196 -27.554 -20.165 1.00 36.73 628 GLY A O 1
ATOM 2254 N N . SER A 1 278 ? 7.194 -27.557 -22.151 1.00 36.14 629 SER A N 1
ATOM 2255 C CA . SER A 1 278 ? 7.619 -28.897 -22.510 1.00 34.76 629 SER A CA 1
ATOM 2256 C C . SER A 1 278 ? 8.076 -28.874 -23.954 1.00 35.00 629 SER A C 1
ATOM 2257 O O . SER A 1 278 ? 7.609 -28.061 -24.741 1.00 35.55 629 SER A O 1
ATOM 2260 N N . VAL A 1 279 ? 9.016 -29.741 -24.302 1.00 33.97 630 VAL A N 1
ATOM 2261 C CA . VAL A 1 279 ? 9.407 -29.858 -25.689 1.00 34.61 630 VAL A CA 1
ATOM 2262 C C . VAL A 1 279 ? 8.156 -30.213 -26.498 1.00 36.12 630 VAL A C 1
ATOM 2263 O O . VAL A 1 279 ? 7.867 -29.570 -27.515 1.00 37.07 630 VAL A O 1
ATOM 2267 N N . GLU A 1 280 ? 7.383 -31.188 -26.023 1.00 36.09 631 GLU A N 1
ATOM 2268 C CA . GLU A 1 280 ? 6.089 -31.505 -26.634 1.00 37.35 631 GLU A CA 1
ATOM 2269 C C . GLU A 1 280 ? 5.248 -30.253 -26.972 1.00 39.07 631 GLU A C 1
ATOM 2270 O O . GLU A 1 280 ? 4.894 -30.043 -28.146 1.00 38.78 631 GLU A O 1
ATOM 2276 N N . ARG A 1 281 ? 4.954 -29.421 -25.966 1.00 40.22 632 ARG A N 1
ATOM 2277 C CA . ARG A 1 281 ? 4.035 -28.279 -26.168 1.00 41.91 632 ARG A CA 1
ATOM 2278 C C . ARG A 1 281 ? 4.604 -27.272 -27.171 1.00 40.78 632 ARG A C 1
ATOM 2279 O O . ARG A 1 281 ? 3.887 -26.734 -28.029 1.00 41.70 632 ARG A O 1
ATOM 2287 N N . MET A 1 282 ? 5.906 -27.051 -27.091 1.00 36.89 633 MET A N 1
ATOM 2288 C CA . MET A 1 282 ? 6.535 -26.091 -27.966 1.00 36.79 633 MET A CA 1
ATOM 2289 C C . MET A 1 282 ? 6.514 -26.615 -29.403 1.00 35.91 633 MET A C 1
ATOM 2290 O O . MET A 1 282 ? 6.350 -25.842 -30.356 1.00 36.22 633 MET A O 1
ATOM 2295 N N . ILE A 1 283 ? 6.638 -27.927 -29.554 1.00 34.72 634 ILE A N 1
ATOM 2296 C CA . ILE A 1 283 ? 6.516 -28.529 -30.864 1.00 33.72 634 ILE A CA 1
ATOM 2297 C C . ILE A 1 283 ? 5.119 -28.300 -31.452 1.00 33.75 634 ILE A C 1
ATOM 2298 O O . ILE A 1 283 ? 5.006 -27.926 -32.629 1.00 33.95 634 ILE A O 1
ATOM 2303 N N . ALA A 1 284 ? 4.065 -28.498 -30.665 1.00 33.25 635 ALA A N 1
ATOM 2304 C CA . ALA A 1 284 ? 2.737 -28.186 -31.207 1.00 34.12 635 ALA A CA 1
ATOM 2305 C C . ALA A 1 284 ? 2.683 -26.706 -31.657 1.00 33.73 635 ALA A C 1
ATOM 2306 O O . ALA A 1 284 ? 2.283 -26.398 -32.787 1.00 33.09 635 ALA A O 1
ATOM 2308 N N . ILE A 1 285 ? 3.134 -25.818 -30.783 1.00 33.87 636 ILE A N 1
ATOM 2309 C CA . ILE A 1 285 ? 3.072 -24.383 -31.038 1.00 34.49 636 ILE A CA 1
ATOM 2310 C C . ILE A 1 285 ? 3.854 -24.064 -32.317 1.00 34.99 636 ILE A C 1
ATOM 2311 O O . ILE A 1 285 ? 3.333 -23.410 -33.216 1.00 35.52 636 ILE A O 1
ATOM 2316 N N . LEU A 1 286 ? 5.070 -24.593 -32.448 1.00 34.67 637 LEU A N 1
ATOM 2317 C CA . LEU A 1 286 ? 5.851 -24.286 -33.637 1.00 34.48 637 LEU A CA 1
ATOM 2318 C C . LEU A 1 286 ? 5.286 -24.897 -34.922 1.00 34.39 637 LEU A C 1
ATOM 2319 O O . LEU A 1 286 ? 5.362 -24.277 -35.981 1.00 34.76 637 LEU A O 1
ATOM 2324 N N . THR A 1 287 ? 4.743 -26.104 -34.841 1.00 33.76 638 THR A N 1
ATOM 2325 C CA . THR A 1 287 ? 4.102 -26.716 -36.000 1.00 34.50 638 THR A CA 1
ATOM 2326 C C . THR A 1 287 ? 2.968 -25.809 -36.555 1.00 36.07 638 THR A C 1
ATOM 2327 O O . THR A 1 287 ? 2.895 -25.547 -37.765 1.00 36.65 638 THR A O 1
ATOM 2331 N N . GLU A 1 288 ? 2.120 -25.306 -35.665 1.00 36.72 639 GLU A N 1
ATOM 2332 C CA . GLU A 1 288 ? 1.037 -24.402 -36.057 1.00 38.72 639 GLU A CA 1
ATOM 2333 C C . GLU A 1 288 ? 1.517 -22.996 -36.443 1.00 40.35 639 GLU A C 1
ATOM 2334 O O . GLU A 1 288 ? 1.074 -22.428 -37.456 1.00 41.42 639 GLU A O 1
ATOM 2340 N N . ASN A 1 289 ? 2.438 -22.449 -35.652 1.00 40.58 640 ASN A N 1
ATOM 2341 C CA . ASN A 1 289 ? 2.916 -21.091 -35.845 1.00 41.23 640 ASN A CA 1
ATOM 2342 C C . ASN A 1 289 ? 3.350 -20.831 -37.285 1.00 41.83 640 ASN A C 1
ATOM 2343 O O . ASN A 1 289 ? 3.054 -19.782 -37.861 1.00 41.30 640 ASN A O 1
ATOM 2348 N N . TYR A 1 290 ? 4.055 -21.802 -37.853 1.00 42.95 641 TYR A N 1
ATOM 2349 C CA . TYR A 1 290 ? 4.642 -21.666 -39.190 1.00 44.40 641 TYR A CA 1
ATOM 2350 C C . TYR A 1 290 ? 3.709 -22.182 -40.286 1.00 43.53 641 TYR A C 1
ATOM 2351 O O . TYR A 1 290 ? 3.955 -21.988 -41.482 1.00 44.18 641 TYR A O 1
ATOM 2360 N N . GLY A 1 291 ? 2.630 -22.830 -39.876 1.00 42.63 642 GLY A N 1
ATOM 2361 C CA . GLY A 1 291 ? 1.759 -23.531 -40.819 1.00 42.07 642 GLY A CA 1
ATOM 2362 C C . GLY A 1 291 ? 2.489 -24.690 -41.476 1.00 41.06 642 GLY A C 1
ATOM 2363 O O . GLY A 1 291 ? 2.106 -25.125 -42.557 1.00 41.63 642 GLY A O 1
ATOM 2364 N N . GLY A 1 292 ? 3.553 -25.180 -40.840 1.00 39.31 643 GLY A N 1
ATOM 2365 C CA . GLY A 1 292 ? 4.334 -26.288 -41.390 1.00 38.07 643 GLY A CA 1
ATOM 2366 C C . GLY A 1 292 ? 5.630 -25.849 -42.048 1.00 37.22 643 GLY A C 1
ATOM 2367 O O . GLY A 1 292 ? 6.459 -26.662 -42.414 1.00 35.78 643 GLY A O 1
ATOM 2368 N N . LYS A 1 293 ? 5.806 -24.542 -42.182 1.00 37.81 644 LYS A N 1
ATOM 2369 C CA . LYS A 1 293 ? 6.943 -23.978 -42.885 1.00 37.42 644 LYS A CA 1
ATOM 2370 C C . LYS A 1 293 ? 8.128 -23.733 -41.936 1.00 36.56 644 LYS A C 1
ATOM 2371 O O . LYS A 1 293 ? 8.360 -22.611 -41.475 1.00 37.51 644 LYS A O 1
ATOM 2377 N N . TRP A 1 294 ? 8.885 -24.780 -41.650 1.00 34.46 645 TRP A N 1
ATOM 2378 C CA . TRP A 1 294 ? 9.980 -24.700 -40.686 1.00 33.27 645 TRP A CA 1
ATOM 2379 C C . TRP A 1 294 ? 11.064 -23.746 -41.088 1.00 32.86 645 TRP A C 1
ATOM 2380 O O . TRP A 1 294 ? 11.510 -23.758 -42.223 1.00 33.80 645 TRP A O 1
ATOM 2391 N N . PRO A 1 295 ? 11.502 -22.889 -40.161 1.00 32.26 646 PRO A N 1
ATOM 2392 C CA . PRO A 1 295 ? 12.745 -22.167 -40.424 1.00 32.63 646 PRO A CA 1
ATOM 2393 C C . PRO A 1 295 ? 13.914 -23.154 -40.507 1.00 32.18 646 PRO A C 1
ATOM 2394 O O . PRO A 1 295 ? 13.821 -24.276 -39.955 1.00 31.15 646 PRO A O 1
ATOM 2398 N N . PHE A 1 296 ? 14.990 -22.729 -41.182 1.00 31.80 647 PHE A N 1
ATOM 2399 C CA . PHE A 1 296 ? 16.044 -23.650 -41.633 1.00 31.99 647 PHE A CA 1
ATOM 2400 C C . PHE A 1 296 ? 16.617 -24.418 -40.451 1.00 32.12 647 PHE A C 1
ATOM 2401 O O . PHE A 1 296 ? 16.656 -25.654 -40.466 1.00 32.69 647 PHE A O 1
ATOM 2409 N N . TRP A 1 297 ? 16.995 -23.709 -39.398 1.00 32.50 648 TRP A N 1
ATOM 2410 C CA . TRP A 1 297 ? 17.582 -24.352 -38.223 1.00 32.65 648 TRP A CA 1
ATOM 2411 C C . TRP A 1 297 ? 16.704 -25.409 -37.575 1.00 32.59 648 TRP A C 1
ATOM 2412 O O . TRP A 1 297 ? 17.218 -26.296 -36.944 1.00 33.27 648 TRP A O 1
ATOM 2423 N N . LEU A 1 298 ? 15.383 -25.321 -37.725 1.00 32.45 649 LEU A N 1
ATOM 2424 C CA . LEU A 1 298 ? 14.456 -26.321 -37.178 1.00 31.88 649 LEU A CA 1
ATOM 2425 C C . LEU A 1 298 ? 13.963 -27.375 -38.182 1.00 31.48 649 LEU A C 1
ATOM 2426 O O . LEU A 1 298 ? 13.445 -28.422 -37.782 1.00 31.32 649 LEU A O 1
ATOM 2431 N N . SER A 1 299 ? 14.053 -27.054 -39.473 1.00 30.67 650 SER A N 1
ATOM 2432 C CA . SER A 1 299 ? 13.574 -27.941 -40.531 1.00 30.11 650 SER A CA 1
ATOM 2433 C C . SER A 1 299 ? 14.333 -29.261 -40.602 1.00 29.67 650 SER A C 1
ATOM 2434 O O . SER A 1 299 ? 15.571 -29.264 -40.662 1.00 29.56 650 SER A O 1
ATOM 2437 N N . PRO A 1 300 ? 13.587 -30.389 -40.620 1.00 29.71 651 PRO A N 1
ATOM 2438 C CA . PRO A 1 300 ? 14.226 -31.695 -40.862 1.00 29.78 651 PRO A CA 1
ATOM 2439 C C . PRO A 1 300 ? 14.274 -32.036 -42.359 1.00 29.60 651 PRO A C 1
ATOM 2440 O O . PRO A 1 300 ? 14.533 -33.188 -42.737 1.00 29.78 651 PRO A O 1
ATOM 2444 N N . ARG A 1 301 ? 13.963 -31.049 -43.185 1.00 29.48 652 ARG A N 1
ATOM 2445 C CA . ARG A 1 301 ? 13.979 -31.172 -44.648 1.00 29.51 652 ARG A CA 1
ATOM 2446 C C . ARG A 1 301 ? 14.671 -29.890 -45.114 1.00 29.42 652 ARG A C 1
ATOM 2447 O O . ARG A 1 301 ? 14.039 -28.926 -45.526 1.00 29.44 652 ARG A O 1
ATOM 2455 N N . GLN A 1 302 ? 15.977 -29.876 -44.971 1.00 29.42 653 GLN A N 1
ATOM 2456 C CA . GLN A 1 302 ? 16.732 -28.665 -45.245 1.00 30.40 653 GLN A CA 1
ATOM 2457 C C . GLN A 1 302 ? 17.109 -28.546 -46.717 1.00 29.67 653 GLN A C 1
ATOM 2458 O O . GLN A 1 302 ? 17.023 -27.487 -47.290 1.00 29.64 653 GLN A O 1
ATOM 2464 N N . VAL A 1 303 ? 17.533 -29.647 -47.310 1.00 30.04 654 VAL A N 1
ATOM 2465 C CA . VAL A 1 303 ? 17.956 -29.676 -48.695 1.00 30.81 654 VAL A CA 1
ATOM 2466 C C . VAL A 1 303 ? 17.369 -30.870 -49.461 1.00 31.13 654 VAL A C 1
ATOM 2467 O O . VAL A 1 303 ? 17.398 -32.022 -48.956 1.00 31.72 654 VAL A O 1
ATOM 2471 N N . MET A 1 304 ? 16.819 -30.596 -50.650 1.00 30.55 655 MET A N 1
ATOM 2472 C CA . MET A 1 304 ? 16.499 -31.648 -51.622 1.00 30.89 655 MET A CA 1
ATOM 2473 C C . MET A 1 304 ? 17.368 -31.517 -52.892 1.00 31.32 655 MET A C 1
ATOM 2474 O O . MET A 1 304 ? 17.307 -30.503 -53.584 1.00 30.88 655 MET A O 1
ATOM 2479 N N . VAL A 1 305 ? 18.197 -32.528 -53.174 1.00 31.49 656 VAL A N 1
ATOM 2480 C CA . VAL A 1 305 ? 19.028 -32.531 -54.376 1.00 31.78 656 VAL A CA 1
ATOM 2481 C C . VAL A 1 305 ? 18.241 -33.226 -55.488 1.00 32.97 656 VAL A C 1
ATOM 2482 O O . VAL A 1 305 ? 17.684 -34.322 -55.284 1.00 33.12 656 VAL A O 1
ATOM 2486 N N . VAL A 1 306 ? 18.194 -32.578 -56.658 1.00 33.76 657 VAL A N 1
ATOM 2487 C CA . VAL A 1 306 ? 17.431 -33.088 -57.800 1.00 34.90 657 VAL A CA 1
ATOM 2488 C C . VAL A 1 306 ? 18.280 -33.056 -59.076 1.00 36.01 657 VAL A C 1
ATOM 2489 O O . VAL A 1 306 ? 18.618 -31.963 -59.587 1.00 35.11 657 VAL A O 1
ATOM 2493 N N . PRO A 1 307 ? 18.604 -34.246 -59.626 1.00 37.57 658 PRO A N 1
ATOM 2494 C CA . PRO A 1 307 ? 19.311 -34.256 -60.909 1.00 38.59 658 PRO A CA 1
ATOM 2495 C C . PRO A 1 307 ? 18.352 -33.787 -62.008 1.00 40.25 658 PRO A C 1
ATOM 2496 O O . PRO A 1 307 ? 17.136 -33.792 -61.795 1.00 40.72 658 PRO A O 1
ATOM 2500 N N . VAL A 1 308 ? 18.875 -33.328 -63.143 1.00 41.54 659 VAL A N 1
ATOM 2501 C CA . VAL A 1 308 ? 18.008 -32.912 -64.252 1.00 43.21 659 VAL A CA 1
ATOM 2502 C C . VAL A 1 308 ? 17.557 -34.126 -65.087 1.00 44.82 659 VAL A C 1
ATOM 2503 O O . VAL A 1 308 ? 16.397 -34.202 -65.524 1.00 44.55 659 VAL A O 1
ATOM 2507 N N . GLY A 1 309 ? 18.469 -35.075 -65.290 1.00 45.98 660 GLY A N 1
ATOM 2508 C CA . GLY A 1 309 ? 18.116 -36.389 -65.827 1.00 49.08 660 GLY A CA 1
ATOM 2509 C C . GLY A 1 309 ? 19.034 -37.474 -65.283 1.00 51.44 660 GLY A C 1
ATOM 2510 O O . GLY A 1 309 ? 19.921 -37.186 -64.474 1.00 49.31 660 GLY A O 1
ATOM 2511 N N . PRO A 1 310 ? 18.852 -38.732 -65.742 1.00 53.79 661 PRO A N 1
ATOM 2512 C CA . PRO A 1 310 ? 19.619 -39.872 -65.186 1.00 52.96 661 PRO A CA 1
ATOM 2513 C C . PRO A 1 310 ? 21.144 -39.785 -65.339 1.00 51.37 661 PRO A C 1
ATOM 2514 O O . PRO A 1 310 ? 21.876 -40.431 -64.586 1.00 51.18 661 PRO A O 1
ATOM 2518 N N . THR A 1 311 ? 21.621 -38.979 -66.280 1.00 49.63 662 THR A N 1
ATOM 2519 C CA . THR A 1 311 ? 23.065 -38.803 -66.479 1.00 48.69 662 THR A CA 1
ATOM 2520 C C . THR A 1 311 ? 23.728 -38.006 -65.331 1.00 47.76 662 THR A C 1
ATOM 2521 O O . THR A 1 311 ? 24.963 -37.969 -65.192 1.00 45.20 662 THR A O 1
ATOM 2525 N N . CYS A 1 312 ? 22.902 -37.362 -64.512 1.00 46.68 663 CYS A N 1
ATOM 2526 C CA . CYS A 1 312 ? 23.411 -36.571 -63.406 1.00 45.31 663 CYS A CA 1
ATOM 2527 C C . CYS A 1 312 ? 23.133 -37.190 -62.044 1.00 44.75 663 CYS A C 1
ATOM 2528 O O . CYS A 1 312 ? 23.368 -36.527 -61.035 1.00 45.57 663 CYS A O 1
ATOM 2531 N N . ASP A 1 313 ? 22.648 -38.439 -62.019 1.00 44.44 664 ASP A N 1
ATOM 2532 C CA . ASP A 1 313 ? 22.332 -39.167 -60.760 1.00 45.36 664 ASP A CA 1
ATOM 2533 C C . ASP A 1 313 ? 23.530 -39.278 -59.838 1.00 44.74 664 ASP A C 1
ATOM 2534 O O . ASP A 1 313 ? 23.472 -38.830 -58.688 1.00 45.51 664 ASP A O 1
ATOM 2539 N N . GLU A 1 314 ? 24.622 -39.843 -60.345 1.00 45.01 665 GLU A N 1
ATOM 2540 C CA . GLU A 1 314 ? 25.873 -39.954 -59.573 1.00 44.95 665 GLU A CA 1
ATOM 2541 C C . GLU A 1 314 ? 26.394 -38.586 -59.021 1.00 42.14 665 GLU A C 1
ATOM 2542 O O . GLU A 1 314 ? 26.754 -38.494 -57.854 1.00 41.32 665 GLU A O 1
ATOM 2548 N N . TYR A 1 315 ? 26.398 -37.538 -59.836 1.00 39.90 666 TYR A N 1
ATOM 2549 C CA . TYR A 1 315 ? 26.770 -36.196 -59.352 1.00 37.89 666 TYR A CA 1
ATOM 2550 C C . TYR A 1 315 ? 25.804 -35.678 -58.273 1.00 37.76 666 TYR A C 1
ATOM 2551 O O . TYR A 1 315 ? 26.240 -35.137 -57.241 1.00 36.76 666 TYR A O 1
ATOM 2560 N N . ALA A 1 316 ? 24.503 -35.866 -58.483 1.00 37.67 667 ALA A N 1
ATOM 2561 C CA . ALA A 1 316 ? 23.529 -35.484 -57.447 1.00 38.13 667 ALA A CA 1
ATOM 2562 C C . ALA A 1 316 ? 23.752 -36.241 -56.120 1.00 39.40 667 ALA A C 1
ATOM 2563 O O . ALA A 1 316 ? 23.585 -35.686 -55.025 1.00 39.02 667 ALA A O 1
ATOM 2565 N N . GLN A 1 317 ? 24.143 -37.502 -56.238 1.00 40.73 668 GLN A N 1
ATOM 2566 C CA . GLN A 1 317 ? 24.456 -38.311 -55.088 1.00 42.89 668 GLN A CA 1
ATOM 2567 C C . GLN A 1 317 ? 25.634 -37.706 -54.308 1.00 41.69 668 GLN A C 1
ATOM 2568 O O . GLN A 1 317 ? 25.589 -37.587 -53.067 1.00 41.53 668 GLN A O 1
ATOM 2574 N N . LYS A 1 318 ? 26.664 -37.306 -55.048 1.00 40.09 669 LYS A N 1
ATOM 2575 C CA . LYS A 1 318 ? 27.882 -36.787 -54.471 1.00 40.35 669 LYS A CA 1
ATOM 2576 C C . LYS A 1 318 ? 27.609 -35.447 -53.790 1.00 39.67 669 LYS A C 1
ATOM 2577 O O . LYS A 1 318 ? 28.221 -35.126 -52.765 1.00 40.05 669 LYS A O 1
ATOM 2583 N N . VAL A 1 319 ? 26.682 -34.669 -54.345 1.00 37.64 670 VAL A N 1
ATOM 2584 C CA . VAL A 1 319 ? 26.366 -33.361 -53.784 1.00 36.74 670 VAL A CA 1
ATOM 2585 C C . VAL A 1 319 ? 25.605 -33.543 -52.475 1.00 36.37 670 VAL A C 1
ATOM 2586 O O . VAL A 1 319 ? 25.870 -32.869 -51.497 1.00 35.46 670 VAL A O 1
ATOM 2590 N N . ARG A 1 320 ? 24.659 -34.470 -52.485 1.00 36.72 671 ARG A N 1
ATOM 2591 C CA . ARG A 1 320 ? 23.803 -34.723 -51.348 1.00 36.84 671 ARG A CA 1
ATOM 2592 C C . ARG A 1 320 ? 24.662 -35.243 -50.196 1.00 36.60 671 ARG A C 1
ATOM 2593 O O . ARG A 1 320 ? 24.515 -34.837 -49.047 1.00 35.51 671 ARG A O 1
ATOM 2601 N N . GLN A 1 321 ? 25.581 -36.132 -50.524 1.00 36.00 672 GLN A N 1
ATOM 2602 C CA . GLN A 1 321 ? 26.514 -36.623 -49.529 1.00 36.26 672 GLN A CA 1
ATOM 2603 C C . GLN A 1 321 ? 27.362 -35.497 -48.905 1.00 35.73 672 GLN A C 1
ATOM 2604 O O . GLN A 1 321 ? 27.654 -35.558 -47.713 1.00 35.25 672 GLN A O 1
ATOM 2610 N N . GLN A 1 322 ? 27.746 -34.477 -49.682 1.00 35.56 673 GLN A N 1
ATOM 2611 C CA . GLN A 1 322 ? 28.511 -33.335 -49.107 1.00 36.38 673 GLN A CA 1
ATOM 2612 C C . GLN A 1 322 ? 27.703 -32.455 -48.142 1.00 35.37 673 GLN A C 1
ATOM 2613 O O . GLN A 1 322 ? 28.233 -31.982 -47.133 1.00 36.02 673 GLN A O 1
ATOM 2619 N N . PHE A 1 323 ? 26.432 -32.231 -48.455 1.00 33.99 674 PHE A N 1
ATOM 2620 C CA . PHE A 1 323 ? 25.543 -31.514 -47.533 1.00 33.14 674 PHE A CA 1
ATOM 2621 C C . PHE A 1 323 ? 25.199 -32.337 -46.288 1.00 32.58 674 PHE A C 1
ATOM 2622 O O . PHE A 1 323 ? 25.199 -31.812 -45.169 1.00 32.18 674 PHE A O 1
ATOM 2630 N N . HIS A 1 324 ? 24.945 -33.629 -46.491 1.00 32.23 675 HIS A N 1
ATOM 2631 C CA . HIS A 1 324 ? 24.800 -34.564 -45.392 1.00 33.17 675 HIS A CA 1
ATOM 2632 C C . HIS A 1 324 ? 26.005 -34.526 -44.467 1.00 34.33 675 HIS A C 1
ATOM 2633 O O . HIS A 1 324 ? 25.854 -34.496 -43.247 1.00 34.77 675 HIS A O 1
ATOM 2640 N N . ASP A 1 325 ? 27.213 -34.556 -45.028 1.00 35.23 676 ASP A N 1
ATOM 2641 C CA . ASP A 1 325 ? 28.430 -34.587 -44.218 1.00 37.19 676 ASP A CA 1
ATOM 2642 C C . ASP A 1 325 ? 28.695 -33.260 -43.508 1.00 38.63 676 ASP A C 1
ATOM 2643 O O . ASP A 1 325 ? 29.559 -33.197 -42.650 1.00 39.18 676 ASP A O 1
ATOM 2648 N N . ALA A 1 326 ? 27.935 -32.212 -43.842 1.00 40.14 677 ALA A N 1
ATOM 2649 C CA . ALA A 1 326 ? 28.290 -30.845 -43.429 1.00 41.44 677 ALA A CA 1
ATOM 2650 C C . ALA A 1 326 ? 27.535 -30.052 -42.336 1.00 41.59 677 ALA A C 1
ATOM 2651 O O . ALA A 1 326 ? 27.983 -28.959 -42.020 1.00 48.59 677 ALA A O 1
ATOM 2653 N N . LYS A 1 327 ? 26.455 -30.477 -41.715 1.00 40.15 678 LYS A N 1
ATOM 2654 C CA . LYS A 1 327 ? 25.782 -31.754 -41.738 1.00 38.74 678 LYS A CA 1
ATOM 2655 C C . LYS A 1 327 ? 24.305 -31.356 -41.738 1.00 36.85 678 LYS A C 1
ATOM 2656 O O . LYS A 1 327 ? 23.729 -30.961 -40.713 1.00 36.53 678 LYS A O 1
ATOM 2662 N N . PHE A 1 328 ? 23.712 -31.394 -42.909 1.00 33.88 679 PHE A N 1
ATOM 2663 C CA . PHE A 1 328 ? 22.363 -30.931 -43.066 1.00 32.73 679 PHE A CA 1
ATOM 2664 C C . PHE A 1 328 ? 21.436 -32.126 -43.254 1.00 32.90 679 PHE A C 1
ATOM 2665 O O . PHE A 1 328 ? 21.875 -33.230 -43.596 1.00 32.66 679 PHE A O 1
ATOM 2673 N N . MET A 1 329 ? 20.154 -31.918 -43.000 1.00 32.75 680 MET A N 1
ATOM 2674 C CA . MET A 1 329 ? 19.169 -32.892 -43.393 1.00 32.22 680 MET A CA 1
ATOM 2675 C C . MET A 1 329 ? 18.940 -32.725 -44.904 1.00 32.23 680 MET A C 1
ATOM 2676 O O . MET A 1 329 ? 18.170 -31.863 -45.366 1.00 32.49 680 MET A O 1
ATOM 2681 N N . ALA A 1 330 ? 19.666 -33.560 -45.649 1.00 32.87 681 ALA A N 1
ATOM 2682 C CA . ALA A 1 330 ? 19.805 -33.540 -47.109 1.00 32.18 681 ALA A CA 1
ATOM 2683 C C . ALA A 1 330 ? 19.222 -34.829 -47.707 1.00 32.72 681 ALA A C 1
ATOM 2684 O O . ALA A 1 330 ? 19.657 -35.933 -47.381 1.00 32.52 681 ALA A O 1
ATOM 2686 N N . ASP A 1 331 ? 18.214 -34.665 -48.565 1.00 32.65 682 ASP A N 1
ATOM 2687 C CA . ASP A 1 331 ? 17.627 -35.777 -49.308 1.00 33.48 682 ASP A CA 1
ATOM 2688 C C . ASP A 1 331 ? 17.877 -35.650 -50.813 1.00 33.45 682 ASP A C 1
ATOM 2689 O O . ASP A 1 331 ? 18.482 -34.690 -51.272 1.00 32.58 682 ASP A O 1
ATOM 2694 N N . ILE A 1 332 ? 17.414 -36.640 -51.561 1.00 34.85 683 ILE A N 1
ATOM 2695 C CA . ILE A 1 332 ? 17.640 -36.723 -52.994 1.00 35.72 683 ILE A CA 1
ATOM 2696 C C . ILE A 1 332 ? 16.414 -37.371 -53.647 1.00 36.52 683 ILE A C 1
ATOM 2697 O O . ILE A 1 332 ? 15.746 -38.221 -53.044 1.00 36.90 683 ILE A O 1
ATOM 2702 N N . ASP A 1 333 ? 16.108 -36.943 -54.865 1.00 37.09 684 ASP A N 1
ATOM 2703 C CA . ASP A 1 333 ? 14.961 -37.457 -55.602 1.00 38.29 684 ASP 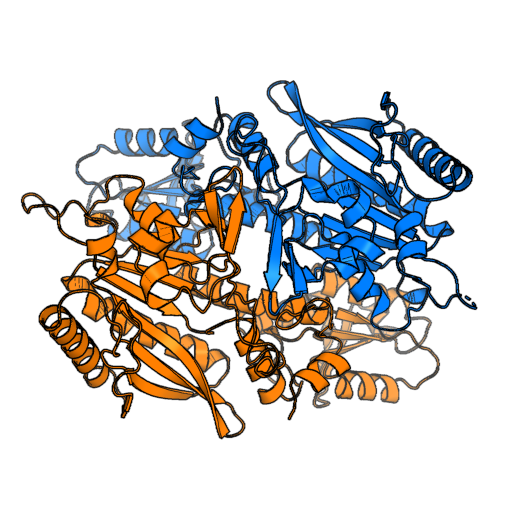A CA 1
ATOM 2704 C C . ASP A 1 333 ? 15.459 -37.935 -56.959 1.00 39.72 684 ASP A C 1
ATOM 2705 O O . ASP A 1 333 ? 15.667 -37.132 -57.863 1.00 39.29 684 ASP A O 1
ATOM 2710 N N . LEU A 1 334 ? 15.694 -39.241 -57.061 1.00 42.15 685 LEU A N 1
ATOM 2711 C CA . LEU A 1 334 ? 16.192 -39.888 -58.278 1.00 44.12 685 LEU A CA 1
ATOM 2712 C C . LEU A 1 334 ? 15.078 -40.419 -59.203 1.00 46.13 685 LEU A C 1
ATOM 2713 O O . LEU A 1 334 ? 15.326 -40.671 -60.385 1.00 47.38 685 LEU A O 1
ATOM 2718 N N . ASP A 1 335 ? 13.870 -40.583 -58.663 1.00 47.05 686 ASP A N 1
ATOM 2719 C CA . ASP A 1 335 ? 12.675 -41.008 -59.421 1.00 48.95 686 ASP A CA 1
ATOM 2720 C C . ASP A 1 335 ? 12.720 -40.572 -60.903 1.00 50.18 686 ASP A C 1
ATOM 2721 O O . ASP A 1 335 ? 12.595 -39.380 -61.212 1.00 49.36 686 ASP A O 1
ATOM 2726 N N . PRO A 1 336 ? 12.918 -41.537 -61.817 1.00 51.19 687 PRO A N 1
ATOM 2727 C CA . PRO A 1 336 ? 12.968 -41.218 -63.248 1.00 52.45 687 PRO A CA 1
ATOM 2728 C C . PRO A 1 336 ? 11.617 -40.887 -63.902 1.00 52.80 687 PRO A C 1
ATOM 2729 O O . PRO A 1 336 ? 11.610 -40.383 -65.018 1.00 54.71 687 PRO A O 1
ATOM 2733 N N . GLY A 1 337 ? 10.498 -41.164 -63.228 1.00 52.35 688 GLY A N 1
ATOM 2734 C CA . GLY A 1 337 ? 9.163 -40.900 -63.786 1.00 52.04 688 GLY A CA 1
ATOM 2735 C C . GLY A 1 337 ? 8.456 -39.606 -63.380 1.00 52.36 688 GLY A C 1
ATOM 2736 O O . GLY A 1 337 ? 7.226 -39.521 -63.446 1.00 54.64 688 GLY A O 1
ATOM 2737 N N . CYS A 1 338 ? 9.220 -38.609 -62.939 1.00 50.56 689 CYS A N 1
ATOM 2738 C CA . CYS A 1 338 ? 8.703 -37.284 -62.604 1.00 48.52 689 CYS A CA 1
ATOM 2739 C C . CYS A 1 338 ? 9.571 -36.291 -63.334 1.00 45.14 689 CYS A C 1
ATOM 2740 O O . CYS A 1 338 ? 10.803 -36.388 -63.285 1.00 44.59 689 CYS A O 1
ATOM 2743 N N . THR A 1 339 ? 8.959 -35.308 -63.982 1.00 43.01 690 THR A N 1
ATOM 2744 C CA . THR A 1 339 ? 9.746 -34.211 -64.567 1.00 40.51 690 THR A CA 1
ATOM 2745 C C . THR A 1 339 ? 10.487 -33.370 -63.510 1.00 38.21 690 THR A C 1
ATOM 2746 O O . THR A 1 339 ? 10.150 -33.398 -62.311 1.00 37.13 690 THR A O 1
ATOM 2750 N N . LEU A 1 340 ? 11.481 -32.609 -63.966 1.00 36.88 691 LEU A N 1
ATOM 2751 C CA . LEU A 1 340 ? 12.193 -31.659 -63.111 1.00 35.62 691 LEU A CA 1
ATOM 2752 C C . LEU A 1 340 ? 11.240 -30.760 -62.333 1.00 35.12 691 LEU A C 1
ATOM 2753 O O . LEU A 1 340 ? 11.391 -30.609 -61.129 1.00 33.97 691 LEU A O 1
ATOM 2758 N N . ASN A 1 341 ? 10.274 -30.169 -63.030 1.00 35.81 692 ASN A N 1
ATOM 2759 C CA . ASN A 1 341 ? 9.246 -29.306 -62.439 1.00 36.65 692 ASN A CA 1
ATOM 2760 C C . ASN A 1 341 ? 8.351 -30.012 -61.406 1.00 37.20 692 ASN A C 1
ATOM 2761 O O . ASN A 1 341 ? 7.957 -29.412 -60.408 1.00 36.49 692 ASN A O 1
ATOM 2766 N N . LYS A 1 342 ? 8.019 -31.275 -61.657 1.00 38.55 693 LYS A N 1
ATOM 2767 C CA . LYS A 1 342 ? 7.284 -32.060 -60.652 1.00 39.70 693 LYS A CA 1
ATOM 2768 C C . LYS A 1 342 ? 8.091 -32.326 -59.366 1.00 37.40 693 LYS A C 1
ATOM 2769 O O . LYS A 1 342 ? 7.564 -32.146 -58.275 1.00 36.74 693 LYS A O 1
ATOM 2775 N N . LYS A 1 343 ? 9.358 -32.733 -59.496 1.00 36.74 694 LYS A N 1
ATOM 2776 C CA . LYS A 1 343 ? 10.230 -32.944 -58.326 1.00 35.99 694 LYS A CA 1
ATOM 2777 C C . LYS A 1 343 ? 10.401 -31.653 -57.518 1.00 35.20 694 LYS A C 1
ATOM 2778 O O . LYS A 1 343 ? 10.291 -31.665 -56.284 1.00 34.93 694 LYS A O 1
ATOM 2784 N N . ILE A 1 344 ? 10.647 -30.539 -58.211 1.00 35.12 695 ILE A N 1
ATOM 2785 C CA . ILE A 1 344 ? 10.732 -29.236 -57.534 1.00 34.83 695 ILE A CA 1
ATOM 2786 C C . ILE A 1 344 ? 9.425 -28.969 -56.772 1.00 34.94 695 ILE A C 1
ATOM 2787 O O . ILE A 1 344 ? 9.446 -28.725 -55.568 1.00 34.37 695 ILE A O 1
ATOM 2792 N N . ARG A 1 345 ? 8.298 -29.044 -57.468 1.00 36.09 696 ARG A N 1
ATOM 2793 C CA . ARG A 1 345 ? 7.008 -28.781 -56.853 1.00 37.64 696 ARG A CA 1
ATOM 2794 C C . ARG A 1 345 ? 6.780 -29.684 -55.635 1.00 36.22 696 ARG A C 1
ATOM 2795 O O . ARG A 1 345 ? 6.385 -29.216 -54.561 1.00 35.90 696 ARG A O 1
ATOM 2803 N N . ASN A 1 346 ? 7.041 -30.973 -55.800 1.00 35.31 697 ASN A N 1
ATOM 2804 C CA . ASN A 1 346 ? 6.918 -31.925 -54.705 1.00 34.85 697 ASN A CA 1
ATOM 2805 C C . ASN A 1 346 ? 7.749 -31.539 -53.479 1.00 33.76 697 ASN A C 1
ATOM 2806 O O . ASN A 1 346 ? 7.201 -31.408 -52.382 1.00 34.58 697 ASN A O 1
ATOM 2811 N N . ALA A 1 347 ? 9.053 -31.341 -53.678 1.00 31.26 698 ALA A N 1
ATOM 2812 C CA . ALA A 1 347 ? 9.948 -30.920 -52.614 1.00 31.29 698 ALA A CA 1
ATOM 2813 C C . ALA A 1 347 ? 9.434 -29.663 -51.889 1.00 30.69 698 ALA A C 1
ATOM 2814 O O . ALA A 1 347 ? 9.589 -29.538 -50.693 1.00 30.20 698 ALA A O 1
ATOM 2816 N N . GLN A 1 348 ? 8.826 -28.742 -52.625 1.00 31.26 699 GLN A N 1
ATOM 2817 C CA . GLN A 1 348 ? 8.376 -27.492 -52.020 1.00 32.85 699 GLN A CA 1
ATOM 2818 C C . GLN A 1 348 ? 7.116 -27.737 -51.194 1.00 33.21 699 GLN A C 1
ATOM 2819 O O . GLN A 1 348 ? 6.902 -27.071 -50.191 1.00 33.50 699 GLN A O 1
ATOM 2825 N N . LEU A 1 349 ? 6.292 -28.681 -51.630 1.00 34.16 700 LEU A N 1
ATOM 2826 C CA . LEU A 1 349 ? 5.045 -28.990 -50.915 1.00 35.35 700 LEU A CA 1
ATOM 2827 C C . LEU A 1 349 ? 5.372 -29.810 -49.680 1.00 35.68 700 LEU A C 1
ATOM 2828 O O . LEU A 1 349 ? 4.691 -29.703 -48.669 1.00 36.74 700 LEU A O 1
ATOM 2833 N N . ALA A 1 350 ? 6.430 -30.622 -49.769 1.00 34.90 701 ALA A N 1
ATOM 2834 C CA . ALA A 1 350 ? 6.963 -31.323 -48.610 1.00 34.97 701 ALA A CA 1
ATOM 2835 C C . ALA A 1 350 ? 7.686 -30.367 -47.654 1.00 34.88 701 ALA A C 1
ATOM 2836 O O . ALA A 1 350 ? 8.150 -30.802 -46.601 1.00 35.53 701 ALA A O 1
ATOM 2838 N N . GLN A 1 351 ? 7.800 -29.082 -48.028 1.00 34.04 702 GLN A N 1
ATOM 2839 C CA . GLN A 1 351 ? 8.455 -28.050 -47.190 1.00 33.36 702 GLN A CA 1
ATOM 2840 C C . GLN A 1 351 ? 9.995 -28.059 -47.079 1.00 32.08 702 GLN A C 1
ATOM 2841 O O . GLN A 1 351 ? 10.533 -27.575 -46.107 1.00 31.88 702 GLN A O 1
ATOM 2847 N N . TYR A 1 352 ? 10.707 -28.567 -48.075 1.00 31.19 703 TYR A N 1
ATOM 2848 C CA . TYR A 1 352 ? 12.176 -28.427 -48.100 1.00 30.73 703 TYR A CA 1
ATOM 2849 C C . TYR A 1 352 ? 12.579 -26.952 -48.152 1.00 30.98 703 TYR A C 1
ATOM 2850 O O . TYR A 1 352 ? 11.970 -26.191 -48.918 1.00 31.42 703 TYR A O 1
ATOM 2859 N N . ASN A 1 353 ? 13.589 -26.530 -47.379 1.00 30.40 704 ASN A N 1
ATOM 2860 C CA . ASN A 1 353 ? 13.988 -25.099 -47.421 1.00 30.95 704 ASN A CA 1
ATOM 2861 C C . ASN A 1 353 ? 14.641 -24.701 -48.722 1.00 31.20 704 ASN A C 1
ATOM 2862 O O . ASN A 1 353 ? 14.407 -23.606 -49.206 1.00 31.64 704 ASN A O 1
ATOM 2867 N N . PHE A 1 354 ? 15.466 -25.584 -49.269 1.00 30.93 705 PHE A N 1
ATOM 2868 C CA . PHE A 1 354 ? 16.192 -25.288 -50.492 1.00 30.92 705 PHE A CA 1
ATOM 2869 C C . PHE A 1 354 ? 16.196 -26.531 -51.353 1.00 31.17 705 PHE A C 1
ATOM 2870 O O . PHE A 1 354 ? 16.389 -27.631 -50.839 1.00 30.95 705 PHE A O 1
ATOM 2878 N N . ILE A 1 355 ? 15.967 -26.348 -52.654 1.00 31.61 706 ILE A N 1
ATOM 2879 C CA . ILE A 1 355 ? 16.097 -27.425 -53.633 1.00 31.94 706 ILE A CA 1
ATOM 2880 C C . ILE A 1 355 ? 17.348 -27.172 -54.451 1.00 32.01 706 ILE A C 1
ATOM 2881 O O . ILE A 1 355 ? 17.516 -26.099 -55.041 1.00 32.70 706 ILE A O 1
ATOM 2886 N N . LEU A 1 356 ? 18.219 -28.164 -54.534 1.00 31.99 707 LEU A N 1
ATOM 2887 C CA . LEU A 1 356 ? 19.459 -27.979 -55.251 1.00 31.47 707 LEU A CA 1
ATOM 2888 C C . LEU A 1 356 ? 19.370 -28.701 -56.578 1.00 31.73 707 LEU A C 1
ATOM 2889 O O . LEU A 1 356 ? 19.422 -29.924 -56.648 1.00 31.95 707 LEU A O 1
ATOM 2894 N N . VAL A 1 357 ? 19.204 -27.920 -57.633 1.00 32.59 708 VAL A N 1
ATOM 2895 C CA . VAL A 1 357 ? 19.040 -28.468 -58.961 1.00 33.09 708 VAL A CA 1
ATOM 2896 C C . VAL A 1 357 ? 20.423 -28.716 -59.579 1.00 34.19 708 VAL A C 1
ATOM 2897 O O . VAL A 1 357 ? 21.335 -27.851 -59.598 1.00 33.81 708 VAL A O 1
ATOM 2901 N N . VAL A 1 358 ? 20.582 -29.920 -60.069 1.00 34.38 709 VAL A N 1
ATOM 2902 C CA . VAL A 1 358 ? 21.866 -30.317 -60.559 1.00 36.03 709 VAL A CA 1
ATOM 2903 C C . VAL A 1 358 ? 21.714 -30.916 -61.983 1.00 37.51 709 VAL A C 1
ATOM 2904 O O . VAL A 1 358 ? 21.191 -32.026 -62.184 1.00 37.73 709 VAL A O 1
ATOM 2908 N N . GLY A 1 359 ? 22.092 -30.108 -62.979 1.00 39.11 710 GLY A N 1
ATOM 2909 C CA . GLY A 1 359 ? 22.183 -30.556 -64.372 1.00 41.37 710 GLY A CA 1
ATOM 2910 C C . GLY A 1 359 ? 23.615 -30.701 -64.869 1.00 43.63 710 GLY A C 1
ATOM 2911 O O . GLY A 1 359 ? 24.576 -30.711 -64.070 1.00 43.82 710 GLY A O 1
ATOM 2912 N N . GLU A 1 360 ? 23.753 -30.800 -66.188 1.00 45.23 711 GLU A N 1
ATOM 2913 C CA . GLU A 1 360 ? 25.042 -31.040 -66.830 1.00 48.40 711 GLU A CA 1
ATOM 2914 C C . GLU A 1 360 ? 26.048 -29.886 -66.647 1.00 47.02 711 GLU A C 1
ATOM 2915 O O . GLU A 1 360 ? 27.220 -30.128 -66.413 1.00 45.34 711 GLU A O 1
ATOM 2921 N N . LYS A 1 361 ? 25.578 -28.646 -66.784 1.00 46.69 712 LYS A N 1
ATOM 2922 C CA . LYS A 1 361 ? 26.360 -27.463 -66.430 1.00 46.91 712 LYS A CA 1
ATOM 2923 C C . LYS A 1 361 ? 26.922 -27.570 -64.991 1.00 45.80 712 LYS A C 1
ATOM 2924 O O . LYS A 1 361 ? 28.132 -27.374 -64.757 1.00 44.71 712 LYS A O 1
ATOM 2930 N N . GLU A 1 362 ? 26.032 -27.893 -64.046 1.00 44.12 713 GLU A N 1
ATOM 2931 C CA . GLU A 1 362 ? 26.374 -27.946 -62.622 1.00 43.49 713 GLU A CA 1
ATOM 2932 C C . GLU A 1 362 ? 27.407 -29.039 -62.345 1.00 44.33 713 GLU A C 1
ATOM 2933 O O . GLU A 1 362 ? 28.342 -28.822 -61.579 1.00 43.83 713 GLU A O 1
ATOM 2939 N N . LYS A 1 363 ? 27.247 -30.192 -63.002 1.00 45.47 714 LYS A N 1
ATOM 2940 C CA . LYS A 1 363 ? 28.137 -31.337 -62.818 1.00 47.54 714 LYS A CA 1
ATOM 2941 C C . LYS A 1 363 ? 29.549 -30.994 -63.283 1.00 49.40 714 LYS A C 1
ATOM 2942 O O . LYS A 1 363 ? 30.531 -31.321 -62.609 1.00 50.50 714 LYS A O 1
ATOM 2948 N N . ILE A 1 364 ? 29.637 -30.306 -64.417 1.00 50.08 715 ILE A N 1
ATOM 2949 C CA . ILE A 1 364 ? 30.923 -29.928 -64.980 1.00 51.94 715 ILE A CA 1
ATOM 2950 C C . ILE A 1 364 ? 31.596 -28.914 -64.066 1.00 51.52 715 ILE A C 1
ATOM 2951 O O . ILE A 1 364 ? 32.799 -29.011 -63.827 1.00 52.24 715 ILE A O 1
ATOM 2956 N N . SER A 1 365 ? 30.805 -27.971 -63.542 1.00 51.67 716 SER A N 1
ATOM 2957 C CA . SER A 1 365 ? 31.320 -26.840 -62.751 1.00 51.42 716 SER A CA 1
ATOM 2958 C C . SER A 1 365 ? 31.482 -27.079 -61.241 1.00 50.62 716 SER A C 1
ATOM 2959 O O . SER A 1 365 ? 32.102 -26.265 -60.555 1.00 51.23 716 SER A O 1
ATOM 2962 N N . GLY A 1 366 ? 30.934 -28.176 -60.717 1.00 49.51 717 GLY A N 1
ATOM 2963 C CA . GLY A 1 366 ? 30.999 -28.432 -59.270 1.00 46.92 717 GLY A CA 1
ATOM 2964 C C . GLY A 1 366 ? 30.165 -27.405 -58.513 1.00 45.08 717 GLY A C 1
ATOM 2965 O O . GLY A 1 366 ? 30.522 -26.976 -57.408 1.00 45.68 717 GLY A O 1
ATOM 2966 N N . THR A 1 367 ? 29.065 -26.995 -59.138 1.00 43.01 718 THR A N 1
ATOM 2967 C CA . THR A 1 367 ? 28.114 -26.069 -58.560 1.00 40.93 718 THR A CA 1
ATOM 2968 C C . THR A 1 367 ? 26.738 -26.708 -58.317 1.00 39.37 718 THR A C 1
ATOM 2969 O O . THR A 1 367 ? 26.538 -27.916 -58.530 1.00 37.16 718 THR A O 1
ATOM 2973 N N . VAL A 1 368 ? 25.807 -25.872 -57.833 1.00 37.72 719 VAL A N 1
ATOM 2974 C CA . VAL A 1 368 ? 24.393 -26.215 -57.667 1.00 36.07 719 VAL A CA 1
ATOM 2975 C C . VAL A 1 368 ? 23.564 -25.016 -58.127 1.00 36.70 719 VAL A C 1
ATOM 2976 O O . VAL A 1 368 ? 24.003 -23.850 -58.039 1.00 36.99 719 VAL A O 1
ATOM 2980 N N . ASN A 1 369 ? 22.379 -25.302 -58.637 1.00 36.66 720 ASN A N 1
ATOM 2981 C CA . ASN A 1 369 ? 21.446 -24.267 -59.010 1.00 37.98 720 ASN A CA 1
ATOM 2982 C C . ASN A 1 369 ? 20.300 -24.282 -58.017 1.00 36.98 720 ASN A C 1
ATOM 2983 O O . ASN A 1 369 ? 19.568 -25.260 -57.953 1.00 36.22 720 ASN A O 1
ATOM 2988 N N . ILE A 1 370 ? 20.141 -23.213 -57.242 1.00 37.46 721 ILE A N 1
ATOM 2989 C CA . ILE A 1 370 ? 19.222 -23.285 -56.108 1.00 36.63 721 ILE A CA 1
ATOM 2990 C C . ILE A 1 370 ? 17.877 -22.592 -56.270 1.00 35.49 721 ILE A C 1
ATOM 2991 O O . ILE A 1 370 ? 17.786 -21.433 -56.667 1.00 35.32 721 ILE A O 1
ATOM 2996 N N . ARG A 1 371 ? 16.834 -23.336 -55.933 1.00 34.17 722 ARG A N 1
ATOM 2997 C CA . ARG A 1 371 ? 15.467 -22.839 -55.910 1.00 33.26 722 ARG A CA 1
ATOM 2998 C C . ARG A 1 371 ? 15.002 -22.857 -54.459 1.00 32.94 722 ARG A C 1
ATOM 2999 O O . ARG A 1 371 ? 15.162 -23.864 -53.802 1.00 33.14 722 ARG A O 1
ATOM 3007 N N . THR A 1 372 ? 14.430 -21.761 -53.961 1.00 33.33 723 THR A N 1
ATOM 3008 C CA . THR A 1 372 ? 13.940 -21.694 -52.588 1.00 33.36 723 THR A CA 1
ATOM 3009 C C . THR A 1 372 ? 12.611 -22.433 -52.431 1.00 33.50 723 THR A C 1
ATOM 3010 O O . THR A 1 372 ? 11.935 -22.722 -53.419 1.00 33.23 723 THR A O 1
ATOM 3014 N N . ARG A 1 373 ? 12.242 -22.710 -51.182 1.00 33.26 724 ARG A N 1
ATOM 3015 C CA . ARG A 1 373 ? 10.921 -23.260 -50.837 1.00 34.63 724 ARG A CA 1
ATOM 3016 C C . ARG A 1 373 ? 9.737 -22.515 -51.514 1.00 35.92 724 ARG A C 1
ATOM 3017 O O . ARG A 1 373 ? 8.812 -23.141 -52.027 1.00 35.63 724 ARG A O 1
ATOM 3025 N N . ASP A 1 374 ? 9.793 -21.184 -51.498 1.00 37.03 725 ASP A N 1
ATOM 3026 C CA . ASP A 1 374 ? 8.727 -20.319 -52.027 1.00 39.48 725 ASP A CA 1
ATOM 3027 C C . ASP A 1 374 ? 8.940 -19.988 -53.504 1.00 38.36 725 ASP A C 1
ATOM 3028 O O . ASP A 1 374 ? 8.356 -19.043 -54.025 1.00 37.59 725 ASP A O 1
ATOM 3033 N N . ASN A 1 375 ? 9.795 -20.791 -54.150 1.00 36.82 726 ASN A N 1
ATOM 3034 C CA . ASN A 1 375 ? 10.028 -20.791 -55.606 1.00 36.49 726 ASN A CA 1
ATOM 3035 C C . ASN A 1 375 ? 10.702 -19.548 -56.161 1.00 36.79 726 ASN A C 1
ATOM 3036 O O . ASN A 1 375 ? 10.180 -18.890 -57.072 1.00 36.99 726 ASN A O 1
ATOM 3041 N N . LYS A 1 376 ? 11.834 -19.190 -55.576 1.00 35.99 727 LYS A N 1
ATOM 3042 C CA . LYS A 1 376 ? 12.612 -18.092 -56.108 1.00 37.56 727 LYS A CA 1
ATOM 3043 C C . LYS A 1 376 ? 13.928 -18.673 -56.544 1.00 36.68 727 LYS A C 1
ATOM 3044 O O . LYS A 1 376 ? 14.415 -19.651 -55.946 1.00 35.78 727 LYS A O 1
ATOM 3050 N N . VAL A 1 377 ? 14.488 -18.126 -57.610 1.00 36.91 728 VAL A N 1
ATOM 3051 C CA . VAL A 1 377 ? 15.787 -18.614 -58.049 1.00 37.22 728 VAL A CA 1
ATOM 3052 C C . VAL A 1 377 ? 16.902 -17.885 -57.286 1.00 37.51 728 VAL A C 1
ATOM 3053 O O . VAL A 1 377 ? 16.815 -16.682 -57.057 1.00 38.11 728 VAL A O 1
ATOM 3057 N N . HIS A 1 378 ? 17.926 -18.628 -56.887 1.00 36.94 729 HIS A N 1
ATOM 3058 C CA . HIS A 1 378 ? 19.109 -18.027 -56.310 1.00 38.40 729 HIS A CA 1
ATOM 3059 C C . HIS A 1 378 ? 20.324 -18.207 -57.145 1.00 39.40 729 HIS A C 1
ATOM 3060 O O . HIS A 1 378 ? 21.409 -17.773 -56.766 1.00 41.84 729 HIS A O 1
ATOM 3067 N N . GLY A 1 379 ? 20.163 -18.834 -58.300 1.00 39.79 730 GLY A N 1
ATOM 3068 C CA . GLY A 1 379 ? 21.245 -18.927 -59.253 1.00 40.42 730 GLY A CA 1
ATOM 3069 C C . GLY A 1 379 ? 22.178 -20.086 -59.000 1.00 41.03 730 GLY A C 1
ATOM 3070 O O . GLY A 1 379 ? 21.988 -20.884 -58.076 1.00 39.14 730 GLY A O 1
ATOM 3071 N N . GLU A 1 380 ? 23.160 -20.188 -59.880 1.00 42.91 731 GLU A N 1
ATOM 3072 C CA . GLU A 1 380 ? 24.307 -21.067 -59.729 1.00 44.21 731 GLU A CA 1
ATOM 3073 C C . GLU A 1 380 ? 25.210 -20.611 -58.603 1.00 43.02 731 GLU A C 1
ATOM 3074 O O . GLU A 1 380 ? 25.549 -19.432 -58.515 1.00 43.78 731 GLU A O 1
ATOM 3080 N N . ARG A 1 381 ? 25.611 -21.553 -57.756 1.00 41.99 732 ARG A N 1
ATOM 3081 C CA . ARG A 1 381 ? 26.495 -21.258 -56.622 1.00 42.32 732 ARG A CA 1
ATOM 3082 C C . ARG A 1 381 ? 27.440 -22.438 -56.445 1.00 41.20 732 ARG A C 1
ATOM 3083 O O . ARG A 1 381 ? 27.078 -23.574 -56.767 1.00 40.01 732 ARG A O 1
ATOM 3091 N N . THR A 1 382 ? 28.644 -22.167 -55.948 1.00 40.28 733 THR A N 1
ATOM 3092 C CA . THR A 1 382 ? 29.569 -23.238 -55.631 1.00 40.66 733 THR A CA 1
ATOM 3093 C C . THR A 1 382 ? 29.008 -23.996 -54.417 1.00 40.39 733 THR A C 1
ATOM 3094 O O . THR A 1 382 ? 28.228 -23.445 -53.626 1.00 39.75 733 THR A O 1
ATOM 3098 N N . ILE A 1 383 ? 29.364 -25.269 -54.314 1.00 40.41 734 ILE A N 1
ATOM 3099 C CA . ILE A 1 383 ? 28.960 -26.086 -53.182 1.00 40.05 734 ILE A CA 1
ATOM 3100 C C . ILE A 1 383 ? 29.411 -25.386 -51.895 1.00 40.57 734 ILE A C 1
ATOM 3101 O O . ILE A 1 383 ? 28.603 -25.182 -50.966 1.00 40.28 734 ILE A O 1
ATOM 3106 N N . SER A 1 384 ? 30.675 -24.979 -51.852 1.00 40.78 735 SER A N 1
ATOM 3107 C CA . SER A 1 384 ? 31.234 -24.540 -50.588 1.00 42.31 735 SER A CA 1
ATOM 3108 C C . SER A 1 384 ? 30.653 -23.195 -50.139 1.00 42.76 735 SER A C 1
ATOM 3109 O O . SER A 1 384 ? 30.467 -22.982 -48.950 1.00 44.34 735 SER A O 1
ATOM 3112 N N . GLU A 1 385 ? 30.329 -22.304 -51.070 1.00 43.57 736 GLU A N 1
ATOM 3113 C CA . GLU A 1 385 ? 29.629 -21.076 -50.668 1.00 45.26 736 GLU A CA 1
ATOM 3114 C C . GLU A 1 385 ? 28.155 -21.322 -50.228 1.00 42.83 736 GLU A C 1
ATOM 3115 O O . GLU A 1 385 ? 27.653 -20.658 -49.325 1.00 42.07 736 GLU A O 1
ATOM 3121 N N . THR A 1 386 ? 27.491 -22.278 -50.861 1.00 40.43 737 THR A N 1
ATOM 3122 C CA . THR A 1 386 ? 26.146 -22.657 -50.447 1.00 39.89 737 THR A CA 1
ATOM 3123 C C . THR A 1 386 ? 26.198 -23.289 -49.050 1.00 40.02 737 THR A C 1
ATOM 3124 O O . THR A 1 386 ? 25.394 -22.972 -48.185 1.00 40.32 737 THR A O 1
ATOM 3128 N N . ILE A 1 387 ? 27.188 -24.139 -48.820 1.00 36.89 738 ILE A N 1
ATOM 3129 C CA . ILE A 1 387 ? 27.389 -24.719 -47.500 1.00 37.84 738 ILE A CA 1
ATOM 3130 C C . ILE A 1 387 ? 27.630 -23.658 -46.437 1.00 39.68 738 ILE A C 1
ATOM 3131 O O . ILE A 1 387 ? 27.006 -23.715 -45.375 1.00 41.93 738 ILE A O 1
ATOM 3136 N N . GLU A 1 388 ? 28.501 -22.685 -46.714 1.00 40.66 739 GLU A N 1
ATOM 3137 C CA . GLU A 1 388 ? 28.773 -21.632 -45.749 1.00 44.45 739 GLU A CA 1
ATOM 3138 C C . GLU A 1 388 ? 27.519 -20.853 -45.395 1.00 44.55 739 GLU A C 1
ATOM 3139 O O . GLU A 1 388 ? 27.242 -20.628 -44.224 1.00 44.21 739 GLU A O 1
ATOM 3145 N N . ARG A 1 389 ? 26.778 -20.426 -46.420 1.00 44.94 740 ARG A N 1
ATOM 3146 C CA . ARG A 1 389 ? 25.520 -19.712 -46.253 1.00 45.17 740 ARG A CA 1
ATOM 3147 C C . ARG A 1 389 ? 24.609 -20.505 -45.313 1.00 42.48 740 ARG A C 1
ATOM 3148 O O . ARG A 1 389 ? 24.115 -19.986 -44.305 1.00 43.18 740 ARG A O 1
ATOM 3156 N N . LEU A 1 390 ? 24.381 -21.770 -45.640 1.00 39.31 741 LEU A N 1
ATOM 3157 C CA . LEU A 1 390 ? 23.411 -22.539 -44.876 1.00 38.62 741 LEU A CA 1
ATOM 3158 C C . LEU A 1 390 ? 23.873 -22.765 -43.444 1.00 39.26 741 LEU A C 1
ATOM 3159 O O . LEU A 1 390 ? 23.026 -22.876 -42.544 1.00 37.80 741 LEU A O 1
ATOM 3164 N N . GLN A 1 391 ? 25.200 -22.788 -43.233 1.00 40.96 742 GLN A N 1
ATOM 3165 C CA . GLN A 1 391 ? 25.760 -22.807 -41.873 1.00 43.46 742 GLN A CA 1
ATOM 3166 C C . GLN A 1 391 ? 25.437 -21.557 -41.105 1.00 42.91 742 GLN A C 1
ATOM 3167 O O . GLN A 1 391 ? 25.149 -21.627 -39.919 1.00 43.13 742 GLN A O 1
ATOM 3173 N N . GLN A 1 392 ? 25.521 -20.412 -41.766 1.00 43.43 743 GLN A N 1
ATOM 3174 C CA . GLN A 1 392 ? 25.165 -19.157 -41.126 1.00 46.58 743 GLN A CA 1
ATOM 3175 C C . GLN A 1 392 ? 23.703 -19.235 -40.690 1.00 43.67 743 GLN A C 1
ATOM 3176 O O . GLN A 1 392 ? 23.369 -18.924 -39.550 1.00 44.14 743 GLN A O 1
ATOM 3182 N N . LEU A 1 393 ? 22.842 -19.691 -41.597 1.00 40.72 744 LEU A N 1
ATOM 3183 C CA . LEU A 1 393 ? 21.407 -19.738 -41.336 1.00 39.51 744 LEU A CA 1
ATOM 3184 C C . LEU A 1 393 ? 21.132 -20.632 -40.168 1.00 38.00 744 LEU A C 1
ATOM 3185 O O . LEU A 1 393 ? 20.220 -20.377 -39.398 1.00 37.07 744 LEU A O 1
ATOM 3190 N N . LYS A 1 394 ? 21.932 -21.678 -40.030 1.00 37.71 745 LYS A N 1
ATOM 3191 C CA . LYS A 1 394 ? 21.701 -22.641 -38.967 1.00 38.78 745 LYS A CA 1
ATOM 3192 C C . LYS A 1 394 ? 22.273 -22.155 -37.637 1.00 40.15 745 LYS A C 1
ATOM 3193 O O . LYS A 1 394 ? 21.627 -22.240 -36.583 1.00 38.97 745 LYS A O 1
ATOM 3199 N N . GLU A 1 395 ? 23.484 -21.631 -37.693 1.00 41.86 746 GLU A N 1
ATOM 3200 C CA . GLU A 1 395 ? 24.189 -21.276 -36.484 1.00 46.56 746 GLU A CA 1
ATOM 3201 C C . GLU A 1 395 ? 23.474 -20.133 -35.755 1.00 46.65 746 GLU A C 1
ATOM 3202 O O . GLU A 1 395 ? 23.338 -20.154 -34.538 1.00 48.70 746 GLU A O 1
ATOM 3208 N N . PHE A 1 396 ? 22.986 -19.168 -36.523 1.00 45.70 747 PHE A N 1
ATOM 3209 C CA . PHE A 1 396 ? 22.379 -17.971 -35.983 1.00 46.80 747 PHE A CA 1
ATOM 3210 C C . PHE A 1 396 ? 20.870 -18.115 -35.870 1.00 45.05 747 PHE A C 1
ATOM 3211 O O . PHE A 1 396 ? 20.180 -17.150 -35.540 1.00 44.70 747 PHE A O 1
ATOM 3219 N N . ARG A 1 397 ? 20.372 -19.329 -36.130 1.00 42.09 748 ARG A N 1
ATOM 3220 C CA . ARG A 1 397 ? 18.951 -19.651 -35.989 1.00 41.63 748 ARG A CA 1
ATOM 3221 C C . ARG A 1 397 ? 18.023 -18.646 -36.706 1.00 43.80 748 ARG A C 1
ATOM 3222 O O . ARG A 1 397 ? 16.972 -18.271 -36.188 1.00 44.59 748 ARG A O 1
ATOM 3230 N N . SER A 1 398 ? 18.412 -18.252 -37.922 1.00 45.95 749 SER A N 1
ATOM 3231 C CA . SER A 1 398 ? 17.726 -17.210 -38.687 1.00 49.94 749 SER A CA 1
ATOM 3232 C C . SER A 1 398 ? 16.252 -17.502 -39.004 1.00 52.34 749 SER A C 1
ATOM 3233 O O . SER A 1 398 ? 15.909 -18.608 -39.419 1.00 49.23 749 SER A O 1
ATOM 3236 N N . LYS A 1 399 ? 15.395 -16.493 -38.834 1.00 58.36 750 LYS A N 1
ATOM 3237 C CA . LYS A 1 399 ? 13.986 -16.576 -39.252 1.00 65.54 750 LYS A CA 1
ATOM 3238 C C . LYS A 1 399 ? 13.781 -16.271 -40.747 1.00 72.47 750 LYS A C 1
ATOM 3239 O O . LYS A 1 399 ? 14.440 -16.853 -41.598 1.00 73.52 750 LYS A O 1
ATOM 3245 N N . GLN A 1 400 ? 12.869 -15.341 -41.045 1.00 85.66 751 GLN A N 1
ATOM 3246 C CA . GLN A 1 400 ? 12.533 -14.935 -42.423 1.00 95.44 751 GLN A CA 1
ATOM 3247 C C . GLN A 1 400 ? 13.201 -13.620 -42.866 1.00 102.88 751 GLN A C 1
ATOM 3248 O O . GLN A 1 400 ? 12.536 -12.725 -43.398 1.00 110.33 751 GLN A O 1
ATOM 3254 N N . ALA A 1 401 ? 14.513 -13.512 -42.647 1.00 103.50 752 ALA A N 1
ATOM 3255 C CA . ALA A 1 401 ? 15.280 -12.326 -43.051 1.00 109.13 752 ALA A CA 1
ATOM 3256 C C . ALA A 1 401 ? 16.737 -12.711 -43.302 1.00 107.92 752 ALA A C 1
ATOM 3257 O O . ALA A 1 401 ? 17.572 -11.857 -43.618 1.00 112.58 752 ALA A O 1
ATOM 3259 N N . ARG B 1 3 ? 39.095 -51.063 -10.319 1.00 62.24 354 ARG B N 1
ATOM 3260 C CA . ARG B 1 3 ? 38.575 -51.101 -8.917 1.00 61.87 354 ARG B CA 1
ATOM 3261 C C . ARG B 1 3 ? 37.025 -51.019 -8.865 1.00 58.58 354 ARG B C 1
ATOM 3262 O O . ARG B 1 3 ? 36.361 -51.831 -9.516 1.00 57.64 354 ARG B O 1
ATOM 3270 N N . ASP B 1 4 ? 36.454 -50.061 -8.118 1.00 52.29 355 ASP B N 1
ATOM 3271 C CA . ASP B 1 4 ? 34.993 -50.025 -7.892 1.00 48.15 355 ASP B CA 1
ATOM 3272 C C . ASP B 1 4 ? 34.298 -48.747 -8.395 1.00 43.48 355 ASP B C 1
ATOM 3273 O O . ASP B 1 4 ? 34.526 -47.653 -7.836 1.00 42.01 355 ASP B O 1
ATOM 3278 N N . HIS B 1 5 ? 33.426 -48.891 -9.406 1.00 39.64 356 HIS B N 1
ATOM 3279 C CA . HIS B 1 5 ? 32.806 -47.728 -10.064 1.00 37.29 356 HIS B CA 1
ATOM 3280 C C . HIS B 1 5 ? 32.011 -46.886 -9.124 1.00 37.40 356 HIS B C 1
ATOM 3281 O O . HIS B 1 5 ? 32.052 -45.635 -9.201 1.00 36.51 356 HIS B O 1
ATOM 3288 N N . ARG B 1 6 ? 31.300 -47.541 -8.209 1.00 37.54 357 ARG B N 1
ATOM 3289 C CA . ARG B 1 6 ? 30.544 -46.820 -7.167 1.00 38.52 357 ARG B CA 1
ATOM 3290 C C . ARG B 1 6 ? 31.437 -45.870 -6.366 1.00 38.84 357 ARG B C 1
ATOM 3291 O O . ARG B 1 6 ? 31.103 -44.703 -6.177 1.00 39.66 357 ARG B O 1
ATOM 3299 N N . LYS B 1 7 ? 32.605 -46.346 -5.972 1.00 40.00 358 LYS B N 1
ATOM 3300 C CA . LYS B 1 7 ? 33.517 -45.544 -5.153 1.00 42.28 358 LYS B CA 1
ATOM 3301 C C . LYS B 1 7 ? 34.106 -44.375 -5.975 1.00 41.16 358 LYS B C 1
ATOM 3302 O O . LYS B 1 7 ? 34.006 -43.215 -5.572 1.00 41.47 358 LYS B O 1
ATOM 3308 N N . ILE B 1 8 ? 34.672 -44.691 -7.142 1.00 39.85 359 ILE B N 1
ATOM 3309 C CA . ILE B 1 8 ? 35.248 -43.698 -8.054 1.00 38.43 359 ILE B CA 1
ATOM 3310 C C . ILE B 1 8 ? 34.226 -42.659 -8.512 1.00 37.09 359 ILE B C 1
ATOM 3311 O O . ILE B 1 8 ? 34.523 -41.473 -8.563 1.00 36.06 359 ILE B O 1
ATOM 3316 N N . GLY B 1 9 ? 33.023 -43.119 -8.831 1.00 36.80 360 GLY B N 1
ATOM 3317 C CA . GLY B 1 9 ? 31.919 -42.233 -9.245 1.00 36.75 360 GLY B CA 1
ATOM 3318 C C . GLY B 1 9 ? 31.548 -41.279 -8.124 1.00 37.69 360 GLY B C 1
ATOM 3319 O O . GLY B 1 9 ? 31.371 -40.085 -8.357 1.00 37.59 360 GLY B O 1
ATOM 3320 N N . ARG B 1 10 ? 31.455 -41.797 -6.901 1.00 38.84 361 ARG B N 1
ATOM 3321 C CA . ARG B 1 10 ? 31.301 -40.950 -5.721 1.00 40.70 361 ARG B CA 1
ATOM 3322 C C . ARG B 1 10 ? 32.475 -39.952 -5.557 1.00 41.30 361 ARG B C 1
ATOM 3323 O O . ARG B 1 10 ? 32.258 -38.738 -5.459 1.00 40.52 361 ARG B O 1
ATOM 3331 N N . ASP B 1 11 ? 33.712 -40.452 -5.529 1.00 42.15 362 ASP B N 1
ATOM 3332 C CA . ASP B 1 11 ? 34.866 -39.575 -5.257 1.00 43.64 362 ASP B CA 1
ATOM 3333 C C . ASP B 1 11 ? 35.104 -38.503 -6.313 1.00 41.36 362 ASP B C 1
ATOM 3334 O O . ASP B 1 11 ? 35.476 -37.357 -5.997 1.00 40.90 362 ASP B O 1
ATOM 3339 N N . GLN B 1 12 ? 34.903 -38.876 -7.569 1.00 39.24 363 GLN B N 1
ATOM 3340 C CA . GLN B 1 12 ? 35.045 -37.910 -8.653 1.00 39.03 363 GLN B CA 1
ATOM 3341 C C . GLN B 1 12 ? 33.814 -37.005 -8.848 1.00 37.71 363 GLN B C 1
ATOM 3342 O O . GLN B 1 12 ? 33.772 -36.211 -9.783 1.00 37.84 363 GLN B O 1
ATOM 3348 N N . GLU B 1 13 ? 32.835 -37.113 -7.952 1.00 37.79 364 GLU B N 1
ATOM 3349 C CA . GLU B 1 13 ? 31.548 -36.409 -8.088 1.00 37.52 364 GLU B CA 1
ATOM 3350 C C . GLU B 1 13 ? 30.876 -36.602 -9.445 1.00 34.71 364 GLU B C 1
ATOM 3351 O O . GLU B 1 13 ? 30.414 -35.645 -10.052 1.00 33.66 364 GLU B O 1
ATOM 3357 N N . LEU B 1 14 ? 30.828 -37.845 -9.904 1.00 32.97 365 LEU B N 1
ATOM 3358 C CA . LEU B 1 14 ? 30.141 -38.233 -11.129 1.00 30.30 365 LEU B CA 1
ATOM 3359 C C . LEU B 1 14 ? 28.695 -38.624 -10.869 1.00 31.44 365 LEU B C 1
ATOM 3360 O O . LEU B 1 14 ? 27.773 -38.124 -11.524 1.00 31.14 365 LEU B O 1
ATOM 3365 N N . TYR B 1 15 ? 28.489 -39.560 -9.943 1.00 31.61 366 TYR B N 1
ATOM 3366 C CA . TYR B 1 15 ? 27.149 -40.100 -9.702 1.00 32.35 366 TYR B CA 1
ATOM 3367 C C . TYR B 1 15 ? 27.039 -40.658 -8.317 1.00 32.76 366 TYR B C 1
ATOM 3368 O O . TYR B 1 15 ? 28.044 -40.927 -7.687 1.00 33.76 366 TYR B O 1
ATOM 3377 N N . PHE B 1 16 ? 25.819 -40.795 -7.823 1.00 33.49 367 PHE B N 1
ATOM 3378 C CA . PHE B 1 16 ? 25.621 -41.488 -6.555 1.00 34.64 367 PHE B CA 1
ATOM 3379 C C . PHE B 1 16 ? 24.310 -42.224 -6.590 1.00 35.55 367 PHE B C 1
ATOM 3380 O O . PHE B 1 16 ? 23.546 -42.082 -7.548 1.00 36.11 367 PHE B O 1
ATOM 3388 N N . PHE B 1 17 ? 24.063 -43.003 -5.542 1.00 36.94 368 PHE B N 1
ATOM 3389 C CA . PHE B 1 17 ? 22.893 -43.857 -5.436 1.00 38.03 368 PHE B CA 1
ATOM 3390 C C . PHE B 1 17 ? 22.208 -43.519 -4.134 1.00 39.07 368 PHE B C 1
ATOM 3391 O O . PHE B 1 17 ? 22.884 -43.232 -3.150 1.00 39.44 368 PHE B O 1
ATOM 3399 N N . HIS B 1 18 ? 20.870 -43.533 -4.153 1.00 39.27 369 HIS B N 1
ATOM 3400 C CA . HIS B 1 18 ? 20.044 -43.198 -2.998 1.00 40.64 369 HIS B CA 1
ATOM 3401 C C . HIS B 1 18 ? 18.976 -44.249 -2.776 1.00 41.83 369 HIS B C 1
ATOM 3402 O O . HIS B 1 18 ? 18.407 -44.788 -3.740 1.00 40.60 369 HIS B O 1
ATOM 3409 N N . GLU B 1 19 ? 18.695 -44.536 -1.502 1.00 43.10 370 GLU B N 1
ATOM 3410 C CA . GLU B 1 19 ? 17.790 -45.612 -1.118 1.00 45.57 370 GLU B CA 1
ATOM 3411 C C . GLU B 1 19 ? 16.358 -45.393 -1.603 1.00 43.67 370 GLU B C 1
ATOM 3412 O O . GLU B 1 19 ? 15.618 -46.357 -1.775 1.00 43.23 370 GLU B O 1
ATOM 3418 N N . LEU B 1 20 ? 15.970 -44.129 -1.771 1.00 41.64 371 LEU B N 1
ATOM 3419 C CA . LEU B 1 20 ? 14.635 -43.756 -2.233 1.00 41.49 371 LEU B CA 1
ATOM 3420 C C . LEU B 1 20 ? 14.410 -44.061 -3.712 1.00 41.18 371 LEU B C 1
ATOM 3421 O O . LEU B 1 20 ? 13.290 -43.888 -4.228 1.00 41.03 371 LEU B O 1
ATOM 3426 N N . SER B 1 21 ? 15.462 -44.521 -4.387 1.00 40.08 372 SER B N 1
ATOM 3427 C CA . SER B 1 21 ? 15.341 -44.938 -5.773 1.00 39.77 372 SER B CA 1
ATOM 3428 C C . SER B 1 21 ? 16.321 -46.047 -6.135 1.00 39.43 372 SER B C 1
ATOM 3429 O O . SER B 1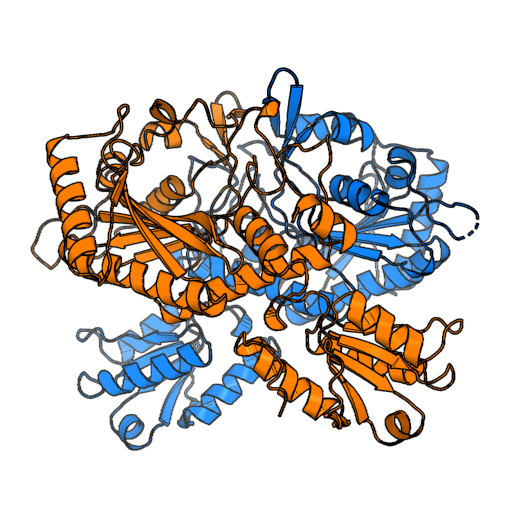 21 ? 17.210 -45.843 -6.967 1.00 39.22 372 SER B O 1
ATOM 3432 N N . PRO B 1 22 ? 16.141 -47.239 -5.536 1.00 39.84 373 PRO B N 1
ATOM 3433 C CA . PRO B 1 22 ? 17.138 -48.289 -5.746 1.00 39.49 373 PRO B CA 1
ATOM 3434 C C . PRO B 1 22 ? 17.086 -48.814 -7.165 1.00 38.45 373 PRO B C 1
ATOM 3435 O O . PRO B 1 22 ? 16.001 -48.964 -7.729 1.00 39.47 373 PRO B O 1
ATOM 3439 N N . GLY B 1 23 ? 18.260 -49.048 -7.748 1.00 37.08 374 GLY B N 1
ATOM 3440 C CA . GLY B 1 23 ? 18.367 -49.559 -9.112 1.00 36.23 374 GLY B CA 1
ATOM 3441 C C . GLY B 1 23 ? 18.308 -48.468 -10.171 1.00 35.18 374 GLY B C 1
ATOM 3442 O O . GLY B 1 23 ? 18.204 -48.756 -11.368 1.00 33.93 374 GLY B O 1
ATOM 3443 N N . SER B 1 24 ? 18.363 -47.216 -9.718 1.00 35.22 375 SER B N 1
ATOM 3444 C CA . SER B 1 24 ? 18.407 -46.043 -10.583 1.00 34.97 375 SER B CA 1
ATOM 3445 C C . SER B 1 24 ? 19.601 -45.206 -10.166 1.00 34.47 375 SER B C 1
ATOM 3446 O O . SER B 1 24 ? 20.183 -45.442 -9.121 1.00 36.12 375 SER B O 1
ATOM 3449 N N . CYS B 1 25 ? 19.973 -44.218 -10.956 1.00 33.13 376 CYS B N 1
ATOM 3450 C CA . CYS B 1 25 ? 21.175 -43.459 -10.631 1.00 32.39 376 CYS B CA 1
ATOM 3451 C C . CYS B 1 25 ? 20.950 -41.955 -10.711 1.00 32.03 376 CYS B C 1
ATOM 3452 O O . CYS B 1 25 ? 20.153 -41.501 -11.531 1.00 33.71 376 CYS B O 1
ATOM 3455 N N . PHE B 1 26 ? 21.602 -41.204 -9.821 1.00 31.19 377 PHE B N 1
ATOM 3456 C CA . PHE B 1 26 ? 21.663 -39.738 -9.855 1.00 30.15 377 PHE B CA 1
ATOM 3457 C C . PHE B 1 26 ? 23.017 -39.299 -10.430 1.00 30.49 377 PHE B C 1
ATOM 3458 O O . PHE B 1 26 ? 24.088 -39.481 -9.795 1.00 30.86 377 PHE B O 1
ATOM 3466 N N . PHE B 1 27 ? 22.975 -38.763 -11.641 1.00 29.17 378 PHE B N 1
ATOM 3467 C CA . PHE B 1 27 ? 24.180 -38.369 -12.364 1.00 29.09 378 PHE B CA 1
ATOM 3468 C C . PHE B 1 27 ? 24.401 -36.880 -12.119 1.00 30.51 378 PHE B C 1
ATOM 3469 O O . PHE B 1 27 ? 23.599 -36.038 -12.557 1.00 30.73 378 PHE B O 1
ATOM 3477 N N . LEU B 1 28 ? 25.456 -36.575 -11.375 1.00 30.28 379 LEU B N 1
ATOM 3478 C CA . LEU B 1 28 ? 25.843 -35.208 -11.093 1.00 31.50 379 LEU B CA 1
ATOM 3479 C C . LEU B 1 28 ? 26.387 -34.535 -12.381 1.00 31.23 379 LEU B C 1
ATOM 3480 O O . LEU B 1 28 ? 26.641 -35.229 -13.370 1.00 30.77 379 LEU B O 1
ATOM 3485 N N . PRO B 1 29 ? 26.576 -33.192 -12.379 1.00 31.46 380 PRO B N 1
ATOM 3486 C CA . PRO B 1 29 ? 26.941 -32.548 -13.644 1.00 31.55 380 PRO B CA 1
ATOM 3487 C C . PRO B 1 29 ? 28.089 -33.228 -14.341 1.00 30.87 380 PRO B C 1
ATOM 3488 O O . PRO B 1 29 ? 28.004 -33.483 -15.526 1.00 30.83 380 PRO B O 1
ATOM 3492 N N . LYS B 1 30 ? 29.147 -33.567 -13.611 1.00 31.30 381 LYS B N 1
ATOM 3493 C CA . LYS B 1 30 ? 30.284 -34.209 -14.263 1.00 30.67 381 LYS B CA 1
ATOM 3494 C C . LYS B 1 30 ? 29.931 -35.607 -14.826 1.00 29.86 381 LYS B C 1
ATOM 3495 O O . LYS B 1 30 ? 30.441 -36.009 -15.870 1.00 29.73 381 LYS B O 1
ATOM 3501 N N . GLY B 1 31 ? 29.049 -36.338 -14.137 1.00 29.60 382 GLY B N 1
ATOM 3502 C CA . GLY B 1 31 ? 28.593 -37.658 -14.611 1.00 29.18 382 GLY B CA 1
ATOM 3503 C C . GLY B 1 31 ? 27.650 -37.582 -15.810 1.00 29.01 382 GLY B C 1
ATOM 3504 O O . GLY B 1 31 ? 27.695 -38.434 -16.721 1.00 28.81 382 GLY B O 1
ATOM 3505 N N . ALA B 1 32 ? 26.804 -36.545 -15.833 1.00 29.19 383 ALA B N 1
ATOM 3506 C CA . ALA B 1 32 ? 25.865 -36.356 -16.924 1.00 29.16 383 ALA B CA 1
ATOM 3507 C C . ALA B 1 32 ? 26.602 -35.989 -18.212 1.00 29.30 383 ALA B C 1
ATOM 3508 O O . ALA B 1 32 ? 26.151 -36.355 -19.322 1.00 29.23 383 ALA B O 1
ATOM 3510 N N . TYR B 1 33 ? 27.712 -35.264 -18.060 1.00 29.57 384 TYR B N 1
ATOM 3511 C CA . TYR B 1 33 ? 28.588 -34.958 -19.177 1.00 29.78 384 TYR B CA 1
ATOM 3512 C C . TYR B 1 33 ? 29.072 -36.252 -19.842 1.00 29.48 384 TYR B C 1
ATOM 3513 O O . TYR B 1 33 ? 29.055 -36.334 -21.071 1.00 30.25 384 TYR B O 1
ATOM 3522 N N . ILE B 1 34 ? 29.510 -37.239 -19.048 1.00 29.24 385 ILE B N 1
ATOM 3523 C CA . ILE B 1 34 ? 29.983 -38.524 -19.609 1.00 29.05 385 ILE B CA 1
ATOM 3524 C C . ILE B 1 34 ? 28.820 -39.271 -20.288 1.00 28.85 385 ILE B C 1
ATOM 3525 O O . ILE B 1 34 ? 28.973 -39.840 -21.387 1.00 28.88 385 ILE B O 1
ATOM 3530 N N . TYR B 1 35 ? 27.652 -39.228 -19.640 1.00 28.72 386 TYR B N 1
ATOM 3531 C CA . TYR B 1 35 ? 26.448 -39.867 -20.134 1.00 28.62 386 TYR B CA 1
ATOM 3532 C C . TYR B 1 35 ? 26.114 -39.277 -21.528 1.00 28.84 386 TYR B C 1
ATOM 3533 O O . TYR B 1 35 ? 25.940 -40.012 -22.514 1.00 28.89 386 TYR B O 1
ATOM 3542 N N . ASN B 1 36 ? 26.058 -37.955 -21.612 1.00 29.08 387 ASN B N 1
ATOM 3543 C CA . ASN B 1 36 ? 25.758 -37.304 -22.883 1.00 29.42 387 ASN B CA 1
ATOM 3544 C C . ASN B 1 36 ? 26.833 -37.447 -23.942 1.00 29.59 387 ASN B C 1
ATOM 3545 O O . ASN B 1 36 ? 26.516 -37.475 -25.121 1.00 29.85 387 ASN B O 1
ATOM 3550 N N . ALA B 1 37 ? 28.094 -37.545 -23.541 1.00 29.54 388 ALA B N 1
ATOM 3551 C CA . ALA B 1 37 ? 29.142 -37.683 -24.543 1.00 29.78 388 ALA B CA 1
ATOM 3552 C C . ALA B 1 37 ? 29.064 -39.075 -25.218 1.00 29.66 388 ALA B C 1
ATOM 3553 O O . ALA B 1 37 ? 29.347 -39.238 -26.416 1.00 29.95 388 ALA B O 1
ATOM 3555 N N . LEU B 1 38 ? 28.674 -40.065 -24.434 1.00 29.31 389 LEU B N 1
ATOM 3556 C CA . LEU B 1 38 ? 28.522 -41.404 -24.952 1.00 29.29 389 LEU B CA 1
ATOM 3557 C C . LEU B 1 38 ? 27.383 -41.456 -25.964 1.00 29.49 389 LEU B C 1
ATOM 3558 O O . LEU B 1 38 ? 27.502 -42.112 -26.999 1.00 29.74 389 LEU B O 1
ATOM 3563 N N . ILE B 1 39 ? 26.290 -40.749 -25.659 1.00 29.46 390 ILE B N 1
ATOM 3564 C CA . ILE B 1 39 ? 25.182 -40.654 -26.587 1.00 30.76 390 ILE B CA 1
ATOM 3565 C C . ILE B 1 39 ? 25.604 -39.911 -27.859 1.00 31.62 390 ILE B C 1
ATOM 3566 O O . ILE B 1 39 ? 25.365 -40.406 -28.951 1.00 32.20 390 ILE B O 1
ATOM 3571 N N . GLU B 1 40 ? 26.223 -38.735 -27.720 1.00 32.39 391 GLU B N 1
ATOM 3572 C CA . GLU B 1 40 ? 26.698 -37.995 -28.881 1.00 32.78 391 GLU B CA 1
ATOM 3573 C C . GLU B 1 40 ? 27.606 -38.875 -29.756 1.00 31.91 391 GLU B C 1
ATOM 3574 O O . GLU B 1 40 ? 27.530 -38.784 -30.999 1.00 31.54 391 GLU B O 1
ATOM 3580 N N . PHE B 1 41 ? 28.432 -39.719 -29.123 1.00 29.58 392 PHE B N 1
ATOM 3581 C CA . PHE B 1 41 ? 29.352 -40.592 -29.863 1.00 29.70 392 PHE B CA 1
ATOM 3582 C C . PHE B 1 41 ? 28.566 -41.573 -30.743 1.00 29.63 392 PHE B C 1
ATOM 3583 O O . PHE B 1 41 ? 28.758 -41.655 -31.971 1.00 29.66 392 PHE B O 1
ATOM 3591 N N . ILE B 1 42 ? 27.654 -42.288 -30.114 1.00 29.56 393 ILE B N 1
ATOM 3592 C CA . ILE B 1 42 ? 26.749 -43.128 -30.861 1.00 29.50 393 ILE B CA 1
ATOM 3593 C C . ILE B 1 42 ? 25.999 -42.388 -31.994 1.00 29.39 393 ILE B C 1
ATOM 3594 O O . ILE B 1 42 ? 26.026 -42.864 -33.149 1.00 29.43 393 ILE B O 1
ATOM 3599 N N . ARG B 1 43 ? 25.398 -41.220 -31.686 1.00 29.30 394 ARG B N 1
ATOM 3600 C CA . ARG B 1 43 ? 24.625 -40.452 -32.704 1.00 29.24 394 ARG B CA 1
ATOM 3601 C C . ARG B 1 43 ? 25.490 -40.088 -33.894 1.00 29.34 394 ARG B C 1
ATOM 3602 O O . ARG B 1 43 ? 25.008 -40.073 -35.045 1.00 29.36 394 ARG B O 1
ATOM 3610 N N . SER B 1 44 ? 26.768 -39.802 -33.627 1.00 29.45 395 SER B N 1
ATOM 3611 C CA . SER B 1 44 ? 27.615 -39.381 -34.711 1.00 29.59 395 SER B CA 1
ATOM 3612 C C . SER B 1 44 ? 27.895 -40.556 -35.675 1.00 30.23 395 SER B C 1
ATOM 3613 O O . SER B 1 44 ? 27.940 -40.360 -36.900 1.00 31.07 395 SER B O 1
ATOM 3616 N N . GLU B 1 45 ? 28.075 -41.759 -35.124 1.00 30.29 396 GLU B N 1
ATOM 3617 C CA . GLU B 1 45 ? 28.098 -42.978 -35.955 1.00 30.24 396 GLU B CA 1
ATOM 3618 C C . GLU B 1 45 ? 26.791 -43.262 -36.685 1.00 29.66 396 GLU B C 1
ATOM 3619 O O . GLU B 1 45 ? 26.823 -43.612 -37.854 1.00 30.22 396 GLU B O 1
ATOM 3625 N N . TYR B 1 46 ? 25.656 -43.114 -36.007 1.00 29.51 397 TYR B N 1
ATOM 3626 C CA . TYR B 1 46 ? 24.350 -43.271 -36.661 1.00 29.45 397 TYR B CA 1
ATOM 3627 C C . TYR B 1 46 ? 24.231 -42.438 -37.952 1.00 29.51 397 TYR B C 1
ATOM 3628 O O . TYR B 1 46 ? 23.653 -42.882 -38.950 1.00 29.86 397 TYR B O 1
ATOM 3637 N N . ARG B 1 47 ? 24.761 -41.222 -37.897 1.00 31.47 398 ARG B N 1
ATOM 3638 C CA . ARG B 1 47 ? 24.690 -40.283 -38.987 1.00 33.82 398 ARG B CA 1
ATOM 3639 C C . ARG B 1 47 ? 25.521 -40.711 -40.210 1.00 33.74 398 ARG B C 1
ATOM 3640 O O . ARG B 1 47 ? 25.270 -40.218 -41.298 1.00 34.38 398 ARG B O 1
ATOM 3648 N N . LYS B 1 48 ? 26.508 -41.595 -40.037 1.00 32.22 399 LYS B N 1
ATOM 3649 C CA . LYS B 1 48 ? 27.268 -42.114 -41.176 1.00 32.47 399 LYS B CA 1
ATOM 3650 C C . LYS B 1 48 ? 26.774 -43.495 -41.594 1.00 31.06 399 LYS B C 1
ATOM 3651 O O . LYS B 1 48 ? 27.317 -44.073 -42.525 1.00 30.28 399 LYS B O 1
ATOM 3657 N N . ARG B 1 49 ? 25.797 -44.048 -40.881 1.00 29.94 400 ARG B N 1
ATOM 3658 C CA . ARG B 1 49 ? 25.404 -45.437 -41.142 1.00 29.96 400 ARG B CA 1
ATOM 3659 C C . ARG B 1 49 ? 23.917 -45.646 -41.439 1.00 29.89 400 ARG B C 1
ATOM 3660 O O . ARG B 1 49 ? 23.454 -46.766 -41.417 1.00 29.89 400 ARG B O 1
ATOM 3668 N N . GLY B 1 50 ? 23.166 -44.579 -41.675 1.00 29.84 401 GLY B N 1
ATOM 3669 C CA . GLY B 1 50 ? 21.748 -44.723 -42.042 1.00 29.93 401 GLY B CA 1
ATOM 3670 C C . GLY B 1 50 ? 20.877 -45.180 -40.878 1.00 30.70 401 GLY B C 1
ATOM 3671 O O . GLY B 1 50 ? 19.891 -45.913 -41.075 1.00 31.79 401 GLY B O 1
ATOM 3672 N N . PHE B 1 51 ? 21.247 -44.802 -39.656 1.00 29.54 402 PHE B N 1
ATOM 3673 C CA . PHE B 1 51 ? 20.341 -45.029 -38.523 1.00 29.41 402 PHE B CA 1
ATOM 3674 C C . PHE B 1 51 ? 19.622 -43.728 -38.212 1.00 29.74 402 PHE B C 1
ATOM 3675 O O . PHE B 1 51 ? 20.217 -42.662 -38.209 1.00 30.74 402 PHE B O 1
ATOM 3683 N N . GLN B 1 52 ? 18.348 -43.807 -37.924 1.00 29.98 403 GLN B N 1
ATOM 3684 C CA . GLN B 1 52 ? 17.529 -42.606 -37.759 1.00 29.62 403 GLN B CA 1
ATOM 3685 C C . GLN B 1 52 ? 16.938 -42.631 -36.362 1.00 29.37 403 GLN B C 1
ATOM 3686 O O . GLN B 1 52 ? 16.201 -43.551 -36.032 1.00 29.15 403 GLN B O 1
ATOM 3692 N N . GLU B 1 53 ? 17.244 -41.633 -35.543 1.00 29.50 404 GLU B N 1
ATOM 3693 C CA . GLU B 1 53 ? 16.705 -41.624 -34.168 1.00 29.62 404 GLU B CA 1
ATOM 3694 C C . GLU B 1 53 ? 15.194 -41.329 -34.103 1.00 29.02 404 GLU B C 1
ATOM 3695 O O . GLU B 1 53 ? 14.706 -40.513 -34.846 1.00 29.06 404 GLU B O 1
ATOM 3701 N N . VAL B 1 54 ? 14.482 -41.977 -33.188 1.00 29.34 405 VAL B N 1
ATOM 3702 C CA . VAL B 1 54 ? 13.058 -41.720 -32.931 1.00 29.05 405 VAL B CA 1
ATOM 3703 C C . VAL B 1 54 ? 12.820 -41.507 -31.444 1.00 29.64 405 VAL B C 1
ATOM 3704 O O . VAL B 1 54 ? 13.697 -41.804 -30.612 1.00 29.21 405 VAL B O 1
ATOM 3708 N N . VAL B 1 55 ? 11.630 -41.000 -31.096 1.00 29.58 406 VAL B N 1
ATOM 3709 C CA . VAL B 1 55 ? 11.265 -40.854 -29.690 1.00 29.43 406 VAL B CA 1
ATOM 3710 C C . VAL B 1 55 ? 9.934 -41.557 -29.490 1.00 30.60 406 VAL B C 1
ATOM 3711 O O . VAL B 1 55 ? 9.006 -41.374 -30.277 1.00 31.13 406 VAL B O 1
ATOM 3715 N N . THR B 1 56 ? 9.852 -42.384 -28.453 1.00 30.37 407 THR B N 1
ATOM 3716 C CA . THR B 1 56 ? 8.676 -43.206 -28.229 1.00 30.81 407 THR B CA 1
ATOM 3717 C C . THR B 1 56 ? 8.150 -43.004 -26.820 1.00 31.40 407 THR B C 1
ATOM 3718 O O . THR B 1 56 ? 8.799 -42.343 -26.016 1.00 29.91 407 THR B O 1
ATOM 3722 N N . PRO B 1 57 ? 6.935 -43.510 -26.548 1.00 32.04 408 PRO B N 1
ATOM 3723 C CA . PRO B 1 57 ? 6.337 -43.429 -25.214 1.00 33.00 408 PRO B CA 1
ATOM 3724 C C . PRO B 1 57 ? 7.105 -44.314 -24.253 1.00 33.43 408 PRO B C 1
ATOM 3725 O O . PRO B 1 57 ? 7.823 -45.219 -24.687 1.00 32.93 408 PRO B O 1
ATOM 3729 N N . ASN B 1 58 ? 6.963 -44.037 -22.961 1.00 34.50 409 ASN B N 1
ATOM 3730 C CA . ASN B 1 58 ? 7.478 -44.945 -21.935 1.00 35.77 409 ASN B CA 1
ATOM 3731 C C . ASN B 1 58 ? 6.407 -45.903 -21.393 1.00 36.60 409 ASN B C 1
ATOM 3732 O O . ASN B 1 58 ? 6.716 -46.973 -20.880 1.00 36.18 409 ASN B O 1
ATOM 3737 N N . ILE B 1 59 ? 5.147 -45.504 -21.526 1.00 37.38 410 ILE B N 1
ATOM 3738 C CA . ILE B 1 59 ? 4.051 -46.244 -20.921 1.00 38.62 410 ILE B CA 1
ATOM 3739 C C . ILE B 1 59 ? 3.058 -46.714 -21.970 1.00 38.34 410 ILE B C 1
ATOM 3740 O O . ILE B 1 59 ? 2.624 -45.920 -22.807 1.00 38.13 410 ILE B O 1
ATOM 3745 N N . PHE B 1 60 ? 2.759 -48.014 -21.937 1.00 37.81 411 PHE B N 1
ATOM 3746 C CA . PHE B 1 60 ? 1.854 -48.660 -22.884 1.00 38.60 411 PHE B CA 1
ATOM 3747 C C . PHE B 1 60 ? 0.826 -49.594 -22.249 1.00 39.58 411 PHE B C 1
ATOM 3748 O O . PHE B 1 60 ? 1.111 -50.277 -21.253 1.00 39.27 411 PHE B O 1
ATOM 3756 N N . ASN B 1 61 ? -0.349 -49.653 -22.883 1.00 40.32 412 ASN B N 1
ATOM 3757 C CA . ASN B 1 61 ? -1.445 -50.543 -22.484 1.00 40.61 412 ASN B CA 1
ATOM 3758 C C . ASN B 1 61 ? -0.943 -51.972 -22.512 1.00 41.19 412 ASN B C 1
ATOM 3759 O O . ASN B 1 61 ? -0.132 -52.345 -23.376 1.00 40.49 412 ASN B O 1
ATOM 3764 N N . SER B 1 62 ? -1.406 -52.776 -21.561 1.00 42.05 413 SER B N 1
ATOM 3765 C CA . SER B 1 62 ? -0.976 -54.163 -21.489 1.00 43.14 413 SER B CA 1
ATOM 3766 C C . SER B 1 62 ? -1.253 -54.877 -22.813 1.00 43.84 413 SER B C 1
ATOM 3767 O O . SER B 1 62 ? -0.568 -55.835 -23.183 1.00 44.08 413 SER B O 1
ATOM 3770 N N . ARG B 1 63 ? -2.251 -54.424 -23.548 1.00 44.94 414 ARG B N 1
ATOM 3771 C CA . ARG B 1 63 ? -2.558 -55.154 -24.775 1.00 47.88 414 ARG B CA 1
ATOM 3772 C C . ARG B 1 63 ? -1.377 -55.236 -25.788 1.00 45.87 414 ARG B C 1
ATOM 3773 O O . ARG B 1 63 ? -1.195 -56.254 -26.473 1.00 47.15 414 ARG B O 1
ATOM 3781 N N . LEU B 1 64 ? -0.558 -54.182 -25.815 1.00 43.29 415 LEU B N 1
ATOM 3782 C CA . LEU B 1 64 ? 0.665 -54.134 -26.627 1.00 42.06 415 LEU B CA 1
ATOM 3783 C C . LEU B 1 64 ? 1.574 -55.267 -26.240 1.00 40.40 415 LEU B C 1
ATOM 3784 O O . LEU B 1 64 ? 2.073 -55.964 -27.110 1.00 40.40 415 LEU B O 1
ATOM 3789 N N . TRP B 1 65 ? 1.791 -55.433 -24.936 1.00 39.35 416 TRP B N 1
ATOM 3790 C CA . TRP B 1 65 ? 2.672 -56.479 -24.443 1.00 41.40 416 TRP B CA 1
ATOM 3791 C C . TRP B 1 65 ? 2.111 -57.826 -24.708 1.00 43.06 416 TRP B C 1
ATOM 3792 O O . TRP B 1 65 ? 2.878 -58.759 -24.947 1.00 44.87 416 TRP B O 1
ATOM 3803 N N . MET B 1 66 ? 0.782 -57.951 -24.688 1.00 43.95 417 MET B N 1
ATOM 3804 C CA . MET B 1 66 ? 0.144 -59.206 -25.089 1.00 46.83 417 MET B CA 1
ATOM 3805 C C . MET B 1 66 ? 0.467 -59.467 -26.558 1.00 45.91 417 MET B C 1
ATOM 3806 O O . MET B 1 66 ? 1.011 -60.524 -26.886 1.00 44.49 417 MET B O 1
ATOM 3811 N N . THR B 1 67 ? 0.200 -58.486 -27.426 1.00 45.24 418 THR B N 1
ATOM 3812 C CA . THR B 1 67 ? 0.477 -58.642 -28.861 1.00 45.46 418 THR B CA 1
ATOM 3813 C C . THR B 1 67 ? 1.926 -59.088 -29.124 1.00 46.18 418 THR B C 1
ATOM 3814 O O . THR B 1 67 ? 2.166 -60.023 -29.887 1.00 47.44 418 THR B O 1
ATOM 3818 N N . SER B 1 68 ? 2.882 -58.448 -28.465 1.00 45.97 419 SER B N 1
ATOM 3819 C CA . SER B 1 68 ? 4.295 -58.754 -28.684 1.00 46.09 419 SER B CA 1
ATOM 3820 C C . SER B 1 68 ? 4.785 -60.027 -27.984 1.00 47.68 419 SER B C 1
ATOM 3821 O O . SER B 1 68 ? 5.909 -60.494 -28.232 1.00 48.04 419 SER B O 1
ATOM 3824 N N . GLY B 1 69 ? 3.959 -60.584 -27.105 1.00 48.06 420 GLY B N 1
ATOM 3825 C CA . GLY B 1 69 ? 4.342 -61.777 -26.381 1.00 49.57 420 GLY B CA 1
ATOM 3826 C C . GLY B 1 69 ? 5.256 -61.478 -25.213 1.00 50.30 420 GLY B C 1
ATOM 3827 O O . GLY B 1 69 ? 5.811 -62.390 -24.634 1.00 52.16 420 GLY B O 1
ATOM 3828 N N . HIS B 1 70 ? 5.406 -60.199 -24.869 1.00 50.64 421 HIS B N 1
ATOM 3829 C CA . HIS B 1 70 ? 6.162 -59.773 -23.689 1.00 51.54 421 HIS B CA 1
ATOM 3830 C C . HIS B 1 70 ? 5.420 -60.121 -22.422 1.00 53.25 421 HIS B C 1
ATOM 3831 O O . HIS B 1 70 ? 6.011 -60.561 -21.426 1.00 51.66 421 HIS B O 1
ATOM 3838 N N . TRP B 1 71 ? 4.108 -59.911 -22.453 1.00 54.94 422 TRP B N 1
ATOM 3839 C CA . TRP B 1 71 ? 3.239 -60.213 -21.328 1.00 58.07 422 TRP B CA 1
ATOM 3840 C C . TRP B 1 71 ? 3.329 -61.644 -20.886 1.00 59.30 422 TRP B C 1
ATOM 3841 O O . TRP B 1 71 ? 3.354 -61.938 -19.692 1.00 60.74 422 TRP B O 1
ATOM 3852 N N . GLN B 1 72 ? 3.372 -62.547 -21.855 1.00 60.03 423 GLN B N 1
ATOM 3853 C CA . GLN B 1 72 ? 3.447 -63.965 -21.581 1.00 61.95 423 GLN B CA 1
ATOM 3854 C C . GLN B 1 72 ? 4.822 -64.412 -21.067 1.00 63.34 423 GLN B C 1
ATOM 3855 O O . GLN B 1 72 ? 4.901 -65.239 -20.156 1.00 63.22 423 GLN B O 1
ATOM 3861 N N . HIS B 1 73 ? 5.893 -63.846 -21.637 1.00 64.48 424 HIS B N 1
ATOM 3862 C CA . HIS B 1 73 ? 7.258 -64.361 -21.458 1.00 62.20 424 HIS B CA 1
ATOM 3863 C C . HIS B 1 73 ? 8.102 -63.526 -20.550 1.00 61.45 424 HIS B C 1
ATOM 3864 O O . HIS B 1 73 ? 9.192 -63.949 -20.147 1.00 60.29 424 HIS B O 1
ATOM 3871 N N . TYR B 1 74 ? 7.626 -62.327 -20.235 1.00 61.04 425 TYR B N 1
ATOM 3872 C CA . TYR B 1 74 ? 8.481 -61.300 -19.644 1.00 62.20 425 TYR B CA 1
ATOM 3873 C C . TYR B 1 74 ? 7.786 -60.510 -18.523 1.00 60.47 425 TYR B C 1
ATOM 3874 O O . TYR B 1 74 ? 8.359 -59.549 -17.991 1.00 58.53 425 TYR B O 1
ATOM 3883 N N . SER B 1 75 ? 6.568 -60.924 -18.170 1.00 61.46 426 SER B N 1
ATOM 3884 C CA . SER B 1 75 ? 5.749 -60.260 -17.135 1.00 63.51 426 SER B CA 1
ATOM 3885 C C . SER B 1 75 ? 6.403 -60.199 -15.748 1.00 63.63 426 SER B C 1
ATOM 3886 O O . SER B 1 75 ? 6.164 -59.255 -14.997 1.00 63.30 426 SER B O 1
ATOM 3889 N N . GLU B 1 76 ? 7.219 -61.202 -15.417 1.00 66.72 427 GLU B N 1
ATOM 3890 C CA . GLU B 1 76 ? 7.998 -61.196 -14.163 1.00 70.11 427 GLU B CA 1
ATOM 3891 C C . GLU B 1 76 ? 8.767 -59.867 -14.015 1.00 67.80 427 GLU B C 1
ATOM 3892 O O . GLU B 1 76 ? 8.848 -59.288 -12.933 1.00 67.31 427 GLU B O 1
ATOM 3898 N N . ASN B 1 77 ? 9.278 -59.373 -15.136 1.00 65.27 428 ASN B N 1
ATOM 3899 C CA . ASN B 1 77 ? 10.192 -58.250 -15.145 1.00 63.03 428 ASN B CA 1
ATOM 3900 C C . ASN B 1 77 ? 9.624 -56.862 -15.437 1.00 56.83 428 ASN B C 1
ATOM 3901 O O . ASN B 1 77 ? 10.392 -55.976 -15.749 1.00 56.25 428 ASN B O 1
ATOM 3906 N N . MET B 1 78 ? 8.315 -56.648 -15.323 1.00 52.70 429 MET B N 1
ATOM 3907 C CA . MET B 1 78 ? 7.753 -55.326 -15.666 1.00 50.11 429 MET B CA 1
ATOM 3908 C C . MET B 1 78 ? 7.017 -54.622 -14.544 1.00 48.66 429 MET B C 1
ATOM 3909 O O . MET B 1 78 ? 6.377 -55.260 -13.724 1.00 47.76 429 MET B O 1
ATOM 3914 N N . PHE B 1 79 ? 7.083 -53.292 -14.550 1.00 47.99 430 PHE B N 1
ATOM 3915 C CA . PHE B 1 79 ? 6.329 -52.467 -13.618 1.00 49.29 430 PHE B CA 1
ATOM 3916 C C . PHE B 1 79 ? 4.949 -52.121 -14.191 1.00 49.95 430 PHE B C 1
ATOM 3917 O O . PHE B 1 79 ? 4.824 -51.265 -15.080 1.00 52.89 430 PHE B O 1
ATOM 3925 N N . SER B 1 80 ? 3.916 -52.779 -13.689 1.00 50.11 431 SER B N 1
ATOM 3926 C CA . SER B 1 80 ? 2.530 -52.511 -14.129 1.00 50.01 431 SER B CA 1
ATOM 3927 C C . SER B 1 80 ? 1.676 -51.748 -13.104 1.00 51.07 431 SER B C 1
ATOM 3928 O O . SER B 1 80 ? 1.849 -51.906 -11.902 1.00 52.14 431 SER B O 1
ATOM 3931 N N . PHE B 1 81 ? 0.766 -50.913 -13.594 1.00 51.94 432 PHE B N 1
ATOM 3932 C CA . PHE B 1 81 ? -0.208 -50.192 -12.758 1.00 51.84 432 PHE B CA 1
ATOM 3933 C C . PHE B 1 81 ? -1.482 -49.995 -13.586 1.00 53.26 432 PHE B C 1
ATOM 3934 O O . PHE B 1 81 ? -1.492 -50.332 -14.777 1.00 53.97 432 PHE B O 1
ATOM 3942 N N . GLU B 1 82 ? -2.538 -49.452 -12.977 1.00 53.10 433 GLU B N 1
ATOM 3943 C CA . GLU B 1 82 ? -3.836 -49.269 -13.659 1.00 54.70 433 GLU B CA 1
ATOM 3944 C C . GLU B 1 82 ? -4.196 -47.820 -13.931 1.00 52.89 433 GLU B C 1
ATOM 3945 O O . GLU B 1 82 ? -3.862 -46.949 -13.139 1.00 53.75 433 GLU B O 1
ATOM 3951 N N . VAL B 1 83 ? -4.874 -47.569 -15.052 1.00 51.15 434 VAL B N 1
ATOM 3952 C CA . VAL B 1 83 ? -5.307 -46.215 -15.432 1.00 51.97 434 VAL B CA 1
ATOM 3953 C C . VAL B 1 83 ? -6.709 -46.209 -16.060 1.00 51.95 434 VAL B C 1
ATOM 3954 O O . VAL B 1 83 ? -6.920 -46.742 -17.164 1.00 51.28 434 VAL B O 1
ATOM 3958 N N . GLU B 1 84 ? -7.662 -45.574 -15.384 1.00 53.40 435 GLU B N 1
ATOM 3959 C CA . GLU B 1 84 ? -9.069 -45.660 -15.813 1.00 55.01 435 GLU B CA 1
ATOM 3960 C C . GLU B 1 84 ? -9.443 -47.129 -16.141 1.00 56.33 435 GLU B C 1
ATOM 3961 O O . GLU B 1 84 ? -9.884 -47.456 -17.250 1.00 54.82 435 GLU B O 1
ATOM 3967 N N . LYS B 1 85 ? -9.223 -48.006 -15.155 1.00 59.79 436 LYS B N 1
ATOM 3968 C CA . LYS B 1 85 ? -9.604 -49.437 -15.218 1.00 63.00 436 LYS B CA 1
ATOM 3969 C C . LYS B 1 85 ? -8.942 -50.258 -16.348 1.00 62.06 436 LYS B C 1
ATOM 3970 O O . LYS B 1 85 ? -9.429 -51.328 -16.712 1.00 60.85 436 LYS B O 1
ATOM 3976 N N . GLU B 1 86 ? -7.826 -49.761 -16.882 1.00 62.72 437 GLU B N 1
ATOM 3977 C CA . GLU B 1 86 ? -7.023 -50.541 -17.836 1.00 62.24 437 GLU B CA 1
ATOM 3978 C C . GLU B 1 86 ? -5.574 -50.721 -17.394 1.00 59.53 437 GLU B C 1
ATOM 3979 O O . GLU B 1 86 ? -4.977 -49.815 -16.819 1.00 58.36 437 GLU B O 1
ATOM 3985 N N . LEU B 1 87 ? -5.022 -51.907 -17.631 1.00 56.99 438 LEU B N 1
ATOM 3986 C CA . LEU B 1 87 ? -3.674 -52.191 -17.165 1.00 55.49 438 LEU B CA 1
ATOM 3987 C C . LEU B 1 87 ? -2.610 -51.583 -18.107 1.00 53.09 438 LEU B C 1
ATOM 3988 O O . LEU B 1 87 ? -2.680 -51.726 -19.340 1.00 49.88 438 LEU B O 1
ATOM 3993 N N . PHE B 1 88 ? -1.647 -50.882 -17.504 1.00 51.01 439 PHE B N 1
ATOM 3994 C CA . PHE B 1 88 ? -0.539 -50.263 -18.223 1.00 49.15 439 PHE B CA 1
ATOM 3995 C C . PHE B 1 88 ? 0.774 -50.732 -17.618 1.00 48.38 439 PHE B C 1
ATOM 3996 O O . PHE B 1 88 ? 0.813 -51.185 -16.473 1.00 48.74 439 PHE B O 1
ATOM 4004 N N . ALA B 1 89 ? 1.850 -50.606 -18.390 1.00 46.34 440 ALA B N 1
ATOM 4005 C CA . ALA B 1 89 ? 3.159 -50.995 -17.940 1.00 43.91 440 ALA B CA 1
ATOM 4006 C C . ALA B 1 89 ? 4.236 -50.164 -18.626 1.00 43.49 440 ALA B C 1
ATOM 4007 O O . ALA B 1 89 ? 4.158 -49.880 -19.819 1.00 42.46 440 ALA B O 1
ATOM 4009 N N . LEU B 1 90 ? 5.233 -49.789 -17.828 1.00 41.90 441 LEU B N 1
ATOM 4010 C CA . LEU B 1 90 ? 6.465 -49.189 -18.257 1.00 39.79 441 LEU B CA 1
ATOM 4011 C C . LEU B 1 90 ? 7.196 -50.141 -19.206 1.00 39.01 441 LEU B C 1
ATOM 4012 O O . LEU B 1 90 ? 7.316 -51.342 -18.927 1.00 38.66 441 LEU B O 1
ATOM 4017 N N . LYS B 1 91 ? 7.664 -49.599 -20.331 1.00 36.80 442 LYS B N 1
ATOM 4018 C CA . LYS B 1 91 ? 8.395 -50.381 -21.316 1.00 36.56 442 LYS B CA 1
ATOM 4019 C C . LYS B 1 91 ? 9.731 -50.904 -20.784 1.00 36.00 442 LYS B C 1
ATOM 4020 O O . LYS B 1 91 ? 10.515 -50.145 -20.228 1.00 35.72 442 LYS B O 1
ATOM 4026 N N . PRO B 1 92 ? 9.983 -52.205 -20.964 1.00 35.83 443 PRO B N 1
ATOM 4027 C CA . PRO B 1 92 ? 11.294 -52.836 -20.698 1.00 35.48 443 PRO B CA 1
ATOM 4028 C C . PRO B 1 92 ? 12.172 -52.926 -21.947 1.00 34.93 443 PRO B C 1
ATOM 4029 O O . PRO B 1 92 ? 13.358 -53.221 -21.849 1.00 35.37 443 PRO B O 1
ATOM 4033 N N . MET B 1 93 ? 11.574 -52.696 -23.111 1.00 34.57 444 MET B N 1
ATOM 4034 C CA . MET B 1 93 ? 12.241 -52.792 -24.408 1.00 33.94 444 MET B CA 1
ATOM 4035 C C . MET B 1 93 ? 11.500 -51.835 -25.311 1.00 33.63 444 MET B C 1
ATOM 4036 O O . MET B 1 93 ? 10.318 -51.538 -25.053 1.00 32.92 444 MET B O 1
ATOM 4041 N N . ASN B 1 94 ? 12.187 -51.367 -26.357 1.00 32.64 445 ASN B N 1
ATOM 4042 C CA . ASN B 1 94 ? 11.666 -50.382 -27.307 1.00 32.32 445 ASN B CA 1
ATOM 4043 C C . ASN B 1 94 ? 10.992 -51.000 -28.523 1.00 32.61 445 ASN B C 1
ATOM 4044 O O . ASN B 1 94 ? 10.288 -50.289 -29.265 1.00 32.34 445 ASN B O 1
ATOM 4049 N N . CYS B 1 95 ? 11.199 -52.313 -28.733 1.00 32.88 446 CYS B N 1
ATOM 4050 C CA . CYS B 1 95 ? 10.794 -52.967 -30.001 1.00 33.03 446 CYS B CA 1
ATOM 4051 C C . CYS B 1 95 ? 9.322 -52.798 -30.320 1.00 33.01 446 CYS B C 1
ATOM 4052 O O . CYS B 1 95 ? 8.989 -52.436 -31.455 1.00 33.17 446 CYS B O 1
ATOM 4055 N N . PRO B 1 96 ? 8.433 -53.121 -29.348 1.00 33.39 447 PRO B N 1
ATOM 4056 C CA . PRO B 1 96 ? 7.010 -53.112 -29.670 1.00 33.31 447 PRO B CA 1
ATOM 4057 C C . PRO B 1 96 ? 6.591 -51.720 -30.109 1.00 33.47 447 PRO B C 1
ATOM 4058 O O . PRO B 1 96 ? 5.839 -51.591 -31.062 1.00 33.94 447 PRO B O 1
ATOM 4062 N N . GLY B 1 97 ? 7.139 -50.688 -29.485 1.00 33.17 448 GLY B N 1
ATOM 4063 C CA . GLY B 1 97 ? 6.847 -49.332 -29.931 1.00 33.43 448 GLY B CA 1
ATOM 4064 C C . GLY B 1 97 ? 7.274 -49.169 -31.375 1.00 33.64 448 GLY B C 1
ATOM 4065 O O . GLY B 1 97 ? 6.502 -48.683 -32.206 1.00 34.09 448 GLY B O 1
ATOM 4066 N N . HIS B 1 98 ? 8.493 -49.619 -31.684 1.00 33.32 449 HIS B N 1
ATOM 4067 C CA . HIS B 1 98 ? 9.037 -49.505 -33.030 1.00 33.11 449 HIS B CA 1
ATOM 4068 C C . HIS B 1 98 ? 8.222 -50.223 -34.053 1.00 33.22 449 HIS B C 1
ATOM 4069 O O . HIS B 1 98 ? 8.060 -49.725 -35.162 1.00 33.74 449 HIS B O 1
ATOM 4076 N N . CYS B 1 99 ? 7.660 -51.376 -33.682 1.00 33.30 450 CYS B N 1
ATOM 4077 C CA . CYS B 1 99 ? 6.751 -52.120 -34.568 1.00 32.81 450 CYS B CA 1
ATOM 4078 C C . CYS B 1 99 ? 5.506 -51.305 -34.933 1.00 32.80 450 CYS B C 1
ATOM 4079 O O . CYS B 1 99 ? 5.092 -51.271 -36.088 1.00 32.25 450 CYS B O 1
ATOM 4082 N N . LEU B 1 100 ? 4.914 -50.647 -33.946 1.00 33.09 451 LEU B N 1
ATOM 4083 C CA . LEU B 1 100 ? 3.807 -49.698 -34.216 1.00 33.26 451 LEU B CA 1
ATOM 4084 C C . LEU B 1 100 ? 4.238 -48.595 -35.182 1.00 33.06 451 LEU B C 1
ATOM 4085 O O . LEU B 1 100 ? 3.425 -48.076 -35.967 1.00 33.39 451 LEU B O 1
ATOM 4090 N N . MET B 1 101 ? 5.515 -48.235 -35.116 1.00 31.96 452 MET B N 1
ATOM 4091 C CA . MET B 1 101 ? 6.006 -47.173 -35.952 1.00 32.29 452 MET B CA 1
ATOM 4092 C C . MET B 1 101 ? 6.157 -47.683 -37.376 1.00 31.88 452 MET B C 1
ATOM 4093 O O . MET B 1 101 ? 5.751 -46.997 -38.315 1.00 31.05 452 MET B O 1
ATOM 4098 N N . PHE B 1 102 ? 6.692 -48.897 -37.535 1.00 31.43 453 PHE B N 1
ATOM 4099 C CA . PHE B 1 102 ? 6.808 -49.480 -38.871 1.00 32.22 453 PHE B CA 1
ATOM 4100 C C . PHE B 1 102 ? 5.440 -49.603 -39.510 1.00 33.08 453 PHE B C 1
ATOM 4101 O O . PHE B 1 102 ? 5.250 -49.296 -40.706 1.00 32.66 453 PHE B O 1
ATOM 4109 N N . ASP B 1 103 ? 4.479 -49.991 -38.679 1.00 34.29 454 ASP B N 1
ATOM 4110 C CA . ASP B 1 103 ? 3.121 -50.313 -39.108 1.00 35.66 454 ASP B CA 1
ATOM 4111 C C . ASP B 1 103 ? 2.187 -49.092 -39.260 1.00 36.43 454 ASP B C 1
ATOM 4112 O O . ASP B 1 103 ? 1.054 -49.220 -39.718 1.00 36.79 454 ASP B O 1
ATOM 4117 N N . HIS B 1 104 ? 2.672 -47.914 -38.890 1.00 37.12 455 HIS B N 1
ATOM 4118 C CA . HIS B 1 104 ? 1.856 -46.694 -38.892 1.00 37.89 455 HIS B CA 1
ATOM 4119 C C . HIS B 1 104 ? 1.278 -46.303 -40.252 1.00 38.30 455 HIS B C 1
ATOM 4120 O O . HIS B 1 104 ? 0.132 -45.819 -40.334 1.00 37.94 455 HIS B O 1
ATOM 4127 N N . ARG B 1 105 ? 2.048 -46.534 -41.319 1.00 37.85 456 ARG B N 1
ATOM 4128 C CA . ARG B 1 105 ? 1.606 -46.278 -42.705 1.00 38.89 456 ARG B CA 1
ATOM 4129 C C . ARG B 1 105 ? 2.149 -47.367 -43.645 1.00 38.39 456 ARG B C 1
ATOM 4130 O O . ARG B 1 105 ? 3.069 -48.078 -43.283 1.00 37.48 456 ARG B O 1
ATOM 4138 N N . PRO B 1 106 ? 1.590 -47.502 -44.860 1.00 38.84 457 PRO B N 1
ATOM 4139 C CA . PRO B 1 106 ? 2.148 -48.566 -45.711 1.00 38.34 457 PRO B CA 1
ATOM 4140 C C . PRO B 1 106 ? 3.626 -48.329 -46.028 1.00 37.18 457 PRO B C 1
ATOM 4141 O O . PRO B 1 106 ? 4.011 -47.207 -46.282 1.00 36.62 457 PRO B O 1
ATOM 4145 N N . ARG B 1 107 ? 4.432 -49.386 -45.989 1.00 36.93 458 ARG B N 1
ATOM 4146 C CA . ARG B 1 107 ? 5.867 -49.328 -46.312 1.00 36.88 458 ARG B CA 1
ATOM 4147 C C . ARG B 1 107 ? 6.225 -49.927 -47.677 1.00 37.47 458 ARG B C 1
ATOM 4148 O O . ARG B 1 107 ? 5.611 -50.895 -48.122 1.00 37.41 458 ARG B O 1
ATOM 4156 N N . SER B 1 108 ? 7.243 -49.361 -48.324 1.00 38.47 459 SER B N 1
ATOM 4157 C CA . SER B 1 108 ? 7.731 -49.860 -49.617 1.00 39.60 459 SER B CA 1
ATOM 4158 C C . SER B 1 108 ? 9.100 -50.555 -49.441 1.00 40.00 459 SER B C 1
ATOM 4159 O O . SER B 1 108 ? 9.849 -50.192 -48.544 1.00 39.11 459 SER B O 1
ATOM 4162 N N . TRP B 1 109 ? 9.433 -51.515 -50.305 1.00 41.35 460 TRP B N 1
ATOM 4163 C CA . TRP B 1 109 ? 10.757 -52.163 -50.276 1.00 42.43 460 TRP B CA 1
ATOM 4164 C C . TRP B 1 109 ? 11.846 -51.120 -50.376 1.00 42.25 460 TRP B C 1
ATOM 4165 O O . TRP B 1 109 ? 12.954 -51.324 -49.884 1.00 41.28 460 TRP B O 1
ATOM 4176 N N . ARG B 1 110 ? 11.534 -50.004 -51.033 1.00 42.38 461 ARG B N 1
ATOM 4177 C CA . ARG B 1 110 ? 12.493 -48.916 -51.275 1.00 42.95 461 ARG B CA 1
ATOM 4178 C C . ARG B 1 110 ? 13.013 -48.231 -50.003 1.00 40.98 461 ARG B C 1
ATOM 4179 O O . ARG B 1 110 ? 14.044 -47.564 -50.033 1.00 39.73 461 ARG B O 1
ATOM 4187 N N . GLU B 1 111 ? 12.289 -48.379 -48.902 1.00 39.77 462 GLU B N 1
ATOM 4188 C CA . GLU B 1 111 ? 12.711 -47.837 -47.614 1.00 38.63 462 GLU B CA 1
ATOM 4189 C C . GLU B 1 111 ? 13.647 -48.795 -46.892 1.00 37.97 462 GLU B C 1
ATOM 4190 O O . GLU B 1 111 ? 14.182 -48.465 -45.850 1.00 38.33 462 GLU B O 1
ATOM 4196 N N . LEU B 1 112 ? 13.853 -49.988 -47.431 1.00 38.03 463 LEU B N 1
ATOM 4197 C CA . LEU B 1 112 ? 14.577 -51.005 -46.658 1.00 36.45 463 LEU B CA 1
AT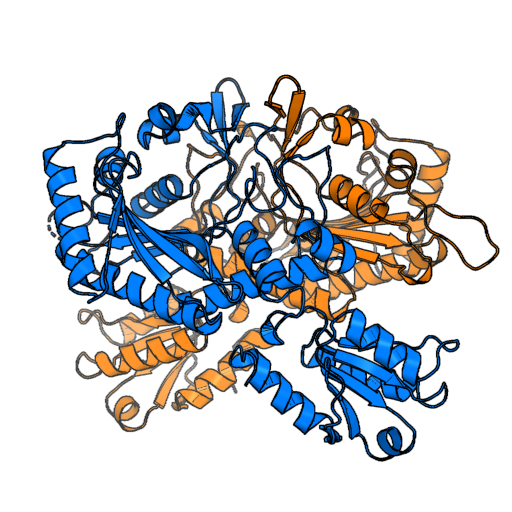OM 4198 C C . LEU B 1 112 ? 16.068 -50.996 -46.997 1.00 35.83 463 LEU B C 1
ATOM 4199 O O . LEU B 1 112 ? 16.413 -50.771 -48.173 1.00 37.27 463 LEU B O 1
ATOM 4204 N N . PRO B 1 113 ? 16.951 -51.208 -45.987 1.00 34.27 464 PRO B N 1
ATOM 4205 C CA . PRO B 1 113 ? 16.632 -51.357 -44.545 1.00 33.24 464 PRO B CA 1
ATOM 4206 C C . PRO B 1 113 ? 16.257 -50.029 -43.876 1.00 33.01 464 PRO B C 1
ATOM 4207 O O . PRO B 1 113 ? 16.876 -49.009 -44.173 1.00 33.08 464 PRO B O 1
ATOM 4211 N N . LEU B 1 114 ? 15.240 -50.065 -43.008 1.00 31.97 465 LEU B N 1
ATOM 4212 C CA . LEU B 1 114 ? 14.799 -48.940 -42.169 1.00 31.20 465 LEU B CA 1
ATOM 4213 C C . LEU B 1 114 ? 15.396 -49.191 -40.797 1.00 30.27 465 LEU B C 1
ATOM 4214 O O . LEU B 1 114 ? 15.084 -50.203 -40.158 1.00 30.25 465 LEU B O 1
ATOM 4219 N N . ARG B 1 115 ? 16.234 -48.271 -40.328 1.00 30.12 466 ARG B N 1
ATOM 4220 C CA . ARG B 1 115 ? 16.965 -48.501 -39.093 1.00 30.00 466 ARG B CA 1
ATOM 4221 C C . ARG B 1 115 ? 16.525 -47.478 -38.055 1.00 29.87 466 ARG B C 1
ATOM 4222 O O . ARG B 1 115 ? 16.884 -46.290 -38.147 1.00 29.83 466 ARG B O 1
ATOM 4230 N N . LEU B 1 116 ? 15.725 -47.928 -37.082 1.00 29.85 467 LEU B N 1
ATOM 4231 C CA . LEU B 1 116 ? 15.158 -46.997 -36.089 1.00 29.78 467 LEU B CA 1
ATOM 4232 C C . LEU B 1 116 ? 15.885 -47.051 -34.749 1.00 29.69 467 LEU B C 1
ATOM 4233 O O . LEU B 1 116 ? 15.892 -48.100 -34.098 1.00 29.74 467 LEU B O 1
ATOM 4238 N N . ALA B 1 117 ? 16.494 -45.935 -34.353 1.00 29.61 468 ALA B N 1
ATOM 4239 C CA . ALA B 1 117 ? 17.281 -45.883 -33.114 1.00 29.55 468 ALA B CA 1
ATOM 4240 C C . ALA B 1 117 ? 16.562 -45.148 -31.994 1.00 29.56 468 ALA B C 1
ATOM 4241 O O . ALA B 1 117 ? 15.780 -44.203 -32.226 1.00 29.56 468 ALA B O 1
ATOM 4243 N N . ASP B 1 118 ? 16.836 -45.557 -30.763 1.00 29.54 469 ASP B N 1
ATOM 4244 C CA . ASP B 1 118 ? 16.052 -45.025 -29.651 1.00 30.07 469 ASP B CA 1
ATOM 4245 C C . ASP B 1 118 ? 16.872 -45.056 -28.366 1.00 30.71 469 ASP B C 1
ATOM 4246 O O . ASP B 1 118 ? 17.365 -46.127 -27.954 1.00 30.69 469 ASP B O 1
ATOM 4251 N N . PHE B 1 119 ? 17.011 -43.899 -27.726 1.00 30.30 470 PHE B N 1
ATOM 4252 C CA . PHE B 1 119 ? 17.721 -43.854 -26.447 1.00 29.59 470 PHE B CA 1
ATOM 4253 C C . PHE B 1 119 ? 16.736 -43.814 -25.277 1.00 29.72 470 PHE B C 1
ATOM 4254 O O . PHE B 1 119 ? 17.090 -43.385 -24.179 1.00 29.77 470 PHE B O 1
ATOM 4262 N N . GLY B 1 120 ? 15.504 -44.259 -25.510 1.00 29.81 471 GLY B N 1
ATOM 4263 C CA . GLY B 1 120 ? 14.428 -44.098 -24.534 1.00 29.99 471 GLY B CA 1
ATOM 4264 C C . GLY B 1 120 ? 14.704 -44.833 -23.232 1.00 31.23 471 GLY B C 1
ATOM 4265 O O . GLY B 1 120 ? 15.501 -45.793 -23.217 1.00 31.62 471 GLY B O 1
ATOM 4266 N N . VAL B 1 121 ? 14.106 -44.370 -22.129 1.00 31.75 472 VAL B N 1
ATOM 4267 C CA . VAL B 1 121 ? 14.387 -45.021 -20.844 1.00 33.01 472 VAL B CA 1
ATOM 4268 C C . VAL B 1 121 ? 13.518 -46.235 -20.596 1.00 33.80 472 VAL B C 1
ATOM 4269 O O . VAL B 1 121 ? 12.296 -46.185 -20.772 1.00 34.13 472 VAL B O 1
ATOM 4273 N N . LEU B 1 122 ? 14.195 -47.327 -20.246 1.00 33.90 473 LEU B N 1
ATOM 4274 C CA . LEU B 1 122 ? 13.599 -48.621 -20.030 1.00 34.81 473 LEU B CA 1
ATOM 4275 C C . LEU B 1 122 ? 13.602 -48.970 -18.558 1.00 36.12 473 LEU B C 1
ATOM 4276 O O . LEU B 1 122 ? 14.459 -48.495 -17.807 1.00 36.23 473 LEU B O 1
ATOM 4281 N N . HIS B 1 123 ? 12.635 -49.797 -18.151 1.00 36.73 474 HIS B N 1
ATOM 4282 C CA . HIS B 1 123 ? 12.520 -50.219 -16.759 1.00 38.02 474 HIS B CA 1
ATOM 4283 C C . HIS B 1 123 ? 12.289 -51.703 -16.670 1.00 38.73 474 HIS B C 1
ATOM 4284 O O . HIS B 1 123 ? 11.361 -52.235 -17.272 1.00 39.19 474 HIS B O 1
ATOM 4291 N N . ARG B 1 124 ? 13.161 -52.380 -15.933 1.00 39.63 475 ARG B N 1
ATOM 4292 C CA . ARG B 1 124 ? 13.027 -53.804 -15.657 1.00 41.13 475 ARG B CA 1
ATOM 4293 C C . ARG B 1 124 ? 13.065 -54.014 -14.160 1.00 43.33 475 ARG B C 1
ATOM 4294 O O . ARG B 1 124 ? 13.975 -53.536 -13.486 1.00 43.08 475 ARG B O 1
ATOM 4302 N N . ASN B 1 125 ? 12.067 -54.732 -13.652 1.00 46.74 476 ASN B N 1
ATOM 4303 C CA . ASN B 1 125 ? 11.913 -54.994 -12.221 1.00 49.81 476 ASN B CA 1
ATOM 4304 C C . ASN B 1 125 ? 12.859 -56.062 -11.655 1.00 52.38 476 ASN B C 1
ATOM 4305 O O . ASN B 1 125 ? 12.408 -57.142 -11.296 1.00 52.21 476 ASN B O 1
ATOM 4310 N N . GLU B 1 126 ? 14.152 -55.764 -11.546 1.00 54.62 477 GLU B N 1
ATOM 4311 C CA . GLU B 1 126 ? 15.069 -56.701 -10.889 1.00 58.60 477 GLU B CA 1
ATOM 4312 C C . GLU B 1 126 ? 14.780 -56.713 -9.384 1.00 60.11 477 GLU B C 1
ATOM 4313 O O . GLU B 1 126 ? 14.277 -55.723 -8.836 1.00 60.02 477 GLU B O 1
ATOM 4319 N N . LEU B 1 127 ? 15.094 -57.833 -8.732 1.00 61.10 478 LEU B N 1
ATOM 4320 C CA . LEU B 1 127 ? 14.922 -57.997 -7.273 1.00 61.90 478 LEU B CA 1
ATOM 4321 C C . LEU B 1 127 ? 15.822 -57.044 -6.462 1.00 59.88 478 LEU B C 1
ATOM 4322 O O . LEU B 1 127 ? 17.003 -56.850 -6.804 1.00 57.09 478 LEU B O 1
ATOM 4327 N N . SER B 1 128 ? 15.249 -56.474 -5.394 1.00 59.28 479 SER B N 1
ATOM 4328 C CA . SER B 1 128 ? 15.963 -55.630 -4.417 1.00 60.39 479 SER B CA 1
ATOM 4329 C C . SER B 1 128 ? 17.420 -56.040 -4.241 1.00 58.69 479 SER B C 1
ATOM 4330 O O . SER B 1 128 ? 18.339 -55.256 -4.509 1.00 57.29 479 SER B O 1
ATOM 4333 N N . GLY B 1 129 ? 17.601 -57.274 -3.767 1.00 57.69 480 GLY B N 1
ATOM 4334 C CA . GLY B 1 129 ? 18.886 -57.767 -3.291 1.00 58.01 480 GLY B CA 1
ATOM 4335 C C . GLY B 1 129 ? 19.875 -58.161 -4.367 1.00 57.26 480 GLY B C 1
ATOM 4336 O O . GLY B 1 129 ? 21.007 -58.527 -4.052 1.00 57.57 480 GLY B O 1
ATOM 4337 N N . ALA B 1 130 ? 19.446 -58.096 -5.629 1.00 55.81 481 ALA B N 1
ATOM 4338 C CA . ALA B 1 130 ? 20.325 -58.348 -6.769 1.00 55.14 481 ALA B CA 1
ATOM 4339 C C . ALA B 1 130 ? 20.910 -57.043 -7.367 1.00 53.05 481 ALA B C 1
ATOM 4340 O O . ALA B 1 130 ? 21.916 -57.076 -8.086 1.00 53.95 481 ALA B O 1
ATOM 4342 N N . LEU B 1 131 ? 20.292 -55.907 -7.038 1.00 50.61 482 LEU B N 1
ATOM 4343 C CA . LEU B 1 131 ? 20.695 -54.593 -7.551 1.00 49.22 482 LEU B CA 1
ATOM 4344 C C . LEU B 1 131 ? 22.069 -54.151 -7.051 1.00 48.68 482 LEU B C 1
ATOM 4345 O O . LEU B 1 131 ? 22.393 -54.255 -5.865 1.00 49.09 482 LEU B O 1
ATOM 4350 N N . THR B 1 132 ? 22.875 -53.642 -7.965 1.00 47.26 483 THR B N 1
ATOM 4351 C CA . THR B 1 132 ? 24.212 -53.189 -7.627 1.00 45.53 483 THR B CA 1
ATOM 4352 C C . THR B 1 132 ? 24.698 -52.154 -8.630 1.00 43.75 483 THR B C 1
ATOM 4353 O O . THR B 1 132 ? 24.778 -52.426 -9.834 1.00 42.29 483 THR B O 1
ATOM 4357 N N . GLY B 1 133 ? 25.008 -50.970 -8.099 1.00 42.62 484 GLY B N 1
ATOM 4358 C CA . GLY B 1 133 ? 25.655 -49.880 -8.826 1.00 41.61 484 GLY B CA 1
ATOM 4359 C C . GLY B 1 133 ? 24.984 -49.587 -10.147 1.00 41.78 484 GLY B C 1
ATOM 4360 O O . GLY B 1 133 ? 23.745 -49.522 -10.239 1.00 41.10 484 GLY B O 1
ATOM 4361 N N . LEU B 1 134 ? 25.811 -49.446 -11.174 1.00 41.92 485 LEU B N 1
ATOM 4362 C CA . LEU B 1 134 ? 25.334 -49.261 -12.534 1.00 42.50 485 LEU B CA 1
ATOM 4363 C C . LEU B 1 134 ? 25.293 -50.566 -13.320 1.00 44.17 485 LEU B C 1
ATOM 4364 O O . LEU B 1 134 ? 24.948 -50.563 -14.500 1.00 44.26 485 LEU B O 1
ATOM 4369 N N . THR B 1 135 ? 25.610 -51.672 -12.641 1.00 46.72 486 THR B N 1
ATOM 4370 C CA . THR B 1 135 ? 25.781 -53.004 -13.251 1.00 50.27 486 THR B CA 1
ATOM 4371 C C . THR B 1 135 ? 24.504 -53.843 -13.322 1.00 51.17 486 THR B C 1
ATOM 4372 O O . THR B 1 135 ? 24.269 -54.540 -14.312 1.00 52.69 486 THR B O 1
ATOM 4376 N N . ARG B 1 136 ? 23.695 -53.795 -12.270 1.00 51.85 487 ARG B N 1
ATOM 4377 C CA . ARG B 1 136 ? 22.396 -54.438 -12.284 1.00 51.99 487 ARG B CA 1
ATOM 4378 C C . ARG B 1 136 ? 21.375 -53.461 -11.731 1.00 48.98 487 ARG B C 1
ATOM 4379 O O . ARG B 1 136 ? 21.451 -53.060 -10.576 1.00 49.34 487 ARG B O 1
ATOM 4387 N N . VAL B 1 137 ? 20.421 -53.082 -12.577 1.00 45.24 488 VAL B N 1
ATOM 4388 C CA . VAL B 1 137 ? 19.646 -51.872 -12.360 1.00 42.88 488 VAL B CA 1
ATOM 4389 C C . VAL B 1 137 ? 18.173 -52.054 -12.676 1.00 41.25 488 VAL B C 1
ATOM 4390 O O . VAL B 1 137 ? 17.748 -53.079 -13.188 1.00 41.46 488 VAL B O 1
ATOM 4394 N N . ARG B 1 138 ? 17.398 -51.028 -12.385 1.00 39.63 489 ARG B N 1
ATOM 4395 C CA . ARG B 1 138 ? 16.009 -51.021 -12.791 1.00 39.18 489 ARG B CA 1
ATOM 4396 C C . ARG B 1 138 ? 15.751 -50.050 -13.945 1.00 37.90 489 ARG B C 1
ATOM 4397 O O . ARG B 1 138 ? 14.854 -50.272 -14.754 1.00 37.98 489 ARG B O 1
ATOM 4405 N N . ARG B 1 139 ? 16.546 -48.983 -14.005 1.00 36.57 490 ARG B N 1
ATOM 4406 C CA . ARG B 1 139 ? 16.420 -47.972 -15.008 1.00 35.31 490 ARG B CA 1
ATOM 4407 C C . ARG B 1 139 ? 17.692 -47.865 -15.825 1.00 34.64 490 ARG B C 1
ATOM 4408 O O . ARG B 1 139 ? 18.801 -47.794 -15.276 1.00 34.32 490 ARG B O 1
ATOM 4416 N N . PHE B 1 140 ? 17.526 -47.864 -17.143 1.00 32.93 491 PHE B N 1
ATOM 4417 C CA . PHE B 1 140 ? 18.640 -47.684 -18.050 1.00 31.86 491 PHE B CA 1
ATOM 4418 C C . PHE B 1 140 ? 18.179 -47.181 -19.416 1.00 31.04 491 PHE B C 1
ATOM 4419 O O . PHE B 1 140 ? 16.972 -47.258 -19.746 1.00 30.63 491 PHE B O 1
ATOM 4427 N N . GLN B 1 141 ? 19.131 -46.638 -20.183 1.00 30.35 492 GLN B N 1
ATOM 4428 C CA . GLN B 1 141 ? 18.886 -46.313 -21.580 1.00 30.13 492 GLN B CA 1
ATOM 4429 C C . GLN B 1 141 ? 19.862 -47.128 -22.404 1.00 30.07 492 GLN B C 1
ATOM 4430 O O . GLN B 1 141 ? 21.052 -47.110 -22.108 1.00 30.06 492 GLN B O 1
ATOM 4436 N N . GLN B 1 142 ? 19.371 -47.868 -23.399 1.00 30.59 493 GLN B N 1
ATOM 4437 C CA . GLN B 1 142 ? 20.240 -48.581 -24.344 1.00 32.13 493 GLN B CA 1
ATOM 4438 C C . GLN B 1 142 ? 20.530 -47.710 -25.511 1.00 31.57 493 GLN B C 1
ATOM 4439 O O . GLN B 1 142 ? 19.705 -46.876 -25.865 1.00 30.97 493 GLN B O 1
ATOM 4445 N N . ASP B 1 143 ? 21.679 -47.935 -26.148 1.00 31.26 494 ASP B N 1
ATOM 4446 C CA . ASP B 1 143 ? 21.861 -47.442 -27.512 1.00 30.84 494 ASP B CA 1
ATOM 4447 C C . ASP B 1 143 ? 21.138 -48.393 -28.427 1.00 29.79 494 ASP B C 1
ATOM 4448 O O . ASP B 1 143 ? 21.741 -49.123 -29.203 1.00 29.73 494 ASP B O 1
ATOM 4453 N N . ASP B 1 144 ? 19.821 -48.377 -28.338 1.00 30.06 495 ASP B N 1
ATOM 4454 C CA . ASP B 1 144 ? 18.986 -49.394 -29.023 1.00 29.81 495 ASP B CA 1
ATOM 4455 C C . ASP B 1 144 ? 18.689 -49.000 -30.460 1.00 29.73 495 ASP B C 1
ATOM 4456 O O . ASP B 1 144 ? 18.539 -47.823 -30.763 1.00 30.23 495 ASP B O 1
ATOM 4461 N N . ALA B 1 145 ? 18.592 -49.992 -31.336 1.00 30.26 496 ALA B N 1
ATOM 4462 C CA . ALA B 1 145 ? 18.006 -49.820 -32.659 1.00 31.09 496 ALA B CA 1
ATOM 4463 C C . ALA B 1 145 ? 17.365 -51.098 -33.196 1.00 31.55 496 ALA B C 1
ATOM 4464 O O . ALA B 1 145 ? 17.836 -52.210 -32.930 1.00 32.61 496 ALA B O 1
ATOM 4466 N N . HIS B 1 146 ? 16.330 -50.928 -33.998 1.00 30.84 497 HIS B N 1
ATOM 4467 C CA . HIS B 1 146 ? 15.765 -52.047 -34.720 1.00 31.63 497 HIS B CA 1
ATOM 4468 C C . HIS B 1 146 ? 15.862 -51.807 -36.199 1.00 31.90 497 HIS B C 1
ATOM 4469 O O . HIS B 1 146 ? 15.469 -50.749 -36.691 1.00 31.36 497 HIS B O 1
ATOM 4476 N N . ILE B 1 147 ? 16.411 -52.805 -36.895 1.00 31.79 498 ILE B N 1
ATOM 4477 C CA . ILE B 1 147 ? 16.565 -52.797 -38.328 1.00 31.62 498 ILE B CA 1
ATOM 4478 C C . ILE B 1 147 ? 15.434 -53.613 -38.930 1.00 32.12 498 ILE B C 1
ATOM 4479 O O . ILE B 1 147 ? 15.287 -54.793 -38.621 1.00 32.89 498 ILE B O 1
ATOM 4484 N N . PHE B 1 148 ? 14.635 -52.974 -39.777 1.00 31.48 499 PHE B N 1
ATOM 4485 C CA . PHE B 1 148 ? 13.574 -53.632 -40.511 1.00 31.48 499 PHE B CA 1
ATOM 4486 C C . PHE B 1 148 ? 14.064 -53.813 -41.928 1.00 31.48 499 PHE B C 1
ATOM 4487 O O . PHE B 1 148 ? 14.291 -52.840 -42.630 1.00 31.95 499 PHE B O 1
ATOM 4495 N N . CYS B 1 149 ? 14.248 -55.061 -42.341 1.00 32.13 500 CYS B N 1
ATOM 4496 C CA . CYS B 1 149 ? 14.805 -55.337 -43.643 1.00 33.22 500 CYS B CA 1
ATOM 4497 C C . CYS B 1 149 ? 14.212 -56.571 -44.320 1.00 34.29 500 CYS B C 1
ATOM 4498 O O . CYS B 1 149 ? 13.485 -57.353 -43.704 1.00 33.40 500 CYS B O 1
ATOM 4501 N N . ALA B 1 150 ? 14.530 -56.693 -45.610 1.00 35.33 501 ALA B N 1
ATOM 4502 C CA . ALA B 1 150 ? 14.162 -57.824 -46.439 1.00 37.12 501 ALA B CA 1
ATOM 4503 C C . ALA B 1 150 ? 15.086 -59.008 -46.167 1.00 38.14 501 ALA B C 1
ATOM 4504 O O . ALA B 1 150 ? 16.212 -58.852 -45.704 1.00 38.09 501 ALA B O 1
ATOM 4506 N N . MET B 1 151 ? 14.570 -60.194 -46.451 1.00 41.74 502 MET B N 1
ATOM 4507 C CA . MET B 1 151 ? 15.305 -61.445 -46.349 1.00 44.01 502 MET B CA 1
ATOM 4508 C C . MET B 1 151 ? 16.680 -61.365 -47.000 1.00 43.40 502 MET B C 1
ATOM 4509 O O . MET B 1 151 ? 17.661 -61.801 -46.409 1.00 43.94 502 MET B O 1
ATOM 4514 N N . GLU B 1 152 ? 16.761 -60.781 -48.187 1.00 43.72 503 GLU B N 1
ATOM 4515 C CA . GLU B 1 152 ? 18.045 -60.711 -48.905 1.00 44.89 503 GLU B CA 1
ATOM 4516 C C . GLU B 1 152 ? 19.051 -59.733 -48.305 1.00 42.02 503 GLU B C 1
ATOM 4517 O O . GLU B 1 152 ? 20.234 -59.795 -48.621 1.00 41.25 503 GLU B O 1
ATOM 4523 N N . GLN B 1 153 ? 18.576 -58.831 -47.453 1.00 39.91 504 GLN B N 1
ATOM 4524 C CA . GLN B 1 153 ? 19.452 -57.844 -46.817 1.00 38.82 504 GLN B CA 1
ATOM 4525 C C . GLN B 1 153 ? 20.083 -58.303 -45.488 1.00 37.96 504 GLN B C 1
ATOM 4526 O O . GLN B 1 153 ? 20.975 -57.635 -44.959 1.00 38.01 504 GLN B O 1
ATOM 4532 N N . ILE B 1 154 ? 19.630 -59.444 -44.973 1.00 37.46 505 ILE B N 1
ATOM 4533 C CA . ILE B 1 154 ? 20.018 -59.913 -43.658 1.00 37.40 505 ILE B CA 1
ATOM 4534 C C . ILE B 1 154 ? 21.522 -60.061 -43.568 1.00 37.95 505 ILE B C 1
ATOM 4535 O O . ILE B 1 154 ? 22.149 -59.605 -42.598 1.00 37.46 505 ILE B O 1
ATOM 4540 N N . GLU B 1 155 ? 22.096 -60.694 -44.581 1.00 39.32 506 GLU B N 1
ATOM 4541 C CA . GLU B 1 155 ? 23.516 -61.003 -44.569 1.00 40.87 506 GLU B CA 1
ATOM 4542 C C . GLU B 1 155 ? 24.333 -59.706 -44.479 1.00 39.61 506 GLU B C 1
ATOM 4543 O O . GLU B 1 155 ? 25.244 -59.587 -43.653 1.00 37.93 506 GLU B O 1
ATOM 4549 N N . ASP B 1 156 ? 23.987 -58.736 -45.314 1.00 39.06 507 ASP B N 1
ATOM 4550 C CA . ASP B 1 156 ? 24.748 -57.510 -45.323 1.00 39.79 507 ASP B CA 1
ATOM 4551 C C . ASP B 1 156 ? 24.540 -56.732 -44.036 1.00 37.93 507 ASP B C 1
ATOM 4552 O O . ASP B 1 156 ? 25.488 -56.181 -43.509 1.00 36.14 507 ASP B O 1
ATOM 4557 N N . GLU B 1 157 ? 23.317 -56.736 -43.503 1.00 37.13 508 GLU B N 1
ATOM 4558 C CA . GLU B 1 157 ? 23.045 -55.966 -42.275 1.00 36.71 508 GLU B CA 1
ATOM 4559 C C . GLU B 1 157 ? 23.752 -56.518 -41.052 1.00 36.36 508 GLU B C 1
ATOM 4560 O O . GLU B 1 157 ? 24.327 -55.777 -40.300 1.00 37.70 508 GLU B O 1
ATOM 4566 N N . ILE B 1 158 ? 23.732 -57.828 -40.868 1.00 37.07 509 ILE B N 1
ATOM 4567 C CA . ILE B 1 158 ? 24.513 -58.450 -39.816 1.00 36.68 509 ILE B CA 1
ATOM 4568 C C . ILE B 1 158 ? 26.003 -58.114 -39.972 1.00 37.19 509 ILE B C 1
ATOM 4569 O O . ILE B 1 158 ? 26.678 -57.794 -38.981 1.00 37.01 509 ILE B O 1
ATOM 4574 N N . LYS B 1 159 ? 26.530 -58.180 -41.191 1.00 37.54 510 LYS B N 1
ATOM 4575 C CA . LYS B 1 159 ? 27.933 -57.781 -41.396 1.00 38.63 510 LYS B CA 1
ATOM 4576 C C . LYS B 1 159 ? 28.095 -56.350 -40.955 1.00 37.44 510 LYS B C 1
ATOM 4577 O O . LYS B 1 159 ? 29.066 -56.020 -40.274 1.00 38.15 510 LYS B O 1
ATOM 4583 N N . GLY B 1 160 ? 27.117 -55.527 -41.316 1.00 35.68 511 GLY B N 1
ATOM 4584 C CA . GLY B 1 160 ? 27.118 -54.124 -40.941 1.00 34.66 511 GLY B CA 1
ATOM 4585 C C . GLY B 1 160 ? 27.211 -53.945 -39.427 1.00 34.14 511 GLY B C 1
ATOM 4586 O O . GLY B 1 160 ? 27.983 -53.106 -38.957 1.00 34.10 511 GLY B O 1
ATOM 4587 N N . CYS B 1 161 ? 26.429 -54.722 -38.669 1.00 32.77 512 CYS B N 1
ATOM 4588 C CA . CYS B 1 161 ? 26.419 -54.652 -37.191 1.00 32.32 512 CYS B CA 1
ATOM 4589 C C . CYS B 1 161 ? 27.754 -54.995 -36.541 1.00 32.45 512 CYS B C 1
ATOM 4590 O O . CYS B 1 161 ? 28.171 -54.364 -35.567 1.00 30.82 512 CYS B O 1
ATOM 4593 N N . LEU B 1 162 ? 28.403 -56.023 -37.073 1.00 33.31 513 LEU B N 1
ATOM 4594 C CA . LEU B 1 162 ? 29.684 -56.455 -36.546 1.00 34.03 513 LEU B CA 1
ATOM 4595 C C . LEU B 1 162 ? 30.745 -55.406 -36.827 1.00 33.94 513 LEU B C 1
ATOM 4596 O O . LEU B 1 162 ? 31.531 -55.081 -35.953 1.00 34.37 513 LEU B O 1
ATOM 4601 N N . ASP B 1 163 ? 30.740 -54.848 -38.029 1.00 34.14 514 ASP B N 1
ATOM 4602 C CA . ASP B 1 163 ? 31.675 -53.788 -38.364 1.00 34.55 514 ASP B CA 1
ATOM 4603 C C . ASP B 1 163 ? 31.488 -52.526 -37.514 1.00 33.62 514 ASP B C 1
ATOM 4604 O O . ASP B 1 163 ? 32.454 -52.001 -36.973 1.00 32.93 514 ASP B O 1
ATOM 4609 N N . PHE B 1 164 ? 30.241 -52.071 -37.383 1.00 32.60 515 PHE B N 1
ATOM 4610 C CA . PHE B 1 164 ? 29.863 -50.967 -36.492 1.00 31.78 515 PHE B CA 1
ATOM 4611 C C . PHE B 1 164 ? 30.413 -51.265 -35.076 1.00 31.62 51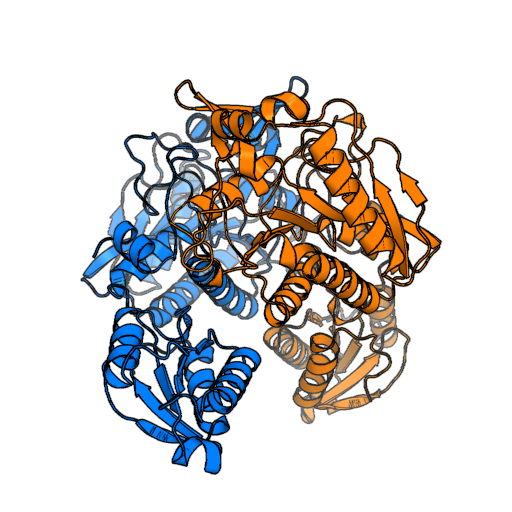5 PHE B C 1
ATOM 4612 O O . PHE B 1 164 ? 31.074 -50.443 -34.459 1.00 30.72 515 PHE B O 1
ATOM 4620 N N . LEU B 1 165 ? 30.146 -52.457 -34.571 1.00 32.50 516 LEU B N 1
ATOM 4621 C CA . LEU B 1 165 ? 30.589 -52.838 -33.234 1.00 33.84 516 LEU B CA 1
ATOM 4622 C C . LEU B 1 165 ? 32.130 -52.818 -33.140 1.00 33.92 516 LEU B C 1
ATOM 4623 O O . LEU B 1 165 ? 32.708 -52.317 -32.162 1.00 33.39 516 LEU B O 1
ATOM 4628 N N . ARG B 1 166 ? 32.808 -53.304 -34.169 1.00 34.24 517 ARG B N 1
ATOM 4629 C CA . ARG B 1 166 ? 34.261 -53.233 -34.122 1.00 35.49 517 ARG B CA 1
ATOM 4630 C C . ARG B 1 166 ? 34.730 -51.769 -34.077 1.00 34.45 517 ARG B C 1
ATOM 4631 O O . ARG B 1 166 ? 35.521 -51.396 -33.203 1.00 33.55 517 ARG B O 1
ATOM 4639 N N . THR B 1 167 ? 34.206 -50.920 -34.954 1.00 34.09 518 THR B N 1
ATOM 4640 C CA . THR B 1 167 ? 34.705 -49.545 -34.913 1.00 33.84 518 THR B CA 1
ATOM 4641 C C . THR B 1 167 ? 34.418 -48.840 -33.594 1.00 32.93 518 THR B C 1
ATOM 4642 O O . THR B 1 167 ? 35.325 -48.226 -33.034 1.00 31.70 518 THR B O 1
ATOM 4646 N N . VAL B 1 168 ? 33.215 -49.039 -33.043 1.00 32.82 519 VAL B N 1
ATOM 4647 C CA . VAL B 1 168 ? 32.885 -48.473 -31.732 1.00 32.29 519 VAL B CA 1
ATOM 4648 C C . VAL B 1 168 ? 33.867 -48.878 -30.637 1.00 33.10 519 VAL B C 1
ATOM 4649 O O . VAL B 1 168 ? 34.480 -48.020 -30.031 1.00 32.84 519 VAL B O 1
ATOM 4653 N N . TYR B 1 169 ? 34.052 -50.176 -30.411 1.00 34.36 520 TYR B N 1
ATOM 4654 C CA . TYR B 1 169 ? 34.954 -50.620 -29.355 1.00 35.02 520 TYR B CA 1
ATOM 4655 C C . TYR B 1 169 ? 36.418 -50.301 -29.602 1.00 34.08 520 TYR B C 1
ATOM 4656 O O . TYR B 1 169 ? 37.184 -50.199 -28.657 1.00 35.21 520 TYR B O 1
ATOM 4665 N N . SER B 1 170 ? 36.804 -50.130 -30.849 1.00 33.11 521 SER B N 1
ATOM 4666 C CA . SER B 1 170 ? 38.165 -49.687 -31.159 1.00 33.66 521 SER B CA 1
ATOM 4667 C C . SER B 1 170 ? 38.458 -48.206 -30.761 1.00 32.93 521 SER B C 1
ATOM 4668 O O . SER B 1 170 ? 39.612 -47.832 -30.595 1.00 32.07 521 SER B O 1
ATOM 4671 N N . VAL B 1 171 ? 37.427 -47.374 -30.625 1.00 32.29 522 VAL B N 1
ATOM 4672 C CA . VAL B 1 171 ? 37.627 -46.007 -30.122 1.00 32.03 522 VAL B CA 1
ATOM 4673 C C . VAL B 1 171 ? 37.987 -46.081 -28.623 1.00 32.54 522 VAL B C 1
ATOM 4674 O O . VAL B 1 171 ? 38.866 -45.381 -28.158 1.00 31.91 522 VAL B O 1
ATOM 4678 N N . PHE B 1 172 ? 37.339 -46.973 -27.877 1.00 33.02 523 PHE B N 1
ATOM 4679 C CA . PHE B 1 172 ? 37.749 -47.223 -26.504 1.00 33.30 523 PHE B CA 1
ATOM 4680 C C . PHE B 1 172 ? 39.076 -47.968 -26.434 1.00 34.60 523 PHE B C 1
ATOM 4681 O O . PHE B 1 172 ? 39.811 -47.810 -25.466 1.00 36.05 523 PHE B O 1
ATOM 4689 N N . GLY B 1 173 ? 39.414 -48.759 -27.453 1.00 35.03 524 GLY B N 1
ATOM 4690 C CA . GLY B 1 173 ? 40.627 -49.561 -27.395 1.00 34.83 524 GLY B CA 1
ATOM 4691 C C . GLY B 1 173 ? 40.317 -50.967 -26.904 1.00 35.76 524 GLY B C 1
ATOM 4692 O O . GLY B 1 173 ? 41.209 -51.662 -26.412 1.00 36.21 524 GLY B O 1
ATOM 4693 N N . PHE B 1 174 ? 39.074 -51.416 -27.085 1.00 35.24 525 PHE B N 1
ATOM 4694 C CA . PHE B 1 174 ? 38.628 -52.729 -26.586 1.00 35.56 525 PHE B CA 1
ATOM 4695 C C . PHE B 1 174 ? 38.598 -53.798 -27.679 1.00 35.89 525 PHE B C 1
ATOM 4696 O O . PHE B 1 174 ? 38.214 -53.510 -28.827 1.00 35.71 525 PHE B O 1
ATOM 4704 N N . SER B 1 175 ? 38.999 -55.018 -27.321 1.00 35.84 526 SER B N 1
ATOM 4705 C CA . SER B 1 175 ? 38.757 -56.197 -28.154 1.00 36.74 526 SER B CA 1
ATOM 4706 C C . SER B 1 175 ? 37.435 -56.856 -27.689 1.00 37.26 526 SER B C 1
ATOM 4707 O O . SER B 1 175 ? 36.731 -56.325 -26.805 1.00 37.01 526 SER B O 1
ATOM 4710 N N . PHE B 1 176 ? 37.061 -57.964 -28.306 1.00 37.26 527 PHE B N 1
ATOM 4711 C CA . PHE B 1 176 ? 35.772 -58.583 -27.984 1.00 38.70 527 PHE B CA 1
ATOM 4712 C C . PHE B 1 176 ? 35.746 -60.053 -28.373 1.00 40.67 527 PHE B C 1
ATOM 4713 O O . PHE B 1 176 ? 36.538 -60.487 -29.200 1.00 40.66 527 PHE B O 1
ATOM 4721 N N . LYS B 1 177 ? 34.833 -60.818 -27.790 1.00 37.23 528 LYS B N 1
ATOM 4722 C CA . LYS B 1 177 ? 34.635 -62.192 -28.245 1.00 41.54 528 LYS B CA 1
ATOM 4723 C C . LYS B 1 177 ? 33.159 -62.478 -28.547 1.00 41.10 528 LYS B C 1
ATOM 4724 O O . LYS B 1 177 ? 32.257 -61.870 -27.970 1.00 42.04 528 LYS B O 1
ATOM 4730 N N . LEU B 1 178 ? 32.938 -63.412 -29.458 1.00 41.05 529 LEU B N 1
ATOM 4731 C CA . LEU B 1 178 ? 31.623 -63.707 -29.995 1.00 41.38 529 LEU B CA 1
ATOM 4732 C C . LEU B 1 178 ? 31.008 -65.008 -29.496 1.00 42.82 529 LEU B C 1
ATOM 4733 O O . LEU B 1 178 ? 31.715 -66.004 -29.280 1.00 44.63 529 LEU B O 1
ATOM 4738 N N . ASN B 1 179 ? 29.681 -64.975 -29.328 1.00 42.22 530 ASN B N 1
ATOM 4739 C CA . ASN B 1 179 ? 28.900 -66.101 -28.853 1.00 42.84 530 ASN B CA 1
ATOM 4740 C C . ASN B 1 179 ? 27.599 -66.197 -29.631 1.00 43.08 530 ASN B C 1
ATOM 4741 O O . ASN B 1 179 ? 27.025 -65.161 -30.024 1.00 38.89 530 ASN B O 1
ATOM 4746 N N . LEU B 1 180 ? 27.125 -67.434 -29.820 1.00 43.00 531 LEU B N 1
ATOM 4747 C CA . LEU B 1 180 ? 25.861 -67.681 -30.492 1.00 45.15 531 LEU B CA 1
ATOM 4748 C C . LEU B 1 180 ? 24.871 -68.248 -29.479 1.00 47.37 531 LEU B C 1
ATOM 4749 O O . LEU B 1 180 ? 25.102 -69.295 -28.877 1.00 49.65 531 LEU B O 1
ATOM 4754 N N . SER B 1 181 ? 23.764 -67.539 -29.303 1.00 48.25 532 SER B N 1
ATOM 4755 C CA . SER B 1 181 ? 22.753 -67.914 -28.329 1.00 49.19 532 SER B CA 1
ATOM 4756 C C . SER B 1 181 ? 21.523 -68.511 -29.000 1.00 50.10 532 SER B C 1
ATOM 4757 O O . SER B 1 181 ? 20.942 -67.924 -29.912 1.00 48.56 532 SER B O 1
ATOM 4760 N N . THR B 1 182 ? 21.149 -69.681 -28.497 1.00 52.48 533 THR B N 1
ATOM 4761 C CA . THR B 1 182 ? 20.231 -70.631 -29.114 1.00 54.31 533 THR B CA 1
ATOM 4762 C C . THR B 1 182 ? 18.830 -70.488 -28.510 1.00 55.10 533 THR B C 1
ATOM 4763 O O . THR B 1 182 ? 18.684 -69.859 -27.464 1.00 51.81 533 THR B O 1
ATOM 4767 N N . ARG B 1 183 ? 17.807 -71.044 -29.170 1.00 57.98 534 ARG B N 1
ATOM 4768 C CA . ARG B 1 183 ? 16.421 -71.019 -28.637 1.00 60.31 534 ARG B CA 1
ATOM 4769 C C . ARG B 1 183 ? 16.348 -71.412 -27.155 1.00 60.75 534 ARG B C 1
ATOM 4770 O O . ARG B 1 183 ? 16.842 -72.478 -26.772 1.00 61.41 534 ARG B O 1
ATOM 4778 N N . PRO B 1 184 ? 15.738 -70.543 -26.321 1.00 60.32 535 PRO B N 1
ATOM 4779 C CA . PRO B 1 184 ? 15.555 -70.887 -24.914 1.00 64.13 535 PRO B CA 1
ATOM 4780 C C . PRO B 1 184 ? 14.343 -71.809 -24.776 1.00 67.14 535 PRO B C 1
ATOM 4781 O O . PRO B 1 184 ? 13.738 -72.187 -25.781 1.00 65.11 535 PRO B O 1
ATOM 4785 N N . GLU B 1 185 ? 13.989 -72.189 -23.558 1.00 76.41 536 GLU B N 1
ATOM 4786 C CA . GLU B 1 185 ? 12.626 -72.661 -23.361 1.00 83.22 536 GLU B CA 1
ATOM 4787 C C . GLU B 1 185 ? 11.841 -71.440 -22.917 1.00 83.67 536 GLU B C 1
ATOM 4788 O O . GLU B 1 185 ? 12.405 -70.531 -22.277 1.00 83.02 536 GLU B O 1
ATOM 4794 N N . LYS B 1 186 ? 10.557 -71.417 -23.273 1.00 81.10 537 LYS B N 1
ATOM 4795 C CA . LYS B 1 186 ? 9.799 -70.170 -23.365 1.00 80.99 537 LYS B CA 1
ATOM 4796 C C . LYS B 1 186 ? 10.242 -69.455 -24.652 1.00 76.41 537 LYS B C 1
ATOM 4797 O O . LYS B 1 186 ? 10.939 -68.424 -24.625 1.00 72.64 537 LYS B O 1
ATOM 4803 N N . PHE B 1 187 ? 9.862 -70.041 -25.782 1.00 72.12 538 PHE B N 1
ATOM 4804 C CA . PHE B 1 187 ? 10.089 -69.400 -27.065 1.00 69.21 538 PHE B CA 1
ATOM 4805 C C . PHE B 1 187 ? 8.793 -69.153 -27.817 1.00 67.22 538 PHE B C 1
ATOM 4806 O O . PHE B 1 187 ? 7.747 -69.720 -27.501 1.00 66.39 538 PHE B O 1
ATOM 4814 N N . LEU B 1 188 ? 8.892 -68.298 -28.824 1.00 64.12 539 LEU B N 1
ATOM 4815 C CA . LEU B 1 188 ? 7.739 -67.849 -29.576 1.00 61.45 539 LEU B CA 1
ATOM 4816 C C . LEU B 1 188 ? 7.809 -68.415 -31.003 1.00 59.66 539 LEU B C 1
ATOM 4817 O O . LEU B 1 188 ? 8.893 -68.600 -31.564 1.00 56.82 539 LEU B O 1
ATOM 4822 N N . GLY B 1 189 ? 6.650 -68.782 -31.537 1.00 59.68 540 GLY B N 1
ATOM 4823 C CA . GLY B 1 189 ? 6.549 -69.293 -32.895 1.00 59.43 540 GLY B CA 1
ATOM 4824 C C . GLY B 1 189 ? 7.125 -70.671 -33.179 1.00 60.51 540 GLY B C 1
ATOM 4825 O O . GLY B 1 189 ? 7.218 -71.531 -32.297 1.00 60.62 540 GLY B O 1
ATOM 4826 N N . ASP B 1 190 ? 7.527 -70.856 -34.431 1.00 61.65 541 ASP B N 1
ATOM 4827 C CA . ASP B 1 190 ? 7.869 -72.161 -34.966 1.00 64.03 541 ASP B CA 1
ATOM 4828 C C . ASP B 1 190 ? 9.311 -72.560 -34.796 1.00 63.18 541 ASP B C 1
ATOM 4829 O O . ASP B 1 190 ? 10.219 -71.770 -35.066 1.00 62.44 541 ASP B O 1
ATOM 4834 N N . ILE B 1 191 ? 9.500 -73.802 -34.364 1.00 62.00 542 ILE B N 1
ATOM 4835 C CA . ILE B 1 191 ? 10.823 -74.392 -34.205 1.00 62.66 542 ILE B CA 1
ATOM 4836 C C . ILE B 1 191 ? 11.618 -74.446 -35.533 1.00 63.41 542 ILE B C 1
ATOM 4837 O O . ILE B 1 191 ? 12.835 -74.230 -35.531 1.00 62.22 542 ILE B O 1
ATOM 4842 N N . GLU B 1 192 ? 10.933 -74.677 -36.654 1.00 62.99 543 GLU B N 1
ATOM 4843 C CA . GLU B 1 192 ? 11.583 -74.685 -37.969 1.00 63.89 543 GLU B CA 1
ATOM 4844 C C . GLU B 1 192 ? 12.064 -73.304 -38.449 1.00 63.21 543 GLU B C 1
ATOM 4845 O O . GLU B 1 192 ? 13.097 -73.196 -39.121 1.00 63.11 543 GLU B O 1
ATOM 4851 N N . VAL B 1 193 ? 11.289 -72.269 -38.130 1.00 59.92 544 VAL B N 1
ATOM 4852 C CA . VAL B 1 193 ? 11.655 -70.879 -38.390 1.00 56.28 544 VAL B CA 1
ATOM 4853 C C . VAL B 1 193 ? 12.894 -70.493 -37.556 1.00 53.69 544 VAL B C 1
ATOM 4854 O O . VAL B 1 193 ? 13.826 -69.860 -38.055 1.00 53.41 544 VAL B O 1
ATOM 4858 N N . TRP B 1 194 ? 12.898 -70.894 -36.292 1.00 52.84 545 TRP B N 1
ATOM 4859 C CA . TRP B 1 194 ? 14.032 -70.692 -35.387 1.00 51.39 545 TRP B CA 1
ATOM 4860 C C . TRP B 1 194 ? 15.310 -71.313 -35.878 1.00 54.11 545 TRP B C 1
ATOM 4861 O O . TRP B 1 194 ? 16.387 -70.729 -35.703 1.00 53.92 545 TRP B O 1
ATOM 4872 N N . ASP B 1 195 ? 15.209 -72.509 -36.466 1.00 54.91 546 ASP B N 1
ATOM 4873 C CA . ASP B 1 195 ? 16.360 -73.198 -37.079 1.00 57.16 546 ASP B CA 1
ATOM 4874 C C . ASP B 1 195 ? 16.940 -72.475 -38.296 1.00 56.29 546 ASP B C 1
ATOM 4875 O O . ASP B 1 195 ? 18.144 -72.518 -38.511 1.00 54.90 546 ASP B O 1
ATOM 4880 N N . GLN B 1 196 ? 16.087 -71.827 -39.090 1.00 57.51 547 GLN B N 1
ATOM 4881 C CA . GLN B 1 196 ? 16.552 -70.970 -40.183 1.00 59.84 547 GLN B CA 1
ATOM 4882 C C . GLN B 1 196 ? 17.367 -69.810 -39.601 1.00 56.89 547 GLN B C 1
ATOM 4883 O O . GLN B 1 196 ? 18.487 -69.542 -40.045 1.00 57.18 547 GLN B O 1
ATOM 4889 N N . ALA B 1 197 ? 16.784 -69.152 -38.594 1.00 54.85 548 ALA B N 1
ATOM 4890 C CA . ALA B 1 197 ? 17.382 -68.015 -37.888 1.00 50.12 548 ALA B CA 1
ATOM 4891 C C . ALA B 1 197 ? 18.731 -68.348 -37.260 1.00 49.58 548 ALA B C 1
ATOM 4892 O O . ALA B 1 197 ? 19.655 -67.513 -37.303 1.00 50.59 548 ALA B O 1
ATOM 4894 N N . GLU B 1 198 ? 18.832 -69.548 -36.679 1.00 47.39 549 GLU B N 1
ATOM 4895 C CA . GLU B 1 198 ? 20.076 -70.024 -36.065 1.00 46.92 549 GLU B CA 1
ATOM 4896 C C . GLU B 1 198 ? 21.102 -70.319 -37.137 1.00 47.18 549 GLU B C 1
ATOM 4897 O O . GLU B 1 198 ? 22.272 -70.002 -36.965 1.00 46.91 549 GLU B O 1
ATOM 4903 N N . LYS B 1 199 ? 20.664 -70.933 -38.236 1.00 47.54 550 LYS B N 1
ATOM 4904 C CA . LYS B 1 199 ? 21.551 -71.202 -39.359 1.00 48.92 550 LYS B CA 1
ATOM 4905 C C . LYS B 1 199 ? 22.186 -69.896 -39.914 1.00 46.34 550 LYS B C 1
ATOM 4906 O O . LYS B 1 199 ? 23.409 -69.787 -40.051 1.00 46.80 550 LYS B O 1
ATOM 4912 N N . GLN B 1 200 ? 21.357 -68.904 -40.189 1.00 43.71 551 GLN B N 1
ATOM 4913 C CA . GLN B 1 200 ? 21.852 -67.625 -40.697 1.00 42.73 551 GLN B CA 1
ATOM 4914 C C . GLN B 1 200 ? 22.880 -66.926 -39.767 1.00 42.07 551 GLN B C 1
ATOM 4915 O O . GLN B 1 200 ? 23.869 -66.337 -40.254 1.00 43.09 551 GLN B O 1
ATOM 4921 N N . LEU B 1 201 ? 22.648 -66.980 -38.452 1.00 41.20 552 LEU B N 1
ATOM 4922 C CA . LEU B 1 201 ? 23.576 -66.367 -37.480 1.00 41.78 552 LEU B CA 1
ATOM 4923 C C . LEU B 1 201 ? 24.912 -67.097 -37.459 1.00 43.70 552 LEU B C 1
ATOM 4924 O O . LEU B 1 201 ? 25.972 -66.471 -37.486 1.00 44.20 552 LEU B O 1
ATOM 4929 N N . GLU B 1 202 ? 24.835 -68.422 -37.431 1.00 44.43 553 GLU B N 1
ATOM 4930 C CA . GLU B 1 202 ? 25.979 -69.299 -37.601 1.00 47.25 553 GLU B CA 1
ATOM 4931 C C . GLU B 1 202 ? 26.809 -68.910 -38.818 1.00 46.34 553 GLU B C 1
ATOM 4932 O O . GLU B 1 202 ? 27.985 -68.643 -38.671 1.00 47.20 553 GLU B O 1
ATOM 4938 N N . ASN B 1 203 ? 26.188 -68.879 -39.998 1.00 46.49 554 ASN B N 1
ATOM 4939 C CA . ASN B 1 203 ? 26.851 -68.483 -41.251 1.00 47.18 554 ASN B CA 1
ATOM 4940 C C . ASN B 1 203 ? 27.502 -67.108 -41.202 1.00 45.95 554 ASN B C 1
ATOM 4941 O O . ASN B 1 203 ? 28.618 -66.939 -41.721 1.00 45.03 554 ASN B O 1
ATOM 4946 N N . SER B 1 204 ? 26.812 -66.146 -40.568 1.00 43.14 555 SER B N 1
ATOM 4947 C CA . SER B 1 204 ? 27.329 -64.789 -40.422 1.00 42.96 555 SER B CA 1
ATOM 4948 C C . SER B 1 204 ? 28.582 -64.757 -39.517 1.00 43.97 555 SER B C 1
ATOM 4949 O O . SER B 1 204 ? 29.553 -64.021 -39.780 1.00 42.73 555 SER B O 1
ATOM 4952 N N . LEU B 1 205 ? 28.547 -65.587 -38.472 1.00 45.12 556 LEU B N 1
ATOM 4953 C CA . LEU B 1 205 ? 29.665 -65.779 -37.557 1.00 46.38 556 LEU B CA 1
ATOM 4954 C C . LEU B 1 205 ? 30.922 -66.350 -38.237 1.00 48.34 556 LEU B C 1
ATOM 4955 O O . LEU B 1 205 ? 32.041 -65.896 -37.967 1.00 47.14 556 LEU B O 1
ATOM 4960 N N . ASN B 1 206 ? 30.727 -67.345 -39.105 1.00 50.89 557 ASN B N 1
ATOM 4961 C CA . ASN B 1 206 ? 31.826 -67.977 -39.856 1.00 52.00 557 ASN B CA 1
ATOM 4962 C C . ASN B 1 206 ? 32.369 -67.106 -40.985 1.00 51.99 557 ASN B C 1
ATOM 4963 O O . ASN B 1 206 ? 33.540 -67.188 -41.307 1.00 51.25 557 ASN B O 1
ATOM 4968 N N . GLU B 1 207 ? 31.531 -66.257 -41.576 1.00 51.44 558 GLU B N 1
ATOM 4969 C CA . GLU B 1 207 ? 32.035 -65.372 -42.624 1.00 53.91 558 GLU B CA 1
ATOM 4970 C C . GLU B 1 207 ? 32.755 -64.155 -42.063 1.00 51.76 558 GLU B C 1
ATOM 4971 O O . GLU B 1 207 ? 33.602 -63.588 -42.731 1.00 52.64 558 GLU B O 1
ATOM 4977 N N . PHE B 1 208 ? 32.413 -63.760 -40.836 1.00 51.60 559 PHE B N 1
ATOM 4978 C CA . PHE B 1 208 ? 33.216 -62.789 -40.083 1.00 52.82 559 PHE B CA 1
ATOM 4979 C C . PHE B 1 208 ? 34.505 -63.510 -39.651 1.00 56.28 559 PHE B C 1
ATOM 4980 O O . PHE B 1 208 ? 34.555 -64.750 -39.612 1.00 57.78 559 PHE B O 1
ATOM 4988 N N . GLY B 1 209 ? 35.559 -62.758 -39.344 1.00 59.58 560 GLY B N 1
ATOM 4989 C CA . GLY B 1 209 ? 36.866 -63.401 -39.045 1.00 64.02 560 GLY B CA 1
ATOM 4990 C C . GLY B 1 209 ? 36.943 -64.520 -37.992 1.00 62.06 560 GLY B C 1
ATOM 4991 O O . GLY B 1 209 ? 37.622 -65.526 -38.195 1.00 61.44 560 GLY B O 1
ATOM 4992 N N . GLU B 1 210 ? 36.178 -64.358 -36.911 1.00 61.11 561 GLU B N 1
ATOM 4993 C CA . GLU B 1 210 ? 36.598 -64.727 -35.559 1.00 60.18 561 GLU B CA 1
ATOM 4994 C C . GLU B 1 210 ? 36.070 -66.038 -34.973 1.00 60.68 561 GLU B C 1
ATOM 4995 O O . GLU B 1 210 ? 35.031 -66.560 -35.388 1.00 58.94 561 GLU B O 1
ATOM 5001 N N . LYS B 1 211 ? 36.804 -66.545 -33.983 1.00 60.68 562 LYS B N 1
ATOM 5002 C CA . LYS B 1 211 ? 36.376 -67.681 -33.165 1.00 61.46 562 LYS B CA 1
ATOM 5003 C C . LYS B 1 211 ? 35.067 -67.338 -32.469 1.00 59.03 562 LYS B C 1
ATOM 5004 O O . LYS B 1 211 ? 34.835 -66.174 -32.101 1.00 58.91 562 LYS B O 1
ATOM 5010 N N . TRP B 1 212 ? 34.205 -68.333 -32.294 1.00 55.33 563 TRP B N 1
ATOM 5011 C CA . TRP B 1 212 ? 32.992 -68.121 -31.516 1.00 54.93 563 TRP B CA 1
ATOM 5012 C C . TRP B 1 212 ? 32.548 -69.361 -30.794 1.00 56.79 563 TRP B C 1
ATOM 5013 O O . TRP B 1 212 ? 32.842 -70.480 -31.229 1.00 56.72 563 TRP B O 1
ATOM 5024 N N . GLU B 1 213 ? 31.851 -69.169 -29.671 1.00 58.10 564 GLU B N 1
ATOM 5025 C CA . GLU B 1 213 ? 31.349 -70.289 -28.861 1.00 61.22 564 GLU B CA 1
ATOM 5026 C C . GLU B 1 213 ? 29.816 -70.314 -28.829 1.00 59.92 564 GLU B C 1
ATOM 5027 O O . GLU B 1 213 ? 29.166 -69.353 -29.231 1.00 56.53 564 GLU B O 1
ATOM 5033 N N . LEU B 1 214 ? 29.246 -71.423 -28.368 1.00 63.14 565 LEU B N 1
ATOM 5034 C CA . LEU B 1 214 ? 27.796 -71.555 -28.257 1.00 62.14 565 LEU B CA 1
ATOM 5035 C C . LEU B 1 214 ? 27.329 -71.252 -26.848 1.00 62.02 565 LEU B C 1
ATOM 5036 O O . LEU B 1 214 ? 27.799 -71.866 -25.891 1.00 65.12 565 LEU B O 1
ATOM 5041 N N . ASN B 1 215 ? 26.427 -70.283 -26.732 1.00 60.54 566 ASN B N 1
ATOM 5042 C CA . ASN B 1 215 ? 25.618 -70.106 -25.534 1.00 60.82 566 ASN B CA 1
ATOM 5043 C C . ASN B 1 215 ? 24.278 -70.825 -25.763 1.00 59.81 566 ASN B C 1
ATOM 5044 O O . ASN B 1 215 ? 23.291 -70.225 -26.177 1.00 60.43 566 ASN B O 1
ATOM 5049 N N . SER B 1 216 ? 24.285 -72.129 -25.517 1.00 60.13 567 SER B N 1
ATOM 5050 C CA . SER B 1 216 ? 23.132 -73.006 -25.712 1.00 61.73 567 SER B CA 1
ATOM 5051 C C . SER B 1 216 ? 21.923 -72.547 -24.886 1.00 60.52 567 SER B C 1
ATOM 5052 O O . SER B 1 216 ? 22.029 -72.399 -23.672 1.00 60.51 567 SER B O 1
ATOM 5055 N N . GLY B 1 217 ? 20.788 -72.304 -25.543 1.00 60.18 568 GLY B N 1
ATOM 5056 C CA . GLY B 1 217 ? 19.540 -71.882 -24.867 1.00 57.41 568 GLY B CA 1
ATOM 5057 C C . GLY B 1 217 ? 19.409 -70.451 -24.334 1.00 55.06 568 GLY B C 1
ATOM 5058 O O . GLY B 1 217 ? 18.484 -70.177 -23.571 1.00 56.88 568 GLY B O 1
ATOM 5059 N N . ASP B 1 218 ? 20.297 -69.534 -24.737 1.00 52.63 569 ASP B N 1
ATOM 5060 C CA . ASP B 1 218 ? 20.295 -68.146 -24.221 1.00 51.09 569 ASP B CA 1
ATOM 5061 C C . ASP B 1 218 ? 19.692 -67.075 -25.139 1.00 47.68 569 ASP B C 1
ATOM 5062 O O . ASP B 1 218 ? 19.799 -65.876 -24.844 1.00 47.13 569 ASP B O 1
ATOM 5067 N N . GLY B 1 219 ? 19.067 -67.480 -26.237 1.00 52.10 570 GLY B N 1
ATOM 5068 C CA . GLY B 1 219 ? 18.384 -66.517 -27.106 1.00 49.52 570 GLY B CA 1
ATOM 5069 C C . GLY B 1 219 ? 17.215 -65.809 -26.419 1.00 49.12 570 GLY B C 1
ATOM 5070 O O . GLY B 1 219 ? 16.718 -66.280 -25.383 1.00 50.32 570 GLY B O 1
ATOM 5071 N N . ALA B 1 220 ? 16.783 -64.671 -26.979 1.00 46.38 571 ALA B N 1
ATOM 5072 C CA . ALA B 1 220 ? 15.567 -63.993 -26.509 1.00 46.21 571 ALA B CA 1
ATOM 5073 C C . ALA B 1 220 ? 14.340 -64.861 -26.827 1.00 46.70 571 ALA B C 1
ATOM 5074 O O . ALA B 1 220 ? 14.445 -65.857 -27.573 1.00 45.66 571 ALA B O 1
ATOM 5076 N N . PHE B 1 221 ? 13.181 -64.483 -26.283 1.00 47.16 572 PHE B N 1
ATOM 5077 C CA . PHE B 1 221 ? 11.957 -65.233 -26.557 1.00 47.61 572 PHE B CA 1
ATOM 5078 C C . PHE B 1 221 ? 11.532 -65.070 -28.016 1.00 46.49 572 PHE B C 1
ATOM 5079 O O . PHE B 1 221 ? 10.798 -65.897 -28.559 1.00 47.39 572 PHE B O 1
ATOM 5087 N N . TYR B 1 222 ? 12.025 -64.013 -28.655 1.00 45.56 573 TYR B N 1
ATOM 5088 C CA . TYR B 1 222 ? 11.634 -63.702 -30.031 1.00 44.46 573 TYR B CA 1
ATOM 5089 C C . TYR B 1 222 ? 12.651 -64.125 -31.111 1.00 43.10 573 TYR B C 1
ATOM 5090 O O . TYR B 1 222 ? 12.331 -64.117 -32.305 1.00 42.84 573 TYR B O 1
ATOM 5099 N N . GLY B 1 223 ? 13.866 -64.494 -30.707 1.00 42.93 574 GLY B N 1
ATOM 5100 C CA . GLY B 1 223 ? 14.868 -64.942 -31.685 1.00 42.39 574 GLY B CA 1
ATOM 5101 C C . GLY B 1 223 ? 16.245 -65.300 -31.147 1.00 41.94 574 GLY B C 1
ATOM 5102 O O . GLY B 1 223 ? 16.558 -65.025 -29.990 1.00 43.04 574 GLY B O 1
ATOM 5103 N N . PRO B 1 224 ? 17.076 -65.944 -31.978 1.00 40.92 575 PRO B N 1
ATOM 5104 C CA . PRO B 1 224 ? 18.457 -66.219 -31.541 1.00 40.93 575 PRO B CA 1
ATOM 5105 C C . PRO B 1 224 ? 19.317 -64.941 -31.591 1.00 40.10 575 PRO B C 1
ATOM 5106 O O . PRO B 1 224 ? 18.906 -63.952 -32.191 1.00 38.89 575 PRO B O 1
ATOM 5110 N N . LYS B 1 225 ? 20.490 -64.967 -30.970 1.00 39.96 576 LYS B N 1
ATOM 5111 C CA . LYS B 1 225 ? 21.345 -63.796 -30.977 1.00 39.42 576 LYS B CA 1
ATOM 5112 C C . LYS B 1 225 ? 22.828 -64.076 -31.086 1.00 39.17 576 LYS B C 1
ATOM 5113 O O . LYS B 1 225 ? 23.307 -65.164 -30.753 1.00 39.10 576 LYS B O 1
ATOM 5119 N N . ILE B 1 226 ? 23.542 -63.072 -31.593 1.00 37.83 577 ILE B N 1
ATOM 5120 C CA . ILE B 1 226 ? 24.957 -63.006 -31.403 1.00 36.97 577 ILE B CA 1
ATOM 5121 C C . ILE B 1 226 ? 25.169 -62.112 -30.202 1.00 37.12 577 ILE B C 1
ATOM 5122 O O . ILE B 1 226 ? 24.787 -60.927 -30.227 1.00 36.77 577 ILE B O 1
ATOM 5127 N N . ASP B 1 227 ? 25.779 -62.692 -29.165 1.00 37.58 578 ASP B N 1
ATOM 5128 C CA . ASP B 1 227 ? 26.125 -61.988 -27.933 1.00 38.61 578 ASP B CA 1
ATOM 5129 C C . ASP B 1 227 ? 27.619 -61.672 -27.917 1.00 38.32 578 ASP B C 1
ATOM 5130 O O . ASP B 1 227 ? 28.440 -62.568 -28.145 1.00 39.09 578 ASP B O 1
ATOM 5135 N N . ILE B 1 228 ? 27.964 -60.409 -27.653 1.00 37.52 579 ILE B N 1
ATOM 5136 C CA . ILE B 1 228 ? 29.365 -59.958 -27.725 1.00 37.68 579 ILE B CA 1
ATOM 5137 C C . ILE B 1 228 ? 29.870 -59.497 -26.369 1.00 38.33 579 ILE B C 1
ATOM 5138 O O . ILE B 1 228 ? 29.349 -58.544 -25.776 1.00 38.03 579 ILE B O 1
ATOM 5143 N N . GLN B 1 229 ? 30.879 -60.194 -25.873 1.00 39.69 580 GLN B N 1
ATOM 5144 C CA . GLN B 1 229 ? 31.502 -59.798 -24.638 1.00 41.09 580 GLN B CA 1
ATOM 5145 C C . GLN B 1 229 ? 32.674 -58.902 -24.992 1.00 40.05 580 GLN B C 1
ATOM 5146 O O . GLN B 1 229 ? 33.376 -59.193 -25.933 1.00 38.56 580 GLN B O 1
ATOM 5152 N N . ILE B 1 230 ? 32.869 -57.801 -24.265 1.00 40.67 581 ILE B N 1
ATOM 5153 C CA . ILE B 1 230 ? 34.029 -56.964 -24.500 1.00 40.73 581 ILE B CA 1
ATOM 5154 C C . ILE B 1 230 ? 35.116 -57.177 -23.453 1.00 42.39 581 ILE B C 1
ATOM 5155 O O . ILE B 1 230 ? 34.835 -57.403 -22.262 1.00 43.07 581 ILE B O 1
ATOM 5160 N N . LYS B 1 231 ? 36.357 -57.107 -23.915 1.00 42.52 582 LYS B N 1
ATOM 5161 C CA . LYS B 1 231 ? 37.504 -57.213 -23.047 1.00 43.87 582 LYS B CA 1
ATOM 5162 C C . LYS B 1 231 ? 38.009 -55.795 -22.780 1.00 43.00 582 LYS B C 1
ATOM 5163 O O . LYS B 1 231 ? 38.288 -55.054 -23.714 1.00 41.85 582 LYS B O 1
ATOM 5169 N N . ASP B 1 232 ? 38.099 -55.420 -21.507 1.00 47.77 583 ASP B N 1
ATOM 5170 C CA . ASP B 1 232 ? 38.594 -54.089 -21.138 1.00 49.86 583 ASP B CA 1
ATOM 5171 C C . ASP B 1 232 ? 40.110 -54.147 -20.987 1.00 51.90 583 ASP B C 1
ATOM 5172 O O . ASP B 1 232 ? 40.690 -55.233 -21.075 1.00 55.17 583 ASP B O 1
ATOM 5177 N N . ALA B 1 233 ? 40.753 -53.004 -20.754 1.00 52.84 584 ALA B N 1
ATOM 5178 C CA . ALA B 1 233 ? 42.226 -52.950 -20.687 1.00 55.05 584 ALA B CA 1
ATOM 5179 C C . ALA B 1 233 ? 42.841 -53.642 -19.460 1.00 56.42 584 ALA B C 1
ATOM 5180 O O . ALA B 1 233 ? 44.062 -53.758 -19.356 1.00 58.12 584 ALA B O 1
ATOM 5182 N N . ILE B 1 234 ? 42.001 -54.091 -18.535 1.00 57.13 585 ILE B N 1
ATOM 5183 C CA . ILE B 1 234 ? 42.473 -54.748 -17.315 1.00 59.54 585 ILE B CA 1
ATOM 5184 C C . ILE B 1 234 ? 42.572 -56.243 -17.551 1.00 60.98 585 ILE B C 1
ATOM 5185 O O . ILE B 1 234 ? 43.601 -56.858 -17.283 1.00 63.79 585 ILE B O 1
ATOM 5190 N N . GLY B 1 235 ? 41.501 -56.822 -18.072 1.00 60.92 586 GLY B N 1
ATOM 5191 C CA . GLY B 1 235 ? 41.503 -58.237 -18.398 1.00 60.64 586 GLY B CA 1
ATOM 5192 C C . GLY B 1 235 ? 40.127 -58.822 -18.229 1.00 59.19 586 GLY B C 1
ATOM 5193 O O . GLY B 1 235 ? 39.951 -60.035 -18.316 1.00 60.64 586 GLY B O 1
ATOM 5194 N N . ARG B 1 236 ? 39.144 -57.955 -18.010 1.00 56.30 587 ARG B N 1
ATOM 5195 C CA . ARG B 1 236 ? 37.793 -58.420 -17.732 1.00 54.46 587 ARG B CA 1
ATOM 5196 C C . ARG B 1 236 ? 36.887 -58.421 -18.967 1.00 52.10 587 ARG B C 1
ATOM 5197 O O . ARG B 1 236 ? 36.989 -57.545 -19.831 1.00 50.59 587 ARG B O 1
ATOM 5205 N N . TYR B 1 237 ? 36.045 -59.449 -19.055 1.00 50.94 588 TYR B N 1
ATOM 5206 C CA . TYR B 1 237 ? 35.028 -59.556 -20.084 1.00 49.22 588 TYR B CA 1
ATOM 5207 C C . TYR B 1 237 ? 33.670 -59.127 -19.550 1.00 46.75 588 TYR B C 1
ATOM 5208 O O . TYR B 1 237 ? 33.277 -59.552 -18.480 1.00 46.68 588 TYR B O 1
ATOM 5217 N N . HIS B 1 238 ? 32.955 -58.311 -20.320 1.00 44.05 589 HIS B N 1
ATOM 5218 C CA . HIS B 1 238 ? 31.622 -57.820 -19.945 1.00 43.06 589 HIS B CA 1
ATOM 5219 C C . HIS B 1 238 ? 30.631 -58.092 -21.027 1.00 43.81 589 HIS B C 1
ATOM 5220 O O . HIS B 1 238 ? 30.943 -57.945 -22.215 1.00 43.66 589 HIS B O 1
ATOM 5227 N N . GLN B 1 239 ? 29.427 -58.504 -20.644 1.00 44.71 590 GLN B N 1
ATOM 5228 C CA . GLN B 1 239 ? 28.357 -58.713 -21.614 1.00 47.60 590 GLN B CA 1
ATOM 5229 C C . GLN B 1 239 ? 27.706 -57.377 -22.051 1.00 47.67 590 GLN B C 1
ATOM 5230 O O . GLN B 1 239 ? 26.889 -56.812 -21.317 1.00 50.15 590 GLN B O 1
ATOM 5236 N N . CYS B 1 240 ? 28.063 -56.872 -23.233 1.00 46.06 591 CYS B N 1
ATOM 5237 C CA . CYS B 1 240 ? 27.564 -55.557 -23.650 1.00 45.08 591 CYS B CA 1
ATOM 5238 C C . CYS B 1 240 ? 26.600 -55.577 -24.793 1.00 42.88 591 CYS B C 1
ATOM 5239 O O . CYS B 1 240 ? 25.524 -55.037 -24.656 1.00 41.73 591 CYS B O 1
ATOM 5242 N N . ALA B 1 241 ? 27.001 -56.187 -25.912 1.00 41.49 592 ALA B N 1
ATOM 5243 C CA . ALA B 1 241 ? 26.330 -55.996 -27.196 1.00 40.19 592 ALA B CA 1
ATOM 5244 C C . ALA B 1 241 ? 25.552 -57.215 -27.646 1.00 39.48 592 ALA B C 1
ATOM 5245 O O . ALA B 1 241 ? 25.924 -58.331 -27.318 1.00 39.74 592 ALA B O 1
ATOM 5247 N N . THR B 1 242 ? 24.475 -56.991 -28.394 1.00 38.15 593 THR B N 1
ATOM 5248 C CA . THR B 1 242 ? 23.749 -58.092 -29.006 1.00 38.65 593 THR B CA 1
ATOM 5249 C C . THR B 1 242 ? 23.382 -57.772 -30.423 1.00 37.01 593 THR B C 1
ATOM 5250 O O . THR B 1 242 ? 23.222 -56.606 -30.767 1.00 36.39 593 THR B O 1
ATOM 5254 N N . ILE B 1 243 ? 23.196 -58.841 -31.198 1.00 36.41 594 ILE B N 1
ATOM 5255 C CA . ILE B 1 243 ? 22.616 -58.801 -32.522 1.00 36.56 594 ILE B CA 1
ATOM 5256 C C . ILE B 1 243 ? 21.593 -59.912 -32.583 1.00 36.80 594 ILE B C 1
ATOM 5257 O O . ILE B 1 243 ? 21.938 -61.092 -32.498 1.00 38.18 594 ILE B O 1
ATOM 5262 N N . GLN B 1 244 ? 20.327 -59.540 -32.685 1.00 36.56 595 GLN B N 1
ATOM 5263 C CA . GLN B 1 244 ? 19.236 -60.492 -32.474 1.00 37.30 595 GLN B CA 1
ATOM 5264 C C . GLN B 1 244 ? 18.318 -60.559 -33.705 1.00 37.88 595 GLN B C 1
ATOM 5265 O O . GLN B 1 244 ? 17.823 -59.526 -34.192 1.00 37.69 595 GLN B O 1
ATOM 5271 N N . LEU B 1 245 ? 18.087 -61.772 -34.191 1.00 37.98 596 LEU B N 1
ATOM 5272 C CA . LEU B 1 245 ? 17.431 -61.969 -35.476 1.00 38.83 596 LEU B CA 1
ATOM 5273 C C . LEU B 1 245 ? 16.000 -62.394 -35.197 1.00 39.14 596 LEU B C 1
ATOM 5274 O O . LEU B 1 245 ? 15.749 -63.459 -34.655 1.00 39.87 596 LEU B O 1
ATOM 5279 N N . ASP B 1 246 ? 15.054 -61.552 -35.562 1.00 39.25 597 ASP B N 1
ATOM 5280 C CA . ASP B 1 246 ? 13.699 -61.723 -35.081 1.00 40.31 597 ASP B CA 1
ATOM 5281 C C . ASP B 1 246 ? 12.730 -61.898 -36.250 1.00 40.39 597 ASP B C 1
ATOM 5282 O O . ASP B 1 246 ? 12.435 -60.937 -36.954 1.00 39.24 597 ASP B O 1
ATOM 5287 N N . PHE B 1 247 ? 12.252 -63.129 -36.441 1.00 40.75 598 PHE B N 1
ATOM 5288 C CA . PHE B 1 247 ? 11.221 -63.447 -37.445 1.00 41.31 598 PHE B CA 1
ATOM 5289 C C . PHE B 1 247 ? 9.830 -63.470 -36.809 1.00 41.27 598 PHE B C 1
ATOM 5290 O O . PHE B 1 247 ? 8.810 -63.628 -37.490 1.00 41.91 598 PHE B O 1
ATOM 5298 N N . GLN B 1 248 ? 9.788 -63.323 -35.494 1.00 41.38 599 GLN B N 1
ATOM 5299 C CA . GLN B 1 248 ? 8.570 -63.625 -34.730 1.00 41.27 599 GLN B CA 1
ATOM 5300 C C . GLN B 1 248 ? 7.662 -62.428 -34.490 1.00 40.54 599 GLN B C 1
ATOM 5301 O O . GLN B 1 248 ? 6.448 -62.479 -34.738 1.00 41.42 599 GLN B O 1
ATOM 5307 N N . LEU B 1 249 ? 8.250 -61.326 -34.036 1.00 39.46 600 LEU B N 1
ATOM 5308 C CA . LEU B 1 249 ? 7.484 -60.082 -33.872 1.00 38.40 600 LEU B CA 1
ATOM 5309 C C . LEU B 1 249 ? 6.732 -59.581 -35.148 1.00 37.86 600 LEU B C 1
ATOM 5310 O O . LEU B 1 249 ? 5.577 -59.161 -35.053 1.00 37.76 600 LEU B O 1
ATOM 5315 N N . PRO B 1 250 ? 7.369 -59.651 -36.334 1.00 37.19 601 PRO B N 1
ATOM 5316 C CA . PRO B 1 250 ? 6.627 -59.293 -37.561 1.00 37.55 601 PRO B CA 1
ATOM 5317 C C . PRO B 1 250 ? 5.353 -60.117 -37.804 1.00 38.21 601 PRO B C 1
ATOM 5318 O O . PRO B 1 250 ? 4.389 -59.591 -38.373 1.00 38.15 601 PRO B O 1
ATOM 5322 N N . ILE B 1 251 ? 5.377 -61.400 -37.429 1.00 39.43 602 ILE B N 1
ATOM 5323 C CA . ILE B 1 251 ? 4.182 -62.252 -37.454 1.00 40.70 602 ILE B CA 1
ATOM 5324 C C . ILE B 1 251 ? 3.206 -61.761 -36.384 1.00 41.44 602 ILE B C 1
ATOM 5325 O O . ILE B 1 251 ? 2.045 -61.554 -36.669 1.00 41.79 602 ILE B O 1
ATOM 5330 N N . ARG B 1 252 ? 3.694 -61.550 -35.163 1.00 41.76 603 ARG B N 1
ATOM 5331 C CA . ARG B 1 252 ? 2.864 -61.040 -34.062 1.00 42.13 603 ARG B CA 1
ATOM 5332 C C . ARG B 1 252 ? 2.111 -59.759 -34.377 1.00 41.98 603 ARG B C 1
ATOM 5333 O O . ARG B 1 252 ? 0.921 -59.624 -34.037 1.00 42.71 603 ARG B O 1
ATOM 5341 N N . PHE B 1 253 ? 2.808 -58.815 -35.015 1.00 40.33 604 PHE B N 1
ATOM 5342 C CA . PHE B 1 253 ? 2.229 -57.517 -35.323 1.00 39.43 604 PHE B CA 1
ATOM 5343 C C . PHE B 1 253 ? 1.636 -57.428 -36.707 1.00 39.36 604 PHE B C 1
ATOM 5344 O O . PHE B 1 253 ? 1.175 -56.349 -37.090 1.00 38.77 604 PHE B O 1
ATOM 5352 N N . ASN B 1 254 ? 1.626 -58.553 -37.438 1.00 40.33 605 ASN B N 1
ATOM 5353 C CA . ASN B 1 254 ? 1.163 -58.600 -38.845 1.00 40.30 605 ASN B CA 1
ATOM 5354 C C . ASN B 1 254 ? 1.870 -57.496 -39.650 1.00 39.24 605 ASN B C 1
ATOM 5355 O O . ASN B 1 254 ? 1.239 -56.685 -40.323 1.00 38.71 605 ASN B O 1
ATOM 5360 N N . LEU B 1 255 ? 3.195 -57.444 -39.534 1.00 37.85 606 LEU B N 1
ATOM 5361 C CA . LEU B 1 255 ? 3.963 -56.459 -40.276 1.00 37.12 606 LEU B CA 1
ATOM 5362 C C . LEU B 1 255 ? 4.194 -56.930 -41.706 1.00 36.84 606 LEU B C 1
ATOM 5363 O O . LEU B 1 255 ? 4.574 -58.090 -41.917 1.00 37.00 606 LEU B O 1
ATOM 5368 N N . THR B 1 256 ? 3.944 -56.026 -42.663 1.00 36.79 607 THR B N 1
ATOM 5369 C CA . THR B 1 256 ? 4.176 -56.219 -44.108 1.00 37.30 607 THR B CA 1
ATOM 5370 C C . THR B 1 256 ? 4.771 -54.952 -44.785 1.00 37.49 607 THR B C 1
ATOM 5371 O O . THR B 1 256 ? 4.633 -53.812 -44.284 1.00 37.52 607 THR B O 1
ATOM 5375 N N . TYR B 1 257 ? 5.419 -55.157 -45.932 1.00 37.42 608 TYR B N 1
ATOM 5376 C CA . TYR B 1 257 ? 5.829 -54.067 -46.825 1.00 36.50 608 TYR B CA 1
ATOM 5377 C C . TYR B 1 257 ? 5.476 -54.482 -48.259 1.00 37.19 608 TYR B C 1
ATOM 5378 O O . TYR B 1 257 ? 5.421 -55.691 -48.563 1.00 37.48 608 TYR B O 1
ATOM 5387 N N . VAL B 1 258 ? 5.261 -53.482 -49.113 1.00 37.31 609 VAL B N 1
ATOM 5388 C CA . VAL B 1 258 ? 5.048 -53.651 -50.561 1.00 38.59 609 VAL B CA 1
ATOM 5389 C C . VAL B 1 258 ? 6.388 -53.994 -51.252 1.00 39.04 609 VAL B C 1
ATOM 5390 O O . VAL B 1 258 ? 7.374 -53.239 -51.164 1.00 38.50 609 VAL B O 1
ATOM 5394 N N . SER B 1 259 ? 6.429 -55.160 -51.897 1.00 48.40 610 SER B N 1
ATOM 5395 C CA . SER B 1 259 ? 7.651 -55.655 -52.541 1.00 49.08 610 SER B CA 1
ATOM 5396 C C . SER B 1 259 ? 7.745 -55.131 -53.964 1.00 48.91 610 SER B C 1
ATOM 5397 O O . SER B 1 259 ? 6.896 -54.339 -54.388 1.00 48.31 610 SER B O 1
ATOM 5400 N N . HIS B 1 260 ? 8.783 -55.564 -54.679 1.00 51.28 611 HIS B N 1
ATOM 5401 C CA . HIS B 1 260 ? 8.987 -55.234 -56.094 1.00 55.06 611 HIS B CA 1
ATOM 5402 C C . HIS B 1 260 ? 7.763 -55.566 -56.873 1.00 53.84 611 HIS B C 1
ATOM 5403 O O . HIS B 1 260 ? 7.157 -56.606 -56.651 1.00 51.92 611 HIS B O 1
ATOM 5410 N N . ASP B 1 261 ? 7.376 -54.683 -57.781 1.00 56.84 612 ASP B N 1
ATOM 5411 C CA . ASP B 1 261 ? 6.132 -54.878 -58.511 1.00 58.32 612 ASP B CA 1
ATOM 5412 C C . ASP B 1 261 ? 6.327 -55.776 -59.741 1.00 60.76 612 ASP B C 1
ATOM 5413 O O . ASP B 1 261 ? 6.986 -55.368 -60.681 1.00 67.72 612 ASP B O 1
ATOM 5418 N N . GLY B 1 262 ? 5.715 -56.961 -59.799 1.00 59.43 613 GLY B N 1
ATOM 5419 C CA . GLY B 1 262 ? 4.551 -57.369 -59.028 1.00 53.62 613 GLY B CA 1
ATOM 5420 C C . GLY B 1 262 ? 4.735 -58.691 -58.296 1.00 52.75 613 GLY B C 1
ATOM 5421 O O . GLY B 1 262 ? 4.291 -59.753 -58.757 1.00 53.75 613 GLY B O 1
ATOM 5422 N N . ASP B 1 263 ? 5.429 -58.607 -57.163 1.00 50.65 614 ASP B N 1
ATOM 5423 C CA . ASP B 1 263 ? 5.410 -59.625 -56.119 1.00 50.37 614 ASP B CA 1
ATOM 5424 C C . ASP B 1 263 ? 4.335 -59.237 -55.117 1.00 47.84 614 ASP B C 1
ATOM 5425 O O . ASP B 1 263 ? 3.811 -58.122 -55.155 1.00 45.89 614 ASP B O 1
ATOM 5430 N N . ASP B 1 264 ? 3.984 -60.161 -54.230 1.00 48.75 615 ASP B N 1
ATOM 5431 C CA . ASP B 1 264 ? 3.008 -59.858 -53.199 1.00 47.65 615 ASP B CA 1
ATOM 5432 C C . ASP B 1 264 ? 3.753 -59.173 -52.061 1.00 48.14 615 ASP B C 1
ATOM 5433 O O . ASP B 1 264 ? 4.982 -59.151 -52.034 1.00 47.78 615 ASP B O 1
ATOM 5438 N N . LYS B 1 265 ? 3.000 -58.587 -51.143 1.00 38.87 616 LYS B N 1
ATOM 5439 C CA . LYS B 1 265 ? 3.558 -58.036 -49.902 1.00 39.39 616 LYS B CA 1
ATOM 5440 C C . LYS B 1 265 ? 4.378 -59.114 -49.187 1.00 38.77 616 LYS B C 1
ATOM 5441 O O . LYS B 1 265 ? 4.033 -60.301 -49.237 1.00 38.39 616 LYS B O 1
ATOM 5447 N N . LYS B 1 266 ? 5.436 -58.704 -48.499 1.00 37.94 617 LYS B N 1
ATOM 5448 C CA . LYS B 1 266 ? 6.191 -59.640 -47.665 1.00 38.17 617 LYS B CA 1
ATOM 5449 C C . LYS B 1 266 ? 6.301 -59.157 -46.213 1.00 38.22 617 LYS B C 1
ATOM 5450 O O . LYS B 1 266 ? 5.980 -58.007 -45.905 1.00 38.10 617 LYS B O 1
ATOM 5456 N N . ARG B 1 267 ? 6.778 -60.035 -45.329 1.00 38.68 618 ARG B N 1
ATOM 5457 C CA . ARG B 1 267 ? 7.106 -59.642 -43.967 1.00 38.64 618 ARG B CA 1
ATOM 5458 C C . ARG B 1 267 ? 8.530 -59.137 -43.919 1.00 37.05 618 ARG B C 1
ATOM 5459 O O . ARG B 1 267 ? 9.437 -59.786 -44.437 1.00 37.12 618 ARG B O 1
ATOM 5467 N N . PRO B 1 268 ? 8.738 -57.978 -43.279 1.00 36.27 619 PRO B N 1
ATOM 5468 C CA . PRO B 1 268 ? 10.061 -57.529 -42.898 1.00 34.94 619 PRO B CA 1
ATOM 5469 C C . PRO B 1 268 ? 10.661 -58.446 -41.848 1.00 34.80 619 PRO B C 1
ATOM 5470 O O . PRO B 1 268 ? 9.925 -59.074 -41.065 1.00 35.48 619 PRO B O 1
ATOM 5474 N N . VAL B 1 269 ? 11.984 -58.546 -41.873 1.00 33.94 620 VAL B N 1
ATOM 5475 C CA . VAL B 1 269 ? 12.777 -59.155 -40.815 1.00 34.63 620 VAL B CA 1
ATOM 5476 C C . VAL B 1 269 ? 13.248 -58.039 -39.890 1.00 34.64 620 VAL B C 1
ATOM 5477 O O . VAL B 1 269 ? 13.448 -56.896 -40.346 1.00 34.26 620 VAL B O 1
ATOM 5481 N N . ILE B 1 270 ? 13.405 -58.372 -38.605 1.00 34.54 621 ILE B N 1
ATOM 5482 C CA . ILE B 1 270 ? 13.856 -57.421 -37.585 1.00 33.96 621 ILE B CA 1
ATOM 5483 C C . ILE B 1 270 ? 15.180 -57.882 -36.961 1.00 33.62 621 ILE B C 1
ATOM 5484 O O . ILE B 1 270 ? 15.267 -58.997 -36.446 1.00 34.23 621 ILE B O 1
ATOM 5489 N N . VAL B 1 271 ? 16.205 -57.039 -37.036 1.00 32.48 622 VAL B N 1
ATOM 5490 C CA . VAL B 1 271 ? 17.427 -57.271 -36.273 1.00 32.36 622 VAL B CA 1
ATOM 5491 C C . VAL B 1 271 ? 17.444 -56.270 -35.119 1.00 31.76 622 VAL B C 1
ATOM 5492 O O . VAL B 1 271 ? 17.489 -55.070 -35.360 1.00 31.94 622 VAL B O 1
ATOM 5496 N N . HIS B 1 272 ? 17.394 -56.762 -33.882 1.00 31.74 623 HIS B N 1
ATOM 5497 C CA . HIS B 1 272 ? 17.610 -55.932 -32.694 1.00 31.24 623 HIS B CA 1
ATOM 5498 C C . HIS B 1 272 ? 19.086 -55.839 -32.491 1.00 31.46 623 HIS B C 1
ATOM 5499 O O . HIS B 1 272 ? 19.795 -56.841 -32.640 1.00 31.81 623 HIS B O 1
ATOM 5506 N N . ARG B 1 273 ? 19.576 -54.645 -32.151 1.00 30.59 624 ARG B N 1
ATOM 5507 C CA . ARG B 1 273 ? 20.968 -54.516 -31.759 1.00 30.13 624 ARG B CA 1
ATOM 5508 C C . ARG B 1 273 ? 21.226 -53.385 -30.765 1.00 29.83 624 ARG B C 1
ATOM 5509 O O . ARG B 1 273 ? 20.471 -52.392 -30.679 1.00 29.78 624 ARG B O 1
ATOM 5517 N N . ALA B 1 274 ? 22.315 -53.559 -30.027 1.00 29.95 625 ALA B N 1
ATOM 5518 C CA . ALA B 1 274 ? 22.814 -52.543 -29.126 1.00 29.92 625 ALA B CA 1
ATOM 5519 C C . ALA B 1 274 ? 24.316 -52.766 -29.060 1.00 30.11 625 ALA B C 1
ATOM 5520 O O . ALA B 1 274 ? 24.767 -53.906 -29.064 1.00 30.40 625 ALA B O 1
ATOM 5522 N N . ILE B 1 275 ? 25.084 -51.671 -29.030 1.00 30.13 626 ILE B N 1
ATOM 5523 C CA . ILE B 1 275 ? 26.541 -51.762 -28.977 1.00 30.49 626 ILE B CA 1
ATOM 5524 C C . ILE B 1 275 ? 27.040 -51.535 -27.563 1.00 30.85 626 ILE B C 1
ATOM 5525 O O . ILE B 1 275 ? 27.634 -52.450 -26.976 1.00 30.90 626 ILE B O 1
ATOM 5530 N N . LEU B 1 276 ? 26.841 -50.315 -27.039 1.00 30.44 627 LEU B N 1
ATOM 5531 C CA . LEU B 1 276 ? 27.187 -50.019 -25.650 1.00 30.49 627 LEU B CA 1
ATOM 5532 C C . LEU B 1 276 ? 26.436 -50.914 -24.691 1.00 30.65 627 LEU B C 1
ATOM 5533 O O . LEU B 1 276 ? 26.926 -51.216 -23.584 1.00 31.37 627 LEU B O 1
ATOM 5538 N N . GLY B 1 277 ? 25.241 -51.335 -25.088 1.00 30.77 628 GLY B N 1
ATOM 5539 C CA . GLY B 1 277 ? 24.412 -52.158 -24.203 1.00 31.75 628 GLY B CA 1
ATOM 5540 C C . GLY B 1 277 ? 23.441 -51.294 -23.449 1.00 32.11 628 GLY B C 1
ATOM 5541 O O . GLY B 1 277 ? 22.267 -51.249 -23.761 1.00 33.32 628 GLY B O 1
ATOM 5542 N N . SER B 1 278 ? 23.930 -50.595 -22.443 1.00 32.67 629 SER B N 1
ATOM 5543 C CA . SER B 1 278 ? 23.171 -49.514 -21.816 1.00 32.73 629 SER B CA 1
ATOM 5544 C C . SER B 1 278 ? 24.204 -48.473 -21.458 1.00 32.64 629 SER B C 1
ATOM 5545 O O . SER B 1 278 ? 25.363 -48.826 -21.209 1.00 32.96 629 SER B O 1
ATOM 5548 N N . VAL B 1 279 ? 23.824 -47.203 -21.451 1.00 31.24 630 VAL B N 1
ATOM 5549 C CA . VAL B 1 279 ? 24.771 -46.199 -21.071 1.00 31.14 630 VAL B CA 1
ATOM 5550 C C . VAL B 1 279 ? 25.314 -46.474 -19.682 1.00 30.84 630 VAL B C 1
ATOM 5551 O O . VAL B 1 279 ? 26.540 -46.463 -19.474 1.00 31.39 630 VAL B O 1
ATOM 5555 N N . GLU B 1 280 ? 24.404 -46.743 -18.756 1.00 31.89 631 GLU B N 1
ATOM 5556 C CA . GLU B 1 280 ? 24.716 -47.079 -17.355 1.00 33.37 631 GLU B CA 1
ATOM 5557 C C . GLU B 1 280 ? 25.763 -48.207 -17.246 1.00 34.04 631 GLU B C 1
ATOM 5558 O O . GLU B 1 280 ? 26.823 -48.021 -16.655 1.00 34.14 631 GLU B O 1
ATOM 5564 N N . ARG B 1 281 ? 25.496 -49.362 -17.850 1.00 35.53 632 ARG B N 1
ATOM 5565 C CA . ARG B 1 281 ? 26.485 -50.435 -17.821 1.00 36.80 632 ARG B CA 1
ATOM 5566 C C . ARG B 1 281 ? 27.840 -49.919 -18.355 1.00 35.99 632 ARG B C 1
ATOM 5567 O O . ARG B 1 281 ? 28.883 -50.232 -17.810 1.00 35.71 632 ARG B O 1
ATOM 5575 N N . MET B 1 282 ? 27.813 -49.125 -19.425 1.00 34.83 633 MET B N 1
ATOM 5576 C CA . MET B 1 282 ? 29.034 -48.735 -20.071 1.00 34.03 633 MET B CA 1
ATOM 5577 C C . MET B 1 282 ? 29.851 -47.706 -19.244 1.00 32.72 633 MET B C 1
ATOM 5578 O O . MET B 1 282 ? 31.096 -47.783 -19.171 1.00 32.97 633 MET B O 1
ATOM 5583 N N . ILE B 1 283 ? 29.167 -46.763 -18.621 1.00 30.44 634 ILE B N 1
ATOM 5584 C CA . ILE B 1 283 ? 29.818 -45.903 -17.648 1.00 30.45 634 ILE B CA 1
ATOM 5585 C C . ILE B 1 283 ? 30.484 -46.721 -16.546 1.00 31.11 634 ILE B C 1
ATOM 5586 O O . ILE B 1 283 ? 31.651 -46.478 -16.219 1.00 30.86 634 ILE B O 1
ATOM 5591 N N . ALA B 1 284 ? 29.779 -47.709 -16.003 1.00 31.18 635 ALA B N 1
ATOM 5592 C CA . ALA B 1 284 ? 30.398 -48.613 -15.014 1.00 31.86 635 ALA B CA 1
ATOM 5593 C C . ALA B 1 284 ? 31.741 -49.154 -15.519 1.00 32.20 635 ALA B C 1
ATOM 5594 O O . ALA B 1 284 ? 32.800 -48.956 -14.901 1.00 33.03 635 ALA B O 1
ATOM 5596 N N . ILE B 1 285 ? 31.680 -49.808 -16.665 1.00 32.21 636 ILE B N 1
ATOM 5597 C CA . ILE B 1 285 ? 32.830 -50.413 -17.276 1.00 32.38 636 ILE B CA 1
ATOM 5598 C C . ILE B 1 285 ? 33.966 -49.395 -17.454 1.00 32.26 636 ILE B C 1
ATOM 5599 O O . ILE B 1 285 ? 35.090 -49.679 -17.090 1.00 32.88 636 ILE B O 1
ATOM 5604 N N . LEU B 1 286 ? 33.656 -48.216 -17.985 1.00 31.64 637 LEU B N 1
ATOM 5605 C CA . LEU B 1 286 ? 34.664 -47.254 -18.329 1.00 31.13 637 LEU B CA 1
ATOM 5606 C C . LEU B 1 286 ? 35.267 -46.629 -17.111 1.00 31.64 637 LEU B C 1
ATOM 5607 O O . LEU B 1 286 ? 36.493 -46.470 -17.054 1.00 32.27 637 LEU B O 1
ATOM 5612 N N . THR B 1 287 ? 34.435 -46.279 -16.134 1.00 31.79 638 THR B N 1
ATOM 5613 C CA . THR B 1 287 ? 34.924 -45.749 -14.870 1.00 32.13 638 THR B CA 1
ATOM 5614 C C . THR B 1 287 ? 36.031 -46.675 -14.285 1.00 33.05 638 THR B C 1
ATOM 5615 O O . THR B 1 287 ? 37.081 -46.214 -13.837 1.00 32.45 638 THR B O 1
ATOM 5619 N N . GLU B 1 288 ? 35.765 -47.974 -14.284 1.00 33.38 639 GLU B N 1
ATOM 5620 C CA . GLU B 1 288 ? 36.713 -48.950 -13.754 1.00 34.55 639 GLU B CA 1
ATOM 5621 C C . GLU B 1 288 ? 37.921 -49.165 -14.676 1.00 34.47 639 GLU B C 1
ATOM 5622 O O . GLU B 1 288 ? 39.068 -49.159 -14.212 1.00 34.46 639 GLU B O 1
ATOM 5628 N N . ASN B 1 289 ? 37.665 -49.303 -15.975 1.00 34.15 640 ASN B N 1
ATOM 5629 C CA . ASN B 1 289 ? 38.732 -49.439 -16.974 1.00 34.88 640 ASN B CA 1
ATOM 5630 C C . ASN B 1 289 ? 39.839 -48.384 -16.894 1.00 35.20 640 ASN B C 1
ATOM 5631 O O . ASN B 1 289 ? 41.023 -48.727 -16.866 1.00 35.63 640 ASN B O 1
ATOM 5636 N N . TYR B 1 290 ? 39.454 -47.108 -16.867 1.00 34.23 641 TYR B N 1
ATOM 5637 C CA . TYR B 1 290 ? 40.426 -46.028 -16.829 1.00 34.35 641 TYR B CA 1
ATOM 5638 C C . TYR B 1 290 ? 40.812 -45.657 -15.408 1.00 34.81 641 TYR B C 1
ATOM 5639 O O . TYR B 1 290 ? 41.759 -44.901 -15.219 1.00 34.99 641 TYR B O 1
ATOM 5648 N N . GLY B 1 291 ? 40.076 -46.170 -14.421 1.00 35.06 642 GLY B N 1
ATOM 5649 C CA . GLY B 1 291 ? 40.356 -45.902 -13.017 1.00 35.64 642 GLY B CA 1
ATOM 5650 C C . GLY B 1 291 ? 40.181 -44.422 -12.681 1.00 36.49 642 GLY B C 1
ATOM 5651 O O . GLY B 1 291 ? 40.830 -43.897 -11.760 1.00 37.11 642 GLY B O 1
ATOM 5652 N N . GLY B 1 292 ? 39.313 -43.743 -13.433 1.00 36.10 643 GLY B N 1
ATOM 5653 C CA . GLY B 1 292 ? 39.141 -42.305 -13.301 1.00 35.88 643 GLY B CA 1
ATOM 5654 C C . GLY B 1 292 ? 40.060 -41.480 -14.179 1.00 35.98 643 GLY B C 1
ATOM 5655 O O . GLY B 1 292 ? 39.963 -40.240 -14.228 1.00 36.48 643 GLY B O 1
ATOM 5656 N N . LYS B 1 293 ? 40.948 -42.133 -14.898 1.00 35.92 644 LYS B N 1
ATOM 5657 C CA . LYS B 1 293 ? 41.848 -41.387 -15.763 1.00 35.89 644 LYS B CA 1
ATOM 5658 C C . LYS B 1 293 ? 41.194 -41.295 -17.163 1.00 34.29 644 LYS B C 1
ATOM 5659 O O . LYS B 1 293 ? 41.560 -41.998 -18.099 1.00 34.11 644 LYS B O 1
ATOM 5665 N N . TRP B 1 294 ? 40.194 -40.435 -17.282 1.00 32.43 645 TRP B N 1
ATOM 5666 C CA . TRP B 1 294 ? 39.382 -40.392 -18.488 1.00 31.33 645 TRP B CA 1
ATOM 5667 C C . TRP B 1 294 ? 40.166 -39.902 -19.670 1.00 30.81 645 TRP B C 1
ATOM 5668 O O . TRP B 1 294 ? 40.952 -38.986 -19.543 1.00 31.52 645 TRP B O 1
ATOM 5679 N N . PRO B 1 295 ? 39.963 -40.506 -20.841 1.00 30.82 646 PRO B N 1
ATOM 5680 C CA . PRO B 1 295 ? 40.516 -39.875 -22.033 1.00 30.84 646 PRO B CA 1
ATOM 5681 C C . PRO B 1 295 ? 39.780 -38.564 -22.308 1.00 30.49 646 PRO B C 1
ATOM 5682 O O . PRO B 1 295 ? 38.592 -38.386 -21.889 1.00 30.24 646 PRO B O 1
ATOM 5686 N N . PHE B 1 296 ? 40.457 -37.676 -23.023 1.00 30.54 647 PHE B N 1
ATOM 5687 C CA . PHE B 1 296 ? 40.026 -36.282 -23.135 1.00 30.29 647 PHE B CA 1
ATOM 5688 C C . PHE B 1 296 ? 38.551 -36.076 -23.566 1.00 30.07 647 PHE B C 1
ATOM 5689 O O . PHE B 1 296 ? 37.812 -35.370 -22.922 1.00 29.88 647 PHE B O 1
ATOM 5697 N N . TRP B 1 297 ? 38.107 -36.721 -24.633 1.00 30.17 648 TRP B N 1
ATOM 5698 C CA . TRP B 1 297 ? 36.769 -36.509 -25.128 1.00 30.07 648 TRP B CA 1
ATOM 5699 C C . TRP B 1 297 ? 35.693 -36.955 -24.142 1.00 29.90 648 TRP B C 1
ATOM 5700 O O . TRP B 1 297 ? 34.584 -36.428 -24.144 1.00 31.03 648 TRP B O 1
ATOM 5711 N N . LEU B 1 298 ? 36.004 -37.918 -23.284 1.00 29.92 649 LEU B N 1
ATOM 5712 C CA . LEU B 1 298 ? 35.072 -38.386 -22.268 1.00 29.82 649 LEU B CA 1
ATOM 5713 C C . LEU B 1 298 ? 35.209 -37.671 -20.924 1.00 29.75 649 LEU B C 1
ATOM 5714 O O . LEU B 1 298 ? 34.327 -37.765 -20.069 1.00 29.72 649 LEU B O 1
ATOM 5719 N N . SER B 1 299 ? 36.300 -36.939 -20.769 1.00 29.79 650 SER B N 1
ATOM 5720 C CA . SER B 1 299 ? 36.662 -36.321 -19.505 1.00 29.81 650 SER B CA 1
ATOM 5721 C C . SER B 1 299 ? 35.809 -35.157 -19.046 1.00 29.69 650 SER B C 1
ATOM 5722 O O . SER B 1 299 ? 35.743 -34.142 -19.711 1.00 29.61 650 SER B O 1
ATOM 5725 N N . PRO B 1 300 ? 35.211 -35.269 -17.852 1.00 29.80 651 PRO B N 1
ATOM 5726 C CA . PRO B 1 300 ? 34.491 -34.115 -17.308 1.00 29.83 651 PRO B CA 1
ATOM 5727 C C . PRO B 1 300 ? 35.438 -33.163 -16.574 1.00 30.05 651 PRO B C 1
ATOM 5728 O O . PRO B 1 300 ? 34.982 -32.223 -15.919 1.00 30.03 651 PRO B O 1
ATOM 5732 N N . ARG B 1 301 ? 36.742 -33.404 -16.717 1.00 29.89 652 ARG B N 1
ATOM 5733 C CA . ARG B 1 301 ? 37.775 -32.518 -16.191 1.00 30.33 652 ARG B CA 1
ATOM 5734 C C . ARG B 1 301 ? 38.811 -32.270 -17.303 1.00 30.80 652 ARG B C 1
ATOM 5735 O O . ARG B 1 301 ? 39.915 -32.810 -17.304 1.00 31.07 652 ARG B O 1
ATOM 5743 N N . GLN B 1 302 ? 38.439 -31.459 -18.273 1.00 30.56 653 GLN B N 1
ATOM 5744 C CA . GLN B 1 302 ? 39.281 -31.288 -19.421 1.00 30.18 653 GLN B CA 1
ATOM 5745 C C . GLN B 1 302 ? 40.397 -30.300 -19.187 1.00 29.86 653 GLN B C 1
ATOM 5746 O O . GLN B 1 302 ? 41.525 -30.533 -19.612 1.00 30.00 653 GLN B O 1
ATOM 5752 N N . VAL B 1 303 ? 40.077 -29.208 -18.505 1.00 30.37 654 VAL B N 1
ATOM 5753 C CA . VAL B 1 303 ? 40.971 -28.062 -18.370 1.00 30.91 654 VAL B CA 1
ATOM 5754 C C . VAL B 1 303 ? 40.846 -27.509 -16.956 1.00 31.36 654 VAL B C 1
ATOM 5755 O O . VAL B 1 303 ? 39.728 -27.176 -16.527 1.00 30.88 654 VAL B O 1
ATOM 5759 N N . MET B 1 304 ? 41.972 -27.443 -16.221 1.00 31.85 655 MET B N 1
ATOM 5760 C CA . MET B 1 304 ? 42.076 -26.627 -15.001 1.00 31.90 655 MET B CA 1
ATOM 5761 C C . MET B 1 304 ? 42.935 -25.389 -15.294 1.00 32.24 655 MET B C 1
ATOM 5762 O O . MET B 1 304 ? 44.085 -25.523 -15.755 1.00 31.20 655 MET B O 1
ATOM 5767 N N . VAL B 1 305 ? 42.382 -24.202 -15.004 1.00 32.00 656 VAL B N 1
ATOM 5768 C CA . VAL B 1 305 ? 43.083 -22.938 -15.168 1.00 32.40 656 VAL B CA 1
ATOM 5769 C C . VAL B 1 305 ? 43.673 -22.543 -13.807 1.00 33.76 656 VAL B C 1
ATOM 5770 O O . VAL B 1 305 ? 42.951 -22.529 -12.795 1.00 34.37 656 VAL B O 1
ATOM 5774 N N . VAL B 1 306 ? 44.967 -22.221 -13.771 1.00 34.15 657 VAL B N 1
ATOM 5775 C CA . VAL B 1 306 ? 45.627 -21.841 -12.501 1.00 35.54 657 VAL B CA 1
ATOM 5776 C C . VAL B 1 306 ? 46.383 -20.505 -12.564 1.00 36.19 657 VAL B C 1
ATOM 5777 O O . VAL B 1 306 ? 47.449 -20.429 -13.150 1.00 36.33 657 VAL B O 1
ATOM 5781 N N . PRO B 1 307 ? 45.843 -19.453 -11.929 1.00 37.24 658 PRO B N 1
ATOM 5782 C CA . PRO B 1 307 ? 46.574 -18.187 -11.896 1.00 38.17 658 PRO B CA 1
ATOM 5783 C C . PRO B 1 307 ? 47.917 -18.374 -11.206 1.00 39.72 658 PRO B C 1
ATOM 5784 O O . PRO B 1 307 ? 48.013 -19.223 -10.344 1.00 40.99 658 PRO B O 1
ATOM 5788 N N . VAL B 1 308 ? 48.956 -17.625 -11.583 1.00 40.66 659 VAL B N 1
ATOM 5789 C CA . VAL B 1 308 ? 50.239 -17.727 -10.857 1.00 42.83 659 VAL B CA 1
ATOM 5790 C C . VAL B 1 308 ? 50.099 -17.100 -9.462 1.00 44.58 659 VAL B C 1
ATOM 5791 O O . VAL B 1 308 ? 50.635 -17.618 -8.484 1.00 45.28 659 VAL B O 1
ATOM 5795 N N . GLY B 1 309 ? 49.384 -15.978 -9.395 1.00 45.10 660 GLY B N 1
ATOM 5796 C CA . GLY B 1 309 ? 49.051 -15.331 -8.132 1.00 46.74 660 GLY B CA 1
ATOM 5797 C C . GLY B 1 309 ? 47.727 -14.603 -8.279 1.00 47.27 660 GLY B C 1
ATOM 5798 O O . GLY B 1 309 ? 47.153 -14.591 -9.369 1.00 47.28 660 GLY B O 1
ATOM 5799 N N . PRO B 1 310 ? 47.234 -13.985 -7.190 1.00 47.67 661 PRO B N 1
ATOM 5800 C CA . PRO B 1 310 ? 45.906 -13.348 -7.151 1.00 46.93 661 PRO B CA 1
ATOM 5801 C C . PRO B 1 310 ? 45.707 -12.146 -8.089 1.00 46.38 661 PRO B C 1
ATOM 5802 O O . PRO B 1 310 ? 44.564 -11.858 -8.452 1.00 45.27 661 PRO B O 1
ATOM 5806 N N . THR B 1 311 ? 46.781 -11.468 -8.504 1.00 46.38 662 THR B N 1
ATOM 5807 C CA . THR B 1 311 ? 46.644 -10.411 -9.528 1.00 46.40 662 THR B CA 1
ATOM 5808 C C . THR B 1 311 ? 46.211 -10.953 -10.905 1.00 46.21 662 THR B C 1
ATOM 5809 O O . THR B 1 311 ? 45.686 -10.193 -11.731 1.00 47.07 662 THR B O 1
ATOM 5813 N N . CYS B 1 312 ? 46.436 -12.245 -11.158 1.00 44.78 663 CYS B N 1
ATOM 5814 C CA . CYS B 1 312 ? 45.981 -12.889 -12.417 1.00 43.29 663 CYS B CA 1
ATOM 5815 C C . CYS B 1 312 ? 44.657 -13.645 -12.312 1.00 42.50 663 CYS B C 1
ATOM 5816 O O . CYS B 1 312 ? 44.307 -14.404 -13.216 1.00 41.26 663 CYS B O 1
ATOM 5819 N N . ASP B 1 313 ? 43.915 -13.421 -11.223 1.00 42.67 664 ASP B N 1
ATOM 5820 C CA . ASP B 1 313 ? 42.639 -14.124 -10.965 1.00 42.50 664 ASP B CA 1
ATOM 5821 C C . ASP B 1 313 ? 41.580 -13.861 -12.032 1.00 42.40 664 ASP B C 1
ATOM 5822 O O . ASP B 1 313 ? 40.965 -14.800 -12.549 1.00 41.99 664 ASP B O 1
ATOM 5827 N N . GLU B 1 314 ? 41.358 -12.583 -12.333 1.00 42.11 665 GLU B N 1
ATOM 5828 C CA . GLU B 1 314 ? 40.310 -12.159 -13.238 1.00 42.65 665 GLU B CA 1
ATOM 5829 C C . GLU B 1 314 ? 40.609 -12.679 -14.658 1.00 41.55 665 GLU B C 1
ATOM 5830 O O . GLU B 1 314 ? 39.690 -13.116 -15.386 1.00 41.86 665 GLU B O 1
ATOM 5836 N N . TYR B 1 315 ? 41.893 -12.669 -15.030 1.00 38.64 666 TYR B N 1
ATOM 5837 C CA . TYR B 1 315 ? 42.327 -13.167 -16.326 1.00 37.32 666 TYR B CA 1
ATOM 5838 C C . TYR B 1 315 ? 42.104 -14.687 -16.399 1.00 36.80 666 TYR B C 1
ATOM 5839 O O . TYR B 1 315 ? 41.692 -15.226 -17.437 1.00 36.13 666 TYR B O 1
ATOM 5848 N N . ALA B 1 316 ? 42.366 -15.367 -15.290 1.00 36.83 667 ALA B N 1
ATOM 5849 C CA . ALA B 1 316 ? 42.146 -16.808 -15.216 1.00 37.00 667 ALA B CA 1
ATOM 5850 C C . ALA B 1 316 ? 40.665 -17.088 -15.392 1.00 37.31 667 ALA B C 1
ATOM 5851 O O . ALA B 1 316 ? 40.312 -17.976 -16.148 1.00 37.65 667 ALA B O 1
ATOM 5853 N N . GLN B 1 317 ? 39.813 -16.324 -14.707 1.00 38.48 668 GLN B N 1
ATOM 5854 C CA . GLN B 1 317 ? 38.361 -16.436 -14.871 1.00 40.68 668 GLN B CA 1
ATOM 5855 C C . GLN B 1 317 ? 37.940 -16.235 -16.353 1.00 40.71 668 GLN B C 1
ATOM 5856 O O . GLN B 1 317 ? 37.104 -16.965 -16.862 1.00 41.32 668 GLN B O 1
ATOM 5862 N N . LYS B 1 318 ? 38.545 -15.267 -17.034 1.00 40.59 669 LYS B N 1
ATOM 5863 C CA . LYS B 1 318 ? 38.266 -15.027 -18.441 1.00 41.10 669 LYS B CA 1
ATOM 5864 C C . LYS B 1 318 ? 38.662 -16.226 -19.317 1.00 38.63 669 LYS B C 1
ATOM 5865 O O . LYS B 1 318 ? 37.886 -16.649 -20.184 1.00 36.86 669 LYS B O 1
ATOM 5871 N N . VAL B 1 319 ? 39.860 -16.770 -19.092 1.00 36.48 670 VAL B N 1
ATOM 5872 C CA . VAL B 1 319 ? 40.342 -17.922 -19.868 1.00 35.75 670 VAL B CA 1
ATOM 5873 C C . VAL B 1 319 ? 39.395 -19.106 -19.643 1.00 36.06 670 VAL B C 1
ATOM 5874 O O . VAL B 1 319 ? 38.987 -19.814 -20.584 1.00 35.81 670 VAL B O 1
ATOM 5878 N N . ARG B 1 320 ? 39.046 -19.311 -18.379 1.00 36.17 671 ARG B N 1
ATOM 5879 C CA . ARG B 1 320 ? 38.190 -20.423 -18.003 1.00 36.57 671 ARG B CA 1
ATOM 5880 C C . ARG B 1 320 ? 36.817 -20.291 -18.672 1.00 36.23 671 ARG B C 1
ATOM 5881 O O . ARG B 1 320 ? 36.317 -21.282 -19.241 1.00 35.38 671 ARG B O 1
ATOM 5889 N N . GLN B 1 321 ? 36.249 -19.076 -18.647 1.00 35.66 672 GLN B N 1
ATOM 5890 C CA . GLN B 1 321 ? 34.977 -18.800 -19.344 1.00 37.22 672 GLN B CA 1
ATOM 5891 C C . GLN B 1 321 ? 35.102 -19.061 -20.860 1.00 36.93 672 GLN B C 1
ATOM 5892 O O . GLN B 1 321 ? 34.209 -19.661 -21.466 1.00 37.30 672 GLN B O 1
ATOM 5898 N N . GLN B 1 322 ? 36.210 -18.638 -21.462 1.00 36.07 673 GLN B N 1
ATOM 5899 C CA . GLN B 1 322 ? 36.426 -18.924 -22.877 1.00 36.59 673 GLN B CA 1
ATOM 5900 C C . GLN B 1 322 ? 36.443 -20.410 -23.241 1.00 35.14 673 GLN B C 1
ATOM 5901 O O . GLN B 1 322 ? 35.791 -20.816 -24.205 1.00 35.99 673 GLN B O 1
ATOM 5907 N N . PHE B 1 323 ? 37.168 -21.221 -22.491 1.00 33.46 674 PHE B N 1
ATOM 5908 C CA . PHE B 1 323 ? 37.126 -22.654 -22.747 1.00 33.28 674 PHE B CA 1
ATOM 5909 C C . PHE B 1 323 ? 35.717 -23.203 -22.498 1.00 33.32 674 PHE B C 1
ATOM 5910 O O . PHE B 1 323 ? 35.199 -23.970 -23.307 1.00 33.05 674 PHE B O 1
ATOM 5918 N N . HIS B 1 324 ? 35.082 -22.744 -21.423 1.00 34.09 675 HIS B N 1
ATOM 5919 C CA . HIS B 1 324 ? 33.688 -23.088 -21.129 1.00 35.17 675 HIS B CA 1
ATOM 5920 C C . HIS B 1 324 ? 32.755 -22.820 -22.270 1.00 35.43 675 HIS B C 1
ATOM 5921 O O . HIS B 1 324 ? 32.014 -23.705 -22.678 1.00 35.78 675 HIS B O 1
ATOM 5928 N N . ASP B 1 325 ? 32.784 -21.595 -22.786 1.00 36.39 676 ASP B N 1
ATOM 5929 C CA . ASP B 1 325 ? 31.958 -21.193 -23.929 1.00 37.63 676 ASP B CA 1
ATOM 5930 C C . ASP B 1 325 ? 32.310 -21.978 -25.191 1.00 37.85 676 ASP B C 1
ATOM 5931 O O . ASP B 1 325 ? 31.473 -22.125 -26.059 1.00 39.03 676 ASP B O 1
ATOM 5936 N N . ALA B 1 326 ? 33.539 -22.481 -25.304 1.00 37.96 677 ALA B N 1
ATOM 5937 C CA . ALA B 1 326 ? 33.889 -23.341 -26.445 1.00 36.96 677 ALA B CA 1
ATOM 5938 C C . ALA B 1 326 ? 33.587 -24.831 -26.157 1.00 37.06 677 ALA B C 1
ATOM 5939 O O . ALA B 1 326 ? 34.064 -25.740 -26.858 1.00 37.42 677 ALA B O 1
ATOM 5941 N N . LYS B 1 327 ? 32.779 -25.063 -25.124 1.00 36.38 678 LYS B N 1
ATOM 5942 C CA . LYS B 1 327 ? 32.158 -26.383 -24.826 1.00 37.17 678 LYS B CA 1
ATOM 5943 C C . LYS B 1 327 ? 33.018 -27.369 -24.042 1.00 35.63 678 LYS B C 1
ATOM 5944 O O . LYS B 1 327 ? 32.673 -28.545 -23.947 1.00 36.71 678 LYS B O 1
ATOM 5950 N N . PHE B 1 328 ? 34.119 -26.896 -23.473 1.00 33.94 679 PHE B N 1
ATOM 5951 C CA . PHE B 1 328 ? 34.987 -27.745 -22.680 1.00 32.83 679 PHE B CA 1
ATOM 5952 C C . PHE B 1 328 ? 34.558 -27.726 -21.223 1.00 32.61 679 PHE B C 1
ATOM 5953 O O . PHE B 1 328 ? 34.016 -26.720 -20.726 1.00 32.83 679 PHE B O 1
ATOM 5961 N N . MET B 1 329 ? 34.842 -28.826 -20.538 1.00 31.39 680 MET B N 1
ATOM 5962 C CA . MET B 1 329 ? 34.632 -28.908 -19.111 1.00 30.84 680 MET B CA 1
ATOM 5963 C C . MET B 1 329 ? 35.815 -28.260 -18.385 1.00 30.26 680 MET B C 1
ATOM 5964 O O . MET B 1 329 ? 36.849 -28.878 -18.174 1.00 29.20 680 MET B O 1
ATOM 5969 N N . ALA B 1 330 ? 35.683 -26.974 -18.059 1.00 30.91 681 ALA B N 1
ATOM 5970 C CA . ALA B 1 330 ? 36.846 -26.200 -17.630 1.00 30.69 681 ALA B CA 1
ATOM 5971 C C . ALA B 1 330 ? 36.614 -25.675 -16.253 1.00 31.08 681 ALA B C 1
ATOM 5972 O O . ALA B 1 330 ? 35.583 -25.077 -16.020 1.00 31.65 681 ALA B O 1
ATOM 5974 N N . ASP B 1 331 ? 37.561 -25.895 -15.341 1.00 31.85 682 ASP B N 1
ATOM 5975 C CA . ASP B 1 331 ? 37.435 -25.395 -13.963 1.00 32.76 682 ASP B CA 1
ATOM 5976 C C . ASP B 1 331 ? 38.594 -24.440 -13.658 1.00 32.19 682 ASP B C 1
ATOM 5977 O O . ASP B 1 331 ? 39.494 -24.251 -14.477 1.00 30.46 682 ASP B O 1
ATOM 5982 N N . ILE B 1 332 ? 38.569 -23.883 -12.457 1.00 32.68 683 ILE B N 1
ATOM 5983 C CA . ILE B 1 332 ? 39.510 -22.862 -12.053 1.00 33.80 683 ILE B CA 1
ATOM 5984 C C . ILE B 1 332 ? 39.932 -23.081 -10.579 1.00 34.24 683 ILE B C 1
ATOM 5985 O O . ILE B 1 332 ? 39.154 -23.553 -9.757 1.00 33.40 683 ILE B O 1
ATOM 5990 N N . ASP B 1 333 ? 41.190 -22.794 -10.266 1.00 34.70 684 ASP B N 1
ATOM 5991 C CA . ASP B 1 333 ? 41.674 -22.951 -8.889 1.00 35.66 684 ASP B CA 1
ATOM 5992 C C . ASP B 1 333 ? 42.317 -21.650 -8.394 1.00 37.17 684 ASP B C 1
ATOM 5993 O O . ASP B 1 333 ? 43.504 -21.396 -8.632 1.00 36.02 684 ASP B O 1
ATOM 5998 N N . LEU B 1 334 ? 41.507 -20.842 -7.706 1.00 39.28 685 LEU B N 1
ATOM 5999 C CA . LEU B 1 334 ? 41.892 -19.509 -7.237 1.00 42.48 685 LEU B CA 1
ATOM 6000 C C . LEU B 1 334 ? 42.477 -19.490 -5.811 1.00 45.36 685 LEU B C 1
ATOM 6001 O O . LEU B 1 334 ? 43.201 -18.558 -5.471 1.00 46.34 685 LEU B O 1
ATOM 6006 N N . ASP B 1 335 ? 42.163 -20.515 -5.012 1.00 48.26 686 ASP B N 1
ATOM 6007 C CA . ASP B 1 335 ? 42.714 -20.731 -3.654 1.00 51.57 686 ASP B CA 1
ATOM 6008 C C . ASP B 1 335 ? 44.154 -20.224 -3.419 1.00 51.88 686 ASP B C 1
ATOM 6009 O O . ASP B 1 335 ? 45.120 -20.853 -3.879 1.00 50.44 686 ASP B O 1
ATOM 6014 N N . PRO B 1 336 ? 44.294 -19.099 -2.672 1.00 51.11 687 PRO B N 1
ATOM 6015 C CA . PRO B 1 336 ? 45.608 -18.472 -2.493 1.00 50.50 687 PRO B CA 1
ATOM 6016 C C . PRO B 1 336 ? 46.510 -19.203 -1.497 1.00 51.02 687 PRO B C 1
ATOM 6017 O O . PRO B 1 336 ? 47.703 -18.909 -1.437 1.00 53.29 687 PRO B O 1
ATOM 6021 N N . GLY B 1 337 ? 45.962 -20.147 -0.738 1.00 48.14 688 GLY B N 1
ATOM 6022 C CA . GLY B 1 337 ? 46.726 -20.803 0.319 1.00 47.45 688 GLY B CA 1
ATOM 6023 C C . GLY B 1 337 ? 47.821 -21.798 -0.050 1.00 47.07 688 GLY B C 1
ATOM 6024 O O . GLY B 1 337 ? 48.536 -22.255 0.823 1.00 47.30 688 GLY B O 1
ATOM 6025 N N . CYS B 1 338 ? 47.978 -22.129 -1.329 1.00 45.77 689 CYS B N 1
ATOM 6026 C CA . CYS B 1 338 ? 48.911 -23.187 -1.719 1.00 44.84 689 CYS B CA 1
ATOM 6027 C C . CYS B 1 338 ? 49.819 -22.714 -2.832 1.00 43.40 689 CYS B C 1
ATOM 6028 O O . CYS B 1 338 ? 49.457 -21.792 -3.543 1.00 42.48 689 CYS B O 1
ATOM 6031 N N . THR B 1 339 ? 50.986 -23.350 -2.990 1.00 42.67 690 THR B N 1
ATOM 6032 C CA . THR B 1 339 ? 51.893 -22.991 -4.069 1.00 41.80 690 THR B CA 1
ATOM 6033 C C . THR B 1 339 ? 51.349 -23.375 -5.439 1.00 41.44 690 THR B C 1
ATOM 6034 O O . THR B 1 339 ? 50.499 -24.298 -5.578 1.00 40.73 690 THR B O 1
ATOM 6038 N N . LEU B 1 340 ? 51.846 -22.649 -6.437 1.00 40.00 691 LEU B N 1
ATOM 6039 C CA . LEU B 1 340 ? 51.612 -22.975 -7.814 1.00 39.10 691 LEU B CA 1
ATOM 6040 C C . LEU B 1 340 ? 51.858 -24.465 -8.066 1.00 38.85 691 LEU B C 1
ATOM 6041 O O . LEU B 1 340 ? 50.989 -25.134 -8.625 1.00 37.34 691 LEU B O 1
ATOM 6046 N N . ASN B 1 341 ? 53.018 -24.980 -7.655 1.00 39.28 692 ASN B N 1
ATOM 6047 C CA . ASN B 1 341 ? 53.326 -26.391 -7.879 1.00 40.15 692 ASN B CA 1
ATOM 6048 C C . ASN B 1 341 ? 52.358 -27.355 -7.175 1.00 40.38 692 ASN B C 1
ATOM 6049 O O . ASN B 1 341 ? 52.065 -28.456 -7.695 1.00 39.67 692 ASN B O 1
ATOM 6054 N N . LYS B 1 342 ? 51.895 -26.962 -5.984 1.00 40.32 693 LYS B N 1
ATOM 6055 C CA . LYS B 1 342 ? 50.935 -27.779 -5.257 1.00 40.26 693 LYS B CA 1
ATOM 6056 C C . LYS B 1 342 ? 49.657 -27.862 -6.061 1.00 38.47 693 LYS B C 1
ATOM 6057 O O . LYS B 1 342 ? 49.166 -28.957 -6.306 1.00 38.38 693 LYS B O 1
ATOM 6063 N N . LYS B 1 343 ? 49.147 -26.715 -6.497 1.00 37.27 694 LYS B N 1
ATOM 6064 C CA . LYS B 1 343 ? 47.904 -26.695 -7.240 1.00 37.84 694 LYS B CA 1
ATOM 6065 C C . LYS B 1 343 ? 47.946 -27.496 -8.551 1.00 37.42 694 LYS B C 1
ATOM 6066 O O . LYS B 1 343 ? 46.965 -28.165 -8.912 1.00 37.14 694 LYS B O 1
ATOM 6072 N N . ILE B 1 344 ? 49.079 -27.408 -9.251 1.00 36.85 695 ILE B N 1
ATOM 6073 C CA . ILE B 1 344 ? 49.302 -28.156 -10.481 1.00 36.45 695 ILE B CA 1
ATOM 6074 C C . ILE B 1 344 ? 49.203 -29.641 -10.174 1.00 37.41 695 ILE B C 1
ATOM 6075 O O . ILE B 1 344 ? 48.452 -30.380 -10.834 1.00 37.61 695 ILE B O 1
ATOM 6080 N N . ARG B 1 345 ? 49.924 -30.054 -9.142 1.00 38.04 696 ARG B N 1
ATOM 6081 C CA . ARG B 1 345 ? 49.928 -31.424 -8.692 1.00 39.48 696 ARG B CA 1
ATOM 6082 C C . ARG B 1 345 ? 48.519 -31.905 -8.302 1.00 37.83 696 ARG B C 1
ATOM 6083 O O . ARG B 1 345 ? 48.111 -33.008 -8.675 1.00 38.44 696 ARG B O 1
ATOM 6091 N N . ASN B 1 346 ? 47.776 -31.100 -7.552 1.00 36.84 697 ASN B N 1
ATOM 6092 C CA . ASN B 1 346 ? 46.382 -31.459 -7.209 1.00 36.71 697 ASN B CA 1
ATOM 6093 C C . ASN B 1 346 ? 45.470 -31.702 -8.423 1.00 35.91 697 ASN B C 1
ATOM 6094 O O . ASN B 1 346 ? 44.713 -32.658 -8.450 1.00 37.05 697 ASN B O 1
ATOM 6099 N N . ALA B 1 347 ? 45.529 -30.808 -9.405 1.00 34.98 698 ALA B N 1
ATOM 6100 C CA . ALA B 1 347 ? 44.691 -30.900 -10.587 1.00 33.90 698 ALA B CA 1
ATOM 6101 C C . ALA B 1 347 ? 45.065 -32.160 -11.362 1.00 33.78 698 ALA B C 1
ATOM 6102 O O . ALA B 1 347 ? 44.196 -32.886 -11.848 1.00 33.34 698 ALA B O 1
ATOM 6104 N N . GLN B 1 348 ? 46.362 -32.442 -11.417 1.00 34.02 699 GLN B N 1
ATOM 6105 C CA . GLN B 1 348 ? 46.880 -33.678 -11.979 1.00 34.70 699 GLN B CA 1
ATOM 6106 C C . GLN B 1 348 ? 46.408 -34.951 -11.262 1.00 35.16 699 GLN B C 1
ATOM 6107 O O . GLN B 1 348 ? 46.132 -35.950 -11.899 1.00 35.14 699 GLN B O 1
ATOM 6113 N N . LEU B 1 349 ? 46.352 -34.934 -9.939 1.00 36.32 700 LEU B N 1
ATOM 6114 C CA . LEU B 1 349 ? 45.815 -36.084 -9.194 1.00 36.91 700 LEU B CA 1
ATOM 6115 C C . LEU B 1 349 ? 44.294 -36.164 -9.323 1.00 36.63 700 LEU B C 1
ATOM 6116 O O . LEU B 1 349 ? 43.706 -37.243 -9.234 1.00 36.86 700 LEU B O 1
ATOM 6121 N N . ALA B 1 350 ? 43.652 -35.022 -9.548 1.00 35.21 701 ALA B N 1
ATOM 6122 C CA . ALA B 1 350 ? 42.221 -35.058 -9.707 1.00 35.63 701 ALA B CA 1
ATOM 6123 C C . ALA B 1 350 ? 41.878 -35.449 -11.144 1.00 35.72 701 ALA B C 1
ATOM 6124 O O . ALA B 1 350 ? 40.718 -35.466 -11.505 1.00 37.39 701 ALA B O 1
ATOM 6126 N N . GLN B 1 351 ? 42.896 -35.716 -11.969 1.00 35.72 702 GLN B N 1
ATOM 6127 C CA . GLN B 1 351 ? 42.722 -36.241 -13.338 1.00 35.54 702 GLN B CA 1
ATOM 6128 C C . GLN B 1 351 ? 42.347 -35.245 -14.455 1.00 33.84 702 GLN B C 1
ATOM 6129 O O . GLN B 1 351 ? 41.782 -35.660 -15.480 1.00 33.30 702 GLN B O 1
ATOM 6135 N N . TYR B 1 352 ? 42.682 -33.969 -14.298 1.00 32.11 703 TYR B N 1
ATOM 6136 C CA . TYR B 1 352 ? 42.467 -33.012 -15.390 1.00 31.17 703 TYR B CA 1
ATOM 6137 C C . TYR B 1 352 ? 43.430 -33.303 -16.502 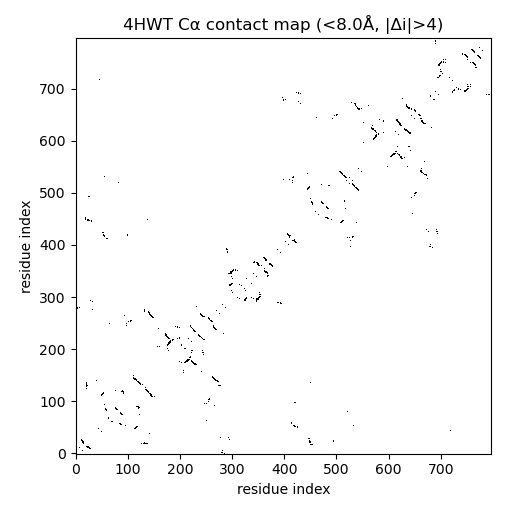1.00 30.94 703 TYR B C 1
ATOM 6138 O O . TYR B 1 352 ? 44.619 -33.460 -16.248 1.00 31.09 703 TYR B O 1
ATOM 6147 N N . ASN B 1 353 ? 42.937 -33.349 -17.736 1.00 30.30 704 ASN B N 1
ATOM 6148 C CA . ASN B 1 353 ? 43.812 -33.628 -18.880 1.00 30.09 704 ASN B CA 1
ATOM 6149 C C . ASN B 1 353 ? 44.860 -32.543 -19.132 1.00 30.35 704 ASN B C 1
ATOM 6150 O O . ASN B 1 353 ? 46.007 -32.868 -19.437 1.00 31.08 704 ASN B O 1
ATOM 6155 N N . PHE B 1 354 ? 44.467 -31.271 -18.994 1.00 30.02 705 PHE B N 1
ATOM 6156 C CA . PHE B 1 354 ? 45.319 -30.121 -19.348 1.00 29.69 705 PHE B CA 1
ATOM 6157 C C . PHE B 1 354 ? 45.227 -29.083 -18.254 1.00 29.73 705 PHE B C 1
ATOM 6158 O O . PHE B 1 354 ? 44.121 -28.776 -17.793 1.00 30.09 705 PHE B O 1
ATOM 6166 N N . ILE B 1 355 ? 46.382 -28.594 -17.797 1.00 29.53 706 ILE B N 1
ATOM 6167 C CA . ILE B 1 355 ? 46.421 -27.560 -16.770 1.00 29.85 706 ILE B CA 1
ATOM 6168 C C . ILE B 1 355 ? 47.021 -26.355 -17.420 1.00 30.56 706 ILE B C 1
ATOM 6169 O O . ILE B 1 355 ? 48.115 -26.424 -17.981 1.00 31.48 706 ILE B O 1
ATOM 6174 N N . LEU B 1 356 ? 46.300 -25.243 -17.356 1.00 30.75 707 LEU B N 1
ATOM 6175 C CA . LEU B 1 356 ? 46.706 -24.064 -18.067 1.00 30.99 707 LEU B CA 1
ATOM 6176 C C . LEU B 1 356 ? 47.114 -23.054 -17.037 1.00 31.16 707 LEU B C 1
ATOM 6177 O O . LEU B 1 356 ? 46.280 -22.592 -16.265 1.00 30.89 707 LEU B O 1
ATOM 6182 N N . VAL B 1 357 ? 48.395 -22.709 -17.040 1.00 31.67 708 VAL B N 1
ATOM 6183 C CA . VAL B 1 357 ? 48.953 -21.777 -16.064 1.00 31.86 708 VAL B CA 1
ATOM 6184 C C . VAL B 1 357 ? 49.008 -20.351 -16.616 1.00 32.83 708 VAL B C 1
ATOM 6185 O O . VAL B 1 357 ? 49.458 -20.085 -17.744 1.00 33.22 708 VAL B O 1
ATOM 6189 N N . VAL B 1 358 ? 48.577 -19.417 -15.801 1.00 33.26 709 VAL B N 1
ATOM 6190 C CA . VAL B 1 358 ? 48.374 -18.074 -16.284 1.00 34.00 709 VAL B CA 1
ATOM 6191 C C . VAL B 1 358 ? 49.014 -17.074 -15.307 1.00 34.90 709 VAL B C 1
ATOM 6192 O O . VAL B 1 358 ? 48.541 -16.888 -14.196 1.00 34.82 709 VAL B O 1
ATOM 6196 N N . GLY B 1 359 ? 50.159 -16.522 -15.704 1.00 36.14 710 GLY B N 1
ATOM 6197 C CA . GLY B 1 359 ? 50.775 -15.400 -14.984 1.00 38.59 710 GLY B CA 1
ATOM 6198 C C . GLY B 1 359 ? 50.671 -14.086 -15.747 1.00 40.22 710 GLY B C 1
ATOM 6199 O O . GLY B 1 359 ? 50.001 -13.997 -16.791 1.00 40.23 710 GLY B O 1
ATOM 6200 N N . GLU B 1 360 ? 51.333 -13.068 -15.216 1.00 41.14 711 GLU B N 1
ATOM 6201 C CA . GLU B 1 360 ? 51.332 -11.729 -15.789 1.00 43.28 711 GLU B CA 1
ATOM 6202 C C . GLU B 1 360 ? 51.613 -11.708 -17.306 1.00 42.93 711 GLU B C 1
ATOM 6203 O O . GLU B 1 360 ? 50.944 -11.006 -18.070 1.00 41.51 711 GLU B O 1
ATOM 6209 N N . LYS B 1 361 ? 52.614 -12.481 -17.718 1.00 43.23 712 LYS B N 1
ATOM 6210 C CA . LYS B 1 361 ? 53.094 -12.432 -19.078 1.00 43.34 712 LYS B CA 1
ATOM 6211 C C . LYS B 1 361 ? 52.039 -13.059 -19.986 1.00 42.03 712 LYS B C 1
ATOM 6212 O O . LYS B 1 361 ? 51.811 -12.570 -21.089 1.00 41.84 712 LYS B O 1
ATOM 6218 N N . GLU B 1 362 ? 51.367 -14.097 -19.488 1.00 40.20 713 GLU B N 1
ATOM 6219 C CA . GLU B 1 362 ? 50.261 -14.748 -20.195 1.00 39.53 713 GLU B CA 1
ATOM 6220 C C . GLU B 1 362 ? 49.011 -13.845 -20.307 1.00 39.56 713 GLU B C 1
ATOM 6221 O O . GLU B 1 362 ? 48.368 -13.811 -21.368 1.00 37.70 713 GLU B O 1
ATOM 6227 N N . LYS B 1 363 ? 48.663 -13.154 -19.208 1.00 40.47 714 LYS B N 1
ATOM 6228 C CA . LYS B 1 363 ? 47.599 -12.106 -19.202 1.00 41.57 714 LYS B CA 1
ATOM 6229 C C . LYS B 1 363 ? 47.838 -11.032 -20.255 1.00 42.72 714 LYS B C 1
ATOM 6230 O O . LYS B 1 363 ? 46.923 -10.656 -20.999 1.00 42.35 714 LYS B O 1
ATOM 6236 N N . ILE B 1 364 ? 49.070 -10.537 -20.298 1.00 43.39 715 ILE B N 1
ATOM 6237 C CA . ILE B 1 364 ? 49.419 -9.421 -21.184 1.00 44.65 715 ILE B CA 1
ATOM 6238 C C . ILE B 1 364 ? 49.355 -9.818 -22.665 1.00 43.62 715 ILE B C 1
ATOM 6239 O O . ILE B 1 364 ? 49.003 -8.987 -23.505 1.00 43.87 715 ILE B O 1
ATOM 6244 N N . SER B 1 365 ? 49.616 -11.098 -22.970 1.00 41.94 716 SER B N 1
ATOM 6245 C CA . SER B 1 365 ? 49.669 -11.543 -24.369 1.00 41.58 716 SER B CA 1
ATOM 6246 C C . SER B 1 365 ? 48.515 -12.447 -24.855 1.00 39.90 716 SER B C 1
ATOM 6247 O O . SER B 1 365 ? 48.504 -12.911 -26.007 1.00 39.17 716 SER B O 1
ATOM 6250 N N . GLY B 1 366 ? 47.524 -12.649 -23.992 1.00 38.88 717 GLY B N 1
ATOM 6251 C CA . GLY B 1 366 ? 46.387 -13.511 -24.307 1.00 38.20 717 GLY B CA 1
ATOM 6252 C C . GLY B 1 366 ? 46.796 -14.970 -24.546 1.00 37.44 717 GLY B C 1
ATOM 6253 O O . GLY B 1 366 ? 46.261 -15.642 -25.435 1.00 37.25 717 GLY B O 1
ATOM 6254 N N . THR B 1 367 ? 47.759 -15.448 -23.766 1.00 36.53 718 THR B N 1
ATOM 6255 C CA . THR B 1 367 ? 48.251 -16.809 -23.920 1.00 36.46 718 THR B CA 1
ATOM 6256 C C . THR B 1 367 ? 48.055 -17.663 -22.669 1.00 36.32 718 THR B C 1
ATOM 6257 O O . THR B 1 367 ? 47.598 -17.170 -21.626 1.00 36.78 718 THR B O 1
ATOM 6261 N N . VAL B 1 368 ? 48.421 -18.939 -22.787 1.00 35.59 719 VAL B N 1
ATOM 6262 C CA . VAL B 1 368 ? 48.410 -19.880 -21.676 1.00 35.29 719 VAL B CA 1
ATOM 6263 C C . VAL B 1 368 ? 49.659 -20.742 -21.670 1.00 35.94 719 VAL B C 1
ATOM 6264 O O . VAL B 1 368 ? 50.260 -21.001 -22.710 1.00 36.30 719 VAL B O 1
ATOM 6268 N N . ASN B 1 369 ? 50.043 -21.179 -20.478 1.00 36.08 720 ASN B N 1
ATOM 6269 C CA . ASN B 1 369 ? 51.190 -22.042 -20.340 1.00 36.67 720 ASN B CA 1
ATOM 6270 C C . ASN B 1 369 ? 50.733 -23.454 -20.048 1.00 35.70 720 ASN B C 1
ATOM 6271 O O . ASN B 1 369 ? 50.251 -23.739 -18.940 1.00 35.02 720 ASN B O 1
ATOM 6276 N N . ILE B 1 370 ? 50.902 -24.330 -21.034 1.00 35.01 721 ILE B N 1
ATOM 6277 C CA . ILE B 1 370 ? 50.217 -25.624 -21.024 1.00 35.62 721 ILE B CA 1
ATOM 6278 C C . ILE B 1 370 ? 51.048 -26.717 -20.358 1.00 36.51 721 ILE B C 1
ATOM 6279 O O . ILE B 1 370 ? 52.233 -26.890 -20.662 1.00 36.53 721 ILE B O 1
ATOM 6284 N N . ARG B 1 371 ? 50.392 -27.441 -19.457 1.00 36.65 722 ARG B N 1
ATOM 6285 C CA . ARG B 1 371 ? 50.936 -28.612 -18.809 1.00 38.20 722 ARG B CA 1
ATOM 6286 C C . ARG B 1 371 ? 49.910 -29.717 -18.980 1.00 37.12 722 ARG B C 1
ATOM 6287 O O . ARG B 1 371 ? 48.722 -29.430 -18.878 1.00 37.04 722 ARG B O 1
ATOM 6295 N N . THR B 1 372 ? 50.349 -30.959 -19.197 1.00 35.98 723 THR B N 1
ATOM 6296 C CA . THR B 1 372 ? 49.428 -32.101 -19.232 1.00 36.52 723 THR B CA 1
ATOM 6297 C C . THR B 1 372 ? 49.285 -32.813 -17.897 1.00 36.59 723 THR B C 1
ATOM 6298 O O . THR B 1 372 ? 50.086 -32.622 -16.998 1.00 36.92 723 THR B O 1
ATOM 6302 N N . ARG B 1 373 ? 48.281 -33.692 -17.825 1.00 36.55 724 ARG B N 1
ATOM 6303 C CA . ARG B 1 373 ? 48.059 -34.615 -16.713 1.00 35.68 724 ARG B CA 1
ATOM 6304 C C . ARG B 1 373 ? 49.308 -35.392 -16.268 1.00 37.22 724 ARG B C 1
ATOM 6305 O O . ARG B 1 373 ? 49.536 -35.541 -15.054 1.00 36.44 724 ARG B O 1
ATOM 6313 N N . ASP B 1 374 ? 50.086 -35.908 -17.227 1.00 38.16 725 ASP B N 1
ATOM 6314 C CA . ASP B 1 374 ? 51.261 -36.734 -16.912 1.00 41.75 725 ASP B CA 1
ATOM 6315 C C . ASP B 1 374 ? 52.519 -35.914 -16.762 1.00 42.01 725 ASP B C 1
ATOM 6316 O O . ASP B 1 374 ? 53.627 -36.458 -16.796 1.00 42.24 725 ASP B O 1
ATOM 6321 N N . ASN B 1 375 ? 52.314 -34.604 -16.620 1.00 42.94 726 ASN B N 1
ATOM 6322 C CA . ASN B 1 375 ? 53.340 -33.616 -16.278 1.00 44.55 726 ASN B CA 1
ATOM 6323 C C . ASN B 1 375 ? 54.300 -33.216 -17.395 1.00 46.32 726 ASN B C 1
ATOM 6324 O O . ASN B 1 375 ? 55.424 -32.802 -17.148 1.00 49.59 726 ASN B O 1
ATOM 6329 N N . LYS B 1 376 ? 53.811 -33.310 -18.618 1.00 48.49 727 LYS B N 1
ATOM 6330 C CA . LYS B 1 376 ? 54.488 -32.833 -19.800 1.00 51.66 727 LYS B CA 1
ATOM 6331 C C . LYS B 1 376 ? 54.282 -31.322 -19.974 1.00 52.30 727 LYS B C 1
ATOM 6332 O O . LYS B 1 376 ? 53.182 -30.809 -19.754 1.00 51.90 727 LYS B O 1
ATOM 6338 N N . VAL B 1 377 ? 55.343 -30.610 -20.362 1.00 52.12 728 VAL B N 1
ATOM 6339 C CA . VAL B 1 377 ? 55.276 -29.168 -20.543 1.00 50.98 728 VAL B CA 1
ATOM 6340 C C . VAL B 1 377 ? 55.290 -28.863 -22.033 1.00 50.62 728 VAL B C 1
ATOM 6341 O O . VAL B 1 377 ? 56.222 -29.253 -22.732 1.00 51.04 728 VAL B O 1
ATOM 6345 N N . HIS B 1 378 ? 54.243 -28.199 -22.520 1.00 48.13 729 HIS B N 1
ATOM 6346 C CA . HIS B 1 378 ? 54.180 -27.795 -23.928 1.00 47.28 729 HIS B CA 1
ATOM 6347 C C . HIS B 1 378 ? 54.400 -26.317 -24.085 1.00 45.53 729 HIS B C 1
ATOM 6348 O O . HIS B 1 378 ? 54.510 -25.821 -25.195 1.00 47.81 729 HIS B O 1
ATOM 6355 N N . GLY B 1 379 ? 54.461 -25.597 -22.976 1.00 42.96 730 GLY B N 1
ATOM 6356 C CA . GLY B 1 379 ? 54.716 -24.172 -23.023 1.00 41.54 730 GLY B CA 1
ATOM 6357 C C . GLY B 1 379 ? 53.586 -23.277 -23.515 1.00 40.70 730 GLY B C 1
ATOM 6358 O O . GLY B 1 379 ? 52.407 -23.624 -23.438 1.00 39.08 730 GLY B O 1
ATOM 6359 N N . GLU B 1 380 ? 53.963 -22.109 -24.020 1.00 40.92 731 GLU B N 1
ATOM 6360 C CA . GLU B 1 380 ? 53.024 -21.025 -24.261 1.00 40.72 731 GLU B CA 1
ATOM 6361 C C . GLU B 1 380 ? 52.315 -21.160 -25.617 1.00 39.77 731 GLU B C 1
ATOM 6362 O O . GLU B 1 380 ? 52.947 -21.504 -26.618 1.00 39.77 731 GLU B O 1
ATOM 6368 N N . ARG B 1 381 ? 51.000 -20.929 -25.611 1.00 37.59 732 ARG B N 1
ATOM 6369 C CA . ARG B 1 381 ? 50.156 -20.928 -26.802 1.00 37.23 732 ARG B CA 1
ATOM 6370 C C . ARG B 1 381 ? 49.055 -19.920 -26.568 1.00 36.18 732 ARG B C 1
ATOM 6371 O O . ARG B 1 381 ? 48.743 -19.601 -25.407 1.00 36.31 732 ARG B O 1
ATOM 6379 N N . THR B 1 382 ? 48.464 -19.391 -27.636 1.00 35.03 733 THR B N 1
ATOM 6380 C CA . THR B 1 382 ? 47.353 -18.446 -27.459 1.00 34.29 733 THR B CA 1
ATOM 6381 C C . THR B 1 382 ? 46.134 -19.204 -26.948 1.00 33.38 733 THR B C 1
ATOM 6382 O O . THR B 1 382 ? 46.073 -20.429 -27.054 1.00 31.75 733 THR B O 1
ATOM 6386 N N . ILE B 1 383 ? 45.148 -18.465 -26.444 1.00 33.02 734 ILE B N 1
ATOM 6387 C CA . ILE B 1 383 ? 43.907 -19.072 -26.012 1.00 32.04 734 ILE B CA 1
ATOM 6388 C C . ILE B 1 383 ? 43.211 -19.710 -27.213 1.00 32.15 734 ILE B C 1
ATOM 6389 O O . ILE B 1 383 ? 42.790 -20.865 -27.117 1.00 32.23 734 ILE B O 1
ATOM 6394 N N . SER B 1 384 ? 43.100 -18.983 -28.333 1.00 32.29 735 SER B N 1
ATOM 6395 C CA . SER B 1 384 ? 42.346 -19.468 -29.509 1.00 33.01 735 SER B CA 1
ATOM 6396 C C . SER B 1 384 ? 42.938 -20.745 -30.124 1.00 32.79 735 SER B C 1
ATOM 6397 O O . SER B 1 384 ? 42.202 -21.649 -30.491 1.00 33.32 735 SER B O 1
ATOM 6400 N N . GLU B 1 385 ? 44.262 -20.796 -30.244 1.00 33.23 736 GLU B N 1
ATOM 6401 C CA . GLU B 1 385 ? 44.977 -21.939 -30.816 1.00 33.27 736 GLU B CA 1
ATOM 6402 C C . GLU B 1 385 ? 44.858 -23.148 -29.892 1.00 33.40 736 GLU B C 1
ATOM 6403 O O . GLU B 1 385 ? 44.734 -24.290 -30.368 1.00 33.93 736 GLU B O 1
ATOM 6409 N N . THR B 1 386 ? 44.835 -22.896 -28.583 1.00 32.56 737 THR B N 1
ATOM 6410 C CA . THR B 1 386 ? 44.667 -23.980 -27.637 1.00 31.93 737 THR B CA 1
ATOM 6411 C C . THR B 1 386 ? 43.268 -24.569 -27.779 1.00 32.18 737 THR B C 1
ATOM 6412 O O . THR B 1 386 ? 43.122 -25.782 -27.895 1.00 31.68 737 THR B O 1
ATOM 6416 N N . ILE B 1 387 ? 42.262 -23.699 -27.822 1.00 32.23 738 ILE B N 1
ATOM 6417 C CA . ILE B 1 387 ? 40.890 -24.105 -28.069 1.00 33.31 738 ILE B CA 1
ATOM 6418 C C . ILE B 1 387 ? 40.785 -24.902 -29.375 1.00 34.19 738 ILE B C 1
ATOM 6419 O O . ILE B 1 387 ? 40.173 -25.977 -29.410 1.00 34.83 738 ILE B O 1
ATOM 6424 N N . GLU B 1 388 ? 41.380 -24.384 -30.440 1.00 40.50 739 GLU B N 1
ATOM 6425 C CA . GLU B 1 388 ? 41.317 -25.039 -31.757 1.00 41.83 739 GLU B CA 1
ATOM 6426 C C . GLU B 1 388 ? 41.920 -26.468 -31.691 1.00 40.24 739 GLU B C 1
ATOM 6427 O O . GLU B 1 388 ? 41.279 -27.432 -32.109 1.00 38.83 739 GLU B O 1
ATOM 6433 N N . ARG B 1 389 ? 43.111 -26.602 -31.099 1.00 40.09 740 ARG B N 1
ATOM 6434 C CA . ARG B 1 389 ? 43.799 -27.889 -31.027 1.00 39.79 740 ARG B CA 1
ATOM 6435 C C . ARG B 1 389 ? 43.080 -28.877 -30.103 1.00 37.87 740 ARG B C 1
ATOM 6436 O O . ARG B 1 389 ? 42.943 -30.074 -30.444 1.00 37.56 740 ARG B O 1
ATOM 6444 N N . LEU B 1 390 ? 42.603 -28.387 -28.953 1.00 35.74 741 LEU B N 1
ATOM 6445 C CA . LEU B 1 390 ? 41.757 -29.206 -28.083 1.00 34.43 741 LEU B CA 1
ATOM 6446 C C . LEU B 1 390 ? 40.429 -29.630 -28.745 1.00 34.30 741 LEU B C 1
ATOM 6447 O O . LEU B 1 390 ? 39.967 -30.750 -28.505 1.00 32.99 741 LEU B O 1
ATOM 6452 N N . GLN B 1 391 ? 39.844 -28.779 -29.584 1.00 36.17 742 GLN B N 1
ATOM 6453 C CA . GLN B 1 391 ? 38.627 -29.198 -30.333 1.00 38.43 742 GLN B CA 1
ATOM 6454 C C . GLN B 1 391 ? 38.892 -30.385 -31.251 1.00 37.51 742 GLN B C 1
ATOM 6455 O O . GLN B 1 391 ? 38.044 -31.259 -31.363 1.00 36.68 742 GLN B O 1
ATOM 6461 N N . GLN B 1 392 ? 40.063 -30.410 -31.895 1.00 37.31 743 GLN B N 1
ATOM 6462 C CA . GLN B 1 392 ? 40.411 -31.537 -32.784 1.00 38.85 743 GLN B CA 1
ATOM 6463 C C . GLN B 1 392 ? 40.511 -32.838 -31.977 1.00 36.53 743 GLN B C 1
ATOM 6464 O O . GLN B 1 392 ? 39.849 -33.815 -32.308 1.00 36.48 743 GLN B O 1
ATOM 6470 N N . LEU B 1 393 ? 41.269 -32.801 -30.879 1.00 35.52 744 LEU B N 1
ATOM 6471 C CA . LEU B 1 393 ? 41.437 -33.947 -29.985 1.00 35.28 744 LEU B CA 1
ATOM 6472 C C . LEU B 1 393 ? 40.114 -34.482 -29.438 1.00 34.41 744 LEU B C 1
ATOM 6473 O O . LEU B 1 393 ? 39.951 -35.686 -29.303 1.00 33.81 744 LEU B O 1
ATOM 6478 N N . LYS B 1 394 ? 39.165 -33.589 -29.166 1.00 34.37 745 LYS B N 1
ATOM 6479 C CA . LYS B 1 394 ? 37.842 -33.980 -28.734 1.00 35.11 745 LYS B CA 1
ATOM 6480 C C . LYS B 1 394 ? 37.041 -34.565 -29.900 1.00 38.08 745 LYS B C 1
ATOM 6481 O O . LYS B 1 394 ? 36.588 -35.711 -29.829 1.00 37.66 745 LYS B O 1
ATOM 6487 N N . GLU B 1 395 ? 36.883 -33.795 -30.973 1.00 40.62 746 GLU B N 1
ATOM 6488 C CA . GLU B 1 395 ? 36.191 -34.273 -32.150 1.00 45.90 746 GLU B CA 1
ATOM 6489 C C . GLU B 1 395 ? 36.609 -35.676 -32.586 1.00 45.38 746 GLU B C 1
ATOM 6490 O O . GLU B 1 395 ? 35.764 -36.488 -32.928 1.00 47.42 746 GLU B O 1
ATOM 6496 N N . PHE B 1 396 ? 37.906 -35.959 -32.572 1.00 44.05 747 PHE B N 1
ATOM 6497 C CA . PHE B 1 396 ? 38.387 -37.256 -33.047 1.00 45.33 747 PHE B CA 1
ATOM 6498 C C . PHE B 1 396 ? 38.493 -38.336 -31.951 1.00 41.67 747 PHE B C 1
ATOM 6499 O O . PHE B 1 396 ? 38.867 -39.486 -32.230 1.00 41.00 747 PHE B O 1
ATOM 6507 N N . ARG B 1 397 ? 38.153 -37.971 -30.716 1.00 37.36 748 ARG B N 1
ATOM 6508 C CA . ARG B 1 397 ? 38.030 -38.958 -29.643 1.00 36.24 748 ARG B CA 1
ATOM 6509 C C . ARG B 1 397 ? 39.327 -39.772 -29.476 1.00 38.08 748 ARG B C 1
ATOM 6510 O O . ARG B 1 397 ? 39.282 -40.985 -29.331 1.00 37.31 748 ARG B O 1
ATOM 6518 N N . SER B 1 398 ? 40.470 -39.082 -29.485 1.00 39.68 749 SER B N 1
ATOM 6519 C CA . SER B 1 398 ? 41.767 -39.720 -29.369 1.00 43.97 749 SER B CA 1
ATOM 6520 C C . SER B 1 398 ? 42.259 -39.966 -27.941 1.00 45.39 749 SER B C 1
ATOM 6521 O O . SER B 1 398 ? 41.502 -39.783 -26.983 1.00 42.02 749 SER B O 1
ATOM 6524 N N . LYS B 1 399 ? 43.562 -40.309 -27.817 1.00 50.11 750 LYS B N 1
ATOM 6525 C CA . LYS B 1 399 ? 44.328 -40.228 -26.516 1.00 50.27 750 LYS B CA 1
ATOM 6526 C C . LYS B 1 399 ? 45.514 -39.189 -26.280 1.00 52.33 750 LYS B C 1
ATOM 6527 O O . LYS B 1 399 ? 46.709 -39.520 -26.358 1.00 53.25 750 LYS B O 1
ATOM 6533 N N . GLN B 1 400 ? 45.098 -37.963 -25.924 1.00 66.82 751 GLN B N 1
ATOM 6534 C CA . GLN B 1 400 ? 45.862 -36.700 -25.705 1.00 66.75 751 GLN B CA 1
ATOM 6535 C C . GLN B 1 400 ? 47.320 -36.559 -25.215 1.00 68.30 751 GLN B C 1
ATOM 6536 O O . GLN B 1 400 ? 47.608 -35.597 -24.499 1.00 70.41 751 GLN B O 1
ATOM 6542 N N . ALA B 1 401 ? 48.226 -37.471 -25.590 1.00 68.76 752 ALA B N 1
ATOM 6543 C CA . ALA B 1 401 ? 49.691 -37.218 -25.515 1.00 70.65 752 ALA B CA 1
ATOM 6544 C C . ALA B 1 401 ? 50.175 -36.879 -26.934 1.00 69.77 752 ALA B C 1
ATOM 6545 O O . ALA B 1 401 ? 51.240 -37.301 -27.372 1.00 73.46 752 ALA B O 1
ATOM 6547 N N . GLU B 1 402 ? 49.346 -36.107 -27.630 1.00 65.41 753 GLU B N 1
ATOM 6548 C CA . GLU B 1 402 ? 49.401 -35.916 -29.063 1.00 64.49 753 GLU B CA 1
ATOM 6549 C C . GLU B 1 402 ? 49.170 -34.449 -29.380 1.00 61.25 753 GLU B C 1
ATOM 6550 O O . GLU B 1 402 ? 48.961 -34.105 -30.546 1.00 62.43 753 GLU B O 1
ATOM 6556 N N . GLU B 1 403 ? 49.192 -33.592 -28.356 1.00 58.19 754 GLU B N 1
ATOM 6557 C CA . GLU B 1 403 ? 48.877 -32.175 -28.520 1.00 55.97 754 GLU B CA 1
ATOM 6558 C C . GLU B 1 403 ? 49.710 -31.441 -29.586 1.00 57.97 754 GLU B C 1
ATOM 6559 O O . GLU B 1 403 ? 49.328 -30.353 -30.014 1.00 55.98 754 GLU B O 1
ATOM 6565 N N . GLU B 1 404 ? 50.827 -32.022 -30.027 1.00 64.46 755 GLU B N 1
ATOM 6566 C CA . GLU B 1 404 ? 51.663 -31.371 -31.051 1.00 71.23 755 GLU B CA 1
ATOM 6567 C C . GLU B 1 404 ? 51.188 -31.580 -32.490 1.00 71.87 755 GLU B C 1
ATOM 6568 O O . GLU B 1 404 ? 51.131 -32.709 -32.976 1.00 78.24 755 GLU B O 1
#